Protein AF-0000000066235141 (afdb_homodimer)

Secondary structure (DSSP, 8-state):
---HHHHHHHTT--SEES-HHHHHHHHHH---EEEEEE--SSSS-BHHHHHHHHHHHHHHHTT-EEEEEE-HHHHHH-PPPSSSPPPPPPHHHHHHHHHHHHHHHGGGS--SSTT--EEE-THHHHTT-BHHHIIIIIGGG-BHHHHHTSHHHHHHHHTT--BHHHHTHHHHHHHHHHHHHHHH-EEEEEEEGGGHHHHHHHHHHHHHHH----EEEEEPPPB-TTSPBTTEETTEE-BSSTTTS-HHHHHHHHHT--TTTHHHHHHHH--S-HHHHHHHHHHHHH-GGG-HHHHHHHHHHHHHHH-HHHHHHHHHHHHHHTTSS-GGGS-HHHHHHHHHTS-EE--SSTTSBHHHHHHHTTSSSSHHHHHHHHHTT-EEETTEE---TT-BGGGS--BTTTEEEEEETTTEEEEEEPPP--/---HHHHHHHTT--SEES-HHHHHHHHHH---EEEEEE--SSSS-BHHHHHHHHHHHHHHHTT-EEEEEE-HHHHHH-PPPSSSPPPPPPHHHHHHHHHHHHHHHGGGS--SSTT--EEE-THHHHTT-BHHHIIIIIGGG-BHHHHHTSHHHHHHHHTT--BHHHHTHHHHHHHHHHHHHHHH-EEEEEEEGGGHHHHHHHHHHHHHHH----EEEEEPPPB-TTSPBTTEETTEE-BSSTTTS-HHHHHHHHHT--TTTHHHHHHHH----HHHHHHHHHHHHH-GGG-HHHHHHHHHHHHHHH-HHHHHHHHHHHHHHTTSS-GGGS-HHHHHHHHHTS-EE--SSTTSBHHHHHHHTTSSSSHHHHHHHHHTT-EEETTEE---TT-BGGGS--BTTTEEEEEETTTEEEEEEPPP--

Solvent-accessible surface area (backbone atoms only — not comparable to full-atom values): 44490 Å² total; per-residue (Å²): 132,79,56,63,60,57,53,37,50,73,32,58,48,63,62,47,54,79,48,60,70,62,50,49,51,47,66,71,63,43,70,46,30,28,35,42,74,43,68,29,81,49,74,54,52,33,57,64,53,44,50,55,53,50,49,49,32,55,44,27,76,70,47,19,26,40,34,44,30,38,22,45,45,56,29,46,61,31,67,72,49,83,84,50,84,70,77,72,58,54,70,68,59,30,52,51,16,34,54,43,39,52,60,69,52,48,81,69,53,53,70,60,74,94,30,26,43,41,84,44,44,48,34,77,66,42,63,80,31,24,34,61,53,44,31,62,72,50,24,58,78,37,46,44,60,62,55,51,68,35,65,72,48,42,54,19,55,74,64,84,41,44,31,40,31,34,67,44,33,50,56,55,55,14,48,47,48,38,50,40,26,73,75,65,56,36,45,31,40,45,46,48,46,93,45,44,70,44,55,49,48,12,41,49,48,31,29,74,74,68,70,41,90,57,45,41,40,17,22,54,76,64,54,44,91,88,63,45,67,47,48,57,51,97,88,36,74,44,36,64,41,52,91,81,24,29,66,36,53,52,27,48,56,39,44,64,46,50,82,92,42,40,54,58,48,37,42,52,69,46,86,67,54,69,69,58,52,53,49,33,45,50,42,41,70,75,43,50,89,70,38,57,40,24,48,52,45,14,42,52,50,30,21,71,72,64,31,60,68,49,30,53,50,38,52,50,42,57,38,16,75,62,58,69,43,68,63,76,75,41,54,64,71,56,45,48,32,50,38,67,74,30,45,63,37,67,53,95,56,51,76,47,40,46,26,50,50,33,25,72,40,58,73,16,95,31,54,67,49,19,33,50,37,16,65,72,60,38,23,24,48,70,76,36,76,35,67,58,56,78,40,28,46,67,78,48,85,46,43,92,75,36,27,45,40,38,31,41,65,80,79,44,64,28,23,36,46,49,70,75,86,127,131,82,55,64,60,57,52,37,50,74,31,59,47,62,62,47,53,79,48,62,68,61,49,48,51,47,67,70,63,43,70,47,30,29,34,42,75,44,68,30,82,49,74,54,52,34,56,64,55,44,50,57,54,48,50,49,33,54,43,29,76,70,46,20,26,40,34,44,29,37,22,46,45,55,30,46,61,30,68,72,48,82,84,48,84,70,78,71,56,54,69,69,59,30,51,50,16,33,53,44,41,52,61,70,52,48,81,68,54,52,70,61,74,95,28,29,42,40,83,43,45,48,34,77,65,42,62,78,31,25,36,62,55,44,31,61,74,51,25,57,79,38,45,44,61,63,54,51,66,35,64,73,49,42,54,20,57,74,65,86,40,43,32,40,30,32,68,44,33,51,56,56,55,14,47,49,47,39,50,40,27,72,76,66,56,36,44,32,41,44,47,48,46,92,44,44,71,45,54,50,48,12,41,49,47,30,30,73,74,70,70,41,89,56,45,41,41,18,22,54,77,63,53,42,92,88,62,46,67,46,48,58,50,98,90,36,74,44,35,64,41,53,89,80,24,30,66,35,53,51,28,47,56,39,45,64,45,50,82,92,40,39,55,58,47,38,42,54,69,46,86,67,55,67,67,59,53,52,50,33,44,51,40,40,71,75,42,51,87,70,39,57,40,24,50,52,44,14,41,52,50,31,20,71,71,66,31,59,68,50,30,51,50,38,52,50,42,57,39,16,74,63,60,68,45,69,64,75,74,43,55,64,71,55,46,48,32,50,39,66,75,30,45,63,37,67,52,94,56,50,77,47,40,46,28,49,50,32,24,72,41,59,73,17,95,31,56,69,50,19,34,48,36,17,66,73,59,38,24,26,49,69,77,36,76,35,67,58,56,79,40,28,47,68,78,47,85,46,44,92,76,34,26,46,39,38,32,40,66,80,80,44,65,28,22,36,45,50,70,73,84,128

Organism: Kineococcus radiotolerans (strain ATCC BAA-149 / DSM 14245 / SRS30216) (NCBI:txid266940)

Sequence (844 aa):
MNDVWDELQWRGLVAHSTDEAALQEALQTGPLTYYVGFDPTAASLHVGHLVQVLTAKRLQQAGHRPLILVGGATGLVGDPRPSAERTMNDPSVVAGWVTGLQGQIAPFLDFDGPAAATMVNNLDWTQSMSTIEFLRDVGKHFSVNRMLDREAVSKRLATTGISFTEFSYVLLQSNDYLQLHRRHGCTLQLGGSDQWGNITAGCELVRRVDQRTVHALATPLLTKADGTKFGKTESGAVWLDPELTSPYAFHQFWLNAEDAKVVDYLKAFSFRPREEIEELGRQAVENPRARAAQRALAHEVTALVHGEEAAVAVEAAAAALFGGSDLEAIDERILRGALAELPTAAPADRDVRLAQLFADTGLAPSLSGARRTIGEGGAYVNNIKLTDPEATLRDVQLLHGRYAVLRRGKKSLASVAVPLPQMNDVWDELQWRGLVAHSTDEAALQEALQTGPLTYYVGFDPTAASLHVGHLVQVLTAKRLQQAGHRPLILVGGATGLVGDPRPSAERTMNDPSVVAGWVTGLQGQIAPFLDFDGPAAATMVNNLDWTQSMSTIEFLRDVGKHFSVNRMLDREAVSKRLATTGISFTEFSYVLLQSNDYLQLHRRHGCTLQLGGSDQWGNITAGCELVRRVDQRTVHALATPLLTKADGTKFGKTESGAVWLDPELTSPYAFHQFWLNAEDAKVVDYLKAFSFRPREEIEELGRQAVENPRARAAQRALAHEVTALVHGEEAAVAVEAAAAALFGGSDLEAIDERILRGALAELPTAAPADRDVRLAQLFADTGLAPSLSGARRTIGEGGAYVNNIKLTDPEATLRDVQLLHGRYAVLRRGKKSLASVAVPLPQ

pLDDT: mean 92.31, std 8.02, range [39.16, 98.88]

Radius of gyration: 41.21 Å; Cα contacts (8 Å, |Δi|>4): 1485; chains: 2; bounding box: 71×123×77 Å

Nearest PDB structures (foldseek):
  1tyb-assembly1_E-2  TM=9.726E-01  e=3.275E-38  Geobacillus stearothermophilus
  1tyd-assembly1_E-2  TM=9.726E-01  e=3.624E-38  Geobacillus stearothermophilus
  1tya-assembly1_E-2  TM=9.669E-01  e=2.356E-37  Geobacillus stearothermophilus
  1tyc-assembly1_A-2  TM=9.668E-01  e=2.239E-37  Geobacillus stearothermophilus
  2ts1-assembly1_A  TM=9.709E-01  e=3.034E-37  Geobacillus stearothermophilus

InterPro domains:
  IPR001412 Aminoacyl-tRNA synthetase, class I, conserved site [PS00178] (40-50)
  IPR002305 Aminoacyl-tRNA synthetase, class Ic [PF00579] (29-322)
  IPR002307 Tyrosine-tRNA ligase [PR01040] (44-66)
  IPR002307 Tyrosine-tRNA ligase [PR01040] (161-176)
  IPR002307 Tyrosine-tRNA ligase [PR01040] (182-204)
  IPR002307 Tyrosine-tRNA ligase [PR01040] (215-227)
  IPR002307 Tyrosine-tRNA ligase [TIGR00234] (2-417)
  IPR002307 Tyrosine-tRNA ligase [cd00805] (32-304)
  IPR014729 Rossmann-like alpha/beta/alpha sandwich fold [G3DSA:3.40.50.620] (1-221)
  IPR024088 Tyrosine-tRNA ligase, bacterial-type [PTHR11766] (2-416)
  IPR024107 Tyrosine-tRNA ligase, bacterial-type, type 1 [MF_02006] (2-418)
  IPR036986 RNA-binding S4 domain superfamily [G3DSA:3.10.290.10] (327-419)
  IPR054608 Tyrosine--tRNA ligase SYY-like, C-terminal domain [PF22421] (339-412)

Structure (mmCIF, N/CA/C/O backbone):
data_AF-0000000066235141-model_v1
#
loop_
_entity.id
_entity.type
_entity.pdbx_description
1 polymer 'Tyrosine--tRNA ligase'
#
loop_
_atom_site.group_PDB
_atom_site.id
_atom_site.type_symbol
_atom_site.label_atom_id
_atom_site.label_alt_id
_atom_site.label_comp_id
_atom_site.label_asym_id
_atom_site.label_entity_id
_atom_site.label_seq_id
_atom_site.pdbx_PDB_ins_code
_atom_site.Cartn_x
_atom_site.Cartn_y
_atom_site.Cartn_z
_atom_site.occupancy
_atom_site.B_iso_or_equiv
_atom_site.auth_seq_id
_atom_site.auth_comp_id
_atom_site.auth_asym_id
_atom_site.auth_atom_id
_atom_site.pdbx_PDB_model_num
ATOM 1 N N . MET A 1 1 ? 29.391 36.25 10 1 39.16 1 MET A N 1
ATOM 2 C CA . MET A 1 1 ? 28.109 35.656 9.594 1 39.16 1 MET A CA 1
ATOM 3 C C . MET A 1 1 ? 27.734 34.469 10.492 1 39.16 1 MET A C 1
ATOM 5 O O . MET A 1 1 ? 28.531 33.562 10.664 1 39.16 1 MET A O 1
ATOM 9 N N . ASN A 1 2 ? 26.891 34.656 11.586 1 54.81 2 ASN A N 1
ATOM 10 C CA . ASN A 1 2 ? 26.562 33.719 12.648 1 54.81 2 ASN A CA 1
ATOM 11 C C . ASN A 1 2 ? 26.078 32.375 12.094 1 54.81 2 ASN A C 1
ATOM 13 O O . ASN A 1 2 ? 25.391 32.344 11.07 1 54.81 2 ASN A O 1
ATOM 17 N N . ASP A 1 3 ? 26.766 31.234 12.469 1 87.06 3 ASP A N 1
ATOM 18 C CA . ASP A 1 3 ? 26.5 29.844 12.148 1 87.06 3 ASP A CA 1
ATOM 19 C C . ASP A 1 3 ? 25.031 29.484 12.359 1 87.06 3 ASP A C 1
ATOM 21 O O . ASP A 1 3 ? 24.516 29.625 13.477 1 87.06 3 ASP A O 1
ATOM 25 N N . VAL A 1 4 ? 24.25 29.562 11.219 1 94.69 4 VAL A N 1
ATOM 26 C CA . VAL A 1 4 ? 22.812 29.312 11.273 1 94.69 4 VAL A CA 1
ATOM 27 C C . VAL A 1 4 ? 22.531 28.156 12.227 1 94.69 4 VAL A C 1
ATOM 29 O O . VAL A 1 4 ? 21.5 28.141 12.914 1 94.69 4 VAL A O 1
ATOM 32 N N . TRP A 1 5 ? 23.422 27.25 12.328 1 95.88 5 TRP A N 1
ATOM 33 C CA . TRP A 1 5 ? 23.25 26.141 13.242 1 95.88 5 TRP A CA 1
ATOM 34 C C . TRP A 1 5 ? 23.25 26.609 14.688 1 95.88 5 TRP A C 1
ATOM 36 O O . TRP A 1 5 ? 22.375 26.234 15.469 1 95.88 5 TRP A O 1
ATOM 46 N N . ASP A 1 6 ? 24.203 27.422 15.016 1 95.38 6 ASP A N 1
ATOM 47 C CA . ASP A 1 6 ? 24.297 27.953 16.375 1 95.38 6 ASP A CA 1
ATOM 48 C C . ASP A 1 6 ? 23.062 28.766 16.734 1 95.38 6 ASP A C 1
ATOM 50 O O . ASP A 1 6 ? 22.594 28.719 17.875 1 95.38 6 ASP A O 1
ATOM 54 N N . GLU A 1 7 ? 22.672 29.516 15.812 1 96.44 7 GLU A N 1
ATOM 55 C CA . GLU A 1 7 ? 21.453 30.312 16.031 1 96.44 7 GLU A CA 1
ATOM 56 C C . GLU A 1 7 ? 20.25 29.422 16.297 1 96.44 7 GLU A C 1
ATOM 58 O O . GLU A 1 7 ? 19.484 29.688 17.234 1 96.44 7 GLU A O 1
ATOM 63 N N . LEU A 1 8 ? 20.031 28.359 15.477 1 97.69 8 LEU A N 1
ATOM 64 C CA . LEU A 1 8 ? 18.922 27.453 15.656 1 97.69 8 LEU A CA 1
ATOM 65 C C . LEU A 1 8 ? 19 26.75 17.016 1 97.69 8 LEU A C 1
ATOM 67 O O . LEU A 1 8 ? 17.984 26.562 17.688 1 97.69 8 LEU A O 1
ATOM 71 N N . GLN A 1 9 ? 20.172 26.391 17.375 1 96.88 9 GLN A N 1
ATOM 72 C CA . GLN A 1 9 ? 20.391 25.766 18.672 1 96.88 9 GLN A CA 1
ATOM 73 C C . GLN A 1 9 ? 20.016 26.703 19.812 1 96.88 9 GLN A C 1
ATOM 75 O O . GLN A 1 9 ? 19.312 26.312 20.734 1 96.88 9 GLN A O 1
ATOM 80 N N . TRP A 1 10 ? 20.531 27.891 19.719 1 97.06 10 TRP A N 1
ATOM 81 C CA . TRP A 1 10 ? 20.266 28.859 20.75 1 97.06 10 TRP A CA 1
ATOM 82 C C . TRP A 1 10 ? 18.766 29.125 20.875 1 97.06 10 TRP A C 1
ATOM 84 O O . TRP A 1 10 ? 18.25 29.328 21.984 1 97.06 10 TRP A O 1
ATOM 94 N N . ARG A 1 11 ? 18.078 29.109 19.844 1 97.81 11 ARG A N 1
ATOM 95 C CA . ARG A 1 11 ? 16.656 29.391 19.812 1 97.81 11 ARG A CA 1
ATOM 96 C C . ARG A 1 11 ? 15.844 28.172 20.234 1 97.81 11 ARG A C 1
ATOM 98 O O . ARG A 1 11 ? 14.617 28.234 20.344 1 97.81 11 ARG A O 1
ATOM 105 N N . GLY A 1 12 ? 16.531 27.062 20.438 1 97.12 12 GLY A N 1
ATOM 106 C CA . GLY A 1 12 ? 15.859 25.859 20.875 1 97.12 12 GLY A CA 1
ATOM 107 C C . GLY A 1 12 ? 15.086 25.172 19.766 1 97.12 12 GLY A C 1
ATOM 108 O O . GLY A 1 12 ? 14.055 24.547 20.016 1 97.12 12 GLY A O 1
ATOM 109 N N . LEU A 1 13 ? 15.562 25.281 18.547 1 98 13 LEU A N 1
ATOM 110 C CA . LEU A 1 13 ? 14.812 24.781 17.391 1 98 13 LEU A CA 1
ATOM 111 C C . LEU A 1 13 ? 15.414 23.484 16.859 1 98 13 LEU A C 1
ATOM 113 O O . LEU A 1 13 ? 15.07 23.031 15.773 1 98 13 LEU A O 1
ATOM 117 N N . VAL A 1 14 ? 16.328 22.891 17.609 1 98 14 VAL A N 1
ATOM 118 C CA . VAL A 1 14 ? 16.922 21.609 17.219 1 98 14 VAL A CA 1
ATOM 119 C C . VAL A 1 14 ? 16.547 20.547 18.25 1 98 14 VAL A C 1
ATOM 121 O O . VAL A 1 14 ? 17.047 20.547 19.375 1 98 14 VAL A O 1
ATOM 124 N N . ALA A 1 15 ? 15.688 19.688 17.844 1 97.75 15 ALA A N 1
ATOM 125 C CA . ALA A 1 15 ? 15.352 18.531 18.672 1 97.75 15 ALA A CA 1
ATOM 126 C C . ALA A 1 15 ? 16.156 17.297 18.266 1 97.75 15 ALA A C 1
ATOM 128 O O . ALA A 1 15 ? 16.703 16.594 19.109 1 97.75 15 ALA A O 1
ATOM 129 N N . HIS A 1 16 ? 16.125 16.969 16.953 1 97.19 16 HIS A N 1
ATOM 130 C CA . HIS A 1 16 ? 16.828 15.82 16.391 1 97.19 16 HIS A CA 1
ATOM 131 C C . HIS A 1 16 ? 17.516 16.172 15.078 1 97.19 16 HIS A C 1
ATOM 133 O O . HIS A 1 16 ? 17.062 17.062 14.359 1 97.19 16 HIS A O 1
ATOM 139 N N . SER A 1 17 ? 18.641 15.594 14.891 1 97.56 17 SER A N 1
ATOM 140 C CA . SER A 1 17 ? 19.344 15.656 13.609 1 97.56 17 SER A CA 1
ATOM 141 C C . SER A 1 17 ? 19.953 14.305 13.258 1 97.56 17 SER A C 1
ATOM 143 O O . SER A 1 17 ? 20.422 13.578 14.133 1 97.56 17 SER A O 1
ATOM 145 N N . THR A 1 18 ? 19.844 13.875 12 1 95.94 18 THR A N 1
ATOM 146 C CA . THR A 1 18 ? 20.422 12.602 11.586 1 95.94 18 THR A CA 1
ATOM 147 C C . THR A 1 18 ? 21.906 12.555 11.906 1 95.94 18 THR A C 1
ATOM 149 O O . THR A 1 18 ? 22.422 11.531 12.383 1 95.94 18 THR A O 1
ATOM 152 N N . ASP A 1 19 ? 22.672 13.57 11.531 1 95.94 19 ASP A N 1
ATOM 153 C CA . ASP A 1 19 ? 24.094 13.758 11.789 1 95.94 19 ASP A CA 1
ATOM 154 C C . ASP A 1 19 ? 24.422 15.234 12.016 1 95.94 19 ASP A C 1
ATOM 156 O O . ASP A 1 19 ? 24.672 15.977 11.062 1 95.94 19 ASP A O 1
ATOM 160 N N . GLU A 1 20 ? 24.562 15.539 13.25 1 96 20 GLU A N 1
ATOM 161 C CA . GLU A 1 20 ? 24.688 16.953 13.617 1 96 20 GLU A CA 1
ATOM 162 C C . GLU A 1 20 ? 25.938 17.562 12.992 1 96 20 GLU A C 1
ATOM 164 O O . GLU A 1 20 ? 25.875 18.641 12.406 1 96 20 GLU A O 1
ATOM 169 N N . ALA A 1 21 ? 27.047 16.875 13.117 1 96.06 21 ALA A N 1
ATOM 170 C CA . ALA A 1 21 ? 28.312 17.391 12.594 1 96.06 21 ALA A CA 1
ATOM 171 C C . ALA A 1 21 ? 28.25 17.562 11.078 1 96.06 21 ALA A C 1
ATOM 173 O O . ALA A 1 21 ? 28.672 18.578 10.531 1 96.06 21 ALA A O 1
ATOM 174 N N . ALA A 1 22 ? 27.766 16.578 10.438 1 96.56 22 ALA A N 1
ATOM 175 C CA . ALA A 1 22 ? 27.672 16.609 8.984 1 96.56 22 ALA A CA 1
ATOM 176 C C . ALA A 1 22 ? 26.719 17.703 8.516 1 96.56 22 ALA A C 1
ATOM 178 O O . ALA A 1 22 ? 26.984 18.359 7.504 1 96.56 22 ALA A O 1
ATOM 179 N N . LEU A 1 23 ? 25.609 17.844 9.211 1 97.06 23 LEU A N 1
ATOM 180 C CA . LEU A 1 23 ? 24.656 18.875 8.836 1 97.06 23 LEU A CA 1
ATOM 181 C C . LEU A 1 23 ? 25.234 20.266 9.055 1 97.06 23 LEU A C 1
ATOM 183 O O . LEU A 1 23 ? 25.031 21.172 8.234 1 97.06 23 LEU A O 1
ATOM 187 N N . GLN A 1 24 ? 25.922 20.453 10.125 1 95.88 24 GLN A N 1
ATOM 188 C CA . GLN A 1 24 ? 26.578 21.734 10.391 1 95.88 24 GLN A CA 1
ATOM 189 C C . GLN A 1 24 ? 27.547 22.094 9.273 1 95.88 24 GLN A C 1
ATOM 191 O O . GLN A 1 24 ? 27.562 23.25 8.805 1 95.88 24 GLN A O 1
ATOM 196 N N . GLU A 1 25 ? 28.312 21.125 8.891 1 95.69 25 GLU A N 1
ATOM 197 C CA . GLU A 1 25 ? 29.25 21.344 7.805 1 95.69 25 GLU A CA 1
ATOM 198 C C . GLU A 1 25 ? 28.531 21.672 6.5 1 95.69 25 GLU A C 1
ATOM 200 O O . GLU A 1 25 ? 28.953 22.562 5.762 1 95.69 25 GLU A O 1
ATOM 205 N N . ALA A 1 26 ? 27.469 20.969 6.258 1 96.44 26 ALA A N 1
ATOM 206 C CA . ALA A 1 26 ? 26.703 21.203 5.039 1 96.44 26 ALA A CA 1
ATOM 207 C C . ALA A 1 26 ? 26.109 22.609 5.031 1 96.44 26 ALA A C 1
ATOM 209 O O . ALA A 1 26 ? 26.062 23.266 3.99 1 96.44 26 ALA A O 1
ATOM 210 N N . LEU A 1 27 ? 25.641 23.062 6.172 1 96.62 27 LEU A N 1
ATOM 211 C CA . LEU A 1 27 ? 25.031 24.391 6.289 1 96.62 27 LEU A CA 1
ATOM 212 C C . LEU A 1 27 ? 26.094 25.484 6.141 1 96.62 27 LEU A C 1
ATOM 214 O O . LEU A 1 27 ? 25.797 26.562 5.629 1 96.62 27 LEU A O 1
ATOM 218 N N . GLN A 1 28 ? 27.25 25.172 6.488 1 94.25 28 GLN A N 1
ATOM 219 C CA . GLN A 1 28 ? 28.344 26.141 6.398 1 94.25 28 GLN A CA 1
ATOM 220 C C . GLN A 1 28 ? 28.859 26.25 4.965 1 94.25 28 GLN A C 1
ATOM 222 O O . GLN A 1 28 ? 29.219 27.344 4.512 1 94.25 28 GLN A O 1
ATOM 227 N N . THR A 1 29 ? 28.984 25.203 4.246 1 92.44 29 THR A N 1
ATOM 228 C CA . THR A 1 29 ? 29.531 25.172 2.9 1 92.44 29 THR A CA 1
ATOM 229 C C . THR A 1 29 ? 28.484 25.547 1.865 1 92.44 29 THR A C 1
ATOM 231 O O . THR A 1 29 ? 28.812 26 0.768 1 92.44 29 THR A O 1
ATOM 234 N N . GLY A 1 30 ? 27.328 25.562 2.184 1 84.5 30 GLY A N 1
ATOM 235 C CA . GLY A 1 30 ? 26.156 25.781 1.356 1 84.5 30 GLY A CA 1
ATOM 236 C C . GLY A 1 30 ? 26.438 26.609 0.122 1 84.5 30 GLY A C 1
ATOM 237 O O . GLY A 1 30 ? 27.594 26.859 -0.215 1 84.5 30 GLY A O 1
ATOM 238 N N . PRO A 1 31 ? 25.328 26.891 -0.505 1 95.56 31 PRO A N 1
ATOM 239 C CA . PRO A 1 31 ? 23.906 26.812 -0.154 1 95.56 31 PRO A CA 1
ATOM 240 C C . PRO A 1 31 ? 23.344 25.406 -0.316 1 95.56 31 PRO A C 1
ATOM 242 O O . PRO A 1 31 ? 23.781 24.656 -1.203 1 95.56 31 PRO A O 1
ATOM 245 N N . LEU A 1 32 ? 22.453 25 0.52 1 97 32 LEU A N 1
ATOM 246 C CA . LEU A 1 32 ? 21.766 23.734 0.346 1 97 32 LEU A CA 1
ATOM 247 C C . LEU A 1 32 ? 20.281 23.969 0.069 1 97 32 LEU A C 1
ATOM 249 O O . LEU A 1 32 ? 19.734 25.031 0.386 1 97 32 LEU A O 1
ATOM 253 N N . THR A 1 33 ? 19.641 23.016 -0.656 1 98.69 33 THR A N 1
ATOM 254 C CA . THR A 1 33 ? 18.203 22.984 -0.862 1 98.69 33 THR A CA 1
ATOM 255 C C . THR A 1 33 ? 17.516 22.125 0.196 1 98.69 33 THR A C 1
ATOM 257 O O . THR A 1 33 ? 17.984 21.016 0.484 1 98.69 33 THR A O 1
ATOM 260 N N . TYR A 1 34 ? 16.578 22.719 0.841 1 98.81 34 TYR A N 1
ATOM 261 C CA . TYR A 1 34 ? 15.852 22 1.895 1 98.81 34 TYR A CA 1
ATOM 262 C C . TYR A 1 34 ? 14.344 22.125 1.701 1 98.81 34 TYR A C 1
ATOM 264 O O . TYR A 1 34 ? 13.875 22.969 0.929 1 98.81 34 TYR A O 1
ATOM 272 N N . TYR A 1 35 ? 13.586 21.156 2.389 1 98.88 35 TYR A N 1
ATOM 273 C CA . TYR A 1 35 ? 12.141 21.297 2.24 1 98.88 35 TYR A CA 1
ATOM 274 C C . TYR A 1 35 ? 11.438 21.062 3.57 1 98.88 35 TYR A C 1
ATOM 276 O O . TYR A 1 35 ? 11.992 20.453 4.477 1 98.88 35 TYR A O 1
ATOM 284 N N . VAL A 1 36 ? 10.328 21.625 3.74 1 98.5 36 VAL A N 1
ATOM 285 C CA . VAL A 1 36 ? 9.367 21.375 4.809 1 98.5 36 VAL A CA 1
ATOM 286 C C . VAL A 1 36 ? 7.98 21.125 4.215 1 98.5 36 VAL A C 1
ATOM 288 O O . VAL A 1 36 ? 7.594 21.781 3.238 1 98.5 36 VAL A O 1
ATOM 291 N N . GLY A 1 37 ? 7.336 20.141 4.727 1 97.25 37 GLY A N 1
ATOM 292 C CA . GLY A 1 37 ? 6.055 19.734 4.164 1 97.25 37 GLY A CA 1
ATOM 293 C C . GLY A 1 37 ? 4.875 20.109 5.039 1 97.25 37 GLY A C 1
ATOM 294 O O . GLY A 1 37 ? 4.973 20.078 6.27 1 97.25 37 GLY A O 1
ATOM 295 N N . PHE A 1 38 ? 3.771 20.453 4.43 1 96.62 38 PHE A N 1
ATOM 296 C CA . PHE A 1 38 ? 2.49 20.734 5.07 1 96.62 38 PHE A CA 1
ATOM 297 C C . PHE A 1 38 ? 1.37 19.938 4.398 1 96.62 38 PHE A C 1
ATOM 299 O O . PHE A 1 38 ? 1.238 19.969 3.174 1 96.62 38 PHE A O 1
ATOM 306 N N . ASP A 1 39 ? 0.614 19.266 5.16 1 92.25 39 ASP A N 1
ATOM 307 C CA . ASP A 1 39 ? -0.542 18.562 4.617 1 92.25 39 ASP A CA 1
ATOM 308 C C . ASP A 1 39 ? -1.79 19.438 4.652 1 92.25 39 ASP A C 1
ATOM 310 O O . ASP A 1 39 ? -2.129 20 5.695 1 92.25 39 ASP A O 1
ATOM 314 N N . PRO A 1 40 ? -2.469 19.531 3.578 1 93.75 40 PRO A N 1
ATOM 315 C CA . PRO A 1 40 ? -3.703 20.328 3.529 1 93.75 40 PRO A CA 1
ATOM 316 C C . PRO A 1 40 ? -4.902 19.578 4.117 1 93.75 40 PRO A C 1
ATOM 318 O O . PRO A 1 40 ? -5.797 19.156 3.379 1 93.75 40 PRO A O 1
ATOM 321 N N . THR A 1 41 ? -5.016 19.469 5.375 1 88.38 41 THR A N 1
ATOM 322 C CA . THR A 1 41 ? -6.086 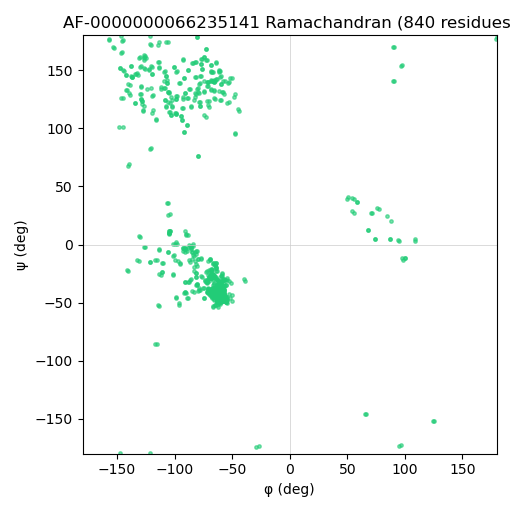18.766 6.062 1 88.38 41 THR A CA 1
ATOM 323 C C . THR A 1 41 ? -7.133 19.75 6.586 1 88.38 41 THR A C 1
ATOM 325 O O . THR A 1 41 ? -8.164 19.328 7.129 1 88.38 41 THR A O 1
ATOM 328 N N . ALA A 1 42 ? -6.848 21 6.516 1 89.38 42 ALA A N 1
ATOM 329 C CA . ALA A 1 42 ? -7.762 22.094 6.867 1 89.38 42 ALA A CA 1
ATOM 330 C C . ALA A 1 42 ? -7.547 23.297 5.965 1 89.38 42 ALA A C 1
ATOM 332 O O . ALA A 1 42 ? -6.605 23.328 5.168 1 89.38 42 ALA A O 1
ATOM 333 N N . ALA A 1 43 ? -8.391 24.234 6.176 1 92.56 43 ALA A N 1
ATOM 334 C CA . ALA A 1 43 ? -8.398 25.406 5.297 1 92.56 43 ALA A CA 1
ATOM 335 C C . ALA A 1 43 ? -7.285 26.375 5.676 1 92.56 43 ALA A C 1
ATOM 337 O O . ALA A 1 43 ? -6.961 27.281 4.906 1 92.56 43 ALA A O 1
ATOM 338 N N . SER A 1 44 ? -6.664 26.188 6.828 1 96 44 SER A N 1
ATOM 339 C CA . SER A 1 44 ? -5.676 27.156 7.285 1 96 44 SER A CA 1
ATOM 340 C C . SER A 1 44 ? -4.57 26.469 8.094 1 96 44 SER A C 1
ATOM 342 O O . SER A 1 44 ? -4.789 25.422 8.688 1 96 44 SER A O 1
ATOM 344 N N . LEU A 1 45 ? -3.443 27.109 8.016 1 96.75 45 LEU A N 1
ATOM 345 C CA . LEU A 1 45 ? -2.396 26.766 8.977 1 96.75 45 LEU A CA 1
ATOM 346 C C . LEU A 1 45 ? -2.742 27.297 10.367 1 96.75 45 LEU A C 1
ATOM 348 O O . LEU A 1 45 ? -3.613 28.156 10.516 1 96.75 45 LEU A O 1
ATOM 352 N N . HIS A 1 46 ? -2.16 26.734 11.32 1 95.81 46 HIS A N 1
ATOM 353 C CA . HIS A 1 46 ? -2.256 27.234 12.688 1 95.81 46 HIS A CA 1
ATOM 354 C C . HIS A 1 46 ? -0.877 27.562 13.25 1 95.81 46 HIS A C 1
ATOM 356 O O . HIS A 1 46 ? 0.134 27.391 12.57 1 95.81 46 HIS A O 1
ATOM 362 N N . VAL A 1 47 ? -0.79 28.016 14.477 1 95.62 47 VAL A N 1
ATOM 363 C CA . VAL A 1 47 ? 0.435 28.562 15.055 1 95.62 47 VAL A CA 1
ATOM 364 C C . VAL A 1 47 ? 1.477 27.453 15.195 1 95.62 47 VAL A C 1
ATOM 366 O O . VAL A 1 47 ? 2.68 27.719 15.188 1 95.62 47 VAL A O 1
ATOM 369 N N . GLY A 1 48 ? 1.035 26.219 15.305 1 93.12 48 GLY A N 1
ATOM 370 C CA . GLY A 1 48 ? 1.975 25.109 15.32 1 93.12 48 GLY A CA 1
ATOM 371 C C . GLY A 1 48 ? 2.773 24.984 14.031 1 93.12 48 GLY A C 1
ATOM 372 O O . GLY A 1 48 ? 3.965 24.672 14.07 1 93.12 48 GLY A O 1
ATOM 373 N N . HIS A 1 49 ? 2.146 25.219 12.906 1 95.38 49 HIS A N 1
ATOM 374 C CA . HIS A 1 49 ? 2.795 25.188 11.602 1 95.38 49 HIS A CA 1
ATOM 375 C C . HIS A 1 49 ? 3.775 26.344 11.453 1 95.38 49 HIS A C 1
ATOM 377 O O . HIS A 1 49 ? 4.738 26.25 10.688 1 95.38 49 HIS A O 1
ATOM 383 N N . LEU A 1 50 ? 3.457 27.406 12.156 1 96.88 50 LEU A N 1
ATOM 384 C CA . LEU A 1 50 ? 4.234 28.625 12.016 1 96.88 50 LEU A CA 1
ATOM 385 C C . LEU A 1 50 ? 5.684 28.406 12.43 1 96.88 50 LEU A C 1
ATOM 387 O O . LEU A 1 50 ? 6.598 29 11.859 1 96.88 50 LEU A O 1
ATOM 391 N N . VAL A 1 51 ? 5.934 27.5 13.414 1 96.62 51 VAL A N 1
ATOM 392 C CA . VAL A 1 51 ? 7.289 27.172 13.844 1 96.62 51 VAL A CA 1
ATOM 393 C C . VAL A 1 51 ? 8.117 26.719 12.648 1 96.62 51 VAL A C 1
ATOM 395 O O . VAL A 1 51 ? 9.25 27.172 12.453 1 96.62 51 VAL A O 1
ATOM 398 N N . GLN A 1 52 ? 7.539 25.891 11.867 1 97.69 52 GLN A N 1
ATOM 399 C CA . GLN A 1 52 ? 8.242 25.344 10.711 1 97.69 52 GLN A CA 1
ATOM 400 C C . GLN A 1 52 ? 8.445 26.406 9.633 1 97.69 52 GLN A C 1
ATOM 402 O O . GLN A 1 52 ? 9.508 26.469 9.008 1 97.69 52 GLN A O 1
ATOM 407 N N . VAL A 1 53 ? 7.453 27.172 9.414 1 98.25 53 VAL A N 1
ATOM 408 C CA . VAL A 1 53 ? 7.527 28.234 8.406 1 98.25 53 VAL A CA 1
ATOM 409 C C . VAL A 1 53 ? 8.648 29.203 8.773 1 98.25 53 VAL A C 1
ATOM 411 O O . VAL A 1 53 ? 9.453 29.578 7.922 1 98.25 53 VAL A O 1
ATOM 414 N N . LEU A 1 54 ? 8.703 29.609 10.016 1 98.38 54 LEU A N 1
ATOM 415 C CA . LEU A 1 54 ? 9.688 30.594 10.453 1 98.38 54 LEU A CA 1
ATOM 416 C C . LEU A 1 54 ? 11.078 29.984 10.492 1 98.38 54 LEU A C 1
ATOM 418 O O . LEU A 1 54 ? 12.07 30.688 10.266 1 98.38 54 LEU A O 1
ATOM 422 N N . THR A 1 55 ? 11.141 28.672 10.82 1 98.31 55 THR A N 1
ATOM 423 C CA . THR A 1 55 ? 12.43 28 10.734 1 98.31 55 THR A CA 1
ATOM 424 C C . THR A 1 55 ? 12.938 27.969 9.289 1 98.31 55 THR A C 1
ATOM 426 O O . THR A 1 55 ? 14.117 28.203 9.039 1 98.31 55 THR A O 1
ATOM 429 N N . ALA A 1 56 ? 12.094 27.703 8.375 1 98.56 56 ALA A N 1
ATOM 430 C CA . ALA A 1 56 ? 12.445 27.75 6.961 1 98.56 56 ALA A CA 1
ATOM 431 C C . ALA A 1 56 ? 12.93 29.141 6.562 1 98.56 56 ALA A C 1
ATOM 433 O O . ALA A 1 56 ? 13.914 29.266 5.828 1 98.56 56 ALA A O 1
ATOM 434 N N . LYS A 1 57 ? 12.227 30.141 7.043 1 98.44 57 LYS A N 1
ATOM 435 C CA . LYS A 1 57 ? 12.609 31.531 6.758 1 98.44 57 LYS A CA 1
ATOM 436 C C . LYS A 1 57 ? 14.016 31.828 7.27 1 98.44 57 LYS A C 1
ATOM 438 O O . LYS A 1 57 ? 14.812 32.469 6.578 1 98.44 57 LYS A O 1
ATOM 443 N N . ARG A 1 58 ? 14.359 31.375 8.484 1 98.06 58 ARG A N 1
ATOM 444 C CA . ARG A 1 58 ? 15.68 31.594 9.062 1 98.06 58 ARG A CA 1
ATOM 445 C C . ARG A 1 58 ? 16.781 30.984 8.195 1 98.06 58 ARG A C 1
ATOM 447 O O . ARG A 1 58 ? 17.828 31.594 7.984 1 98.06 58 ARG A O 1
ATOM 454 N N . LEU A 1 59 ? 16.5 29.781 7.699 1 98.31 59 LEU A N 1
ATOM 455 C CA . LEU A 1 59 ? 17.469 29.125 6.84 1 98.31 59 LEU A CA 1
ATOM 456 C C . LEU A 1 59 ? 17.625 29.875 5.516 1 98.31 59 LEU A C 1
ATOM 458 O O . LEU A 1 59 ? 18.734 29.984 4.984 1 98.31 59 LEU A O 1
ATOM 462 N N . GLN A 1 60 ? 16.5 30.312 4.988 1 98.44 60 GLN A N 1
ATOM 463 C CA . GLN A 1 60 ? 16.594 31.109 3.766 1 98.44 60 GLN A CA 1
ATOM 464 C C . GLN A 1 60 ? 17.438 32.375 3.984 1 98.44 60 GLN A C 1
ATOM 466 O O . GLN A 1 60 ? 18.281 32.719 3.15 1 98.44 60 GLN A O 1
ATOM 471 N N . GLN A 1 61 ? 17.188 33.062 5.105 1 97.19 61 GLN A N 1
ATOM 472 C CA . GLN A 1 61 ? 17.953 34.281 5.441 1 97.19 61 GLN A CA 1
ATOM 473 C C . GLN A 1 61 ? 19.438 33.969 5.551 1 97.19 61 GLN A C 1
ATOM 475 O O . GLN A 1 61 ? 20.266 34.844 5.34 1 97.19 61 GLN A O 1
ATOM 480 N N . ALA A 1 62 ? 19.734 32.75 5.84 1 97.12 62 ALA A N 1
ATOM 481 C CA . ALA A 1 62 ? 21.125 32.312 5.949 1 97.12 62 ALA A CA 1
ATOM 482 C C . ALA A 1 62 ? 21.688 31.922 4.586 1 97.12 62 ALA A C 1
ATOM 484 O O . ALA A 1 62 ? 22.844 31.5 4.484 1 97.12 62 ALA A O 1
ATOM 485 N N . GLY A 1 63 ? 20.859 31.953 3.57 1 97.5 63 GLY A N 1
ATOM 486 C CA . GLY A 1 63 ? 21.359 31.781 2.217 1 97.5 63 GLY A CA 1
ATOM 487 C C . GLY A 1 63 ? 20.969 30.438 1.618 1 97.5 63 GLY A C 1
ATOM 488 O O . GLY A 1 63 ? 21.406 30.094 0.516 1 97.5 63 GLY A O 1
ATOM 489 N N . HIS A 1 64 ? 20.172 29.594 2.264 1 98.38 64 HIS A N 1
ATOM 490 C CA . HIS A 1 64 ? 19.75 28.281 1.771 1 98.38 64 HIS A CA 1
ATOM 491 C C . HIS A 1 64 ? 18.438 28.359 1.022 1 98.38 64 HIS A C 1
ATOM 493 O O . HIS A 1 64 ? 17.688 29.344 1.162 1 98.38 64 HIS A O 1
ATOM 499 N N . ARG A 1 65 ? 18.125 27.438 0.189 1 98.62 65 ARG A N 1
ATOM 500 C CA . ARG A 1 65 ? 17 27.484 -0.745 1 98.62 65 ARG A CA 1
ATOM 501 C C . ARG A 1 65 ? 15.852 26.609 -0.269 1 98.62 65 ARG A C 1
ATOM 503 O O . ARG A 1 65 ? 15.953 25.391 -0.279 1 98.62 65 ARG A O 1
ATOM 510 N N . PRO A 1 66 ? 14.734 27.203 0.072 1 98.75 66 PRO A N 1
ATOM 511 C CA . PRO A 1 66 ? 13.609 26.422 0.599 1 98.75 66 PRO A CA 1
ATOM 512 C C . PRO A 1 66 ? 12.703 25.859 -0.502 1 98.75 66 PRO A C 1
ATOM 514 O O . PRO A 1 66 ? 12.422 26.562 -1.48 1 98.75 66 PRO A O 1
ATOM 517 N N . LEU A 1 67 ? 12.312 24.578 -0.454 1 98.88 67 LEU A N 1
ATOM 518 C CA . LEU A 1 67 ? 11.156 23.984 -1.118 1 98.88 67 LEU A CA 1
ATOM 519 C C . LEU A 1 67 ? 9.984 23.844 -0.149 1 98.88 67 LEU A C 1
ATOM 521 O O . LEU A 1 67 ? 10.07 23.094 0.826 1 98.88 67 LEU A O 1
ATOM 525 N N . ILE A 1 68 ? 8.93 24.594 -0.37 1 98.81 68 ILE A N 1
ATOM 526 C CA . ILE A 1 68 ? 7.738 24.5 0.473 1 98.81 68 ILE A CA 1
ATOM 527 C C . ILE A 1 68 ? 6.742 23.516 -0.146 1 98.81 68 ILE A C 1
ATOM 529 O O . ILE A 1 68 ? 6.086 23.844 -1.14 1 98.81 68 ILE A O 1
ATOM 533 N N . LEU A 1 69 ? 6.656 22.375 0.502 1 98.75 69 LEU A N 1
ATOM 534 C CA . LEU A 1 69 ? 5.797 21.312 -0.019 1 98.75 69 LEU A CA 1
ATOM 535 C C . LEU A 1 69 ? 4.414 21.375 0.628 1 98.75 69 LEU A C 1
ATOM 537 O O . LEU A 1 69 ? 4.289 21.203 1.844 1 98.75 69 LEU A O 1
ATOM 541 N N . VAL A 1 70 ? 3.451 21.719 -0.065 1 97.75 70 VAL A N 1
ATOM 542 C CA . VAL A 1 70 ? 2.062 21.531 0.34 1 97.75 70 VAL A CA 1
ATOM 543 C C . VAL A 1 70 ? 1.464 20.344 -0.404 1 97.75 70 VAL A C 1
ATOM 545 O O . VAL A 1 70 ? 1.191 20.422 -1.604 1 97.75 70 VAL A O 1
ATOM 548 N N . GLY A 1 71 ? 1.191 19.297 0.276 1 95.75 71 GLY A N 1
ATOM 549 C CA . GLY A 1 71 ? 1.016 17.969 -0.307 1 95.75 71 GLY A CA 1
ATOM 550 C C . GLY A 1 71 ? -0.427 17.672 -0.656 1 95.75 71 GLY A C 1
ATOM 551 O O . GLY A 1 71 ? -1.165 17.109 0.163 1 95.75 71 GLY A O 1
ATOM 552 N N . GLY A 1 72 ? -0.738 17.875 -1.869 1 93.69 72 GLY A N 1
ATOM 553 C CA . GLY A 1 72 ? -2.08 17.516 -2.305 1 93.69 72 GLY A CA 1
ATOM 554 C C . GLY A 1 72 ? -2.342 16.031 -2.289 1 93.69 72 GLY A C 1
ATOM 555 O O . GLY A 1 72 ? -3.455 15.586 -1.99 1 93.69 72 GLY A O 1
ATOM 556 N N . ALA A 1 73 ? -1.343 15.234 -2.654 1 93.31 73 ALA A N 1
ATOM 557 C CA . ALA A 1 73 ? -1.488 13.781 -2.676 1 93.31 73 ALA A CA 1
ATOM 558 C C . ALA A 1 73 ? -1.709 13.227 -1.27 1 93.31 73 ALA A C 1
ATOM 560 O O . ALA A 1 73 ? -2.658 12.477 -1.032 1 93.31 73 ALA A O 1
ATOM 561 N N . THR A 1 74 ? -0.837 13.594 -0.363 1 90.88 74 THR A N 1
ATOM 562 C CA . THR A 1 74 ? -0.967 13.125 1.015 1 90.88 74 THR A CA 1
ATOM 563 C C . THR A 1 74 ? -2.229 13.695 1.659 1 90.88 74 THR A C 1
ATOM 565 O O . THR A 1 74 ? -2.799 13.086 2.564 1 90.88 74 THR A O 1
ATOM 568 N N . GLY A 1 75 ? -2.662 14.859 1.183 1 89.88 75 GLY A N 1
ATOM 569 C CA . GLY A 1 75 ? -3.926 15.414 1.641 1 89.88 75 GLY A CA 1
ATOM 570 C C . GLY A 1 75 ? -5.125 14.562 1.277 1 89.88 75 GLY A C 1
ATOM 571 O O . GLY A 1 75 ? -6.145 14.586 1.97 1 89.88 75 GLY A O 1
ATOM 572 N N . LEU A 1 76 ? -5.008 13.859 0.211 1 88.75 76 LEU A N 1
ATOM 573 C CA . LEU A 1 76 ? -6.094 13 -0.257 1 88.75 76 LEU A CA 1
ATOM 574 C C . LEU A 1 76 ? -6.094 11.672 0.488 1 88.75 76 LEU A C 1
ATOM 576 O O . LEU A 1 76 ? -7.102 10.961 0.488 1 88.75 76 LEU A O 1
ATOM 580 N N . VAL A 1 77 ? -5.027 11.227 1.013 1 83.44 77 VAL A N 1
ATOM 581 C CA . VAL A 1 77 ? -4.879 9.945 1.692 1 83.44 77 VAL A CA 1
ATOM 582 C C . VAL A 1 77 ? -4.965 10.148 3.203 1 83.44 77 VAL A C 1
ATOM 584 O O . VAL A 1 77 ? -5.75 9.484 3.881 1 83.44 77 VAL A O 1
ATOM 587 N N . GLY A 1 78 ? -4.309 11.102 3.701 1 75.06 78 GLY A N 1
ATOM 588 C CA . GLY A 1 78 ? -4.34 11.477 5.105 1 75.06 78 GLY A CA 1
ATOM 589 C C . GLY A 1 78 ? -3.291 10.766 5.938 1 75.06 78 GLY A C 1
ATOM 590 O O . GLY A 1 78 ? -2.949 9.617 5.664 1 75.06 78 GLY A O 1
ATOM 591 N N . ASP A 1 79 ? -2.664 11.43 6.875 1 72.06 79 ASP A N 1
ATOM 592 C CA . ASP A 1 79 ? -1.775 10.859 7.883 1 72.06 79 ASP A CA 1
ATOM 593 C C . ASP A 1 79 ? -2.57 10.195 9.008 1 72.06 79 ASP A C 1
ATOM 595 O O . ASP A 1 79 ? -3.621 10.703 9.406 1 72.06 79 ASP A O 1
ATOM 599 N N . PRO A 1 80 ? -2.084 9.047 9.43 1 69.25 80 PRO A N 1
ATOM 600 C CA . PRO A 1 80 ? -2.793 8.422 10.547 1 69.25 80 PRO A CA 1
ATOM 601 C C . PRO A 1 80 ? -2.814 9.297 11.797 1 69.25 80 PRO A C 1
ATOM 603 O O . PRO A 1 80 ? -1.799 9.898 12.148 1 69.25 80 PRO A O 1
ATOM 606 N N . ARG A 1 81 ? -4.078 9.539 12.273 1 65.06 81 ARG A N 1
ATOM 607 C CA . ARG A 1 81 ? -4.227 10.227 13.555 1 65.06 81 ARG A CA 1
ATOM 608 C C . ARG A 1 81 ? -4.316 9.227 14.703 1 65.06 81 ARG A C 1
ATOM 610 O O . ARG A 1 81 ? -4.824 8.117 14.531 1 65.06 81 ARG A O 1
ATOM 617 N N . PRO A 1 82 ? -3.738 9.617 15.766 1 59.81 82 PRO A N 1
ATOM 618 C CA . PRO A 1 82 ? -3.771 8.695 16.906 1 59.81 82 PRO A CA 1
ATOM 619 C C . PRO A 1 82 ? -5.191 8.297 17.297 1 59.81 82 PRO A C 1
ATOM 621 O O . PRO A 1 82 ? -5.414 7.184 17.781 1 59.81 82 PRO A O 1
ATOM 624 N N . SER A 1 83 ? -6.105 9.094 17.109 1 59.69 83 SER A N 1
ATOM 625 C CA . SER A 1 83 ? -7.375 8.812 17.766 1 59.69 83 SER A CA 1
ATOM 626 C C . SER A 1 83 ? -8.469 8.484 16.75 1 59.69 83 SER A C 1
ATOM 628 O O . SER A 1 83 ? -9.516 7.949 17.109 1 59.69 83 SER A O 1
ATOM 630 N N . ALA A 1 84 ? -8.43 8.914 15.516 1 64.44 84 ALA A N 1
ATOM 631 C CA . ALA A 1 84 ? -9.547 8.664 14.609 1 64.44 84 ALA A CA 1
ATOM 632 C C . ALA A 1 84 ? -9.055 8.422 13.188 1 64.44 84 ALA A C 1
ATOM 634 O O . ALA A 1 84 ? -7.973 8.875 12.812 1 64.44 84 ALA A O 1
ATOM 635 N N . GLU A 1 85 ? -9.867 7.602 12.492 1 66.75 85 GLU A N 1
ATOM 636 C CA . GLU A 1 85 ? -9.633 7.41 11.062 1 66.75 85 GLU A CA 1
ATOM 637 C C . GLU A 1 85 ? -9.867 8.703 10.289 1 66.75 85 GLU A C 1
ATOM 639 O O . GLU A 1 85 ? -10.766 9.477 10.625 1 66.75 85 GLU A O 1
ATOM 644 N N . ARG A 1 86 ? -9.031 8.914 9.359 1 68.81 86 ARG A N 1
ATOM 645 C CA . ARG A 1 86 ? -9.117 10.125 8.539 1 68.81 86 ARG A CA 1
ATOM 646 C C . ARG A 1 86 ? -10.273 10.031 7.547 1 68.81 86 ARG A C 1
ATOM 648 O O . ARG A 1 86 ? -10.531 8.969 6.984 1 68.81 86 ARG A O 1
ATOM 655 N N . THR A 1 87 ? -11 11.031 7.52 1 71.56 87 THR A N 1
ATOM 656 C CA . THR A 1 87 ? -12.008 11.133 6.477 1 71.56 87 THR A CA 1
ATOM 657 C C . THR A 1 87 ? -11.391 11.625 5.168 1 71.56 87 THR A C 1
ATOM 659 O O . THR A 1 87 ? -10.562 12.531 5.172 1 71.56 87 THR A O 1
ATOM 662 N N . MET A 1 88 ? -11.719 11 4.117 1 77.88 88 MET A N 1
ATOM 663 C CA . MET A 1 88 ? -11.164 11.406 2.828 1 77.88 88 MET A CA 1
ATOM 664 C C . MET A 1 88 ? -11.992 12.531 2.211 1 77.88 88 MET A C 1
ATOM 666 O O . MET A 1 88 ? -13.203 12.398 2.033 1 77.88 88 MET A O 1
ATOM 670 N N . ASN A 1 89 ? -11.242 13.633 2.047 1 84 89 ASN A N 1
ATOM 671 C CA . ASN A 1 89 ? -11.875 14.805 1.453 1 84 89 ASN A CA 1
ATOM 672 C C . ASN A 1 89 ? -11.914 14.719 -0.07 1 84 89 ASN A C 1
ATOM 674 O O . ASN A 1 89 ? -11.117 13.984 -0.67 1 84 89 ASN A O 1
ATOM 678 N N . ASP A 1 90 ? -12.844 15.453 -0.633 1 88.88 90 ASP A N 1
ATOM 679 C CA . ASP A 1 90 ? -12.93 15.539 -2.088 1 88.88 90 ASP A CA 1
ATOM 680 C C . ASP A 1 90 ? -11.68 16.188 -2.672 1 88.88 90 ASP A C 1
ATOM 682 O O . ASP A 1 90 ? -11.164 17.172 -2.115 1 88.88 90 ASP A O 1
ATOM 686 N N . PRO A 1 91 ? -11.258 15.68 -3.822 1 89.75 91 PRO A N 1
ATOM 687 C CA . PRO A 1 91 ? -10.055 16.234 -4.441 1 89.75 91 PRO A CA 1
ATOM 688 C C . PRO A 1 91 ? -10.148 17.734 -4.664 1 89.75 91 PRO A C 1
ATOM 690 O O . PRO A 1 91 ? -9.148 18.453 -4.508 1 89.75 91 PRO A O 1
ATOM 693 N N . SER A 1 92 ? -11.32 18.219 -4.969 1 93.38 92 SER A N 1
ATOM 694 C CA . SER A 1 92 ? -11.477 19.656 -5.215 1 93.38 92 SER A CA 1
ATOM 695 C C . SER A 1 92 ? -11.281 20.453 -3.939 1 93.38 92 SER A C 1
ATOM 697 O O . SER A 1 92 ? -10.703 21.547 -3.973 1 93.38 92 SER A O 1
ATOM 699 N N . VAL A 1 93 ? -11.75 19.969 -2.826 1 93.62 93 VAL A N 1
ATOM 700 C CA . VAL A 1 93 ? -11.57 20.609 -1.531 1 93.62 93 VAL A CA 1
ATOM 701 C C . VAL A 1 93 ? -10.086 20.672 -1.176 1 93.62 93 VAL A C 1
ATOM 703 O O . VAL A 1 93 ? -9.57 21.719 -0.787 1 93.62 93 VAL A O 1
ATOM 706 N N . VAL A 1 94 ? -9.43 19.547 -1.386 1 93.19 94 VAL A N 1
ATOM 707 C CA . VAL A 1 94 ? -8.008 19.469 -1.067 1 93.19 94 VAL A CA 1
ATOM 708 C C . VAL A 1 94 ? -7.223 20.438 -1.945 1 93.19 94 VAL A C 1
ATOM 710 O O . VAL A 1 94 ? -6.305 21.109 -1.47 1 93.19 94 VAL A O 1
ATOM 713 N N . ALA A 1 95 ? -7.59 20.531 -3.215 1 95.06 95 ALA A N 1
ATOM 714 C CA . ALA A 1 95 ? -6.922 21.453 -4.121 1 95.06 95 ALA A CA 1
ATOM 715 C C . ALA A 1 95 ? -7.074 22.891 -3.641 1 95.06 95 ALA A C 1
ATOM 717 O O . ALA A 1 95 ? -6.133 23.688 -3.729 1 95.06 95 ALA A O 1
ATOM 718 N N . GLY A 1 96 ? -8.25 23.219 -3.195 1 95.81 96 GLY A N 1
ATOM 719 C CA . GLY A 1 96 ? -8.477 24.547 -2.615 1 95.81 96 GLY A CA 1
ATOM 720 C C . GLY A 1 96 ? -7.613 24.812 -1.395 1 95.81 96 GLY A C 1
ATOM 721 O O . GLY A 1 96 ? -7.062 25.906 -1.248 1 95.81 96 GLY A O 1
ATOM 722 N N . TRP A 1 97 ? -7.523 23.844 -0.605 1 95.31 97 TRP A N 1
ATOM 723 C CA . TRP A 1 97 ? -6.707 23.984 0.596 1 95.31 97 TRP A CA 1
ATOM 724 C C . TRP A 1 97 ? -5.234 24.141 0.239 1 95.31 97 TRP A C 1
ATOM 726 O O . TRP A 1 97 ? -4.516 24.922 0.872 1 95.31 97 TRP A O 1
ATOM 736 N N . VAL A 1 98 ? -4.801 23.375 -0.742 1 96.75 98 VAL A N 1
ATOM 737 C CA . VAL A 1 98 ? -3.42 23.516 -1.187 1 96.75 98 VAL A CA 1
ATOM 738 C C . VAL A 1 98 ? -3.131 24.953 -1.568 1 96.75 98 VAL A C 1
ATOM 740 O O . VAL A 1 98 ? -2.168 25.562 -1.083 1 96.75 98 VAL A O 1
ATOM 743 N N . THR A 1 99 ? -3.971 25.547 -2.377 1 96.94 99 THR A N 1
ATOM 744 C CA . THR A 1 99 ? -3.812 26.938 -2.822 1 96.94 99 THR A CA 1
ATOM 745 C C . THR A 1 99 ? -3.873 27.891 -1.64 1 96.94 99 THR A C 1
ATOM 747 O O . THR A 1 99 ? -3.076 28.828 -1.552 1 96.94 99 THR A O 1
ATOM 750 N N . GLY A 1 100 ? -4.809 27.672 -0.802 1 96.81 100 GLY A N 1
ATOM 751 C CA . GLY A 1 100 ? -4.953 28.516 0.377 1 96.81 100 GLY A CA 1
ATOM 752 C C . GLY A 1 100 ? -3.732 28.5 1.276 1 96.81 100 GLY A C 1
ATOM 753 O O . GLY A 1 100 ? -3.27 29.547 1.72 1 96.81 100 GLY A O 1
ATOM 754 N N . LEU A 1 101 ? -3.215 27.328 1.546 1 97.94 101 LEU A N 1
ATOM 755 C CA . LEU A 1 101 ? -2.051 27.188 2.412 1 97.94 101 LEU A CA 1
ATOM 756 C C . LEU A 1 101 ? -0.818 27.812 1.774 1 97.94 101 LEU A C 1
ATOM 758 O O . LEU A 1 101 ? -0.03 28.469 2.455 1 97.94 101 LEU A O 1
ATOM 762 N N . GLN A 1 102 ? -0.645 27.562 0.479 1 97.81 102 GLN A N 1
ATOM 763 C CA . GLN A 1 102 ? 0.467 28.203 -0.222 1 97.81 102 GLN A CA 1
ATOM 764 C C . GLN A 1 102 ? 0.392 29.719 -0.11 1 97.81 102 GLN A C 1
ATOM 766 O O . GLN A 1 102 ? 1.409 30.375 0.1 1 97.81 102 GLN A O 1
ATOM 771 N N . GLY A 1 103 ? -0.792 30.234 -0.248 1 96.94 103 GLY A N 1
ATOM 772 C CA . GLY A 1 103 ? -0.995 31.656 -0.102 1 96.94 103 GLY A CA 1
ATOM 773 C C . GLY A 1 103 ? -0.68 32.156 1.292 1 96.94 103 GLY A C 1
ATOM 774 O O . GLY A 1 103 ? -0.2 33.281 1.456 1 96.94 103 GLY A O 1
ATOM 775 N N . GLN A 1 104 ? -0.942 31.391 2.268 1 97 104 GLN A N 1
ATOM 776 C CA . GLN A 1 104 ? -0.694 31.766 3.654 1 97 104 GLN A CA 1
ATOM 777 C C . GLN A 1 104 ? 0.797 31.734 3.975 1 97 104 GLN A C 1
ATOM 779 O O . GLN A 1 104 ? 1.272 32.5 4.816 1 97 104 GLN A O 1
ATOM 784 N N . ILE A 1 105 ? 1.545 30.859 3.316 1 98.06 105 ILE A N 1
ATOM 785 C CA . ILE A 1 105 ? 2.961 30.656 3.613 1 98.06 105 ILE A CA 1
ATOM 786 C C . ILE A 1 105 ? 3.795 31.672 2.824 1 98.06 105 ILE A C 1
ATOM 788 O O . ILE A 1 105 ? 4.836 32.125 3.301 1 98.06 105 ILE A O 1
ATOM 792 N N . ALA A 1 106 ? 3.365 32.094 1.688 1 97.69 106 ALA A N 1
ATOM 793 C CA . ALA A 1 106 ? 4.129 32.844 0.697 1 97.69 106 ALA A CA 1
ATOM 794 C C . ALA A 1 106 ? 4.676 34.125 1.298 1 97.69 106 ALA A C 1
ATOM 796 O O . ALA A 1 106 ? 5.828 34.5 1.057 1 97.69 106 ALA A O 1
ATOM 797 N N . PRO A 1 107 ? 3.889 34.844 2.146 1 96.56 107 PRO A N 1
ATOM 798 C CA . PRO A 1 107 ? 4.371 36.125 2.641 1 96.56 107 PRO A CA 1
ATOM 799 C C . PRO A 1 107 ? 5.598 36 3.543 1 96.56 107 PRO A C 1
ATOM 801 O O . PRO A 1 107 ? 6.281 36.969 3.809 1 96.56 107 PRO A O 1
ATOM 804 N N . PHE A 1 108 ? 5.914 34.875 4.027 1 97.88 108 PHE A N 1
ATOM 805 C CA . PHE A 1 108 ? 7 34.688 4.984 1 97.88 108 PHE A CA 1
ATOM 806 C C . PHE A 1 108 ? 8.328 34.469 4.27 1 97.88 108 PHE A C 1
ATOM 808 O O . PHE A 1 108 ? 9.391 34.562 4.883 1 97.88 108 PHE A O 1
ATOM 815 N N . LEU A 1 109 ? 8.289 34.219 2.986 1 98.31 109 LEU A N 1
ATOM 816 C CA . LEU A 1 109 ? 9.5 33.781 2.275 1 98.31 109 LEU A CA 1
ATOM 817 C C . LEU A 1 109 ? 9.75 34.688 1.069 1 98.31 109 LEU A C 1
ATOM 819 O O . LEU A 1 109 ? 8.852 35.406 0.614 1 98.31 109 LEU A O 1
ATOM 823 N N . ASP A 1 110 ? 11 34.656 0.613 1 98.19 110 ASP A N 1
ATOM 824 C CA . ASP A 1 110 ? 11.391 35.406 -0.593 1 98.19 110 ASP A CA 1
ATOM 825 C C . ASP A 1 110 ? 11.414 34.469 -1.806 1 98.19 110 ASP A C 1
ATOM 827 O O . ASP A 1 110 ? 12.039 33.406 -1.769 1 98.19 110 ASP A O 1
ATOM 831 N N . PHE A 1 111 ? 10.727 34.844 -2.869 1 98.19 111 PHE A N 1
ATOM 832 C CA . PHE A 1 111 ? 10.625 33.969 -4.047 1 98.19 111 PHE A CA 1
ATOM 833 C C . PHE A 1 111 ? 11.523 34.5 -5.172 1 98.19 111 PHE A C 1
ATOM 835 O O . PHE A 1 111 ? 11.5 33.969 -6.281 1 98.19 111 PHE A O 1
ATOM 842 N N . ASP A 1 112 ? 12.352 35.469 -4.828 1 97 112 ASP A N 1
ATOM 843 C CA . ASP A 1 112 ? 13.344 36.031 -5.742 1 97 112 ASP A CA 1
ATOM 844 C C . ASP A 1 112 ? 14.742 36 -5.117 1 97 112 ASP A C 1
ATOM 846 O O . ASP A 1 112 ? 14.883 35.781 -3.908 1 97 112 ASP A O 1
ATOM 850 N N . GLY A 1 113 ? 15.773 36.062 -5.984 1 96.56 113 GLY A N 1
ATOM 851 C CA . GLY A 1 113 ? 17.141 36.125 -5.496 1 96.56 113 GLY A CA 1
ATOM 852 C C . GLY A 1 113 ? 17.828 34.781 -5.469 1 96.56 113 GLY A C 1
ATOM 853 O O . GLY A 1 113 ? 17.281 33.781 -5.98 1 96.56 113 GLY A O 1
ATOM 854 N N . PRO A 1 114 ? 18.969 34.688 -4.922 1 96.19 114 PRO A N 1
ATOM 855 C CA . PRO A 1 114 ? 19.797 33.5 -4.965 1 96.19 114 PRO A CA 1
ATOM 856 C C . PRO A 1 114 ? 19.234 32.375 -4.082 1 96.19 114 PRO A C 1
ATOM 858 O O . PRO A 1 114 ? 19.484 31.188 -4.348 1 96.19 114 PRO A O 1
ATOM 861 N N . ALA A 1 115 ? 18.578 32.719 -3.004 1 97.94 115 ALA A N 1
ATOM 862 C CA . ALA A 1 115 ? 17.984 31.734 -2.105 1 97.94 115 ALA A CA 1
ATOM 863 C C . ALA A 1 115 ? 16.469 31.688 -2.264 1 97.94 115 ALA A C 1
ATOM 865 O O . ALA A 1 115 ? 15.742 31.5 -1.285 1 97.94 115 ALA A O 1
ATOM 866 N N . ALA A 1 116 ? 15.961 31.859 -3.473 1 98.5 116 ALA A N 1
ATOM 867 C CA . ALA A 1 116 ? 14.531 31.953 -3.76 1 98.5 116 ALA A CA 1
ATOM 868 C C . ALA A 1 116 ? 13.797 30.688 -3.33 1 98.5 116 ALA A C 1
ATOM 870 O O . ALA A 1 116 ? 14.297 29.578 -3.518 1 98.5 116 ALA A O 1
ATOM 871 N N . ALA A 1 117 ? 12.648 30.875 -2.746 1 98.75 117 ALA A N 1
ATOM 872 C CA . ALA A 1 117 ? 11.766 29.781 -2.373 1 98.75 117 ALA A CA 1
ATOM 873 C C . ALA A 1 117 ? 11.047 29.219 -3.594 1 98.75 117 ALA A C 1
ATOM 875 O O . ALA A 1 117 ? 10.891 29.906 -4.605 1 98.75 117 ALA A O 1
ATOM 876 N N . THR A 1 118 ? 10.711 27.953 -3.559 1 98.62 118 THR A N 1
ATOM 877 C CA . THR A 1 118 ? 9.875 27.297 -4.559 1 98.62 118 THR A CA 1
ATOM 878 C C . THR A 1 118 ? 8.734 26.531 -3.895 1 98.62 118 THR A C 1
ATOM 880 O O . THR A 1 118 ? 8.953 25.766 -2.955 1 98.62 118 THR A O 1
ATOM 883 N N . MET A 1 119 ? 7.516 26.859 -4.324 1 98.5 119 MET A N 1
ATOM 884 C CA . MET A 1 119 ? 6.379 26.062 -3.885 1 98.5 119 MET A CA 1
ATOM 885 C C . MET A 1 119 ? 6.281 24.766 -4.688 1 98.5 119 MET A C 1
ATOM 887 O O . MET A 1 119 ? 6.414 24.781 -5.914 1 98.5 119 MET A O 1
ATOM 891 N N . VAL A 1 120 ? 6.152 23.656 -4.02 1 98.38 120 VAL A N 1
ATOM 892 C CA . VAL A 1 120 ? 6.016 22.375 -4.707 1 98.38 120 VAL A CA 1
ATOM 893 C C . VAL A 1 120 ? 4.809 21.625 -4.16 1 98.38 120 VAL A C 1
ATOM 895 O O . VAL A 1 120 ? 4.367 21.875 -3.037 1 98.38 120 VAL A O 1
ATOM 898 N N . ASN A 1 121 ? 4.219 20.781 -4.926 1 98.12 121 ASN A N 1
ATOM 899 C CA . ASN A 1 121 ? 3.072 19.922 -4.625 1 98.12 121 ASN A CA 1
ATOM 900 C C . ASN A 1 121 ? 3.354 18.469 -4.969 1 98.12 121 ASN A C 1
ATOM 902 O O . ASN A 1 121 ? 3.646 18.141 -6.121 1 98.12 121 ASN A O 1
ATOM 906 N N . ASN A 1 122 ? 3.205 17.578 -3.965 1 97.88 122 ASN A N 1
ATOM 907 C CA . ASN A 1 122 ? 3.551 16.188 -4.211 1 97.88 122 ASN A CA 1
ATOM 908 C C . ASN A 1 122 ? 2.566 15.523 -5.172 1 97.88 122 ASN A C 1
ATOM 910 O O . ASN A 1 122 ? 2.828 14.43 -5.684 1 97.88 122 ASN A O 1
ATOM 914 N N . LEU A 1 123 ? 1.472 16.156 -5.438 1 95.75 123 LEU A N 1
ATOM 915 C CA . LEU A 1 123 ? 0.582 15.672 -6.488 1 95.75 123 LEU A CA 1
ATOM 916 C C . LEU A 1 123 ? 1.302 15.617 -7.832 1 95.75 123 LEU A C 1
ATOM 918 O O . LEU A 1 123 ? 0.996 14.773 -8.672 1 95.75 123 LEU A O 1
ATOM 922 N N . ASP A 1 124 ? 2.229 16.5 -8.039 1 95.69 124 ASP A N 1
ATOM 923 C CA . ASP A 1 124 ? 2.932 16.609 -9.312 1 95.69 124 ASP A CA 1
ATOM 924 C C . ASP A 1 124 ? 3.666 15.32 -9.656 1 95.69 124 ASP A C 1
ATOM 926 O O . ASP A 1 124 ? 3.82 14.977 -10.828 1 95.69 124 ASP A O 1
ATOM 930 N N . TRP A 1 125 ? 4.168 14.578 -8.641 1 96.94 125 TRP A N 1
ATOM 931 C CA . TRP A 1 125 ? 4.898 13.352 -8.961 1 96.94 125 TRP A CA 1
ATOM 932 C C . TRP A 1 125 ? 4.105 12.125 -8.531 1 96.94 125 TRP A C 1
ATOM 934 O O . TRP A 1 125 ? 4.387 11.008 -8.977 1 96.94 125 TRP A O 1
ATOM 944 N N . THR A 1 126 ? 3.1 12.273 -7.699 1 95.69 126 THR A N 1
ATOM 945 C CA . THR A 1 126 ? 2.367 11.109 -7.207 1 95.69 126 THR A CA 1
ATOM 946 C C . THR A 1 126 ? 1.181 10.797 -8.117 1 95.69 126 THR A C 1
ATOM 948 O O . THR A 1 126 ? 0.79 9.633 -8.258 1 95.69 126 THR A O 1
ATOM 951 N N . GLN A 1 127 ? 0.612 11.82 -8.688 1 91.44 127 GLN A N 1
ATOM 952 C CA . GLN A 1 127 ? -0.596 11.641 -9.484 1 91.44 127 GLN A CA 1
ATOM 953 C C . GLN A 1 127 ? -0.35 10.688 -10.648 1 91.44 127 GLN A C 1
ATOM 955 O O . GLN A 1 127 ? -1.238 9.922 -11.031 1 91.44 127 GLN A O 1
ATOM 960 N N . SER A 1 128 ? 0.8 10.766 -11.266 1 92.88 128 SER A N 1
ATOM 961 C CA . SER A 1 128 ? 1.104 9.945 -12.438 1 92.88 128 SER A CA 1
ATOM 962 C C . SER A 1 128 ? 1.771 8.633 -12.031 1 92.88 128 SER A C 1
ATOM 964 O O . SER A 1 128 ? 2.074 7.797 -12.883 1 92.88 128 SER A O 1
ATOM 966 N N . MET A 1 129 ? 2.021 8.469 -10.789 1 95.62 129 MET A N 1
ATOM 967 C CA . MET A 1 129 ? 2.65 7.238 -10.32 1 95.62 129 MET A CA 1
ATOM 968 C C . MET A 1 129 ? 1.632 6.105 -10.242 1 95.62 129 MET A C 1
ATOM 970 O O . MET A 1 129 ? 0.662 6.188 -9.492 1 95.62 129 MET A O 1
ATOM 974 N N . SER A 1 130 ? 1.866 5.031 -11.016 1 95.69 130 SER A N 1
ATOM 975 C CA . SER A 1 130 ? 0.942 3.902 -11.008 1 95.69 130 SER A CA 1
ATOM 976 C C . SER A 1 130 ? 1.082 3.08 -9.734 1 95.69 130 SER A C 1
ATOM 978 O O . SER A 1 130 ? 2.098 3.17 -9.039 1 95.69 130 SER A O 1
ATOM 980 N N . THR A 1 131 ? 0.065 2.299 -9.461 1 96.38 131 THR A N 1
ATOM 981 C CA . THR A 1 131 ? 0.088 1.387 -8.32 1 96.38 131 THR A CA 1
ATOM 982 C C . THR A 1 131 ? 1.289 0.449 -8.406 1 96.38 131 THR A C 1
ATOM 984 O O . THR A 1 131 ? 2 0.254 -7.418 1 96.38 131 THR A O 1
ATOM 987 N N . ILE A 1 132 ? 1.56 -0.106 -9.562 1 94.19 132 ILE A N 1
ATOM 988 C CA . ILE A 1 132 ? 2.643 -1.062 -9.766 1 94.19 132 ILE A CA 1
ATOM 989 C C . ILE A 1 132 ? 3.986 -0.386 -9.5 1 94.19 132 ILE A C 1
ATOM 991 O O . ILE A 1 132 ? 4.836 -0.938 -8.797 1 94.19 132 ILE A O 1
ATOM 995 N N . GLU A 1 133 ? 4.195 0.83 -10.039 1 94 133 GLU A N 1
ATOM 996 C CA . GLU A 1 133 ? 5.43 1.58 -9.812 1 94 133 GLU A CA 1
ATOM 997 C C . GLU A 1 133 ? 5.641 1.863 -8.328 1 94 133 GLU A C 1
ATOM 999 O O . GLU A 1 133 ? 6.75 1.72 -7.816 1 94 133 GLU A O 1
ATOM 1004 N N . PHE A 1 134 ? 4.594 2.289 -7.723 1 96.81 134 PHE A N 1
ATOM 1005 C CA . PHE A 1 134 ? 4.648 2.604 -6.301 1 96.81 134 PHE A CA 1
ATOM 1006 C C . PHE A 1 134 ? 5.086 1.387 -5.496 1 96.81 134 PHE A C 1
ATOM 1008 O O . PHE A 1 134 ? 5.969 1.487 -4.637 1 96.81 134 PHE A O 1
ATOM 1015 N N . LEU A 1 135 ? 4.488 0.254 -5.73 1 95.81 135 LEU A N 1
ATOM 1016 C CA . LEU A 1 135 ? 4.777 -0.962 -4.977 1 95.81 135 LEU A CA 1
ATOM 1017 C C . LEU A 1 135 ? 6.16 -1.503 -5.328 1 95.81 135 LEU A C 1
ATOM 1019 O O . LEU A 1 135 ? 6.922 -1.897 -4.441 1 95.81 135 LEU A O 1
ATOM 1023 N N . ARG A 1 136 ? 6.59 -1.442 -6.559 1 92.44 136 ARG A N 1
ATOM 1024 C CA . ARG A 1 136 ? 7.832 -2.041 -7.031 1 92.44 136 ARG A CA 1
ATOM 1025 C C . ARG A 1 136 ? 9.023 -1.15 -6.703 1 92.44 136 ARG A C 1
ATOM 1027 O O . ARG A 1 136 ? 10.125 -1.646 -6.438 1 92.44 136 ARG A O 1
ATOM 1034 N N . ASP A 1 137 ? 8.805 0.172 -6.746 1 93.12 137 ASP A N 1
ATOM 1035 C CA . ASP A 1 137 ? 9.945 1.074 -6.652 1 93.12 137 ASP A CA 1
ATOM 1036 C C . ASP A 1 137 ? 10.07 1.663 -5.25 1 93.12 137 ASP A C 1
ATOM 1038 O O . ASP A 1 137 ? 11.156 2.092 -4.844 1 93.12 137 ASP A O 1
ATOM 1042 N N . VAL A 1 138 ? 9.016 1.743 -4.539 1 97 138 VAL A N 1
ATOM 1043 C CA . VAL A 1 138 ? 9.047 2.318 -3.201 1 97 138 VAL A CA 1
ATOM 1044 C C . VAL A 1 138 ? 8.727 1.239 -2.166 1 97 138 VAL A C 1
ATOM 1046 O O . VAL A 1 138 ? 9.539 0.965 -1.28 1 97 138 VAL A O 1
ATOM 1049 N N . GLY A 1 139 ? 7.617 0.543 -2.369 1 96.56 139 GLY A N 1
ATOM 1050 C CA . GLY A 1 139 ? 7.121 -0.41 -1.392 1 96.56 139 GLY A CA 1
ATOM 1051 C C . GLY A 1 139 ? 8.125 -1.498 -1.054 1 96.56 139 GLY A C 1
ATOM 1052 O O . GLY A 1 139 ? 8.188 -1.959 0.088 1 96.56 139 GLY A O 1
ATOM 1053 N N . LYS A 1 140 ? 8.922 -1.944 -2.027 1 93.81 140 LYS A N 1
ATOM 1054 C CA . LYS A 1 140 ? 9.852 -3.061 -1.856 1 93.81 140 LYS A CA 1
ATOM 1055 C C . LYS A 1 140 ? 10.93 -2.725 -0.831 1 93.81 140 LYS A C 1
ATOM 1057 O O . LYS A 1 140 ? 11.562 -3.625 -0.268 1 93.81 140 LYS A O 1
ATOM 1062 N N . HIS A 1 141 ? 11.141 -1.457 -0.573 1 95.75 141 HIS A N 1
ATOM 1063 C CA . HIS A 1 141 ? 12.227 -1.034 0.312 1 95.75 141 HIS A CA 1
ATOM 1064 C C . HIS A 1 141 ? 11.734 -0.885 1.748 1 95.75 141 HIS A C 1
ATOM 1066 O O . HIS A 1 141 ? 12.508 -0.55 2.645 1 95.75 141 HIS A O 1
ATOM 1072 N N . PHE A 1 142 ? 10.508 -1.071 2.012 1 96.94 142 PHE A N 1
ATOM 1073 C CA . PHE A 1 142 ? 9.93 -0.921 3.344 1 96.94 142 PHE A CA 1
ATOM 1074 C C . PHE A 1 142 ? 9.562 -2.279 3.93 1 96.94 142 PHE A C 1
ATOM 1076 O O . PHE A 1 142 ? 8.789 -3.031 3.332 1 96.94 142 PHE A O 1
ATOM 1083 N N . SER A 1 143 ? 10.07 -2.557 5.051 1 95.25 143 SER A N 1
ATOM 1084 C CA . SER A 1 143 ? 9.742 -3.766 5.801 1 95.25 143 SER A CA 1
ATOM 1085 C C . SER A 1 143 ? 8.547 -3.541 6.715 1 95.25 143 SER A C 1
ATOM 1087 O O . SER A 1 143 ? 8.562 -2.65 7.566 1 95.25 143 SER A O 1
ATOM 1089 N N . VAL A 1 144 ? 7.559 -4.398 6.582 1 95.69 144 VAL A N 1
ATOM 1090 C CA . VAL A 1 144 ? 6.371 -4.277 7.414 1 95.69 144 VAL A CA 1
ATOM 1091 C C . VAL A 1 144 ? 6.75 -4.445 8.883 1 95.69 144 VAL A C 1
ATOM 1093 O O . VAL A 1 144 ? 6.215 -3.754 9.758 1 95.69 144 VAL A O 1
ATOM 1096 N N . ASN A 1 145 ? 7.688 -5.316 9.172 1 94.25 145 ASN A N 1
ATOM 1097 C CA . ASN A 1 145 ? 8.172 -5.504 10.531 1 94.25 145 ASN A CA 1
ATOM 1098 C C . ASN A 1 145 ? 8.633 -4.188 11.148 1 94.25 145 ASN A C 1
ATOM 1100 O O . ASN A 1 145 ? 8.242 -3.857 12.273 1 94.25 145 ASN A O 1
ATOM 1104 N N . ARG A 1 146 ? 9.391 -3.48 10.422 1 93.12 146 ARG A N 1
ATOM 1105 C CA . ARG A 1 146 ? 9.938 -2.219 10.906 1 93.12 146 ARG A CA 1
ATOM 1106 C C . ARG A 1 146 ? 8.852 -1.155 11.016 1 93.12 146 ARG A C 1
ATOM 1108 O O . ARG A 1 146 ? 8.867 -0.332 11.93 1 93.12 146 ARG A O 1
ATOM 1115 N N . MET A 1 147 ? 7.973 -1.177 10.078 1 94.56 147 MET A N 1
ATOM 1116 C CA . MET A 1 147 ? 6.887 -0.203 10.07 1 94.56 147 MET A CA 1
ATOM 1117 C C . MET A 1 147 ? 5.996 -0.378 11.297 1 94.56 147 MET A C 1
ATOM 1119 O O . MET A 1 147 ? 5.535 0.604 11.883 1 94.56 147 MET A O 1
ATOM 1123 N N . LEU A 1 148 ? 5.777 -1.609 11.656 1 93.31 148 LEU A N 1
ATOM 1124 C CA . LEU A 1 148 ? 4.906 -1.92 12.789 1 93.31 148 LEU A CA 1
ATOM 1125 C C . LEU A 1 148 ? 5.547 -1.485 14.102 1 93.31 148 LEU A C 1
ATOM 1127 O O . LEU A 1 148 ? 4.848 -1.231 15.086 1 93.31 148 LEU A O 1
ATOM 1131 N N . ASP A 1 149 ? 6.805 -1.416 14.125 1 89.19 149 ASP A N 1
ATOM 1132 C CA . ASP A 1 149 ? 7.547 -1.075 15.336 1 89.19 149 ASP A CA 1
ATOM 1133 C C . ASP A 1 149 ? 7.48 0.425 15.609 1 89.19 149 ASP A C 1
ATOM 1135 O O . ASP A 1 149 ? 7.82 0.872 16.703 1 89.19 149 ASP A O 1
ATOM 1139 N N . ARG A 1 150 ? 7.027 1.193 14.719 1 87.62 150 ARG A N 1
ATOM 1140 C CA . ARG A 1 150 ? 6.906 2.633 14.922 1 87.62 150 ARG A CA 1
ATOM 1141 C C . ARG A 1 150 ? 5.859 2.949 15.984 1 87.62 150 ARG A C 1
ATOM 1143 O O . ARG A 1 150 ? 4.781 2.348 16 1 87.62 150 ARG A O 1
ATOM 1150 N N . GLU A 1 151 ? 6.109 3.861 16.75 1 83.12 151 GLU A N 1
ATOM 1151 C CA . GLU A 1 151 ? 5.281 4.16 17.906 1 83.12 151 GLU A CA 1
ATOM 1152 C C . GLU A 1 151 ? 3.859 4.527 17.484 1 83.12 151 GLU A C 1
ATOM 1154 O O . GLU A 1 151 ? 2.889 4.023 18.062 1 83.12 151 GLU A O 1
ATOM 1159 N N . ALA A 1 152 ? 3.766 5.418 16.578 1 80.06 152 ALA A N 1
ATOM 1160 C CA . ALA A 1 152 ? 2.447 5.871 16.141 1 80.06 152 ALA A CA 1
ATOM 1161 C C . ALA A 1 152 ? 1.61 4.711 15.617 1 80.06 152 ALA A C 1
ATOM 1163 O O . ALA A 1 152 ? 0.41 4.629 15.891 1 80.06 152 ALA A O 1
ATOM 1164 N N . VAL A 1 153 ? 2.203 3.783 14.914 1 87.81 153 VAL A N 1
ATOM 1165 C CA . VAL A 1 153 ? 1.508 2.65 14.312 1 87.81 153 VAL A CA 1
ATOM 1166 C C . VAL A 1 153 ? 1.137 1.637 15.391 1 87.81 153 VAL A C 1
ATOM 1168 O O . VAL A 1 153 ? 0.002 1.156 15.438 1 87.81 153 VAL A O 1
ATOM 1171 N N . SER A 1 154 ? 2.088 1.363 16.234 1 88.69 154 SER A N 1
ATOM 1172 C CA . SER A 1 154 ? 1.853 0.396 17.297 1 88.69 154 SER A CA 1
ATOM 1173 C C . SER A 1 154 ? 0.7 0.833 18.188 1 88.69 154 SER A C 1
ATOM 1175 O O . SER A 1 154 ? -0.129 0.013 18.594 1 88.69 154 SER A O 1
ATOM 1177 N N . LYS A 1 155 ? 0.651 2.076 18.484 1 86.94 155 LYS A N 1
ATOM 1178 C CA . LYS A 1 155 ? -0.415 2.611 19.328 1 86.94 155 LYS A CA 1
ATOM 1179 C C . LYS A 1 155 ? -1.775 2.463 18.656 1 86.94 155 LYS A C 1
ATOM 1181 O O . LYS A 1 155 ? -2.752 2.068 19.297 1 86.94 155 LYS A O 1
ATOM 1186 N N . ARG A 1 156 ? -1.848 2.725 17.453 1 88.31 156 ARG A N 1
ATOM 1187 C CA . ARG A 1 156 ? -3.094 2.627 16.703 1 88.31 156 ARG A CA 1
ATOM 1188 C C . ARG A 1 156 ? -3.553 1.176 16.594 1 88.31 156 ARG A C 1
ATOM 1190 O O . ARG A 1 156 ? -4.742 0.884 16.719 1 88.31 156 ARG A O 1
ATOM 1197 N N . LEU A 1 157 ? -2.639 0.327 16.297 1 90.06 157 LEU A N 1
ATOM 1198 C CA . LEU A 1 157 ? -2.955 -1.092 16.188 1 90.06 157 LEU A CA 1
ATOM 1199 C C . LEU A 1 157 ? -3.557 -1.628 17.469 1 90.06 157 LEU A C 1
ATOM 1201 O O . LEU A 1 157 ? -4.457 -2.471 17.438 1 90.06 157 LEU A O 1
ATOM 1205 N N . ALA A 1 158 ? -3.121 -1.115 18.578 1 89.19 158 ALA A N 1
ATOM 1206 C CA . ALA A 1 158 ? -3.545 -1.591 19.891 1 89.19 158 ALA A CA 1
ATOM 1207 C C . ALA A 1 158 ? -4.895 -0.998 20.281 1 89.19 158 ALA A C 1
ATOM 1209 O O . ALA A 1 158 ? -5.555 -1.49 21.203 1 89.19 158 ALA A O 1
ATOM 1210 N N . THR A 1 159 ? -5.301 0.04 19.625 1 89.25 159 THR A N 1
ATOM 1211 C CA . THR A 1 159 ? -6.508 0.745 20.047 1 89.25 159 THR A CA 1
ATOM 1212 C C . THR A 1 159 ? -7.578 0.677 18.969 1 89.25 159 THR A C 1
ATOM 1214 O O . THR A 1 159 ? -8.305 -0.312 18.859 1 89.25 159 THR A O 1
ATOM 1217 N N . THR A 1 160 ? -7.566 1.594 17.984 1 86.38 160 THR A N 1
ATOM 1218 C CA . THR A 1 160 ? -8.648 1.76 17.031 1 86.38 160 THR A CA 1
ATOM 1219 C C . THR A 1 160 ? -8.359 0.979 15.742 1 86.38 160 THR A C 1
ATOM 1221 O O . THR A 1 160 ? -9.266 0.75 14.938 1 86.38 160 THR A O 1
ATOM 1224 N N . GLY A 1 161 ? -7.121 0.612 15.602 1 90.88 161 GLY A N 1
ATOM 1225 C CA . GLY A 1 161 ? -6.746 -0.016 14.344 1 90.88 161 GLY A CA 1
ATOM 1226 C C . GLY A 1 161 ? -6.281 0.978 13.297 1 90.88 161 GLY A C 1
ATOM 1227 O O . GLY A 1 161 ? -6.379 2.191 13.492 1 90.88 161 GLY A O 1
ATOM 1228 N N . ILE A 1 162 ? -5.754 0.581 12.258 1 92.69 162 ILE A N 1
ATOM 1229 C CA . ILE A 1 162 ? -5.211 1.434 11.203 1 92.69 162 ILE A CA 1
ATOM 1230 C C . ILE A 1 162 ? -5.52 0.829 9.836 1 92.69 162 ILE A C 1
ATOM 1232 O O . ILE A 1 162 ? -5.422 -0.386 9.648 1 92.69 162 ILE A O 1
ATOM 1236 N N . SER A 1 163 ? -5.996 1.601 8.93 1 94.12 163 SER A N 1
ATOM 1237 C CA . SER A 1 163 ? -6.266 1.132 7.578 1 94.12 163 SER A CA 1
ATOM 1238 C C . SER A 1 163 ? -4.977 0.997 6.773 1 94.12 163 SER A C 1
ATOM 1240 O O . SER A 1 163 ? -3.957 1.598 7.121 1 94.12 163 SER A O 1
ATOM 1242 N N . PHE A 1 164 ? -5.02 0.226 5.73 1 96.38 164 PHE A N 1
ATOM 1243 C CA . PHE A 1 164 ? -3.877 0.081 4.84 1 96.38 164 PHE A CA 1
ATOM 1244 C C . PHE A 1 164 ? -3.475 1.429 4.254 1 96.38 164 PHE A C 1
ATOM 1246 O O . PHE A 1 164 ? -2.285 1.722 4.113 1 96.38 164 PHE A O 1
ATOM 1253 N N . THR A 1 165 ? -4.438 2.254 3.92 1 94.56 165 THR A N 1
ATOM 1254 C CA . THR A 1 165 ? -4.184 3.58 3.365 1 94.56 165 THR A CA 1
ATOM 1255 C C . THR A 1 165 ? -3.375 4.43 4.34 1 94.56 165 THR A C 1
ATOM 1257 O O . THR A 1 165 ? -2.344 4.996 3.971 1 94.56 165 THR A O 1
ATOM 1260 N N . GLU A 1 166 ? -3.803 4.465 5.562 1 92.25 166 GLU A N 1
ATOM 1261 C CA . GLU A 1 166 ? -3.08 5.219 6.578 1 92.25 166 GLU A CA 1
ATOM 1262 C C . GLU A 1 166 ? -1.682 4.652 6.801 1 92.25 166 GLU A C 1
ATOM 1264 O O . GLU A 1 166 ? -0.725 5.402 7.008 1 92.25 166 GLU A O 1
ATOM 1269 N N . PHE A 1 167 ? -1.633 3.359 6.832 1 94.75 167 PHE A N 1
ATOM 1270 C CA . PHE A 1 167 ? -0.385 2.633 7.039 1 94.75 167 PHE A CA 1
ATOM 1271 C C . PHE A 1 167 ? 0.624 2.969 5.945 1 94.75 167 PHE A C 1
ATOM 1273 O O . PHE A 1 167 ? 1.834 2.904 6.172 1 94.75 167 PHE A O 1
ATOM 1280 N N . SER A 1 168 ? 0.161 3.35 4.77 1 95.88 168 SER A N 1
ATOM 1281 C CA . SER A 1 168 ? 1.012 3.607 3.613 1 95.88 168 SER A CA 1
ATOM 1282 C C . SER A 1 168 ? 1.552 5.031 3.629 1 95.88 168 SER A C 1
ATOM 1284 O O . SER A 1 168 ? 2.406 5.387 2.816 1 95.88 168 SER A O 1
ATOM 1286 N N . TYR A 1 169 ? 1.129 5.836 4.523 1 93.38 169 TYR A N 1
ATOM 1287 C CA . TYR A 1 169 ? 1.456 7.258 4.539 1 93.38 169 TYR A CA 1
ATOM 1288 C C . TYR A 1 169 ? 2.965 7.469 4.578 1 93.38 169 TYR A C 1
ATOM 1290 O O . TYR A 1 169 ? 3.494 8.336 3.881 1 93.38 169 TYR A O 1
ATOM 1298 N N . VAL A 1 170 ? 3.658 6.738 5.379 1 95.38 170 VAL A N 1
ATOM 1299 C CA . VAL A 1 170 ? 5.098 6.895 5.555 1 95.38 170 VAL A CA 1
ATOM 1300 C C . VAL A 1 170 ? 5.805 6.688 4.219 1 95.38 170 VAL A C 1
ATOM 1302 O O . VAL A 1 170 ? 6.812 7.34 3.936 1 95.38 170 VAL A O 1
ATOM 1305 N N . LEU A 1 171 ? 5.309 5.777 3.383 1 97.25 171 LEU A N 1
ATOM 1306 C CA . LEU A 1 171 ? 5.906 5.539 2.074 1 97.25 171 LEU A CA 1
ATOM 1307 C C . LEU A 1 171 ? 5.75 6.762 1.174 1 97.25 171 LEU A C 1
ATOM 1309 O O . LEU A 1 171 ? 6.691 7.145 0.473 1 97.25 171 LEU A O 1
ATOM 1313 N N . LEU A 1 172 ? 4.539 7.324 1.195 1 96.81 172 LEU A N 1
ATOM 1314 C CA . LEU A 1 172 ? 4.281 8.508 0.387 1 96.81 172 LEU A CA 1
ATOM 1315 C C . LEU A 1 172 ? 5.195 9.656 0.802 1 96.81 172 LEU A C 1
ATOM 1317 O O . LEU A 1 172 ? 5.773 10.336 -0.051 1 96.81 172 LEU A O 1
ATOM 1321 N N . GLN A 1 173 ? 5.246 9.867 2.066 1 96.5 173 GLN A N 1
ATOM 1322 C CA . GLN A 1 173 ? 6.105 10.938 2.564 1 96.5 173 GLN A CA 1
ATOM 1323 C C . GLN A 1 173 ? 7.566 10.672 2.221 1 96.5 173 GLN A C 1
ATOM 1325 O O . GLN A 1 173 ? 8.305 11.602 1.863 1 96.5 173 GLN A O 1
ATOM 1330 N N . SER A 1 174 ? 8.039 9.438 2.369 1 98.19 174 SER A N 1
ATOM 1331 C CA . SER A 1 174 ? 9.406 9.078 2.004 1 98.19 174 SER A CA 1
ATOM 1332 C C . SER A 1 174 ? 9.656 9.312 0.519 1 98.19 174 SER A C 1
ATOM 1334 O O . SER A 1 174 ? 10.734 9.773 0.134 1 98.19 174 SER A O 1
ATOM 1336 N N . ASN A 1 175 ? 8.688 8.938 -0.283 1 98.31 175 ASN A N 1
ATOM 1337 C CA . ASN A 1 175 ? 8.805 9.164 -1.719 1 98.31 175 ASN A CA 1
ATOM 1338 C C . ASN A 1 175 ? 8.93 10.656 -2.039 1 98.31 175 ASN A C 1
ATOM 1340 O O . ASN A 1 175 ? 9.586 11.031 -3.012 1 98.31 175 ASN A O 1
ATOM 1344 N N . ASP A 1 176 ? 8.258 11.562 -1.277 1 98.38 176 ASP A N 1
ATOM 1345 C CA . ASP A 1 176 ? 8.406 13.008 -1.445 1 98.38 176 ASP A CA 1
ATOM 1346 C C . ASP A 1 176 ? 9.867 13.43 -1.344 1 98.38 176 ASP A C 1
ATOM 1348 O O . ASP A 1 176 ? 10.359 14.195 -2.174 1 98.38 176 ASP A O 1
ATOM 1352 N N . TYR A 1 177 ? 10.516 12.93 -0.281 1 98.81 177 TYR A N 1
ATOM 1353 C CA . TYR A 1 177 ? 11.922 13.281 -0.11 1 98.81 177 TYR A CA 1
ATOM 1354 C C . TYR A 1 177 ? 12.75 12.805 -1.297 1 98.81 177 TYR A C 1
ATOM 1356 O O . TYR A 1 177 ? 13.562 13.555 -1.835 1 98.81 177 TYR A O 1
ATOM 1364 N N . LEU A 1 178 ? 12.555 11.555 -1.745 1 98.75 178 LEU A N 1
ATOM 1365 C CA . LEU A 1 178 ? 13.273 10.992 -2.879 1 98.75 178 LEU A CA 1
ATOM 1366 C C . LEU A 1 178 ? 13.062 11.836 -4.133 1 98.75 178 LEU A C 1
ATOM 1368 O O . LEU A 1 178 ? 14.023 12.156 -4.836 1 98.75 178 LEU A O 1
ATOM 1372 N N . GLN A 1 179 ? 11.828 12.195 -4.438 1 98.56 179 GLN A N 1
ATOM 1373 C CA . GLN A 1 179 ? 11.508 12.977 -5.629 1 98.56 179 GLN A CA 1
ATOM 1374 C C . GLN A 1 179 ? 12.109 14.375 -5.555 1 98.56 179 GLN A C 1
ATOM 1376 O O . GLN A 1 179 ? 12.617 14.891 -6.551 1 98.56 179 GLN A O 1
ATOM 1381 N N . LEU A 1 180 ? 12 15 -4.363 1 98.81 180 LEU A N 1
ATOM 1382 C CA . LEU A 1 180 ? 12.57 16.328 -4.195 1 98.81 180 LEU A CA 1
ATOM 1383 C C . LEU A 1 180 ? 14.086 16.297 -4.316 1 98.81 180 LEU A C 1
ATOM 1385 O O . LEU A 1 180 ? 14.695 17.234 -4.828 1 98.81 180 LEU A O 1
ATOM 1389 N N . HIS A 1 181 ? 14.703 15.258 -3.805 1 98.81 181 HIS A N 1
ATOM 1390 C CA . HIS A 1 181 ? 16.141 15.062 -3.98 1 98.81 181 HIS A CA 1
ATOM 1391 C C . HIS A 1 181 ? 16.5 14.961 -5.457 1 98.81 181 HIS A C 1
ATOM 1393 O O . HIS A 1 181 ? 17.453 15.602 -5.914 1 98.81 181 HIS A O 1
ATOM 1399 N N . ARG A 1 182 ? 15.781 14.195 -6.207 1 98.5 182 ARG A N 1
ATOM 1400 C CA . ARG A 1 182 ? 16.062 13.938 -7.613 1 98.5 182 ARG A CA 1
ATOM 1401 C C . ARG A 1 182 ? 15.758 15.156 -8.469 1 98.5 182 ARG A C 1
ATOM 1403 O O . ARG A 1 182 ? 16.516 15.5 -9.375 1 98.5 182 ARG A O 1
ATOM 1410 N N . ARG A 1 183 ? 14.688 15.844 -8.219 1 98.12 183 ARG A N 1
ATOM 1411 C CA . ARG A 1 183 ? 14.172 16.891 -9.086 1 98.12 183 ARG A CA 1
ATOM 1412 C C . ARG A 1 183 ? 14.805 18.234 -8.758 1 98.12 183 ARG A C 1
ATOM 1414 O O . ARG A 1 183 ? 14.977 19.094 -9.641 1 98.12 183 ARG A O 1
ATOM 1421 N N . HIS A 1 184 ? 15.141 18.453 -7.426 1 98.31 184 HIS A N 1
ATOM 1422 C CA . HIS A 1 184 ? 15.555 19.797 -7 1 98.31 184 HIS A CA 1
ATOM 1423 C C . HIS A 1 184 ? 16.906 19.75 -6.285 1 98.31 184 HIS A C 1
ATOM 1425 O O . HIS A 1 184 ? 17.391 20.781 -5.812 1 98.31 184 HIS A O 1
ATOM 1431 N N . GLY A 1 185 ? 17.453 18.516 -6.137 1 98.31 185 GLY A N 1
ATOM 1432 C CA . GLY A 1 185 ? 18.719 18.406 -5.406 1 98.31 185 GLY A CA 1
ATOM 1433 C C . GLY A 1 185 ? 18.562 18.656 -3.918 1 98.31 185 GLY A C 1
ATOM 1434 O O . GLY A 1 185 ? 19.484 19.125 -3.26 1 98.31 185 GLY A O 1
ATOM 1435 N N . CYS A 1 186 ? 17.391 18.391 -3.371 1 98.81 186 CYS A N 1
ATOM 1436 C CA . CYS A 1 186 ? 17.109 18.594 -1.955 1 98.81 186 CYS A CA 1
ATOM 1437 C C . CYS A 1 186 ? 17.938 17.656 -1.089 1 98.81 186 CYS A C 1
ATOM 1439 O O . CYS A 1 186 ? 17.984 16.453 -1.34 1 98.81 186 CYS A O 1
ATOM 1441 N N . THR A 1 187 ? 18.562 18.188 -0.066 1 98.75 187 THR A N 1
ATOM 1442 C CA . THR A 1 187 ? 19.422 17.344 0.745 1 98.75 187 THR A CA 1
ATOM 1443 C C . THR A 1 187 ? 19.094 17.5 2.229 1 98.75 187 THR A C 1
ATOM 1445 O O . THR A 1 187 ? 19.812 16.969 3.084 1 98.75 187 THR A O 1
ATOM 1448 N N . LEU A 1 188 ? 18.016 18.25 2.615 1 98.81 188 LEU A N 1
ATOM 1449 C CA . LEU A 1 188 ? 17.625 18.422 4.008 1 98.81 188 LEU A CA 1
ATOM 1450 C C . LEU A 1 188 ? 16.109 18.5 4.133 1 98.81 188 LEU A C 1
ATOM 1452 O O . LEU A 1 188 ? 15.461 19.266 3.404 1 98.81 188 LEU A O 1
ATOM 1456 N N . GLN A 1 189 ? 15.57 17.656 4.98 1 98.88 189 GLN A N 1
ATOM 1457 C CA . GLN A 1 189 ? 14.164 17.766 5.336 1 98.88 189 GLN A CA 1
ATOM 1458 C C . GLN A 1 189 ? 13.992 18.328 6.742 1 98.88 189 GLN A C 1
ATOM 1460 O O . GLN A 1 189 ? 14.672 17.891 7.68 1 98.88 189 GLN A O 1
ATOM 1465 N N . LEU A 1 190 ? 13.117 19.328 6.832 1 98.56 190 LEU A N 1
ATOM 1466 C CA . LEU A 1 190 ? 12.703 19.875 8.117 1 98.56 190 LEU A CA 1
ATOM 1467 C C . LEU A 1 190 ? 11.336 19.328 8.531 1 98.56 190 LEU A C 1
ATOM 1469 O O . LEU A 1 190 ? 10.523 18.969 7.676 1 98.56 190 LEU A O 1
ATOM 1473 N N . GLY A 1 191 ? 11.117 19.281 9.82 1 97.69 191 GLY A N 1
ATOM 1474 C CA . GLY A 1 191 ? 9.812 18.906 10.344 1 97.69 191 GLY A CA 1
ATOM 1475 C C . GLY A 1 191 ? 9.758 18.906 11.859 1 97.69 191 GLY A C 1
ATOM 1476 O O . GLY A 1 191 ? 10.734 19.234 12.523 1 97.69 191 GLY A O 1
ATOM 1477 N N . GLY A 1 192 ? 8.594 18.609 12.367 1 96.12 192 GLY A N 1
ATOM 1478 C CA . GLY A 1 192 ? 8.414 18.469 13.805 1 96.12 192 GLY A CA 1
ATOM 1479 C C . GLY A 1 192 ? 8.945 17.156 14.344 1 96.12 192 GLY A C 1
ATOM 1480 O O . GLY A 1 192 ? 8.984 16.156 13.625 1 96.12 192 GLY A O 1
ATOM 1481 N N . SER A 1 193 ? 9.273 17.188 15.586 1 95.56 193 SER A N 1
ATOM 1482 C CA . SER A 1 193 ? 9.859 16 16.203 1 95.56 193 SER A CA 1
ATOM 1483 C C . SER A 1 193 ? 8.852 14.852 16.25 1 95.56 193 SER A C 1
ATOM 1485 O O . SER A 1 193 ? 9.242 13.68 16.297 1 95.56 193 SER A O 1
ATOM 1487 N N . ASP A 1 194 ? 7.582 15.172 16.266 1 90.25 194 ASP A N 1
ATOM 1488 C CA . ASP A 1 194 ? 6.547 14.141 16.25 1 90.25 194 ASP A CA 1
ATOM 1489 C C . ASP A 1 194 ? 6.566 13.359 14.945 1 90.25 194 ASP A C 1
ATOM 1491 O O . ASP A 1 194 ? 6.039 12.25 14.867 1 90.25 194 ASP A O 1
ATOM 1495 N N . GLN A 1 195 ? 7.191 13.898 13.938 1 93 195 GLN A N 1
ATOM 1496 C CA . GLN A 1 195 ? 7.246 13.266 12.625 1 93 195 GLN A CA 1
ATOM 1497 C C . GLN A 1 195 ? 8.609 12.633 12.375 1 93 195 GLN A C 1
ATOM 1499 O O . GLN A 1 195 ? 8.938 12.266 11.25 1 93 195 GLN A O 1
ATOM 1504 N N . TRP A 1 196 ? 9.422 12.523 13.367 1 95.31 196 TRP A N 1
ATOM 1505 C CA . TRP A 1 196 ? 10.812 12.117 13.219 1 95.31 196 TRP A CA 1
ATOM 1506 C C . TRP A 1 196 ? 10.914 10.758 12.531 1 95.31 196 TRP A C 1
ATOM 1508 O O . TRP A 1 196 ? 11.75 10.562 11.641 1 95.31 196 TRP A O 1
ATOM 1518 N N . GLY A 1 197 ? 10.047 9.812 12.922 1 93.31 197 GLY A N 1
ATOM 1519 C CA . GLY A 1 197 ? 10.047 8.5 12.297 1 93.31 197 GLY A CA 1
ATOM 1520 C C . GLY A 1 197 ? 9.812 8.555 10.797 1 93.31 197 GLY A C 1
ATOM 1521 O O . GLY A 1 197 ? 10.523 7.898 10.031 1 93.31 197 GLY A O 1
ATOM 1522 N N . ASN A 1 198 ? 8.867 9.32 10.352 1 93.69 198 ASN A N 1
ATOM 1523 C CA . ASN A 1 198 ? 8.57 9.469 8.93 1 93.69 198 ASN A CA 1
ATOM 1524 C C . ASN A 1 198 ? 9.703 10.164 8.188 1 93.69 198 ASN A C 1
ATOM 1526 O O . ASN A 1 198 ? 10.047 9.789 7.066 1 93.69 198 ASN A O 1
ATOM 1530 N N . ILE A 1 199 ? 10.242 11.18 8.852 1 96.75 199 ILE A N 1
ATOM 1531 C CA . ILE A 1 199 ? 11.312 11.969 8.242 1 96.75 199 ILE A CA 1
ATOM 1532 C C . ILE A 1 199 ? 12.531 11.078 8 1 96.75 199 ILE A C 1
ATOM 1534 O O . ILE A 1 199 ? 13.102 11.094 6.906 1 96.75 199 ILE A O 1
ATOM 1538 N N . THR A 1 200 ? 12.891 10.289 8.945 1 97.12 200 THR A N 1
ATOM 1539 C CA . THR A 1 200 ? 14.07 9.445 8.812 1 97.12 200 THR A CA 1
ATOM 1540 C C . THR A 1 200 ? 13.82 8.305 7.824 1 97.12 200 THR A C 1
ATOM 1542 O O . THR A 1 200 ? 14.75 7.836 7.16 1 97.12 200 THR A O 1
ATOM 1545 N N . ALA A 1 201 ? 12.594 7.84 7.766 1 97 201 ALA A N 1
ATOM 1546 C CA . ALA A 1 201 ? 12.258 6.848 6.746 1 97 201 ALA A CA 1
ATOM 1547 C C . ALA A 1 201 ? 12.555 7.383 5.348 1 97 201 ALA A C 1
ATOM 1549 O O . ALA A 1 201 ? 13 6.637 4.473 1 97 201 ALA A O 1
ATOM 1550 N N . GLY A 1 202 ? 12.25 8.672 5.145 1 98.19 202 GLY A N 1
ATOM 1551 C CA . GLY A 1 202 ? 12.586 9.297 3.875 1 98.19 202 GLY A CA 1
ATOM 1552 C C . GLY A 1 202 ? 14.078 9.312 3.592 1 98.19 202 GLY A C 1
ATOM 1553 O O . GLY A 1 202 ? 14.5 9.047 2.465 1 98.19 202 GLY A O 1
ATOM 1554 N N . CYS A 1 203 ? 14.875 9.633 4.617 1 98.56 203 CYS A N 1
ATOM 1555 C CA . CYS A 1 203 ? 16.328 9.594 4.473 1 98.56 203 CYS A CA 1
ATOM 1556 C C . CYS A 1 203 ? 16.797 8.203 4.062 1 98.56 203 CYS A C 1
ATOM 1558 O O . CYS A 1 203 ? 17.641 8.062 3.184 1 98.56 203 CYS A O 1
ATOM 1560 N N . GLU A 1 204 ? 16.234 7.199 4.688 1 97.81 204 GLU A N 1
ATOM 1561 C CA . GLU A 1 204 ? 16.609 5.816 4.41 1 97.81 204 GLU A CA 1
ATOM 1562 C C . GLU A 1 204 ? 16.25 5.426 2.979 1 97.81 204 GLU A C 1
ATOM 1564 O O . GLU A 1 204 ? 17.016 4.711 2.318 1 97.81 204 GLU A O 1
ATOM 1569 N N . LEU A 1 205 ? 15.094 5.832 2.537 1 98.56 205 LEU A N 1
ATOM 1570 C CA . LEU A 1 205 ? 14.703 5.512 1.169 1 98.56 205 LEU A CA 1
ATOM 1571 C C . LEU A 1 205 ? 15.695 6.098 0.171 1 98.56 205 LEU A C 1
ATOM 1573 O O . LEU A 1 205 ? 16.109 5.418 -0.772 1 98.56 205 LEU A O 1
ATOM 1577 N N . VAL A 1 206 ? 16.078 7.402 0.354 1 98.62 206 VAL A N 1
ATOM 1578 C CA . VAL A 1 206 ? 17.047 8.047 -0.528 1 98.62 206 VAL A CA 1
ATOM 1579 C C . VAL A 1 206 ? 18.359 7.254 -0.519 1 98.62 206 VAL A C 1
ATOM 1581 O O . VAL A 1 206 ? 18.969 7.027 -1.571 1 98.62 206 VAL A O 1
ATOM 1584 N N . ARG A 1 207 ? 18.75 6.859 0.674 1 98.12 207 ARG A N 1
ATOM 1585 C CA . ARG A 1 207 ? 19.969 6.082 0.797 1 98.12 207 ARG A CA 1
ATOM 1586 C C . ARG A 1 207 ? 19.859 4.758 0.048 1 98.12 207 ARG A C 1
ATOM 1588 O O . ARG A 1 207 ? 20.781 4.375 -0.684 1 98.12 207 ARG A O 1
ATOM 1595 N N . ARG A 1 208 ? 18.797 4 0.194 1 96.5 208 ARG A N 1
ATOM 1596 C CA . ARG A 1 208 ? 18.609 2.674 -0.383 1 96.5 208 ARG A CA 1
ATOM 1597 C C . ARG A 1 208 ? 18.469 2.752 -1.899 1 96.5 208 ARG A C 1
ATOM 1599 O O . ARG A 1 208 ? 18.984 1.89 -2.619 1 96.5 208 ARG A O 1
ATOM 1606 N N . VAL A 1 209 ? 17.797 3.75 -2.352 1 97.06 209 VAL A N 1
ATOM 1607 C CA . VAL A 1 209 ? 17.438 3.818 -3.764 1 97.06 209 VAL A CA 1
ATOM 1608 C C . VAL A 1 209 ? 18.547 4.52 -4.547 1 97.06 209 VAL A C 1
ATOM 1610 O O . VAL A 1 209 ? 18.953 4.047 -5.609 1 97.06 209 VAL A O 1
ATOM 1613 N N . ASP A 1 210 ? 19.047 5.676 -4.02 1 97.5 210 ASP A N 1
ATOM 1614 C CA . ASP A 1 210 ? 20.016 6.48 -4.77 1 97.5 210 ASP A CA 1
ATOM 1615 C C . ASP A 1 210 ? 21.422 6.332 -4.195 1 97.5 210 ASP A C 1
ATOM 1617 O O . ASP A 1 210 ? 22.375 6.867 -4.75 1 97.5 210 ASP A O 1
ATOM 1621 N N . GLN A 1 211 ? 21.594 5.66 -3.086 1 97.19 211 GLN A N 1
ATOM 1622 C CA . GLN A 1 211 ? 22.875 5.48 -2.42 1 97.19 211 GLN A CA 1
ATOM 1623 C C . GLN A 1 211 ? 23.5 6.824 -2.061 1 97.19 211 GLN A C 1
ATOM 1625 O O . GLN A 1 211 ? 24.688 7.043 -2.305 1 97.19 211 GLN A O 1
ATOM 1630 N N . ARG A 1 212 ? 22.672 7.719 -1.691 1 97.19 212 ARG A N 1
ATOM 1631 C CA . ARG A 1 212 ? 23.109 9.039 -1.237 1 97.19 212 ARG A CA 1
ATOM 1632 C C . ARG A 1 212 ? 22.656 9.297 0.198 1 97.19 212 ARG A C 1
ATOM 1634 O O . ARG A 1 212 ? 21.578 8.844 0.606 1 97.19 212 ARG A O 1
ATOM 1641 N N . THR A 1 213 ? 23.5 10.031 0.896 1 97.44 213 THR A N 1
ATOM 1642 C CA . THR A 1 213 ? 23.172 10.414 2.264 1 97.44 213 THR A CA 1
ATOM 1643 C C . THR A 1 213 ? 22.609 11.828 2.311 1 97.44 213 THR A C 1
ATOM 1645 O O . THR A 1 213 ? 23.203 12.758 1.755 1 97.44 213 THR A O 1
ATOM 1648 N N . VAL A 1 214 ? 21.453 11.977 2.877 1 98.56 214 VAL A N 1
ATOM 1649 C CA . VAL A 1 214 ? 20.797 13.266 3.033 1 98.56 214 VAL A CA 1
ATOM 1650 C C . VAL A 1 214 ? 20.547 13.547 4.516 1 98.56 214 VAL A C 1
ATOM 1652 O O . VAL A 1 214 ? 20.812 12.695 5.363 1 98.56 214 VAL A O 1
ATOM 1655 N N . HIS A 1 215 ? 20.094 14.773 4.844 1 98.56 215 HIS A N 1
ATOM 1656 C CA . HIS A 1 215 ? 19.969 15.211 6.23 1 98.56 215 HIS A CA 1
ATOM 1657 C C . HIS A 1 215 ? 18.516 15.422 6.621 1 98.56 215 HIS A C 1
ATOM 1659 O O . HIS A 1 215 ? 17.656 15.562 5.754 1 98.56 215 HIS A O 1
ATOM 1665 N N . ALA A 1 216 ? 18.25 15.359 7.883 1 98.75 216 ALA A N 1
ATOM 1666 C CA . ALA A 1 216 ? 16.984 15.734 8.484 1 98.75 216 ALA A CA 1
ATOM 1667 C C . ALA A 1 216 ? 17.188 16.531 9.766 1 98.75 216 ALA A C 1
ATOM 1669 O O . ALA A 1 216 ? 18.172 16.328 10.484 1 98.75 216 ALA A O 1
ATOM 1670 N N . LEU A 1 217 ? 16.359 17.453 9.984 1 98.56 217 LEU A N 1
ATOM 1671 C CA . LEU A 1 217 ? 16.328 18.266 11.195 1 98.56 217 LEU A CA 1
ATOM 1672 C C . LEU A 1 217 ? 14.914 18.406 11.734 1 98.56 217 LEU A C 1
ATOM 1674 O O . LEU A 1 217 ? 14 18.828 11.016 1 98.56 217 LEU A O 1
ATOM 1678 N N . ALA A 1 218 ? 14.719 18 12.938 1 98.25 218 ALA A N 1
ATOM 1679 C CA . ALA A 1 218 ? 13.406 18.125 13.57 1 98.25 218 ALA A CA 1
ATOM 1680 C C . ALA A 1 218 ? 13.414 19.203 14.656 1 98.25 218 ALA A C 1
ATOM 1682 O O . ALA A 1 218 ? 14.359 19.281 15.445 1 98.25 218 ALA A O 1
ATOM 1683 N N . THR A 1 219 ? 12.406 20 14.633 1 97.81 219 THR A N 1
ATOM 1684 C CA . THR A 1 219 ? 12.195 20.984 15.695 1 97.81 219 THR A CA 1
ATOM 1685 C C . THR A 1 219 ? 11.375 20.375 16.828 1 97.81 219 THR A C 1
ATOM 1687 O O . THR A 1 219 ? 10.578 19.469 16.609 1 97.81 219 THR A O 1
ATOM 1690 N N . PRO A 1 220 ? 11.602 20.859 18.031 1 96.12 220 PRO A N 1
ATOM 1691 C CA . PRO A 1 220 ? 10.789 20.344 19.141 1 96.12 220 PRO A CA 1
ATOM 1692 C C . PRO A 1 220 ? 9.328 20.766 19.047 1 96.12 220 PRO A C 1
ATOM 1694 O O . PRO A 1 220 ? 9.008 21.781 18.406 1 96.12 220 PRO A O 1
ATOM 1697 N N . LEU A 1 221 ? 8.523 19.984 19.641 1 92.81 221 LEU A N 1
ATOM 1698 C CA . LEU A 1 221 ? 7.137 20.406 19.797 1 92.81 221 LEU A CA 1
ATOM 1699 C C . LEU A 1 221 ? 6.996 21.391 20.938 1 92.81 221 LEU A C 1
ATOM 1701 O O . LEU A 1 221 ? 7.426 21.125 22.062 1 92.81 221 LEU A O 1
ATOM 1705 N N . LEU A 1 222 ? 6.5 22.5 20.641 1 93.44 222 LEU A N 1
ATOM 1706 C CA . LEU A 1 222 ? 6.309 23.5 21.688 1 93.44 222 LEU A CA 1
ATOM 1707 C C . LEU A 1 222 ? 5.172 23.094 22.625 1 93.44 222 LEU A C 1
ATOM 1709 O O . LEU A 1 222 ? 4.16 22.547 22.188 1 93.44 222 LEU A O 1
ATOM 1713 N N . THR A 1 223 ? 5.391 23.328 23.859 1 91.88 223 THR A N 1
ATOM 1714 C CA . THR A 1 223 ? 4.387 23.016 24.859 1 91.88 223 THR A CA 1
ATOM 1715 C C . THR A 1 223 ? 4.07 24.234 25.719 1 91.88 223 THR A C 1
ATOM 1717 O O . THR A 1 223 ? 4.824 25.219 25.703 1 91.88 223 THR A O 1
ATOM 1720 N N . LYS A 1 224 ? 2.951 24.156 26.391 1 92.19 224 LYS A N 1
ATOM 1721 C CA . LYS A 1 224 ? 2.631 25.125 27.438 1 92.19 224 LYS A CA 1
ATOM 1722 C C . LYS A 1 224 ? 3.35 24.781 28.75 1 92.19 224 LYS A C 1
ATOM 1724 O O . LYS A 1 224 ? 4.078 23.781 28.812 1 92.19 224 LYS A O 1
ATOM 1729 N N . ALA A 1 225 ? 3.117 25.609 29.641 1 90.62 225 ALA A N 1
ATOM 1730 C CA . ALA A 1 225 ? 3.807 25.438 30.922 1 90.62 225 ALA A CA 1
ATOM 1731 C C . ALA A 1 225 ? 3.34 24.172 31.625 1 90.62 225 ALA A C 1
ATOM 1733 O O . ALA A 1 225 ? 4.117 23.516 32.312 1 90.62 225 ALA A O 1
ATOM 1734 N N . ASP A 1 226 ? 2.141 23.766 31.438 1 90.25 226 ASP A N 1
ATOM 1735 C CA . ASP A 1 226 ? 1.586 22.578 32.094 1 90.25 226 ASP A CA 1
ATOM 1736 C C . ASP A 1 226 ? 1.903 21.312 31.297 1 90.25 226 ASP A C 1
ATOM 1738 O O . ASP A 1 226 ? 1.46 20.219 31.672 1 90.25 226 ASP A O 1
ATOM 1742 N N . GLY A 1 227 ? 2.574 21.531 30.172 1 87.75 227 GLY A N 1
ATOM 1743 C CA . GLY A 1 227 ? 3.018 20.375 29.406 1 87.75 227 GLY A CA 1
ATOM 1744 C C . GLY A 1 227 ? 2.111 20.062 28.234 1 87.75 227 GLY A C 1
ATOM 1745 O O . GLY A 1 227 ? 2.471 19.266 27.359 1 87.75 227 GLY A O 1
ATOM 1746 N N . THR A 1 228 ? 1.004 20.703 28.266 1 86.06 228 THR A N 1
ATOM 1747 C CA . THR A 1 228 ? 0.08 20.422 27.172 1 86.06 228 THR A CA 1
ATOM 1748 C C . THR A 1 228 ? 0.585 21.047 25.875 1 86.06 228 THR A C 1
ATOM 1750 O O . THR A 1 228 ? 1.527 21.844 25.891 1 86.06 228 THR A O 1
ATOM 1753 N N . LYS A 1 229 ? -0.064 20.641 24.766 1 82.38 229 LYS A N 1
ATOM 1754 C CA . LYS A 1 229 ? 0.378 21.047 23.438 1 82.38 229 LYS A CA 1
ATOM 1755 C C . LYS A 1 229 ? 0.158 22.531 23.203 1 82.38 229 LYS A C 1
ATOM 1757 O O . LYS A 1 229 ? -0.887 23.078 23.562 1 82.38 229 LYS A O 1
ATOM 1762 N N . PHE A 1 230 ? 1.141 23.156 22.703 1 88.25 230 PHE A N 1
ATOM 1763 C CA . PHE A 1 230 ? 1.107 24.562 22.266 1 88.25 230 PHE A CA 1
ATOM 1764 C C . PHE A 1 230 ? 0.161 24.734 21.094 1 88.25 230 PHE A C 1
ATOM 1766 O O . PHE A 1 230 ? 0.057 23.859 20.234 1 88.25 230 PHE A O 1
ATOM 1773 N N . GLY A 1 231 ? -0.573 25.797 21.078 1 81.69 231 GLY A N 1
ATOM 1774 C CA . GLY A 1 231 ? -1.349 26.188 19.906 1 81.69 231 GLY A CA 1
ATOM 1775 C C . GLY A 1 231 ? -2.803 25.766 19.984 1 81.69 231 GLY A C 1
ATOM 1776 O O . GLY A 1 231 ? -3.604 26.094 19.109 1 81.69 231 GLY A O 1
ATOM 1777 N N . LYS A 1 232 ? -3.092 24.938 20.938 1 79.06 232 LYS A N 1
ATOM 1778 C CA . LYS A 1 232 ? -4.48 24.531 21.125 1 79.06 232 LYS A CA 1
ATOM 1779 C C . LYS A 1 232 ? -5.105 25.25 22.312 1 79.06 232 LYS A C 1
ATOM 1781 O O . LYS A 1 232 ? -4.457 25.422 23.359 1 79.06 232 LYS A O 1
ATOM 1786 N N . THR A 1 233 ? -6.203 25.844 22.031 1 75.38 233 THR A N 1
ATOM 1787 C CA . THR A 1 233 ? -6.984 26.469 23.109 1 75.38 233 THR A CA 1
ATOM 1788 C C . THR A 1 233 ? -8.25 25.656 23.391 1 75.38 233 THR A C 1
ATOM 1790 O O . THR A 1 233 ? -8.461 24.609 22.781 1 75.38 233 THR A O 1
ATOM 1793 N N . GLU A 1 234 ? -8.969 26.016 24.375 1 66.31 234 GLU A N 1
ATOM 1794 C CA . GLU A 1 234 ? -10.234 25.344 24.672 1 66.31 234 GLU A CA 1
ATOM 1795 C C . GLU A 1 234 ? -11.156 25.328 23.453 1 66.31 234 GLU A C 1
ATOM 1797 O O . GLU A 1 234 ? -11.914 24.391 23.266 1 66.31 234 GLU A O 1
ATOM 1802 N N . SER A 1 235 ? -10.992 26.312 22.703 1 68.62 235 SER A N 1
ATOM 1803 C CA . SER A 1 235 ? -11.883 26.469 21.562 1 68.62 235 SER A CA 1
ATOM 1804 C C . SER A 1 235 ? -11.305 25.797 20.328 1 68.62 235 SER A C 1
ATOM 1806 O O . SER A 1 235 ? -11.953 25.75 19.281 1 68.62 235 SER A O 1
ATOM 1808 N N . GLY A 1 236 ? -10.109 25.328 20.453 1 82.88 236 GLY A N 1
ATOM 1809 C CA . GLY A 1 236 ? -9.547 24.641 19.312 1 82.88 236 GLY A CA 1
ATOM 1810 C C . GLY A 1 236 ? -8.211 25.203 18.875 1 82.88 236 GLY A C 1
ATOM 1811 O O . GLY A 1 236 ? -7.469 25.766 19.688 1 82.88 236 GLY A O 1
ATOM 1812 N N . ALA A 1 237 ? -7.91 25.078 17.594 1 90 237 ALA A N 1
ATOM 1813 C CA . ALA A 1 237 ? -6.625 25.516 17.047 1 90 237 ALA A CA 1
ATOM 1814 C C . ALA A 1 237 ? -6.602 27.031 16.859 1 90 237 ALA A C 1
ATOM 1816 O O . ALA A 1 237 ? -7.633 27.641 16.578 1 90 237 ALA A O 1
ATOM 1817 N N . VAL A 1 238 ? -5.48 27.672 17.062 1 94.94 238 VAL A N 1
ATOM 1818 C CA . VAL A 1 238 ? -5.273 29.094 16.734 1 94.94 238 VAL A CA 1
ATOM 1819 C C . VAL A 1 238 ? -4.781 29.219 15.297 1 94.94 238 VAL A C 1
ATOM 1821 O O . VAL A 1 238 ? -3.596 29.047 15.016 1 94.94 238 VAL A O 1
ATOM 1824 N N . TRP A 1 239 ? -5.699 29.609 14.453 1 95.38 239 TRP A N 1
ATOM 1825 C CA . TRP A 1 239 ? -5.457 29.594 13.016 1 95.38 239 TRP A CA 1
ATOM 1826 C C . TRP A 1 239 ? -4.746 30.875 12.578 1 95.38 239 TRP A C 1
ATOM 1828 O O . TRP A 1 239 ? -4.836 31.906 13.242 1 95.38 239 TRP A O 1
ATOM 1838 N N . LEU A 1 240 ? -4.059 30.797 11.484 1 96.81 240 LEU A N 1
ATOM 1839 C CA . LEU A 1 240 ? -3.428 31.984 10.898 1 96.81 240 LEU A CA 1
ATOM 1840 C C . LEU A 1 240 ? -4.43 32.781 10.086 1 96.81 240 LEU A C 1
ATOM 1842 O O . LEU A 1 240 ? -4.289 34 9.953 1 96.81 240 LEU A O 1
ATOM 1846 N N . ASP A 1 241 ? -5.387 32.125 9.586 1 95.06 241 ASP A N 1
ATOM 1847 C CA . ASP A 1 241 ? -6.449 32.781 8.82 1 95.06 241 ASP A CA 1
ATOM 1848 C C . ASP A 1 241 ? -7.281 33.719 9.711 1 95.06 241 ASP A C 1
ATOM 1850 O O . ASP A 1 241 ? -7.863 33.281 10.703 1 95.06 241 ASP A O 1
ATOM 1854 N N . PRO A 1 242 ? -7.43 34.938 9.359 1 92.56 242 PRO A N 1
ATOM 1855 C CA . PRO A 1 242 ? -8.148 35.906 10.195 1 92.56 242 PRO A CA 1
ATOM 1856 C C . PRO A 1 242 ? -9.641 35.625 10.289 1 92.56 242 PRO A C 1
ATOM 1858 O O . PRO A 1 242 ? -10.312 36.094 11.203 1 92.56 242 PRO A O 1
ATOM 1861 N N . GLU A 1 243 ? -10.195 34.875 9.328 1 88.69 243 GLU A N 1
ATOM 1862 C CA . GLU A 1 243 ? -11.617 34.5 9.375 1 88.69 243 GLU A CA 1
ATOM 1863 C C . GLU A 1 243 ? -11.875 33.406 10.375 1 88.69 243 GLU A C 1
ATOM 1865 O O . GLU A 1 243 ? -12.977 33.312 10.93 1 88.69 243 GLU A O 1
ATOM 1870 N N . LEU A 1 244 ? -10.898 32.562 10.633 1 90.19 244 LEU A N 1
ATOM 1871 C CA . LEU A 1 244 ? -11.039 31.469 11.57 1 90.19 244 LEU A CA 1
ATOM 1872 C C . LEU A 1 244 ? -10.617 31.891 12.977 1 90.19 244 LEU A C 1
ATOM 1874 O O . LEU A 1 244 ? -11.227 31.469 13.961 1 90.19 244 LEU A O 1
ATOM 1878 N N . THR A 1 245 ? -9.578 32.625 13.086 1 91.44 245 THR A N 1
ATOM 1879 C CA . THR A 1 245 ? -9.133 33.281 14.305 1 91.44 245 THR A CA 1
ATOM 1880 C C . THR A 1 245 ? -8.906 34.781 14.062 1 91.44 245 THR A C 1
ATOM 1882 O O . THR A 1 245 ? -8.008 35.156 13.305 1 91.44 245 THR A O 1
ATOM 1885 N N . SER A 1 246 ? -9.703 35.562 14.703 1 89.5 246 SER A N 1
ATOM 1886 C CA . SER A 1 246 ? -9.578 37 14.477 1 89.5 246 SER A CA 1
ATOM 1887 C C . SER A 1 246 ? -8.195 37.5 14.891 1 89.5 246 SER A C 1
ATOM 1889 O O . SER A 1 246 ? -7.582 36.969 15.805 1 89.5 246 SER A O 1
ATOM 1891 N N . PRO A 1 247 ? -7.727 38.531 14.203 1 93.25 247 PRO A N 1
ATOM 1892 C CA . PRO A 1 247 ? -6.441 39.125 14.602 1 93.25 247 PRO A CA 1
ATOM 1893 C C . PRO A 1 247 ? -6.391 39.469 16.094 1 93.25 247 PRO A C 1
ATOM 1895 O O . PRO A 1 247 ? -5.34 39.344 16.719 1 93.25 247 PRO A O 1
ATOM 1898 N N . TYR A 1 248 ? -7.523 39.844 16.641 1 90.44 248 TYR A N 1
ATOM 1899 C CA . TYR A 1 248 ? -7.582 40.188 18.062 1 90.44 248 TYR A CA 1
ATOM 1900 C C . TYR A 1 248 ? -7.328 38.938 18.922 1 90.44 248 TYR A C 1
ATOM 1902 O O . TYR A 1 248 ? -6.48 38.938 19.812 1 90.44 248 TYR A O 1
ATOM 1910 N N . ALA A 1 249 ? -8.109 37.938 18.625 1 89.62 249 ALA A N 1
ATOM 1911 C CA . ALA A 1 249 ? -7.945 36.688 19.359 1 89.62 249 ALA A CA 1
ATOM 1912 C C . ALA A 1 249 ? -6.531 36.125 19.203 1 89.62 249 ALA A C 1
ATOM 1914 O O . ALA A 1 249 ? -5.957 35.594 20.156 1 89.62 249 ALA A O 1
ATOM 1915 N N . PHE A 1 250 ? -5.98 36.281 18.031 1 95.19 250 PHE A N 1
ATOM 1916 C CA . PHE A 1 250 ? -4.621 35.844 17.734 1 95.19 250 PHE A CA 1
ATOM 1917 C C . PHE A 1 250 ? -3.611 36.594 18.578 1 95.19 250 PHE A C 1
ATOM 1919 O O . PHE A 1 250 ? -2.734 36 19.203 1 95.19 250 PHE A O 1
ATOM 1926 N N . HIS A 1 251 ? -3.748 37.906 18.594 1 95.5 251 HIS A N 1
ATOM 1927 C CA . HIS A 1 251 ? -2.889 38.781 19.406 1 95.5 251 HIS A CA 1
ATOM 1928 C C . HIS A 1 251 ? -2.979 38.406 20.891 1 95.5 251 HIS A C 1
ATOM 1930 O O . HIS A 1 251 ? -1.958 38.344 21.578 1 95.5 251 HIS A O 1
ATOM 1936 N N . GLN A 1 252 ? -4.223 38.188 21.344 1 91.31 252 GLN A N 1
ATOM 1937 C CA . GLN A 1 252 ? -4.453 37.875 22.75 1 91.31 252 GLN A CA 1
ATOM 1938 C C . GLN A 1 252 ? -3.809 36.531 23.125 1 91.31 252 GLN A C 1
ATOM 1940 O O . GLN A 1 252 ? -3.336 36.344 24.25 1 91.31 252 GLN A O 1
ATOM 1945 N N . PHE A 1 253 ? -3.871 35.562 22.203 1 93.25 253 PHE A N 1
ATOM 1946 C CA . PHE A 1 253 ? -3.23 34.281 22.438 1 93.25 253 PHE A CA 1
ATOM 1947 C C . PHE A 1 253 ? -1.773 34.469 22.844 1 93.25 253 PHE A C 1
ATOM 1949 O O . PHE A 1 253 ? -1.315 33.844 23.812 1 93.25 253 PHE A O 1
ATOM 1956 N N . TRP A 1 254 ? -1.043 35.312 22.141 1 96.44 254 TRP A N 1
ATOM 1957 C CA . TRP A 1 254 ? 0.376 35.531 22.406 1 96.44 254 TRP A CA 1
ATOM 1958 C C . TRP A 1 254 ? 0.575 36.375 23.641 1 96.44 254 TRP A C 1
ATOM 1960 O O . TRP A 1 254 ? 1.512 36.156 24.422 1 96.44 254 TRP A O 1
ATOM 1970 N N . LEU A 1 255 ? -0.315 37.344 23.797 1 94.94 255 LEU A N 1
ATOM 1971 C CA . LEU A 1 255 ? -0.229 38.219 24.953 1 94.94 255 LEU A CA 1
ATOM 1972 C C . LEU A 1 255 ? -0.396 37.438 26.25 1 94.94 255 LEU A C 1
ATOM 1974 O O . LEU A 1 255 ? 0.166 37.781 27.281 1 94.94 255 LEU A O 1
ATOM 1978 N N . ASN A 1 256 ? -1.155 36.375 26.172 1 92.12 256 ASN A N 1
ATOM 1979 C CA . ASN A 1 256 ? -1.465 35.562 27.344 1 92.12 256 ASN A CA 1
ATOM 1980 C C . ASN A 1 256 ? -0.442 34.438 27.547 1 92.12 256 ASN A C 1
ATOM 1982 O O . ASN A 1 256 ? -0.658 33.531 28.359 1 92.12 256 ASN A O 1
ATOM 1986 N N . ALA A 1 257 ? 0.648 34.438 26.812 1 94.75 257 ALA A N 1
ATOM 1987 C CA . ALA A 1 257 ? 1.719 33.469 27.016 1 94.75 257 ALA A CA 1
ATOM 1988 C C . ALA A 1 257 ? 2.166 33.469 28.469 1 94.75 257 ALA A C 1
ATOM 1990 O O . ALA A 1 257 ? 2.268 34.5 29.109 1 94.75 257 ALA A O 1
ATOM 1991 N N . GLU A 1 258 ? 2.41 32.312 28.953 1 93.69 258 GLU A N 1
ATOM 1992 C CA . GLU A 1 258 ? 2.865 32.156 30.328 1 93.69 258 GLU A CA 1
ATOM 1993 C C . GLU A 1 258 ? 4.266 32.75 30.516 1 93.69 258 GLU A C 1
ATOM 1995 O O . GLU A 1 258 ? 5.117 32.594 29.641 1 93.69 258 GLU A O 1
ATOM 2000 N N . ASP A 1 259 ? 4.523 33.25 31.703 1 94.12 259 ASP A N 1
ATOM 2001 C CA . ASP A 1 259 ? 5.824 33.844 32.031 1 94.12 259 ASP A CA 1
ATOM 2002 C C . ASP A 1 259 ? 6.945 32.812 31.844 1 94.12 259 ASP A C 1
ATOM 2004 O O . ASP A 1 259 ? 8.023 33.156 31.359 1 94.12 259 ASP A O 1
ATOM 2008 N N . ALA A 1 260 ? 6.598 31.656 32.219 1 93.75 260 ALA A N 1
ATOM 2009 C CA . ALA A 1 260 ? 7.602 30.594 32.219 1 93.75 260 ALA A CA 1
ATOM 2010 C C . ALA A 1 260 ? 7.953 30.203 30.781 1 93.75 260 ALA A C 1
ATOM 2012 O O . ALA A 1 260 ? 8.977 29.547 30.531 1 93.75 260 ALA A O 1
ATOM 2013 N N . LYS A 1 261 ? 7.16 30.609 29.75 1 96.06 261 LYS A N 1
ATOM 2014 C CA . LYS A 1 261 ? 7.344 30.094 28.406 1 96.06 261 LYS A CA 1
ATOM 2015 C C . LYS A 1 261 ? 7.633 31.234 27.422 1 96.06 261 LYS A C 1
ATOM 2017 O O . LYS A 1 261 ? 8.102 30.984 26.312 1 96.06 261 LYS A O 1
ATOM 2022 N N . VAL A 1 262 ? 7.395 32.469 27.781 1 96.88 262 VAL A N 1
ATOM 2023 C CA . VAL A 1 262 ? 7.379 33.594 26.844 1 96.88 262 VAL A CA 1
ATOM 2024 C C . VAL A 1 262 ? 8.742 33.719 26.172 1 96.88 262 VAL A C 1
ATOM 2026 O O . VAL A 1 262 ? 8.836 34.062 25 1 96.88 262 VAL A O 1
ATOM 2029 N N . VAL A 1 263 ? 9.812 33.5 26.891 1 97.38 263 VAL A N 1
ATOM 2030 C CA . VAL A 1 263 ? 11.141 33.625 26.312 1 97.38 263 VAL A CA 1
ATOM 2031 C C . VAL A 1 263 ? 11.367 32.531 25.266 1 97.38 263 VAL A C 1
ATOM 2033 O O . VAL A 1 263 ? 11.938 32.781 24.203 1 97.38 263 VAL A O 1
ATOM 2036 N N . ASP A 1 264 ? 10.945 31.312 25.594 1 97.06 264 ASP A N 1
ATOM 2037 C CA . ASP A 1 264 ? 11.023 30.234 24.625 1 97.06 264 ASP A CA 1
ATOM 2038 C C . ASP A 1 264 ? 10.242 30.562 23.359 1 97.06 264 ASP A C 1
ATOM 2040 O O . ASP A 1 264 ? 10.695 30.281 22.25 1 97.06 264 ASP A O 1
ATOM 2044 N N . TYR A 1 265 ? 9.086 31.125 23.578 1 97.94 265 TYR A N 1
ATOM 2045 C CA . TYR A 1 265 ? 8.266 31.516 22.422 1 97.94 265 TYR A CA 1
ATOM 2046 C C . TYR A 1 265 ? 8.953 32.625 21.609 1 97.94 265 TYR A C 1
ATOM 2048 O O . TYR A 1 265 ? 8.938 32.594 20.375 1 97.94 265 TYR A O 1
ATOM 2056 N N . LEU A 1 266 ? 9.539 33.562 22.312 1 98.44 266 LEU A N 1
ATOM 2057 C CA . LEU A 1 266 ? 10.273 34.594 21.609 1 98.44 266 LEU A CA 1
ATOM 2058 C C . LEU A 1 266 ? 11.406 34 20.781 1 98.44 266 LEU A C 1
ATOM 2060 O O . LEU A 1 266 ? 11.609 34.406 19.625 1 98.44 266 LEU A O 1
ATOM 2064 N N . LYS A 1 267 ? 12.109 33.094 21.344 1 98.12 267 LYS A N 1
ATOM 2065 C CA . LYS A 1 267 ? 13.203 32.438 20.625 1 98.12 267 LYS A CA 1
ATOM 2066 C C . LYS A 1 267 ? 12.695 31.734 19.359 1 98.12 267 LYS A C 1
ATOM 2068 O O . LYS A 1 267 ? 13.32 31.828 18.297 1 98.12 267 LYS A O 1
ATOM 2073 N N . ALA A 1 268 ? 11.602 31.141 19.438 1 98 268 ALA A N 1
ATOM 2074 C CA . ALA A 1 268 ? 11.078 30.328 18.344 1 98 268 ALA A CA 1
ATOM 2075 C C . ALA A 1 268 ? 10.414 31.188 17.281 1 98 268 ALA A C 1
ATOM 2077 O O . ALA A 1 268 ? 10.5 30.891 16.094 1 98 268 ALA A O 1
ATOM 2078 N N . PHE A 1 269 ? 9.758 32.312 17.703 1 98.31 269 PHE A N 1
ATOM 2079 C CA . PHE A 1 269 ? 8.844 32.969 16.766 1 98.31 269 PHE A CA 1
ATOM 2080 C C . PHE A 1 269 ? 9.344 34.375 16.406 1 98.31 269 PHE A C 1
ATOM 2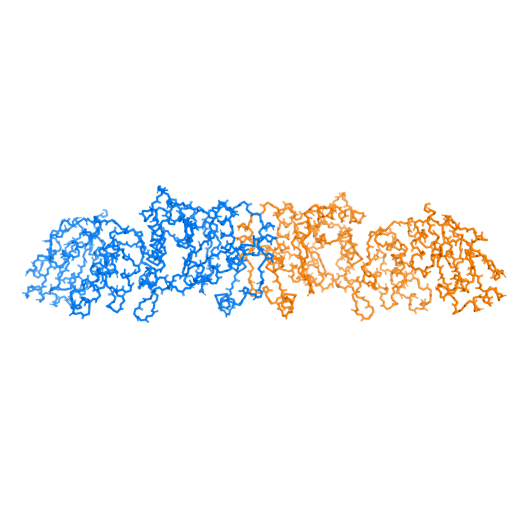082 O O . PHE A 1 269 ? 8.875 34.969 15.445 1 98.31 269 PHE A O 1
ATOM 2089 N N . SER A 1 270 ? 10.305 34.875 17.141 1 98.06 270 SER A N 1
ATOM 2090 C CA . SER A 1 270 ? 10.781 36.25 16.922 1 98.06 270 SER A CA 1
ATOM 2091 C C . SER A 1 270 ? 12.055 36.25 16.078 1 98.06 270 SER A C 1
ATOM 2093 O O . SER A 1 270 ? 12.828 35.312 16.109 1 98.06 270 SER A O 1
ATOM 2095 N N . PHE A 1 271 ? 12.242 37.25 15.32 1 97.19 271 PHE A N 1
ATOM 2096 C CA . PHE A 1 271 ? 13.469 37.438 14.555 1 97.19 271 PHE A CA 1
ATOM 2097 C C . PHE A 1 271 ? 14.344 38.5 15.172 1 97.19 271 PHE A C 1
ATOM 2099 O O . PHE A 1 271 ? 15.312 38.969 14.555 1 97.19 271 PHE A O 1
ATOM 2106 N N . ARG A 1 272 ? 13.945 38.906 16.375 1 97 272 ARG A N 1
ATOM 2107 C CA . ARG A 1 272 ? 14.773 39.875 17.109 1 97 272 ARG A CA 1
ATOM 2108 C C . ARG A 1 272 ? 16.156 39.281 17.391 1 97 272 ARG A C 1
ATOM 2110 O O . ARG A 1 272 ? 16.297 38.062 17.547 1 97 272 ARG A O 1
ATOM 2117 N N . PRO A 1 273 ? 17.156 40.188 17.469 1 96.12 273 PRO A N 1
ATOM 2118 C CA . PRO A 1 273 ? 18.484 39.688 17.828 1 96.12 273 PRO A CA 1
ATOM 2119 C C . PRO A 1 273 ? 18.547 39.094 19.219 1 96.12 273 PRO A C 1
ATOM 2121 O O . PRO A 1 273 ? 17.719 39.438 20.078 1 96.12 273 PRO A O 1
ATOM 2124 N N . ARG A 1 274 ? 19.484 38.25 19.406 1 96.81 274 ARG A N 1
ATOM 2125 C CA . ARG A 1 274 ? 19.688 37.531 20.656 1 96.81 274 ARG A CA 1
ATOM 2126 C C . ARG A 1 274 ? 19.703 38.5 21.844 1 96.81 274 ARG A C 1
ATOM 2128 O O . ARG A 1 274 ? 19.062 38.25 22.859 1 96.81 274 ARG A O 1
ATOM 2135 N N . GLU A 1 275 ? 20.375 39.594 21.688 1 97.19 275 GLU A N 1
ATOM 2136 C CA . GLU A 1 275 ? 20.531 40.562 22.781 1 97.19 275 GLU A CA 1
ATOM 2137 C C . GLU A 1 275 ? 19.172 41.125 23.203 1 97.19 275 GLU A C 1
ATOM 2139 O O . GLU A 1 275 ? 18.906 41.312 24.391 1 97.19 275 GLU A O 1
ATOM 2144 N N . GLU A 1 276 ? 18.391 41.406 22.266 1 97.94 276 GLU A N 1
ATOM 2145 C CA . GLU A 1 276 ? 17.062 41.969 22.547 1 97.94 276 GLU A CA 1
ATOM 2146 C C . GLU A 1 276 ? 16.172 40.938 23.234 1 97.94 276 GLU A C 1
ATOM 2148 O O . GLU A 1 276 ? 15.422 41.281 24.156 1 97.94 276 GLU A O 1
ATOM 2153 N N . ILE A 1 277 ? 16.25 39.719 22.797 1 98.19 277 ILE A N 1
ATOM 2154 C CA . ILE A 1 277 ? 15.445 38.656 23.406 1 98.19 277 ILE A CA 1
ATOM 2155 C C . ILE A 1 277 ? 15.906 38.406 24.828 1 98.19 277 ILE A C 1
ATOM 2157 O O . ILE A 1 277 ? 15.086 38.219 25.734 1 98.19 277 ILE A O 1
ATOM 2161 N N . GLU A 1 278 ? 17.203 38.406 25.047 1 97.62 278 GLU A N 1
ATOM 2162 C CA . GLU A 1 278 ? 17.75 38.25 26.391 1 97.62 278 GLU A CA 1
ATOM 2163 C C . GLU A 1 278 ? 17.328 39.406 27.312 1 97.62 278 GLU A C 1
ATOM 2165 O O . GLU A 1 278 ? 17.047 39.188 28.484 1 97.62 278 GLU A O 1
ATOM 2170 N N . GLU A 1 279 ? 17.328 40.562 26.75 1 97.75 279 GLU A N 1
ATOM 2171 C CA . GLU A 1 279 ? 16.891 41.719 27.531 1 97.75 279 GLU A CA 1
ATOM 2172 C C . GLU A 1 279 ? 15.414 41.562 27.922 1 97.75 279 GLU A C 1
ATOM 2174 O O . GLU A 1 279 ? 15.039 41.875 29.047 1 97.75 279 GLU A O 1
ATOM 2179 N N . LEU A 1 280 ? 14.586 41.219 27 1 97.75 280 LEU A N 1
ATOM 2180 C CA . LEU A 1 280 ? 13.172 40.969 27.297 1 97.75 280 LEU A CA 1
ATOM 2181 C C . LEU A 1 280 ? 13.008 39.875 28.359 1 97.75 280 LEU A C 1
ATOM 2183 O O . LEU A 1 280 ? 12.125 39.969 29.203 1 97.75 280 LEU A O 1
ATOM 2187 N N . GLY A 1 281 ? 13.852 38.875 28.25 1 96.69 281 GLY A N 1
ATOM 2188 C CA . GLY A 1 281 ? 13.844 37.812 29.281 1 96.69 281 GLY A CA 1
ATOM 2189 C C . GLY A 1 281 ? 14.172 38.344 30.656 1 96.69 281 GLY A C 1
ATOM 2190 O O . GLY A 1 281 ? 13.531 37.969 31.641 1 96.69 281 GLY A O 1
ATOM 2191 N N . ARG A 1 282 ? 15.133 39.188 30.734 1 96.44 282 ARG A N 1
ATOM 2192 C CA . ARG A 1 282 ? 15.492 39.812 32 1 96.44 282 ARG A CA 1
ATOM 2193 C C . ARG A 1 282 ? 14.344 40.656 32.562 1 96.44 282 ARG A C 1
ATOM 2195 O O . ARG A 1 282 ? 14.047 40.594 33.75 1 96.44 282 ARG A O 1
ATOM 2202 N N . GLN A 1 283 ? 13.75 41.344 31.703 1 95.19 283 GLN A N 1
ATOM 2203 C CA . GLN A 1 283 ? 12.625 42.188 32.094 1 95.19 283 GLN A CA 1
ATOM 2204 C C . GLN A 1 283 ? 11.461 41.344 32.594 1 95.19 283 GLN A C 1
ATOM 2206 O O . GLN A 1 283 ? 10.758 41.75 33.531 1 95.19 283 GLN A O 1
ATOM 2211 N N . ALA A 1 284 ? 11.258 40.219 31.969 1 93.19 284 ALA A N 1
ATOM 2212 C CA . ALA A 1 284 ? 10.164 39.344 32.375 1 93.19 284 ALA A CA 1
ATOM 2213 C C . ALA A 1 284 ? 10.352 38.844 33.781 1 93.19 284 ALA A C 1
ATOM 2215 O O . ALA A 1 284 ? 9.383 38.625 34.5 1 93.19 284 ALA A O 1
ATOM 2216 N N . VAL A 1 285 ? 11.578 38.688 34.219 1 92.94 285 VAL A N 1
ATOM 2217 C CA . VAL A 1 285 ? 11.898 38.219 35.562 1 92.94 285 VAL A CA 1
ATOM 2218 C C . VAL A 1 285 ? 11.852 39.375 36.562 1 92.94 285 VAL A C 1
ATOM 2220 O O . VAL A 1 285 ? 11.297 39.281 37.656 1 92.94 285 VAL A O 1
ATOM 2223 N N . GLU A 1 286 ? 12.352 40.5 36.156 1 94.56 286 GLU A N 1
ATOM 2224 C CA . GLU A 1 286 ? 12.5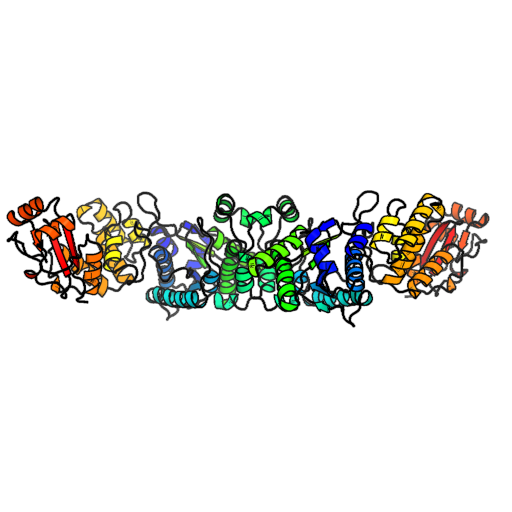16 41.656 37.031 1 94.56 286 GLU A CA 1
ATOM 2225 C C . GLU A 1 286 ? 11.188 42.375 37.25 1 94.56 286 GLU A C 1
ATOM 2227 O O . GLU A 1 286 ? 10.938 42.938 38.344 1 94.56 286 GLU A O 1
ATOM 2232 N N . ASN A 1 287 ? 10.43 42.469 36.25 1 93.5 287 ASN A N 1
ATOM 2233 C CA . ASN A 1 287 ? 9.148 43.188 36.312 1 93.5 287 ASN A CA 1
ATOM 2234 C C . ASN A 1 287 ? 8.062 42.438 35.531 1 93.5 287 ASN A C 1
ATOM 2236 O O . ASN A 1 287 ? 7.551 42.938 34.531 1 93.5 287 ASN A O 1
ATOM 2240 N N . PRO A 1 288 ? 7.676 41.344 36.031 1 90.56 288 PRO A N 1
ATOM 2241 C CA . PRO A 1 288 ? 6.695 40.5 35.344 1 90.56 288 PRO A CA 1
ATOM 2242 C C . PRO A 1 288 ? 5.379 41.219 35.062 1 90.56 288 PRO A C 1
ATOM 2244 O O . PRO A 1 288 ? 4.711 40.969 34.062 1 90.56 288 PRO A O 1
ATOM 2247 N N . ARG A 1 289 ? 4.988 42.156 35.906 1 91.38 289 ARG A N 1
ATOM 2248 C CA . ARG A 1 289 ? 3.709 42.844 35.781 1 91.38 289 ARG A CA 1
ATOM 2249 C C . ARG A 1 289 ? 3.654 43.656 34.5 1 91.38 289 ARG A C 1
ATOM 2251 O O . ARG A 1 289 ? 2.578 43.875 33.938 1 91.38 289 ARG A O 1
ATOM 2258 N N . ALA A 1 290 ? 4.801 44.094 34.031 1 92.56 290 ALA A N 1
ATOM 2259 C CA . ALA A 1 290 ? 4.863 44.938 32.844 1 92.56 290 ALA A CA 1
ATOM 2260 C C . ALA A 1 290 ? 4.559 44.125 31.578 1 92.56 290 ALA A C 1
ATOM 2262 O O . ALA A 1 290 ? 4.18 44.688 30.547 1 92.56 290 ALA A O 1
ATOM 2263 N N . ARG A 1 291 ? 4.754 42.844 31.609 1 95.31 291 ARG A N 1
ATOM 2264 C CA . ARG A 1 291 ? 4.496 41.906 30.516 1 95.31 291 ARG A CA 1
ATOM 2265 C C . ARG A 1 291 ? 5.152 42.406 29.234 1 95.31 291 ARG A C 1
ATOM 2267 O O . ARG A 1 291 ? 4.555 42.312 28.156 1 95.31 291 ARG A O 1
ATOM 2274 N N . ALA A 1 292 ? 6.359 42.938 29.344 1 96.69 292 ALA A N 1
ATOM 2275 C CA . ALA A 1 292 ? 7.07 43.5 28.203 1 96.69 292 ALA A CA 1
ATOM 2276 C C . ALA A 1 292 ? 7.363 42.438 27.156 1 96.69 292 ALA A C 1
ATOM 2278 O O . ALA A 1 292 ? 7.227 42.656 25.953 1 96.69 292 ALA A O 1
ATOM 2279 N N . ALA A 1 293 ? 7.809 41.25 27.656 1 97.75 293 ALA A N 1
ATOM 2280 C CA . ALA A 1 293 ? 8.125 40.188 26.734 1 97.75 293 ALA A CA 1
ATOM 2281 C C . ALA A 1 293 ? 6.879 39.719 26 1 97.75 293 ALA A C 1
ATOM 2283 O O . ALA A 1 293 ? 6.926 39.469 24.781 1 97.75 293 ALA A O 1
ATOM 2284 N N . GLN A 1 294 ? 5.758 39.562 26.75 1 97.75 294 GLN A N 1
ATOM 2285 C CA . GLN A 1 294 ? 4.5 39.125 26.141 1 97.75 294 GLN A CA 1
ATOM 2286 C C . GLN A 1 294 ? 4.008 40.156 25.125 1 97.75 294 GLN A C 1
ATOM 2288 O O . GLN A 1 294 ? 3.557 39.781 24.047 1 97.75 294 GLN A O 1
ATOM 2293 N N . ARG A 1 295 ? 4.105 41.406 25.453 1 96.94 295 ARG A N 1
ATOM 2294 C CA . ARG A 1 295 ? 3.668 42.469 24.547 1 96.94 295 ARG A CA 1
ATOM 2295 C C . ARG A 1 295 ? 4.504 42.5 23.266 1 96.94 295 ARG A C 1
ATOM 2297 O O . ARG A 1 295 ? 3.969 42.625 22.172 1 96.94 295 ARG A O 1
ATOM 2304 N N . ALA A 1 296 ? 5.805 42.344 23.438 1 98 296 ALA A N 1
ATOM 2305 C CA . ALA A 1 296 ? 6.699 42.312 22.281 1 98 296 ALA A CA 1
ATOM 2306 C C . ALA A 1 296 ? 6.371 41.125 21.375 1 98 296 ALA A C 1
ATOM 2308 O O . ALA A 1 296 ? 6.32 41.25 20.156 1 98 296 ALA A O 1
ATOM 2309 N N . LEU A 1 297 ? 6.184 40 22 1 98.38 297 LEU A N 1
ATOM 2310 C CA . LEU A 1 297 ? 5.859 38.781 21.266 1 98.38 297 LEU A CA 1
ATOM 2311 C C . LEU A 1 297 ? 4.535 38.906 20.531 1 98.38 297 LEU A C 1
ATOM 2313 O O . LEU A 1 297 ? 4.457 38.625 19.328 1 98.38 297 LEU A O 1
ATOM 2317 N N . ALA A 1 298 ? 3.498 39.375 21.203 1 98.12 298 ALA A N 1
ATOM 2318 C CA . ALA A 1 298 ? 2.164 39.5 20.625 1 98.12 298 ALA A CA 1
ATOM 2319 C C . ALA A 1 298 ? 2.18 40.438 19.438 1 98.12 298 ALA A C 1
ATOM 2321 O O . ALA A 1 298 ? 1.601 40.156 18.391 1 98.12 298 ALA A O 1
ATOM 2322 N N . HIS A 1 299 ? 2.836 41.531 19.625 1 97.75 299 HIS A N 1
ATOM 2323 C CA . HIS A 1 299 ? 2.92 42.531 18.531 1 97.75 299 HIS A CA 1
ATOM 2324 C C . HIS A 1 299 ? 3.641 41.938 17.328 1 97.75 299 HIS A C 1
ATOM 2326 O O . HIS A 1 299 ? 3.133 42 16.203 1 97.75 299 HIS A O 1
ATOM 2332 N N . GLU A 1 300 ? 4.789 41.438 17.547 1 98.19 300 GLU A N 1
ATOM 2333 C CA . GLU A 1 300 ? 5.641 40.969 16.453 1 98.19 300 GLU A CA 1
ATOM 2334 C C . GLU A 1 300 ? 4.977 39.844 15.664 1 98.19 300 GLU A C 1
ATOM 2336 O O . GLU A 1 300 ? 4.953 39.875 14.43 1 98.19 300 GLU A O 1
ATOM 2341 N N . VAL A 1 301 ? 4.465 38.844 16.375 1 98.25 301 VAL A N 1
ATOM 2342 C CA . VAL A 1 301 ? 3.906 37.688 15.688 1 98.25 301 VAL A CA 1
ATOM 2343 C C . VAL A 1 301 ? 2.617 38.062 14.969 1 98.25 301 VAL A C 1
ATOM 2345 O O . VAL A 1 301 ? 2.34 37.594 13.867 1 98.25 301 VAL A O 1
ATOM 2348 N N . THR A 1 302 ? 1.793 38.906 15.586 1 97.88 302 THR A N 1
ATOM 2349 C CA . THR A 1 302 ? 0.592 39.406 14.922 1 97.88 302 THR A CA 1
ATOM 2350 C C . THR A 1 302 ? 0.953 40.188 13.664 1 97.88 302 THR A C 1
ATOM 2352 O O . THR A 1 302 ? 0.303 40.031 12.625 1 97.88 302 THR A O 1
ATOM 2355 N N . ALA A 1 303 ? 1.96 41 13.789 1 97.75 303 ALA A N 1
ATOM 2356 C CA . ALA A 1 303 ? 2.412 41.781 12.633 1 97.75 303 ALA A CA 1
ATOM 2357 C C . ALA A 1 303 ? 2.912 40.875 11.523 1 97.75 303 ALA A C 1
ATOM 2359 O O . ALA A 1 303 ? 2.682 41.125 10.336 1 97.75 303 ALA A O 1
ATOM 2360 N N . LEU A 1 304 ? 3.609 39.844 11.883 1 97.12 304 LEU A N 1
ATOM 2361 C CA . LEU A 1 304 ? 4.148 38.906 10.922 1 97.12 304 LEU A CA 1
ATOM 2362 C C . LEU A 1 304 ? 3.027 38.188 10.164 1 97.12 304 LEU A C 1
ATOM 2364 O O . LEU A 1 304 ? 3.131 37.969 8.961 1 97.12 304 LEU A O 1
ATOM 2368 N N . VAL A 1 305 ? 1.996 37.844 10.852 1 97.5 305 VAL A N 1
ATOM 2369 C CA . VAL A 1 305 ? 0.964 36.969 10.297 1 97.5 305 VAL A CA 1
ATOM 2370 C C . VAL A 1 305 ? -0.132 37.812 9.656 1 97.5 305 VAL A C 1
ATOM 2372 O O . VAL A 1 305 ? -0.623 37.469 8.57 1 97.5 305 VAL A O 1
ATOM 2375 N N . HIS A 1 306 ? -0.508 38.906 10.32 1 95.94 306 HIS A N 1
ATOM 2376 C CA . HIS A 1 306 ? -1.672 39.656 9.875 1 95.94 306 HIS A CA 1
ATOM 2377 C C . HIS A 1 306 ? -1.271 41.031 9.367 1 95.94 306 HIS A C 1
ATOM 2379 O O . HIS A 1 306 ? -2.117 41.812 8.898 1 95.94 306 HIS A O 1
ATOM 2385 N N . GLY A 1 307 ? -0.011 41.375 9.461 1 95.5 307 GLY A N 1
ATOM 2386 C CA . GLY A 1 307 ? 0.463 42.688 9.016 1 95.5 307 GLY A CA 1
ATOM 2387 C C . GLY A 1 307 ? 0.576 43.688 10.141 1 95.5 307 GLY A C 1
ATOM 2388 O O . GLY A 1 307 ? -0.128 43.594 11.148 1 95.5 307 GLY A O 1
ATOM 2389 N N . GLU A 1 308 ? 1.458 44.656 9.953 1 96.12 308 GLU A N 1
ATOM 2390 C CA . GLU A 1 308 ? 1.731 45.688 10.945 1 96.12 308 GLU A CA 1
ATOM 2391 C C . GLU A 1 308 ? 0.481 46.5 11.25 1 96.12 308 GLU A C 1
ATOM 2393 O O . GLU A 1 308 ? 0.207 46.812 12.406 1 96.12 308 GLU A O 1
ATOM 2398 N N . GLU A 1 309 ? -0.262 46.812 10.273 1 93.19 309 GLU A N 1
ATOM 2399 C CA . GLU A 1 309 ? -1.477 47.594 10.453 1 93.19 309 GLU A CA 1
ATOM 2400 C C . GLU A 1 309 ? -2.475 46.875 11.352 1 93.19 309 GLU A C 1
ATOM 2402 O O . GLU A 1 309 ? -3.072 47.5 12.242 1 93.19 309 GLU A O 1
ATOM 2407 N N . ALA A 1 310 ? -2.619 45.625 11.102 1 91.5 310 ALA A N 1
ATOM 2408 C CA . ALA A 1 310 ? -3.531 44.844 11.922 1 91.5 310 ALA A CA 1
ATOM 2409 C C . ALA A 1 310 ? -3.053 44.781 13.375 1 91.5 310 ALA A C 1
ATOM 2411 O O . ALA A 1 310 ? -3.857 44.875 14.305 1 91.5 310 ALA A O 1
ATOM 2412 N N . ALA A 1 311 ? -1.738 44.594 13.609 1 95.44 311 ALA A N 1
ATOM 2413 C CA . ALA A 1 311 ? -1.176 44.531 14.961 1 95.44 311 ALA A CA 1
ATOM 2414 C C . ALA A 1 311 ? -1.433 45.812 15.734 1 95.44 311 ALA A C 1
ATOM 2416 O O . ALA A 1 311 ? -1.873 45.781 16.891 1 95.44 311 ALA A O 1
ATOM 2417 N N . VAL A 1 312 ? -1.245 46.875 15.055 1 93.38 312 VAL A N 1
ATOM 2418 C CA . VAL A 1 312 ? -1.439 48.188 15.688 1 93.38 312 VAL A CA 1
ATOM 2419 C C . VAL A 1 312 ? -2.92 48.406 15.992 1 93.38 312 VAL A C 1
ATOM 2421 O O . VAL A 1 312 ? -3.275 48.875 17.078 1 93.38 312 VAL A O 1
ATOM 2424 N N . ALA A 1 313 ? -3.697 48.062 15.031 1 88.38 313 ALA A N 1
ATOM 2425 C CA . ALA A 1 313 ? -5.137 48.25 15.203 1 88.38 313 ALA A CA 1
ATOM 2426 C C . ALA A 1 313 ? -5.656 47.406 16.375 1 88.38 313 ALA A C 1
ATOM 2428 O O . ALA A 1 313 ? -6.5 47.875 17.141 1 88.38 313 ALA A O 1
ATOM 2429 N N . VAL A 1 314 ? -5.199 46.219 16.469 1 91.88 314 VAL A N 1
ATOM 2430 C CA . VAL A 1 314 ? -5.625 45.312 17.531 1 91.88 314 VAL A CA 1
ATOM 2431 C C . VAL A 1 314 ? -5.172 45.844 18.891 1 91.88 314 VAL A C 1
ATOM 2433 O O . VAL A 1 314 ? -5.918 45.781 19.875 1 91.88 314 VAL A O 1
ATOM 2436 N N . GLU A 1 315 ? -3.996 46.312 18.984 1 91.75 315 GLU A N 1
ATOM 2437 C CA . GLU A 1 315 ? -3.477 46.875 20.234 1 91.75 315 GLU A CA 1
ATOM 2438 C C . GLU A 1 315 ? -4.262 48.094 20.641 1 91.75 315 GLU A C 1
ATOM 2440 O O . GLU A 1 315 ? -4.562 48.281 21.812 1 91.75 315 GLU A O 1
ATOM 2445 N N . ALA A 1 316 ? -4.539 48.906 19.656 1 86.62 316 ALA A N 1
ATOM 2446 C CA . ALA A 1 316 ? -5.359 50.062 19.922 1 86.62 316 ALA A CA 1
ATOM 2447 C C . ALA A 1 316 ? -6.75 49.688 20.406 1 86.62 316 ALA A C 1
ATOM 2449 O O . ALA A 1 316 ? -7.293 50.312 21.328 1 86.62 316 ALA A O 1
ATOM 2450 N N . ALA A 1 317 ? -7.277 48.719 19.766 1 85.5 317 ALA A N 1
ATOM 2451 C CA . ALA A 1 317 ? -8.586 48.219 20.172 1 85.5 317 ALA A CA 1
ATOM 2452 C C . ALA A 1 317 ? -8.555 47.688 21.594 1 85.5 317 ALA A C 1
ATOM 2454 O O . ALA A 1 317 ? -9.469 47.938 22.375 1 85.5 317 ALA A O 1
ATOM 2455 N N . ALA A 1 318 ? -7.555 46.938 21.875 1 85 318 ALA A N 1
ATOM 2456 C CA . ALA A 1 318 ? -7.406 46.375 23.219 1 85 318 ALA A CA 1
ATOM 2457 C C . ALA A 1 318 ? -7.312 47.5 24.266 1 85 318 ALA A C 1
ATOM 2459 O O . ALA A 1 318 ? -7.926 47.406 25.328 1 85 318 ALA A O 1
ATOM 2460 N N . ALA A 1 319 ? -6.551 48.469 23.906 1 83.5 319 ALA A N 1
ATOM 2461 C CA . ALA A 1 319 ? -6.41 49.625 24.812 1 83.5 319 ALA A CA 1
ATOM 2462 C C . ALA A 1 319 ? -7.734 50.344 24.969 1 83.5 319 ALA A C 1
ATOM 2464 O O . ALA A 1 319 ? -8.078 50.781 26.062 1 83.5 319 ALA A O 1
ATOM 2465 N N . ALA A 1 320 ? -8.43 50.438 23.922 1 81.19 320 ALA A N 1
ATOM 2466 C CA . ALA A 1 320 ? -9.703 51.156 23.922 1 81.19 320 ALA A CA 1
ATOM 2467 C C . ALA A 1 320 ? -10.75 50.438 24.734 1 81.19 320 ALA A C 1
ATOM 2469 O O . ALA A 1 320 ? -11.578 51.062 25.406 1 81.19 320 ALA A O 1
ATOM 2470 N N . LEU A 1 321 ? -10.727 49.188 24.594 1 82.88 321 LEU A N 1
ATOM 2471 C CA . LEU A 1 321 ? -11.695 48.406 25.344 1 82.88 321 LEU A CA 1
ATOM 2472 C C . LEU A 1 321 ? -11.57 48.625 26.844 1 82.88 321 LEU A C 1
ATOM 2474 O O . LEU A 1 321 ? -12.562 48.625 27.562 1 82.88 321 LEU A O 1
ATOM 2478 N N . PHE A 1 322 ? -10.398 48.969 27.266 1 78.44 322 PHE A N 1
ATOM 2479 C CA . PHE A 1 322 ? -10.188 49.156 28.688 1 78.44 322 PHE A CA 1
ATOM 2480 C C . PHE A 1 322 ? -10.078 50.625 29.031 1 78.44 322 PHE A C 1
ATOM 2482 O O . PHE A 1 322 ? -9.539 51 30.062 1 78.44 322 PHE A O 1
ATOM 2489 N N . GLY A 1 323 ? -10.68 51.406 28.172 1 73.06 323 GLY A N 1
ATOM 2490 C CA . GLY A 1 323 ? -10.875 52.812 28.5 1 73.06 323 GLY A CA 1
ATOM 2491 C C . GLY A 1 323 ? -9.773 53.719 27.953 1 73.06 323 GLY A C 1
ATOM 2492 O O . GLY A 1 323 ? -9.75 54.906 28.234 1 73.06 323 GLY A O 1
ATOM 2493 N N . GLY A 1 324 ? -8.867 53.188 27.25 1 64.94 324 GLY A N 1
ATOM 2494 C CA . GLY A 1 324 ? -7.695 53.969 26.859 1 64.94 324 GLY A CA 1
ATOM 2495 C C . GLY A 1 324 ? -7.926 54.812 25.641 1 64.94 324 GLY A C 1
ATOM 2496 O O . GLY A 1 324 ? -7.129 55.719 25.328 1 64.94 324 GLY A O 1
ATOM 2497 N N . SER A 1 325 ? -8.859 54.5 24.922 1 70.88 325 SER A N 1
ATOM 2498 C CA . SER A 1 325 ? -9.047 55.25 23.688 1 70.88 325 SER A CA 1
ATOM 2499 C C . SER A 1 325 ? -10.492 55.156 23.203 1 70.88 325 SER A C 1
ATOM 2501 O O . SER A 1 325 ? -11.344 54.562 23.875 1 70.88 325 SER A O 1
ATOM 2503 N N . ASP A 1 326 ? -10.703 55.938 22.078 1 81.38 326 ASP A N 1
ATOM 2504 C CA . ASP A 1 326 ? -12.023 56.031 21.469 1 81.38 326 ASP A CA 1
ATOM 2505 C C . ASP A 1 326 ? -12.406 54.719 20.766 1 81.38 326 ASP A C 1
ATOM 2507 O O . ASP A 1 326 ? -11.734 54.281 19.828 1 81.38 326 ASP A O 1
ATOM 2511 N N . LEU A 1 327 ? -13.492 54.125 21.203 1 88.06 327 LEU A N 1
ATOM 2512 C CA . LEU A 1 327 ? -13.984 52.875 20.672 1 88.06 327 LEU A CA 1
ATOM 2513 C C . LEU A 1 327 ? -14.539 53.031 19.266 1 88.06 327 LEU A C 1
ATOM 2515 O O . LEU A 1 327 ? -14.516 52.094 18.469 1 88.06 327 LEU A O 1
ATOM 2519 N N . GLU A 1 328 ? -14.992 54.219 19.031 1 84.44 328 GLU A N 1
ATOM 2520 C CA . GLU A 1 328 ? -15.633 54.5 17.75 1 84.44 328 GLU A CA 1
ATOM 2521 C C . GLU A 1 328 ? -14.625 54.469 16.594 1 84.44 328 GLU A C 1
ATOM 2523 O O . GLU A 1 328 ? -14.984 54.219 15.445 1 84.44 328 GLU A O 1
ATOM 2528 N N . ALA A 1 329 ? -13.453 54.656 16.969 1 83.38 329 ALA A N 1
ATOM 2529 C CA . ALA A 1 329 ? -12.398 54.781 15.961 1 83.38 329 ALA A CA 1
ATOM 2530 C C . ALA A 1 329 ? -11.906 53.406 15.523 1 83.38 329 ALA A C 1
ATOM 2532 O O . ALA A 1 329 ? -11.219 53.281 14.5 1 83.38 329 ALA A O 1
ATOM 2533 N N . ILE A 1 330 ? -12.328 52.438 16.203 1 85.5 330 ILE A N 1
ATOM 2534 C CA . ILE A 1 330 ? -11.852 51.094 15.938 1 85.5 330 ILE A CA 1
ATOM 2535 C C . ILE A 1 330 ? -12.617 50.5 14.75 1 85.5 330 ILE A C 1
ATOM 2537 O O . ILE A 1 330 ? -13.844 50.594 14.68 1 85.5 330 ILE A O 1
ATOM 2541 N N . ASP A 1 331 ? -11.789 50 13.844 1 86.81 331 ASP A N 1
ATOM 2542 C CA . ASP A 1 331 ? -12.406 49.281 12.711 1 86.81 331 ASP A CA 1
ATOM 2543 C C . ASP A 1 331 ? -13.414 48.25 13.188 1 86.81 331 ASP A C 1
ATOM 2545 O O . ASP A 1 331 ? -13.172 47.562 14.188 1 86.81 331 ASP A O 1
ATOM 2549 N N . GLU A 1 332 ? -14.5 48.125 12.398 1 86.69 332 GLU A N 1
ATOM 2550 C CA . GLU A 1 332 ? -15.594 47.25 12.828 1 86.69 332 GLU A CA 1
ATOM 2551 C C . GLU A 1 332 ? -15.133 45.781 12.945 1 86.69 332 GLU A C 1
ATOM 2553 O O . GLU A 1 332 ? -15.516 45.094 13.883 1 86.69 332 GLU A O 1
ATOM 2558 N N . ARG A 1 333 ? -14.406 45.406 11.969 1 82 333 ARG A N 1
ATOM 2559 C CA . ARG A 1 333 ? -13.961 44 11.984 1 82 333 ARG A CA 1
ATOM 2560 C C . ARG A 1 333 ? -13.094 43.719 13.203 1 82 333 ARG A C 1
ATOM 2562 O O . ARG A 1 333 ? -13.211 42.656 13.812 1 82 333 ARG A O 1
ATOM 2569 N N . ILE A 1 334 ? -12.258 44.531 13.539 1 84.62 334 ILE A N 1
ATOM 2570 C CA . ILE A 1 334 ? -11.375 44.406 14.695 1 84.62 334 ILE A CA 1
ATOM 2571 C C . ILE A 1 334 ? -12.195 44.469 15.984 1 84.62 334 ILE A C 1
ATOM 2573 O O . ILE A 1 334 ? -11.992 43.656 16.891 1 84.62 334 ILE A O 1
ATOM 2577 N N . LEU A 1 335 ? -13.078 45.406 15.984 1 87.31 335 LEU A N 1
ATOM 2578 C CA . LEU A 1 335 ? -13.938 45.531 17.156 1 87.31 335 LEU A CA 1
ATOM 2579 C C . LEU A 1 335 ? -14.75 44.281 17.375 1 87.31 335 LEU A C 1
ATOM 2581 O O . LEU A 1 335 ? -14.844 43.781 18.484 1 87.31 335 LEU A O 1
ATOM 2585 N N . ARG A 1 336 ? -15.25 43.812 16.312 1 85.88 336 ARG A N 1
ATOM 2586 C CA . ARG A 1 336 ? -16.031 42.594 16.391 1 85.88 336 ARG A CA 1
ATOM 2587 C C . ARG A 1 336 ? -15.195 41.438 16.938 1 85.88 336 ARG A C 1
ATOM 2589 O O . ARG A 1 336 ? -15.672 40.656 17.75 1 85.88 336 ARG A O 1
ATOM 2596 N N . GLY A 1 337 ? -14.07 41.344 16.469 1 84.31 337 GLY A N 1
ATOM 2597 C CA . GLY A 1 337 ? -13.172 40.312 16.969 1 84.31 337 GLY A CA 1
ATOM 2598 C C . GLY A 1 337 ? -12.883 40.438 18.453 1 84.31 337 GLY A C 1
ATOM 2599 O O . GLY A 1 337 ? -12.836 39.438 19.172 1 84.31 337 GLY A O 1
ATOM 2600 N N . ALA A 1 338 ? -12.711 41.594 18.828 1 84.94 338 ALA A N 1
ATOM 2601 C CA . ALA A 1 338 ? -12.445 41.875 20.234 1 84.94 338 ALA A CA 1
ATOM 2602 C C . ALA A 1 338 ? -13.672 41.562 21.094 1 84.94 338 ALA A C 1
ATOM 2604 O O . ALA A 1 338 ? -13.555 40.969 22.156 1 84.94 338 ALA A O 1
ATOM 2605 N N . LEU A 1 339 ? -14.781 41.938 20.562 1 86.81 339 LEU A N 1
ATOM 2606 C CA . LEU A 1 339 ? -16.016 41.781 21.312 1 86.81 339 LEU A CA 1
ATOM 2607 C C . LEU A 1 339 ? -16.406 40.312 21.406 1 86.81 339 LEU A C 1
ATOM 2609 O O . LEU A 1 339 ? -17.047 39.906 22.375 1 86.81 339 LEU A O 1
ATOM 2613 N N . ALA A 1 340 ? -16.031 39.594 20.375 1 82.31 340 ALA A N 1
ATOM 2614 C CA . ALA A 1 340 ? -16.375 38.156 20.328 1 82.31 340 ALA A CA 1
ATOM 2615 C C . ALA A 1 340 ? -15.695 37.406 21.469 1 82.31 340 ALA A C 1
ATOM 2617 O O . ALA A 1 340 ? -16.141 36.312 21.859 1 82.31 340 ALA A O 1
ATOM 2618 N N . GLU A 1 341 ? -14.672 37.938 21.969 1 78.94 341 GLU A N 1
ATOM 2619 C CA . GLU A 1 341 ? -13.914 37.281 23.031 1 78.94 341 GLU A CA 1
ATOM 2620 C C . GLU A 1 341 ? -14.516 37.594 24.406 1 78.94 341 GLU A C 1
ATOM 2622 O O . GLU A 1 341 ? -14.094 37.062 25.422 1 78.94 341 GLU A O 1
ATOM 2627 N N . LEU A 1 342 ? -15.562 38.406 24.438 1 85.06 342 LEU A N 1
ATOM 2628 C CA . LEU A 1 342 ? -16.172 38.875 25.672 1 85.06 342 LEU A CA 1
ATOM 2629 C C . LEU A 1 342 ? -17.547 38.219 25.875 1 85.06 342 LEU A C 1
ATOM 2631 O O . LEU A 1 342 ? -18.172 37.75 24.922 1 85.06 342 LEU A O 1
ATOM 2635 N N . PRO A 1 343 ? -17.859 38.031 27.172 1 87.25 343 PRO A N 1
ATOM 2636 C CA . PRO A 1 343 ? -19.281 37.688 27.359 1 87.25 343 PRO A CA 1
ATOM 2637 C C . PRO A 1 343 ? -20.203 38.625 26.578 1 87.25 343 PRO A C 1
ATOM 2639 O O . PRO A 1 343 ? -20.031 39.844 26.609 1 87.25 343 PRO A O 1
ATOM 2642 N N . THR A 1 344 ? -21.094 37.969 25.828 1 89.69 344 THR A N 1
ATOM 2643 C CA . THR A 1 344 ? -21.891 38.781 24.922 1 89.69 344 THR A CA 1
ATOM 2644 C C . THR A 1 344 ? -23.375 38.562 25.172 1 89.69 344 THR A C 1
ATOM 2646 O O . THR A 1 344 ? -23.828 37.438 25.438 1 89.69 344 THR A O 1
ATOM 2649 N N . ALA A 1 345 ? -24.047 39.656 25.234 1 89.94 345 ALA A N 1
ATOM 2650 C CA . ALA A 1 345 ? -25.516 39.625 25.234 1 89.94 345 ALA A CA 1
ATOM 2651 C C . ALA A 1 345 ? -26.078 40.094 23.906 1 89.94 345 ALA A C 1
ATOM 2653 O O . ALA A 1 345 ? -25.531 41 23.266 1 89.94 345 ALA A O 1
ATOM 2654 N N . ALA A 1 346 ? -27.172 39.406 23.5 1 90.06 346 ALA A N 1
ATOM 2655 C CA . ALA A 1 346 ? -27.875 39.781 22.266 1 90.06 346 ALA A CA 1
ATOM 2656 C C . ALA A 1 346 ? -29.328 40.125 22.531 1 90.06 346 ALA A C 1
ATOM 2658 O O . ALA A 1 346 ? -30.219 39.281 22.297 1 90.06 346 ALA A O 1
ATOM 2659 N N . PRO A 1 347 ? -29.5 41.281 22.938 1 89 347 PRO A N 1
ATOM 2660 C CA . PRO A 1 347 ? -30.875 41.656 23.234 1 89 347 PRO A CA 1
ATOM 2661 C C . PRO A 1 347 ? -31.75 41.75 21.984 1 89 347 PRO A C 1
ATOM 2663 O O . PRO A 1 347 ? -31.25 42.031 20.891 1 89 347 PRO A O 1
ATOM 2666 N N . ALA A 1 348 ? -33.094 41.438 22.156 1 81.94 348 ALA A N 1
ATOM 2667 C CA . ALA A 1 348 ? -34.031 41.438 21.047 1 81.94 348 ALA A CA 1
ATOM 2668 C C . ALA A 1 348 ? -34.25 42.844 20.484 1 81.94 348 ALA A C 1
ATOM 2670 O O . ALA A 1 348 ? -34.531 43 19.297 1 81.94 348 ALA A O 1
ATOM 2671 N N . ASP A 1 349 ? -34.219 43.781 21.375 1 83 349 ASP A N 1
ATOM 2672 C CA . ASP A 1 349 ? -34.406 45.156 20.938 1 83 349 ASP A CA 1
ATOM 2673 C C . ASP A 1 349 ? -33.594 46.125 21.812 1 83 349 ASP A C 1
ATOM 2675 O O . ASP A 1 349 ? -32.875 45.688 22.719 1 83 349 ASP A O 1
ATOM 2679 N N . ARG A 1 350 ? -33.75 47.438 21.438 1 90.56 350 ARG A N 1
ATOM 2680 C CA . ARG A 1 350 ? -32.906 48.469 22.109 1 90.56 350 ARG A CA 1
ATOM 2681 C C . ARG A 1 350 ? -33.625 49 23.344 1 90.56 350 ARG A C 1
ATOM 2683 O O . ARG A 1 350 ? -33.125 49.938 24 1 90.56 350 ARG A O 1
ATOM 2690 N N . ASP A 1 351 ? -34.781 48.344 23.703 1 90.62 351 ASP A N 1
ATOM 2691 C CA . ASP A 1 351 ? -35.531 48.875 24.859 1 90.62 351 ASP A CA 1
ATOM 2692 C C . ASP A 1 351 ? -35.062 48.188 26.156 1 90.62 351 ASP A C 1
ATOM 2694 O O . ASP A 1 351 ? -35.438 48.625 27.25 1 90.62 351 ASP A O 1
ATOM 2698 N N . VAL A 1 352 ? -34.219 47.312 26 1 93 352 VAL A N 1
ATOM 2699 C CA . VAL A 1 352 ? -33.75 46.562 27.172 1 93 352 VAL A CA 1
ATOM 2700 C C . VAL A 1 352 ? -32.938 47.5 28.078 1 93 352 VAL A C 1
ATOM 2702 O O . VAL A 1 352 ? -32.156 48.312 27.594 1 93 352 VAL A O 1
ATOM 2705 N N . ARG A 1 353 ? -33.094 47.344 29.422 1 94.81 353 ARG A N 1
ATOM 2706 C CA . ARG A 1 353 ? -32.344 48.125 30.391 1 94.81 353 ARG A CA 1
ATOM 2707 C C . ARG A 1 353 ? -30.875 47.719 30.422 1 94.81 353 ARG A C 1
ATOM 2709 O O . ARG A 1 353 ? -30.562 46.5 30.359 1 94.81 353 ARG A O 1
ATOM 2716 N N . LEU A 1 354 ? -30.031 48.688 30.469 1 95.44 354 LEU A N 1
ATOM 2717 C CA . LEU A 1 354 ? -28.594 48.406 30.531 1 95.44 354 LEU A CA 1
ATOM 2718 C C . LEU A 1 354 ? -28.25 47.594 31.766 1 95.44 354 LEU A C 1
ATOM 2720 O O . LEU A 1 354 ? -27.406 46.719 31.719 1 95.44 354 LEU A O 1
ATOM 2724 N N . ALA A 1 355 ? -28.922 47.875 32.844 1 95.44 355 ALA A N 1
ATOM 2725 C CA . ALA A 1 355 ? -28.703 47.094 34.094 1 95.44 355 ALA A CA 1
ATOM 2726 C C . ALA A 1 355 ? -28.953 45.625 33.875 1 95.44 355 ALA A C 1
ATOM 2728 O O . ALA A 1 355 ? -28.234 44.781 34.406 1 95.44 355 ALA A O 1
ATOM 2729 N N . GLN A 1 356 ? -29.922 45.375 33.062 1 95.19 356 GLN A N 1
ATOM 2730 C CA . GLN A 1 356 ? -30.234 43.969 32.75 1 95.19 356 GLN A CA 1
ATOM 2731 C C . GLN A 1 356 ? -29.109 43.344 31.938 1 95.19 356 GLN A C 1
ATOM 2733 O O . GLN A 1 356 ? -28.781 42.156 32.125 1 95.19 356 GLN A O 1
ATOM 2738 N N . LEU A 1 357 ? -28.594 44.094 31.047 1 95.31 357 LEU A N 1
ATOM 2739 C CA . LEU A 1 357 ? -27.5 43.594 30.219 1 95.31 357 LEU A CA 1
ATOM 2740 C C . LEU A 1 357 ? -26.25 43.312 31.062 1 95.31 357 LEU A C 1
ATOM 2742 O O . LEU A 1 357 ? -25.531 42.344 30.797 1 95.31 357 LEU A O 1
ATOM 2746 N N . PHE A 1 358 ? -26 44.125 32 1 95.69 358 PHE A N 1
ATOM 2747 C CA . PHE A 1 358 ? -24.906 43.875 32.938 1 95.69 358 PHE A CA 1
ATOM 2748 C C . PHE A 1 358 ? -25.125 42.562 33.688 1 95.69 358 PHE A C 1
ATOM 2750 O O . PHE A 1 358 ? -24.172 41.781 33.906 1 95.69 358 PHE A O 1
ATOM 2757 N N . ALA A 1 359 ? -26.297 42.312 34.062 1 93.94 359 ALA A N 1
ATOM 2758 C CA . ALA A 1 359 ? -26.625 41.062 34.781 1 93.94 359 ALA A CA 1
ATOM 2759 C C . ALA A 1 359 ? -26.547 39.875 33.844 1 93.94 359 ALA A C 1
ATOM 2761 O O . ALA A 1 359 ? -25.984 38.844 34.188 1 93.94 359 ALA A O 1
ATOM 2762 N N . ASP A 1 360 ? -27.047 40.094 32.656 1 93.56 360 ASP A N 1
ATOM 2763 C CA . ASP A 1 360 ? -27.109 39 31.672 1 93.56 360 ASP A CA 1
ATOM 2764 C C . ASP A 1 360 ? -25.719 38.562 31.266 1 93.56 360 ASP A C 1
ATOM 2766 O O . ASP A 1 360 ? -25.5 37.375 30.938 1 93.56 360 ASP A O 1
ATOM 2770 N N . THR A 1 361 ? -24.797 39.469 31.219 1 93.62 361 THR A N 1
ATOM 2771 C CA . THR A 1 361 ? -23.438 39.156 30.75 1 93.62 361 THR A CA 1
ATOM 2772 C C . THR A 1 361 ? -22.562 38.75 31.922 1 93.62 361 THR A C 1
ATOM 2774 O O . THR A 1 361 ? -21.375 38.469 31.734 1 93.62 361 THR A O 1
ATOM 2777 N N . GLY A 1 362 ? -23.156 38.844 33.125 1 91.19 362 GLY A N 1
ATOM 2778 C CA . GLY A 1 362 ? -22.422 38.406 34.312 1 91.19 362 GLY A CA 1
ATOM 2779 C C . GLY A 1 362 ? -21.547 39.5 34.906 1 91.19 362 GLY A C 1
ATOM 2780 O O . GLY A 1 362 ? -20.781 39.25 35.812 1 91.19 362 GLY A O 1
ATOM 2781 N N . LEU A 1 363 ? -21.625 40.656 34.375 1 92.69 363 LEU A N 1
ATOM 2782 C CA . LEU A 1 363 ? -20.844 41.781 34.938 1 92.69 363 LEU A CA 1
ATOM 2783 C C . LEU A 1 363 ? -21.359 42.156 36.312 1 92.69 363 LEU A C 1
ATOM 2785 O O . LEU A 1 363 ? -20.625 42.75 37.094 1 92.69 363 LEU A O 1
ATOM 2789 N N . ALA A 1 364 ? -22.625 41.75 36.531 1 92.44 364 ALA A N 1
ATOM 2790 C CA . ALA A 1 364 ? -23.234 41.906 37.844 1 92.44 364 ALA A CA 1
ATOM 2791 C C . ALA A 1 364 ? -23.969 40.625 38.25 1 92.44 364 ALA A C 1
ATOM 2793 O O . ALA A 1 364 ? -24.469 39.875 37.406 1 92.44 364 ALA A O 1
ATOM 2794 N N . PRO A 1 365 ? -23.953 40.344 39.562 1 91.56 365 PRO A N 1
ATOM 2795 C CA . PRO A 1 365 ? -24.547 39.094 40.031 1 91.56 365 PRO A CA 1
ATOM 2796 C C . PRO A 1 365 ? -26.062 39.094 39.875 1 91.56 365 PRO A C 1
ATOM 2798 O O . PRO A 1 365 ? -26.672 38 39.844 1 91.56 365 PRO A O 1
ATOM 2801 N N . SER A 1 366 ? -26.656 40.25 39.938 1 92.75 366 SER A N 1
ATOM 2802 C CA . SER A 1 366 ? -28.109 40.375 39.812 1 92.75 366 SER A CA 1
ATOM 2803 C C . SER A 1 366 ? -28.5 41.75 39.25 1 92.75 366 SER A C 1
ATOM 2805 O O . SER A 1 366 ? -27.641 42.625 39.125 1 92.75 366 SER A O 1
ATOM 2807 N N . LEU A 1 367 ? -29.812 41.812 38.906 1 93.56 367 LEU A N 1
ATOM 2808 C CA . LEU A 1 367 ? -30.328 43.094 38.438 1 93.56 367 LEU A CA 1
ATOM 2809 C C . LEU A 1 367 ? -30.141 44.188 39.5 1 93.56 367 LEU A C 1
ATOM 2811 O O . LEU A 1 367 ? -29.75 45.312 39.188 1 93.56 367 LEU A O 1
ATOM 2815 N N . SER A 1 368 ? -30.406 43.844 40.75 1 94.38 368 SER A N 1
ATOM 2816 C CA . SER A 1 368 ? -30.203 44.781 41.844 1 94.38 368 SER A CA 1
ATOM 2817 C C . SER A 1 368 ? -28.734 45.125 42 1 94.38 368 SER A C 1
ATOM 2819 O O . SER A 1 368 ? -28.391 46.281 42.281 1 94.38 368 SER A O 1
ATOM 2821 N N . GLY A 1 369 ? -27.953 44.156 41.844 1 94.25 369 GLY A N 1
ATOM 2822 C CA . GLY A 1 369 ? -26.516 44.375 41.906 1 94.25 369 GLY A CA 1
ATOM 2823 C C . GLY A 1 369 ? -26.031 45.312 40.812 1 94.25 369 GLY A C 1
ATOM 2824 O O . GLY A 1 369 ? -25.156 46.156 41.031 1 94.25 369 GLY A O 1
ATOM 2825 N N . ALA A 1 370 ? -26.594 45.125 39.656 1 96 370 ALA A N 1
ATOM 2826 C CA . ALA A 1 370 ? -26.25 46 38.531 1 96 370 ALA A CA 1
ATOM 2827 C C . ALA A 1 370 ? -26.672 47.438 38.781 1 96 370 ALA A C 1
ATOM 2829 O O . ALA A 1 370 ? -25.906 48.375 38.531 1 96 370 ALA A O 1
ATOM 2830 N N . ARG A 1 371 ? -27.844 47.594 39.25 1 94.75 371 ARG A N 1
ATOM 2831 C CA . ARG A 1 371 ? -28.344 48.938 39.594 1 94.75 371 ARG A CA 1
ATOM 2832 C C . ARG A 1 371 ? -27.469 49.625 40.625 1 94.75 371 ARG A C 1
ATOM 2834 O O . ARG A 1 371 ? -27.188 50.812 40.531 1 94.75 371 ARG A O 1
ATOM 2841 N N . ARG A 1 372 ? -27.078 48.875 41.531 1 94.12 372 ARG A N 1
ATOM 2842 C CA . ARG A 1 372 ? -26.172 49.406 42.562 1 94.12 372 ARG A CA 1
ATOM 2843 C C . ARG A 1 372 ? -24.844 49.844 41.938 1 94.12 372 ARG A C 1
ATOM 2845 O O . ARG A 1 372 ? -24.344 50.906 42.25 1 94.12 372 ARG A O 1
ATOM 2852 N N . THR A 1 373 ? -24.344 48.969 41.125 1 94.25 373 THR A N 1
ATOM 2853 C CA . THR A 1 373 ? -23.094 49.281 40.438 1 94.25 373 THR A CA 1
ATOM 2854 C C . THR A 1 373 ? -23.203 50.594 39.656 1 94.25 373 THR A C 1
ATOM 2856 O O . THR A 1 373 ? -22.281 51.406 39.688 1 94.25 373 THR A O 1
ATOM 2859 N N . ILE A 1 374 ? -24.25 50.719 38.969 1 94.56 374 ILE A N 1
ATOM 2860 C CA . ILE A 1 374 ? -24.484 51.938 38.188 1 94.56 374 ILE A CA 1
ATOM 2861 C C . ILE A 1 374 ? -24.578 53.156 39.125 1 94.56 374 ILE A C 1
ATOM 2863 O O . ILE A 1 374 ? -23.969 54.188 38.906 1 94.56 374 ILE A O 1
ATOM 2867 N N . GLY A 1 375 ? -25.281 52.969 40.188 1 92.69 375 GLY A N 1
ATOM 2868 C CA . GLY A 1 375 ? -25.469 54.031 41.156 1 92.69 375 GLY A CA 1
ATOM 2869 C C . GLY A 1 375 ? -24.156 54.469 41.812 1 92.69 375 GLY A C 1
ATOM 2870 O O . GLY A 1 375 ? -23.984 55.656 42.094 1 92.69 375 GLY A O 1
ATOM 2871 N N . GLU A 1 376 ? -23.344 53.594 42 1 93.12 376 GLU A N 1
ATOM 2872 C CA . GLU A 1 376 ? -22.047 53.875 42.625 1 93.12 376 GLU A CA 1
ATOM 2873 C C . GLU A 1 376 ? -21.047 54.406 41.625 1 93.12 376 GLU A C 1
ATOM 2875 O O . GLU A 1 376 ? -19.922 54.781 42 1 93.12 376 GLU A O 1
ATOM 2880 N N . GLY A 1 377 ? -21.422 54.406 40.406 1 91.56 377 GLY A N 1
ATOM 2881 C CA . GLY A 1 377 ? -20.578 55 39.375 1 91.56 377 GLY A CA 1
ATOM 2882 C C . GLY A 1 377 ? -19.562 54 38.812 1 91.56 377 GLY A C 1
ATOM 2883 O O . GLY A 1 377 ? -18.547 54.438 38.25 1 91.56 377 GLY A O 1
ATOM 2884 N N . GLY A 1 378 ? -19.797 52.844 38.969 1 92.69 378 GLY A N 1
ATOM 2885 C CA . GLY A 1 378 ? -18.812 51.844 38.562 1 92.69 378 GLY A CA 1
ATOM 2886 C C . GLY A 1 378 ? -19.141 51.219 37.219 1 92.69 378 GLY A C 1
ATOM 2887 O O . GLY A 1 378 ? -18.438 50.312 36.75 1 92.69 378 GLY A O 1
ATOM 2888 N N . ALA A 1 379 ? -20.234 51.625 36.562 1 94.62 379 ALA A N 1
ATOM 2889 C CA . ALA A 1 379 ? -20.672 51.031 35.281 1 94.62 379 ALA A CA 1
ATOM 2890 C C . ALA A 1 379 ? -20.406 51.969 34.125 1 94.62 379 ALA A C 1
ATOM 2892 O O . ALA A 1 379 ? -20.594 53.188 34.219 1 94.62 379 ALA A O 1
ATOM 2893 N N . TYR A 1 380 ? -19.953 51.375 33.062 1 93.5 380 TYR A N 1
ATOM 2894 C CA . TYR A 1 380 ? -19.672 52.156 31.859 1 93.5 380 TYR A CA 1
ATOM 2895 C C . TYR A 1 380 ? -20.266 51.469 30.641 1 93.5 380 TYR A C 1
ATOM 2897 O O . TYR A 1 380 ? -20.375 50.25 30.578 1 93.5 380 TYR A O 1
ATOM 2905 N N . VAL A 1 381 ? -20.688 52.281 29.688 1 93.69 381 VAL A N 1
ATOM 2906 C CA . VAL A 1 381 ? -21.094 51.812 28.359 1 93.69 381 VAL A CA 1
ATOM 2907 C C . VAL A 1 381 ? -20.328 52.625 27.281 1 93.69 381 VAL A C 1
ATOM 2909 O O . VAL A 1 381 ? -20.422 53.844 27.25 1 93.69 381 VAL A O 1
ATOM 2912 N N . ASN A 1 382 ? -19.609 51.875 26.516 1 92.56 382 ASN A N 1
ATOM 2913 C CA . ASN A 1 382 ? -18.75 52.5 25.531 1 92.56 382 ASN A CA 1
ATOM 2914 C C . ASN A 1 382 ? -17.812 53.531 26.156 1 92.56 382 ASN A C 1
ATOM 2916 O O . ASN A 1 382 ? -17.688 54.656 25.656 1 92.56 382 ASN A O 1
ATOM 2920 N N . ASN A 1 383 ? -17.312 53.188 27.297 1 89.5 383 ASN A N 1
ATOM 2921 C CA . ASN A 1 383 ? -16.328 53.938 28.078 1 89.5 383 ASN A CA 1
ATOM 2922 C C . ASN A 1 383 ? -16.906 55.25 28.625 1 89.5 383 ASN A C 1
ATOM 2924 O O . ASN A 1 383 ? -16.156 56.125 29.062 1 89.5 383 ASN A O 1
ATOM 2928 N N . ILE A 1 384 ? -18.188 55.375 28.547 1 89.94 384 ILE A N 1
ATOM 2929 C CA . ILE A 1 384 ? -18.891 56.5 29.172 1 89.94 384 ILE A CA 1
ATOM 2930 C C . ILE A 1 384 ? -19.609 56.031 30.438 1 89.94 384 ILE A C 1
ATOM 2932 O O . ILE A 1 384 ? -20.312 55 30.406 1 89.94 384 ILE A O 1
ATOM 2936 N N . LYS A 1 385 ? -19.391 56.75 31.453 1 92.44 385 LYS A N 1
ATOM 2937 C CA . LYS A 1 385 ? -19.984 56.375 32.719 1 92.44 385 LYS A CA 1
ATOM 2938 C C . LYS A 1 385 ? -21.516 56.312 32.625 1 92.44 385 LYS A C 1
ATOM 2940 O O . LYS A 1 385 ? -22.125 57.25 32.125 1 92.44 385 LYS A O 1
ATOM 2945 N N . LEU A 1 386 ? -22.031 55.25 33.094 1 93.56 386 LEU A N 1
ATOM 2946 C CA . LEU A 1 386 ? -23.484 55.094 33.188 1 93.56 386 LEU A CA 1
ATOM 2947 C C . LEU A 1 386 ? -24.016 55.531 34.531 1 93.56 386 LEU A C 1
ATOM 2949 O O . LEU A 1 386 ? -23.641 54.938 35.562 1 93.56 386 LEU A O 1
ATOM 2953 N N . THR A 1 387 ? -24.844 56.531 34.531 1 92.19 387 THR A N 1
ATOM 2954 C CA . THR A 1 387 ? -25.266 57.094 35.812 1 92.19 387 THR A CA 1
ATOM 2955 C C . THR A 1 387 ? -26.734 56.781 36.062 1 92.19 387 THR A C 1
ATOM 2957 O O . THR A 1 387 ? -27.188 56.844 37.219 1 92.19 387 THR A O 1
ATOM 2960 N N . ASP A 1 388 ? -27.5 56.531 35.062 1 93.81 388 ASP A N 1
ATOM 2961 C CA . ASP A 1 388 ? -28.938 56.281 35.219 1 93.81 388 ASP A CA 1
ATOM 2962 C C . ASP A 1 388 ? -29.25 54.812 35.219 1 93.81 388 ASP A C 1
ATOM 2964 O O . ASP A 1 388 ? -29.141 54.125 34.188 1 93.81 388 ASP A O 1
ATOM 2968 N N . PRO A 1 389 ? -29.672 54.312 36.344 1 93.75 389 PRO A N 1
ATOM 2969 C CA . PRO A 1 389 ? -29.984 52.875 36.406 1 93.75 389 PRO A CA 1
ATOM 2970 C C . PRO A 1 389 ? -31.141 52.469 35.5 1 93.75 389 PRO A C 1
ATOM 2972 O O . PRO A 1 389 ? -31.328 51.281 35.25 1 93.75 389 PRO A O 1
ATOM 2975 N N . GLU A 1 390 ? -31.891 53.438 35.062 1 93 390 GLU A N 1
ATOM 2976 C CA . GLU A 1 390 ? -33.062 53.125 34.219 1 93 390 GLU A CA 1
ATOM 2977 C C . GLU A 1 390 ? -32.75 53.312 32.75 1 93 390 GLU A C 1
ATOM 2979 O O . GLU A 1 390 ? -33.594 53.062 31.891 1 93 390 GLU A O 1
ATOM 2984 N N . ALA A 1 391 ? -31.516 53.656 32.5 1 94.94 391 ALA A N 1
ATOM 2985 C CA . ALA A 1 391 ? -31.109 53.844 31.109 1 94.94 391 ALA A CA 1
ATOM 2986 C C . ALA A 1 391 ? -31.281 52.562 30.312 1 94.94 391 ALA A C 1
ATOM 2988 O O . ALA A 1 391 ? -31.125 51.469 30.844 1 94.94 391 ALA A O 1
ATOM 2989 N N . THR A 1 392 ? -31.672 52.688 29.047 1 95.25 392 THR A N 1
ATOM 2990 C CA . THR A 1 392 ? -31.828 51.562 28.141 1 95.25 392 THR A CA 1
ATOM 2991 C C . THR A 1 392 ? -30.797 51.625 27.016 1 95.25 392 THR A C 1
ATOM 2993 O O . THR A 1 392 ? -30.047 52.594 26.906 1 95.25 392 THR A O 1
ATOM 2996 N N . LEU A 1 393 ? -30.75 50.562 26.172 1 94.31 393 LEU A N 1
ATOM 2997 C CA . LEU A 1 393 ? -29.797 50.531 25.078 1 94.31 393 LEU A CA 1
ATOM 2998 C C . LEU A 1 393 ? -30.109 51.594 24.031 1 94.31 393 LEU A C 1
ATOM 3000 O O . LEU A 1 393 ? -29.219 52 23.266 1 94.31 393 LEU A O 1
ATOM 3004 N N . ARG A 1 394 ? -31.297 52.125 24.047 1 92.38 394 ARG A N 1
ATOM 3005 C CA . ARG A 1 394 ? -31.672 53.219 23.141 1 92.38 394 ARG A CA 1
ATOM 3006 C C . ARG A 1 394 ? -30.922 54.469 23.484 1 92.38 394 ARG A C 1
ATOM 3008 O O . ARG A 1 394 ? -30.688 55.312 22.625 1 92.38 394 ARG A O 1
ATOM 3015 N N . ASP A 1 395 ? -30.531 54.562 24.75 1 92.75 395 ASP A N 1
ATOM 3016 C CA . ASP A 1 395 ? -29.875 55.781 25.234 1 92.75 395 ASP A CA 1
ATOM 3017 C C . ASP A 1 395 ? -28.391 55.75 24.922 1 92.75 395 ASP A C 1
ATOM 3019 O O . ASP A 1 395 ? -27.656 56.688 25.25 1 92.75 395 ASP A O 1
ATOM 3023 N N . VAL A 1 396 ? -27.922 54.75 24.312 1 91.38 396 VAL A N 1
ATOM 3024 C CA . VAL A 1 396 ? -26.5 54.562 24.047 1 91.38 396 VAL A CA 1
ATOM 3025 C C . VAL A 1 396 ? -26.234 54.688 22.547 1 91.38 396 VAL A C 1
ATOM 3027 O O . VAL A 1 396 ? -27.016 54.188 21.734 1 91.38 396 VAL A O 1
ATOM 3030 N N . GLN A 1 397 ? -25.203 55.406 22.188 1 90.31 397 GLN A N 1
ATOM 3031 C CA . GLN A 1 397 ? -24.734 55.406 20.812 1 90.31 397 GLN A CA 1
ATOM 3032 C C . GLN A 1 397 ? -24 54.094 20.516 1 90.31 397 GLN A C 1
ATOM 3034 O O . GLN A 1 397 ? -22.859 53.906 20.938 1 90.31 397 GLN A O 1
ATOM 3039 N N . LEU A 1 398 ? -24.625 53.344 19.703 1 93.12 398 LEU A N 1
ATOM 3040 C CA . LEU A 1 398 ? -24.047 52.031 19.406 1 93.12 398 LEU A CA 1
ATOM 3041 C C . LEU A 1 398 ? -22.828 52.188 18.484 1 93.12 398 LEU A C 1
ATOM 3043 O O . LEU A 1 398 ? -22.828 53.031 17.594 1 93.12 398 LEU A O 1
ATOM 3047 N N . LEU A 1 399 ? -21.828 51.406 18.75 1 92.12 399 LEU A N 1
ATOM 3048 C CA . LEU A 1 399 ? -20.641 51.344 17.906 1 92.12 399 LEU A CA 1
ATOM 3049 C C . LEU A 1 399 ? -20.953 50.625 16.578 1 92.12 399 LEU A C 1
ATOM 3051 O O . LEU A 1 399 ? -21.422 49.5 16.578 1 92.12 399 LEU A O 1
ATOM 3055 N N . HIS A 1 400 ? -20.672 51.344 15.508 1 91.69 400 HIS A N 1
ATOM 3056 C CA . HIS A 1 400 ? -20.984 50.844 14.164 1 91.69 400 HIS A CA 1
ATOM 3057 C C . HIS A 1 400 ? -22.453 50.438 14.039 1 91.69 400 HIS A C 1
ATOM 3059 O O . HIS A 1 400 ? -22.781 49.469 13.375 1 91.69 400 HIS A O 1
ATOM 3065 N N . GLY A 1 401 ? -23.219 51.094 14.812 1 88.38 401 GLY A N 1
ATOM 3066 C CA . GLY A 1 401 ? -24.672 50.938 14.75 1 88.38 401 GLY A CA 1
ATOM 3067 C C . GLY A 1 401 ? -25.156 49.625 15.352 1 88.38 401 GLY A C 1
ATOM 3068 O O . GLY A 1 401 ? -26.359 49.375 15.391 1 88.38 401 GLY A O 1
ATOM 3069 N N . ARG A 1 402 ? -24.297 48.844 15.93 1 90.69 402 ARG A N 1
ATOM 3070 C CA . ARG A 1 402 ? -24.75 47.5 16.281 1 90.69 402 ARG A CA 1
ATOM 3071 C C . ARG A 1 402 ? -24.172 47.062 17.625 1 90.69 402 ARG A C 1
ATOM 3073 O O . ARG A 1 402 ? -24.766 46.219 18.312 1 90.69 402 ARG A O 1
ATOM 3080 N N . TYR A 1 403 ? -23.094 47.656 18.031 1 93.25 403 TYR A N 1
ATOM 3081 C CA . TYR A 1 403 ? -22.375 47.094 19.156 1 93.25 403 TYR A CA 1
ATOM 3082 C C . TYR A 1 403 ? -22.297 48.062 20.312 1 93.25 403 TYR A C 1
ATOM 3084 O O . TYR A 1 403 ? -22.422 49.281 20.125 1 93.25 403 TYR A O 1
ATOM 3092 N N . ALA A 1 404 ? -22.188 47.531 21.516 1 93.5 404 ALA A N 1
ATOM 3093 C CA . ALA A 1 404 ? -21.859 48.312 22.703 1 93.5 404 ALA A CA 1
ATOM 3094 C C . ALA A 1 404 ? -20.938 47.531 23.641 1 93.5 404 ALA A C 1
ATOM 3096 O O . ALA A 1 404 ? -20.984 46.312 23.703 1 93.5 404 ALA A O 1
ATOM 3097 N N . VAL A 1 405 ? -20.094 48.25 24.266 1 93.75 405 VAL A N 1
ATOM 3098 C CA . VAL A 1 405 ? -19.156 47.656 25.219 1 93.75 405 VAL A CA 1
ATOM 3099 C C . VAL A 1 405 ? -19.578 48.031 26.641 1 93.75 405 VAL A C 1
ATOM 3101 O O . VAL A 1 405 ? -19.734 49.219 26.953 1 93.75 405 VAL A O 1
ATOM 3104 N N . LEU A 1 406 ? -19.875 47.031 27.422 1 93.88 406 LEU A N 1
ATOM 3105 C CA . LEU A 1 406 ? -20.188 47.25 28.828 1 93.88 406 LEU A CA 1
ATOM 3106 C C . LEU A 1 406 ? -18.953 47.031 29.703 1 93.88 406 LEU A C 1
ATOM 3108 O O . LEU A 1 406 ? -18.156 46.125 29.438 1 93.88 406 LEU A O 1
ATOM 3112 N N . ARG A 1 407 ? -18.75 47.844 30.656 1 92.69 407 ARG A N 1
ATOM 3113 C CA . ARG A 1 407 ? -17.609 47.656 31.531 1 92.69 407 ARG A CA 1
ATOM 3114 C C . ARG A 1 407 ? -17.984 47.938 33 1 92.69 407 ARG A C 1
ATOM 3116 O O . ARG A 1 407 ? -18.719 48.906 33.281 1 92.69 407 ARG A O 1
ATOM 3123 N N . ARG A 1 408 ? -17.672 47.094 33.844 1 92.31 408 ARG A N 1
ATOM 3124 C CA . ARG A 1 408 ? -17.781 47.312 35.281 1 92.31 408 ARG A CA 1
ATOM 3125 C C . ARG A 1 408 ? -16.406 47.531 35.906 1 92.31 408 ARG A C 1
ATOM 3127 O O . ARG A 1 408 ? -15.555 46.656 35.875 1 92.31 408 ARG A O 1
ATOM 3134 N N . GLY A 1 409 ? -16.203 48.594 36.531 1 85.38 409 GLY A N 1
ATOM 3135 C CA . GLY A 1 409 ? -14.898 48.875 37.094 1 85.38 409 GLY A CA 1
ATOM 3136 C C . GLY A 1 409 ? -13.828 49.062 36.031 1 85.38 409 GLY A C 1
ATOM 3137 O O . GLY A 1 409 ? -14.07 49.656 34.969 1 85.38 409 GLY A O 1
ATOM 3138 N N . LYS A 1 410 ? -12.609 48.625 36.344 1 78.12 410 LYS A N 1
ATOM 3139 C CA . LYS A 1 410 ? -11.477 48.875 35.469 1 78.12 410 LYS A CA 1
ATOM 3140 C C . LYS A 1 410 ? -11.188 47.625 34.625 1 78.12 410 LYS A C 1
ATOM 3142 O O . LYS A 1 410 ? -10.578 47.75 33.562 1 78.12 410 LYS A O 1
ATOM 3147 N N . LYS A 1 411 ? -11.758 46.5 34.969 1 78.31 411 LYS A N 1
ATOM 3148 C CA . LYS A 1 411 ? -11.18 45.281 34.375 1 78.31 411 LYS A CA 1
ATOM 3149 C C . LYS A 1 411 ? -12.258 44.375 33.812 1 78.31 411 LYS A C 1
ATOM 3151 O O . LYS A 1 411 ? -11.961 43.438 33.062 1 78.31 411 LYS A O 1
ATOM 3156 N N . SER A 1 412 ? -13.477 44.594 34.125 1 88.44 412 SER A N 1
ATOM 3157 C CA . SER A 1 412 ? -14.508 43.625 33.719 1 88.44 412 SER A CA 1
ATOM 3158 C C . SER A 1 412 ? -15.289 44.156 32.5 1 88.44 412 SER A C 1
ATOM 3160 O O . SER A 1 412 ? -15.93 45.219 32.562 1 88.44 412 SER A O 1
ATOM 3162 N N . LEU A 1 413 ? -15.172 43.344 31.438 1 91.25 413 LEU A N 1
ATOM 3163 C CA . LEU A 1 413 ? -15.781 43.812 30.188 1 91.25 413 LEU A CA 1
ATOM 3164 C C . LEU A 1 413 ? -16.812 42.781 29.688 1 91.25 413 LEU A C 1
ATOM 3166 O O . LEU A 1 413 ? -16.719 41.594 29.984 1 91.25 413 LEU A O 1
ATOM 3170 N N . ALA A 1 414 ? -17.812 43.281 29 1 93.12 414 ALA A N 1
ATOM 3171 C CA . ALA A 1 414 ? -18.766 42.5 28.219 1 93.12 414 ALA A CA 1
ATOM 3172 C C . ALA A 1 414 ? -19.219 43.25 26.969 1 93.12 414 ALA A C 1
ATOM 3174 O O . ALA A 1 414 ? -18.859 44.406 26.781 1 93.12 414 ALA A O 1
ATOM 3175 N N . SER A 1 415 ? -19.828 42.438 26.125 1 93.31 415 SER A N 1
ATOM 3176 C CA . SER A 1 415 ? -20.234 43.094 24.875 1 93.31 415 SER A CA 1
ATOM 3177 C C . SER A 1 415 ? -21.719 42.875 24.594 1 93.31 415 SER A C 1
ATOM 3179 O O . SER A 1 415 ? -22.328 41.938 25.141 1 93.31 415 SER A O 1
ATOM 3181 N N . VAL A 1 416 ? -22.281 43.812 23.906 1 92.94 416 VAL A N 1
ATOM 3182 C CA . VAL A 1 416 ? -23.656 43.719 23.422 1 92.94 416 VAL A CA 1
ATOM 3183 C C . VAL A 1 416 ? -23.672 43.781 21.891 1 92.94 416 VAL A C 1
ATOM 3185 O O . VAL A 1 416 ? -22.969 44.594 21.297 1 92.94 416 VAL A O 1
ATOM 3188 N N . ALA A 1 417 ? -24.328 42.844 21.281 1 90.88 417 ALA A N 1
ATOM 3189 C CA . ALA A 1 417 ? -24.531 42.844 19.828 1 90.88 417 ALA A CA 1
ATOM 3190 C C . ALA A 1 417 ? -26.016 42.875 19.484 1 90.88 417 ALA A C 1
ATOM 3192 O O . ALA A 1 417 ? -26.719 41.875 19.766 1 90.88 417 ALA A O 1
ATOM 3193 N N . VAL A 1 418 ? -26.422 44 18.891 1 88.12 418 VAL A N 1
ATOM 3194 C CA . VAL A 1 418 ? -27.812 44.094 18.484 1 88.12 418 VAL A CA 1
ATOM 3195 C C . VAL A 1 418 ? -28.031 43.406 17.156 1 88.12 418 VAL A C 1
ATOM 3197 O O . VAL A 1 418 ? -27.25 43.594 16.219 1 88.12 418 VAL A O 1
ATOM 3200 N N . PRO A 1 419 ? -29.031 42.438 17.062 1 80.88 419 PRO A N 1
ATOM 3201 C CA . PRO A 1 419 ? -29.297 41.75 15.789 1 80.88 419 PRO A CA 1
ATOM 3202 C C . PRO A 1 419 ? -29.656 42.719 14.664 1 80.88 419 PRO A C 1
ATOM 3204 O O . PRO A 1 419 ? -30.203 43.781 14.922 1 80.88 419 PRO A O 1
ATOM 3207 N N . LEU A 1 420 ? -29.172 42.438 13.516 1 68.94 420 LEU A N 1
ATOM 3208 C CA . LEU A 1 420 ? -29.562 43.25 12.352 1 68.94 420 LEU A CA 1
ATOM 3209 C C . LEU A 1 420 ? -31.078 43.219 12.164 1 68.94 420 LEU A C 1
ATOM 3211 O O . LEU A 1 420 ? -31.734 42.219 12.461 1 68.94 420 LEU A O 1
ATOM 3215 N N . PRO A 1 421 ? -31.688 44.531 11.977 1 59.31 421 PRO A N 1
ATOM 3216 C CA . PRO A 1 421 ? -33.125 44.5 11.68 1 59.31 421 PRO A CA 1
ATOM 3217 C C . PRO A 1 421 ? -33.469 43.438 10.625 1 59.31 421 PRO A C 1
ATOM 3219 O O . PRO A 1 421 ? -32.719 43.219 9.695 1 59.31 421 PRO A O 1
ATOM 3222 N N . GLN A 1 422 ? -34.25 42.406 10.93 1 47.69 422 GLN A N 1
ATOM 3223 C CA . GLN A 1 422 ? -34.75 41.5 9.898 1 47.69 422 GLN A CA 1
ATOM 3224 C C . GLN A 1 422 ? -35.406 42.281 8.75 1 47.69 422 GLN A C 1
ATOM 3226 O O . GLN A 1 422 ? -36 43.344 8.969 1 47.69 422 GLN A O 1
ATOM 3231 N N . MET B 1 1 ? -29.5 -33.969 -15.891 1 39.19 1 MET B N 1
ATOM 3232 C CA . MET B 1 1 ? -28.297 -33.125 -15.953 1 39.19 1 MET B CA 1
ATOM 3233 C C . MET B 1 1 ? -27.656 -33 -14.578 1 39.19 1 MET B C 1
ATOM 3235 O O . MET B 1 1 ? -28.312 -32.594 -13.617 1 39.19 1 MET B O 1
ATOM 3239 N N . ASN B 1 2 ? -26.609 -33.844 -14.195 1 54.78 2 ASN B N 1
ATOM 3240 C CA . ASN B 1 2 ? -26 -34 -12.883 1 54.78 2 ASN B CA 1
ATOM 3241 C C . ASN B 1 2 ? -25.516 -32.688 -12.328 1 54.78 2 ASN B C 1
ATOM 3243 O O . ASN B 1 2 ? -25.031 -31.828 -13.078 1 54.78 2 ASN B O 1
ATOM 3247 N N . ASP B 1 3 ? -26.031 -32.281 -11.102 1 87.19 3 ASP B N 1
ATOM 3248 C CA . ASP B 1 3 ? -25.719 -31.094 -10.297 1 87.19 3 ASP B CA 1
ATOM 3249 C C . ASP B 1 3 ? -24.203 -30.906 -10.172 1 87.19 3 ASP B C 1
ATOM 3251 O O . ASP B 1 3 ? -23.5 -31.781 -9.672 1 87.19 3 ASP B O 1
ATOM 3255 N N . VAL B 1 4 ? -23.656 -30.016 -11.094 1 94.75 4 VAL B N 1
ATOM 3256 C CA . VAL B 1 4 ? -22.219 -29.781 -11.141 1 94.75 4 VAL B CA 1
ATOM 3257 C C . VAL B 1 4 ? -21.656 -29.719 -9.719 1 94.75 4 VAL B C 1
ATOM 3259 O O . VAL B 1 4 ? -20.531 -30.141 -9.469 1 94.75 4 VAL B O 1
ATOM 3262 N N . TRP B 1 5 ? -22.438 -29.297 -8.805 1 96 5 TRP B N 1
ATOM 3263 C CA . TRP B 1 5 ? -22 -29.25 -7.414 1 96 5 TRP B CA 1
ATOM 3264 C C . TRP B 1 5 ? -21.766 -30.656 -6.863 1 96 5 TRP B C 1
ATOM 3266 O O . TRP B 1 5 ? -20.734 -30.922 -6.258 1 96 5 TRP B O 1
ATOM 3276 N N . ASP B 1 6 ? -22.703 -31.516 -7.109 1 95.44 6 ASP B N 1
ATOM 3277 C CA . ASP B 1 6 ? -22.594 -32.875 -6.645 1 95.44 6 ASP B CA 1
ATOM 3278 C C . ASP B 1 6 ? -21.391 -33.594 -7.266 1 95.44 6 ASP B C 1
ATOM 3280 O O . ASP B 1 6 ? -20.719 -34.375 -6.602 1 95.44 6 ASP B O 1
ATOM 3284 N N . GLU B 1 7 ? -21.234 -33.344 -8.469 1 96.5 7 GLU B N 1
ATOM 3285 C CA . GLU B 1 7 ? -20.094 -33.906 -9.164 1 96.5 7 GLU B CA 1
ATOM 3286 C C . GLU B 1 7 ? -18.781 -33.438 -8.539 1 96.5 7 GLU B C 1
ATOM 3288 O O . GLU B 1 7 ? -17.875 -34.25 -8.297 1 96.5 7 GLU B O 1
ATOM 3293 N N . LEU B 1 8 ? -18.641 -32.094 -8.305 1 97.69 8 LEU B N 1
ATOM 3294 C CA . LEU B 1 8 ? -17.422 -31.562 -7.699 1 97.69 8 LEU B CA 1
ATOM 3295 C C . LEU B 1 8 ? -17.203 -32.125 -6.309 1 97.69 8 LEU B C 1
ATOM 3297 O O . LEU B 1 8 ? -16.062 -32.438 -5.941 1 97.69 8 LEU B O 1
ATOM 3301 N N . GLN B 1 9 ? -18.25 -32.281 -5.59 1 96.94 9 GLN B N 1
ATOM 3302 C CA . GLN B 1 9 ? -18.156 -32.875 -4.258 1 96.94 9 GLN B CA 1
ATOM 3303 C C . GLN B 1 9 ? -17.672 -34.312 -4.328 1 96.94 9 GLN B C 1
ATOM 3305 O O . GLN B 1 9 ? -16.766 -34.719 -3.584 1 96.94 9 GLN B O 1
ATOM 3310 N N . TRP B 1 10 ? -18.297 -35.062 -5.184 1 97.06 10 TRP B N 1
ATOM 3311 C CA . TRP B 1 10 ? -17.922 -36.469 -5.328 1 97.06 10 TRP B CA 1
ATOM 3312 C C . TRP B 1 10 ? -16.469 -36.594 -5.73 1 97.06 10 TRP B C 1
ATOM 3314 O O . TRP B 1 10 ? -15.766 -37.5 -5.277 1 97.06 10 TRP B O 1
ATOM 3324 N N . ARG B 1 11 ? -15.984 -35.719 -6.492 1 97.88 11 ARG B N 1
ATOM 3325 C CA . ARG B 1 11 ? -14.609 -35.781 -6.988 1 97.88 11 ARG B CA 1
ATOM 3326 C C . ARG B 1 11 ? -13.633 -35.25 -5.949 1 97.88 11 ARG B C 1
ATOM 3328 O O . ARG B 1 11 ? -12.422 -35.25 -6.164 1 97.88 11 ARG B O 1
ATOM 3335 N N . GLY B 1 12 ? -14.172 -34.719 -4.855 1 97.19 12 GLY B N 1
ATOM 3336 C CA . GLY B 1 12 ? -13.32 -34.219 -3.795 1 97.19 12 GLY B CA 1
ATOM 3337 C C . GLY B 1 12 ? -12.711 -32.875 -4.113 1 97.19 12 GLY B C 1
ATOM 3338 O O . GLY B 1 12 ? -11.609 -32.562 -3.66 1 97.19 12 GLY B O 1
ATOM 3339 N N . LEU B 1 13 ? -13.422 -32.062 -4.883 1 98 13 LEU B N 1
ATOM 3340 C CA . LEU B 1 13 ? -12.852 -30.797 -5.363 1 98 13 LEU B CA 1
ATOM 3341 C C . LEU B 1 13 ? -13.422 -29.609 -4.594 1 98 13 LEU B C 1
ATOM 3343 O O . LEU B 1 13 ? -13.242 -28.469 -4.996 1 98 13 LEU B O 1
ATOM 3347 N N . VAL B 1 14 ? -14.125 -29.875 -3.496 1 98.06 14 VAL B N 1
ATOM 3348 C CA . VAL B 1 14 ? -14.672 -28.797 -2.666 1 98.06 14 VAL B CA 1
ATOM 3349 C C . VAL B 1 14 ? -14.023 -28.844 -1.28 1 98.06 14 VAL B C 1
ATOM 3351 O O . VAL B 1 14 ? -14.305 -29.75 -0.49 1 98.06 14 VAL B O 1
ATOM 3354 N N . ALA B 1 15 ? -13.18 -27.922 -1.039 1 97.81 15 ALA B N 1
ATOM 3355 C CA . ALA B 1 15 ? -12.594 -27.781 0.291 1 97.81 15 ALA B CA 1
ATOM 3356 C C . ALA B 1 15 ? -13.344 -26.734 1.114 1 97.81 15 ALA B C 1
ATOM 3358 O O . ALA B 1 15 ? -13.664 -26.984 2.281 1 97.81 15 ALA B O 1
ATOM 3359 N N . HIS B 1 16 ? -13.547 -25.531 0.539 1 97.19 16 HIS B N 1
ATOM 3360 C CA . HIS B 1 16 ? -14.234 -24.422 1.194 1 97.19 16 HIS B CA 1
ATOM 3361 C C . HIS B 1 16 ? -15.188 -23.719 0.235 1 97.19 16 HIS B C 1
ATOM 3363 O O . HIS B 1 16 ? -14.961 -23.703 -0.978 1 97.19 16 HIS B O 1
ATOM 3369 N N . SER B 1 17 ? -16.25 -23.281 0.761 1 97.62 17 SER B N 1
ATOM 3370 C CA . SER B 1 17 ? -17.188 -22.422 0.053 1 97.62 17 SER B CA 1
ATOM 3371 C C . SER B 1 17 ? -17.734 -21.328 0.971 1 97.62 17 SER B C 1
ATOM 3373 O O . SER B 1 17 ? -17.953 -21.562 2.158 1 97.62 17 SER B O 1
ATOM 3375 N N . THR B 1 18 ? -17.844 -20.109 0.49 1 96.31 18 THR B N 1
ATOM 3376 C CA . THR B 1 18 ? -18.359 -19.016 1.306 1 96.31 18 THR B CA 1
ATOM 3377 C C . THR B 1 18 ? -19.766 -19.344 1.822 1 96.31 18 THR B C 1
ATOM 3379 O O . THR B 1 18 ? -20.078 -19.078 2.982 1 96.31 18 THR B O 1
ATOM 3382 N N . ASP B 1 19 ? -20.641 -19.828 0.978 1 96.31 19 ASP B N 1
ATOM 3383 C CA . ASP B 1 19 ? -22 -20.266 1.257 1 96.31 19 ASP B CA 1
ATOM 3384 C C . ASP B 1 19 ? -22.406 -21.406 0.341 1 96.31 19 ASP B C 1
ATOM 3386 O O . ASP B 1 19 ? -22.875 -21.188 -0.778 1 96.31 19 ASP B O 1
ATOM 3390 N N . GLU B 1 20 ? -22.344 -22.562 0.892 1 96.25 20 GLU B N 1
ATOM 3391 C CA . GLU B 1 20 ? -22.531 -23.766 0.081 1 96.25 20 GLU B CA 1
ATOM 3392 C C . GLU B 1 20 ? -23.922 -23.797 -0.539 1 96.25 20 GLU B C 1
ATOM 3394 O O . GLU B 1 20 ? -24.062 -24.031 -1.739 1 96.25 20 GLU B O 1
ATOM 3399 N N . ALA B 1 21 ? -24.922 -23.531 0.269 1 96.25 21 ALA B N 1
ATOM 3400 C CA . ALA B 1 21 ? -26.297 -23.578 -0.22 1 96.25 21 ALA B CA 1
ATOM 3401 C C . ALA B 1 21 ? -26.531 -22.531 -1.298 1 96.25 21 ALA B C 1
ATOM 3403 O O . ALA B 1 21 ? -27.141 -22.812 -2.334 1 96.25 21 ALA B O 1
ATOM 3404 N N . ALA B 1 22 ? -26.109 -21.359 -1.046 1 96.69 22 ALA B N 1
ATOM 3405 C CA . ALA B 1 22 ? -26.297 -20.266 -1.997 1 96.69 22 ALA B CA 1
ATOM 3406 C C . ALA B 1 22 ? -25.547 -20.547 -3.299 1 96.69 22 ALA B C 1
ATOM 3408 O O . ALA B 1 22 ? -26.047 -20.234 -4.383 1 96.69 22 ALA B O 1
ATOM 3409 N N . LEU B 1 23 ? -24.328 -21.062 -3.186 1 97.19 23 LEU B N 1
ATOM 3410 C CA . LEU B 1 23 ? -23.562 -21.359 -4.383 1 97.19 23 LEU B CA 1
ATOM 3411 C C . LEU B 1 23 ? -24.203 -22.469 -5.191 1 97.19 23 LEU B C 1
ATOM 3413 O O . LEU B 1 23 ? -24.25 -22.406 -6.422 1 97.19 23 LEU B O 1
ATOM 3417 N N . GLN B 1 24 ? -24.688 -23.469 -4.531 1 96 24 GLN B N 1
ATOM 3418 C CA . GLN B 1 24 ? -25.391 -24.562 -5.219 1 96 24 GLN B CA 1
ATOM 3419 C C . GLN B 1 24 ? -26.578 -24.031 -6.008 1 96 24 GLN B C 1
ATOM 3421 O O . GLN B 1 24 ? -26.781 -24.422 -7.16 1 96 24 GLN B O 1
ATOM 3426 N N . GLU B 1 25 ? -27.312 -23.188 -5.359 1 95.81 25 GLU B N 1
ATOM 3427 C CA . GLU B 1 25 ? -28.469 -22.578 -6.023 1 95.81 25 GLU B CA 1
ATOM 3428 C C . GLU B 1 25 ? -28.031 -21.75 -7.227 1 95.81 25 GLU B C 1
ATOM 3430 O O . GLU B 1 25 ? -28.656 -21.797 -8.289 1 95.81 25 GLU B O 1
ATOM 3435 N N . ALA B 1 26 ? -27 -21.016 -7.047 1 96.5 26 ALA B N 1
ATOM 3436 C CA . ALA B 1 26 ? -26.484 -20.172 -8.125 1 96.5 26 ALA B CA 1
ATOM 3437 C C . ALA B 1 26 ? -26.031 -21.016 -9.312 1 96.5 26 ALA B C 1
ATOM 3439 O O . ALA B 1 26 ? -26.25 -20.656 -10.469 1 96.5 26 ALA B O 1
ATOM 3440 N N . LEU B 1 27 ? -25.391 -22.125 -9.031 1 96.69 27 LEU B N 1
ATOM 3441 C CA . LEU B 1 27 ? -24.891 -23.016 -10.078 1 96.69 27 LEU B CA 1
ATOM 3442 C C . LEU B 1 27 ? -26.047 -23.703 -10.805 1 96.69 27 LEU B C 1
ATOM 3444 O O . LEU B 1 27 ? -25.953 -23.984 -12 1 96.69 27 LEU B O 1
ATOM 3448 N N . GLN B 1 28 ? -27.094 -23.875 -10.133 1 94.44 28 GLN B N 1
ATOM 3449 C CA . GLN B 1 28 ? -28.266 -24.531 -10.719 1 94.44 28 GLN B CA 1
ATOM 3450 C C . GLN B 1 28 ? -29.047 -23.562 -11.594 1 94.44 28 GLN B C 1
ATOM 3452 O O . GLN B 1 28 ? -29.578 -23.953 -12.641 1 94.44 28 GLN B O 1
ATOM 3457 N N . THR B 1 29 ? -29.188 -22.359 -11.219 1 92.56 29 THR B N 1
ATOM 3458 C CA . THR B 1 29 ? -30 -21.359 -11.922 1 92.56 29 THR B CA 1
ATOM 3459 C C . THR B 1 29 ? -29.188 -20.719 -13.047 1 92.56 29 THR B C 1
ATOM 3461 O O . THR B 1 29 ? -29.766 -20.188 -14 1 92.56 29 THR B O 1
ATOM 3464 N N . GLY B 1 30 ? -28.016 -20.891 -13.102 1 84.56 30 GLY B N 1
ATOM 3465 C CA . GLY B 1 30 ? -27.047 -20.297 -14 1 84.56 30 GLY B CA 1
ATOM 3466 C C . GLY B 1 30 ? -27.625 -19.938 -15.359 1 84.56 30 GLY B C 1
ATOM 3467 O O . GLY B 1 30 ? -28.844 -19.984 -15.547 1 84.56 30 GLY B O 1
ATOM 3468 N N . PRO B 1 31 ? -26.672 -19.516 -16.172 1 95.56 31 PRO B N 1
ATOM 3469 C CA . PRO B 1 31 ? -25.219 -19.594 -16.156 1 95.56 31 PRO B CA 1
ATOM 3470 C C . PRO B 1 31 ? -24.578 -18.516 -15.289 1 95.56 31 PRO B C 1
ATOM 3472 O O . PRO B 1 31 ? -25.094 -17.406 -15.195 1 95.56 31 PRO B O 1
ATOM 3475 N N . LEU B 1 32 ? -23.516 -18.812 -14.633 1 97 32 LEU B N 1
ATOM 3476 C CA . LEU B 1 32 ? -22.75 -17.812 -13.906 1 97 32 LEU B CA 1
ATOM 3477 C C . LEU B 1 32 ? -21.375 -17.609 -14.539 1 97 32 LEU B C 1
ATOM 3479 O O . LEU B 1 32 ? -20.875 -18.5 -15.25 1 97 32 LEU B O 1
ATOM 3483 N N . THR B 1 33 ? -20.812 -16.391 -14.383 1 98.69 33 THR B N 1
ATOM 3484 C CA . THR B 1 33 ? -19.438 -16.094 -14.758 1 98.69 33 THR B CA 1
ATOM 3485 C C . THR B 1 33 ? -18.5 -16.281 -13.57 1 98.69 33 THR B C 1
ATOM 3487 O O . THR B 1 33 ? -18.797 -15.828 -12.461 1 98.69 33 THR B O 1
ATOM 3490 N N . TYR B 1 34 ? -17.484 -17.062 -13.797 1 98.81 34 TYR B N 1
ATOM 3491 C CA . TYR B 1 34 ? -16.516 -17.344 -12.734 1 98.81 34 TYR B CA 1
ATOM 3492 C C . TYR B 1 34 ? -15.094 -17.141 -13.234 1 98.81 34 TYR B C 1
ATOM 3494 O O . TYR B 1 34 ? -14.852 -17.062 -14.445 1 98.81 34 TYR B O 1
ATOM 3502 N N . TYR B 1 35 ? -14.141 -16.969 -12.219 1 98.88 35 TYR B N 1
ATOM 3503 C CA . TYR B 1 35 ? -12.766 -16.828 -12.688 1 98.88 35 TYR B CA 1
ATOM 3504 C C . TYR B 1 35 ? -11.805 -17.625 -11.812 1 98.88 35 TYR B C 1
ATOM 3506 O O . TYR B 1 35 ? -12.117 -17.953 -10.672 1 98.88 35 TYR B O 1
ATOM 3514 N N . VAL B 1 36 ? -10.734 -18.016 -12.336 1 98.5 36 VAL B N 1
ATOM 3515 C CA . VAL B 1 36 ? -9.57 -18.578 -11.656 1 98.5 36 VAL B CA 1
ATOM 3516 C C . VAL B 1 36 ? -8.305 -17.844 -12.102 1 98.5 36 VAL B C 1
ATOM 3518 O O . VAL B 1 36 ? -8.164 -17.5 -13.281 1 98.5 36 VAL B O 1
ATOM 3521 N N . GLY B 1 37 ? -7.496 -17.547 -11.156 1 97.25 37 GLY B N 1
ATOM 3522 C CA . GLY B 1 37 ? -6.312 -16.75 -11.438 1 97.25 37 GLY B CA 1
ATOM 3523 C C . GLY B 1 37 ? -5.027 -17.547 -11.398 1 97.25 37 GLY B C 1
ATOM 3524 O O . GLY B 1 37 ? -4.887 -18.469 -10.586 1 97.25 37 GLY B O 1
ATOM 3525 N N . PHE B 1 38 ? -4.09 -17.203 -12.242 1 96.62 38 PHE B N 1
ATOM 3526 C CA . PHE B 1 38 ? -2.742 -17.75 -12.289 1 96.62 38 PHE B CA 1
ATOM 3527 C C . PHE B 1 38 ? -1.702 -16.641 -12.32 1 96.62 38 PHE B C 1
ATOM 3529 O O . PHE B 1 38 ? -1.805 -15.711 -13.117 1 96.62 38 PHE B O 1
ATOM 3536 N N . ASP B 1 39 ? -0.763 -16.719 -11.477 1 92.25 39 ASP B N 1
ATOM 3537 C CA . ASP B 1 39 ? 0.33 -15.75 -11.492 1 92.25 39 ASP B CA 1
ATOM 3538 C C . ASP B 1 39 ? 1.479 -16.234 -12.375 1 92.25 39 ASP B C 1
ATOM 3540 O O . ASP B 1 39 ? 1.954 -17.359 -12.219 1 92.25 39 ASP B O 1
ATOM 3544 N N . PRO B 1 40 ? 1.938 -15.422 -13.242 1 93.75 40 PRO B N 1
ATOM 3545 C CA . PRO B 1 40 ? 3.064 -15.781 -14.102 1 93.75 40 PRO B CA 1
ATOM 3546 C C . PRO B 1 40 ? 4.414 -15.648 -13.398 1 93.75 40 PRO B C 1
ATOM 3548 O O . PRO B 1 40 ? 5.188 -14.734 -13.703 1 93.75 40 PRO B O 1
ATOM 3551 N N . THR B 1 41 ? 4.773 -16.531 -12.562 1 88.31 41 THR B N 1
ATOM 3552 C CA . THR B 1 41 ? 6.012 -16.5 -11.797 1 88.31 41 THR B CA 1
ATOM 3553 C C . THR B 1 41 ? 7.047 -17.438 -12.414 1 88.31 41 THR B C 1
ATOM 3555 O O . THR B 1 41 ? 8.188 -17.5 -11.953 1 88.31 41 THR B O 1
ATOM 3558 N N . ALA B 1 42 ? 6.637 -18.234 -13.359 1 89.25 42 ALA B N 1
ATOM 3559 C CA . ALA B 1 42 ? 7.5 -19.109 -14.133 1 89.25 42 ALA B CA 1
ATOM 3560 C C . ALA B 1 42 ? 7.012 -19.234 -15.578 1 89.25 42 ALA B C 1
ATOM 3562 O O . ALA B 1 42 ? 5.934 -18.734 -15.914 1 89.25 42 ALA B O 1
ATOM 3563 N N . ALA B 1 43 ? 7.793 -19.922 -16.312 1 92.44 43 ALA B N 1
ATOM 3564 C CA . ALA B 1 43 ? 7.531 -20.016 -17.734 1 92.44 43 ALA B CA 1
ATOM 3565 C C . ALA B 1 43 ? 6.43 -21.031 -18.031 1 92.44 43 ALA B C 1
ATOM 3567 O O . ALA B 1 43 ? 5.895 -21.062 -19.141 1 92.44 43 ALA B O 1
ATOM 3568 N N . SER B 1 44 ? 6.055 -21.828 -17.062 1 95.88 44 SER B N 1
ATOM 3569 C CA . SER B 1 44 ? 5.086 -22.891 -17.312 1 95.88 44 SER B CA 1
ATOM 3570 C C . SER B 1 44 ? 4.219 -23.156 -16.094 1 95.88 44 SER B C 1
ATOM 3572 O O . SER B 1 44 ? 4.629 -22.891 -14.961 1 95.88 44 SER B O 1
ATOM 3574 N N . LEU B 1 45 ? 3.043 -23.609 -16.406 1 96.75 45 LEU B N 1
ATOM 3575 C CA . LEU B 1 45 ? 2.229 -24.203 -15.359 1 96.75 45 LEU B CA 1
ATOM 3576 C C . LEU B 1 45 ? 2.783 -25.562 -14.945 1 96.75 45 LEU B C 1
ATOM 3578 O O . LEU B 1 45 ? 3.59 -26.156 -15.664 1 96.75 45 LEU B O 1
ATOM 3582 N N . HIS B 1 46 ? 2.447 -25.969 -13.812 1 95.81 46 HIS B N 1
ATOM 3583 C CA . HIS B 1 46 ? 2.754 -27.312 -13.344 1 95.81 46 HIS B CA 1
ATOM 3584 C C . HIS B 1 46 ? 1.481 -28.078 -12.984 1 95.81 46 HIS B C 1
ATOM 3586 O O . HIS B 1 46 ? 0.378 -27.531 -13.094 1 95.81 46 HIS B O 1
ATOM 3592 N N . VAL B 1 47 ? 1.579 -29.312 -12.547 1 95.56 47 VAL B N 1
ATOM 3593 C CA . VAL B 1 47 ? 0.441 -30.203 -12.375 1 95.56 47 VAL B CA 1
ATOM 3594 C C . VAL B 1 47 ? -0.454 -29.688 -11.25 1 95.56 47 VAL B C 1
ATOM 3596 O O . VAL B 1 47 ? -1.654 -29.969 -11.227 1 95.56 47 VAL B O 1
ATOM 3599 N N . GLY B 1 48 ? 0.112 -28.938 -10.328 1 93.06 48 GLY B N 1
ATOM 3600 C CA . GLY B 1 48 ? -0.707 -28.312 -9.305 1 93.06 48 GLY B CA 1
ATOM 3601 C C . GLY B 1 48 ? -1.716 -27.328 -9.859 1 93.06 48 GLY B C 1
ATOM 3602 O O . GLY B 1 48 ? -2.85 -27.25 -9.383 1 93.06 48 GLY B O 1
ATOM 3603 N N . HIS B 1 49 ? -1.336 -26.562 -10.859 1 95.31 49 HIS B N 1
ATOM 3604 C CA . HIS B 1 49 ? -2.211 -25.609 -11.531 1 95.31 49 HIS B CA 1
ATOM 3605 C C . HIS B 1 49 ? -3.301 -26.328 -12.32 1 95.31 49 HIS B C 1
ATOM 3607 O O . HIS B 1 49 ? -4.379 -25.781 -12.547 1 95.31 49 HIS B O 1
ATOM 3613 N N . LEU B 1 50 ? -2.943 -27.516 -12.742 1 96.88 50 LEU B N 1
ATOM 3614 C CA . LEU B 1 50 ? -3.838 -28.266 -13.617 1 96.88 50 LEU B CA 1
ATOM 3615 C C . LEU B 1 50 ? -5.156 -28.562 -12.914 1 96.88 50 LEU B C 1
ATOM 3617 O O . LEU B 1 50 ? -6.211 -28.609 -13.555 1 96.88 50 LEU B O 1
ATOM 3621 N N . VAL B 1 51 ? -5.145 -28.766 -11.578 1 96.62 51 VAL B N 1
ATOM 3622 C CA . VAL B 1 51 ? -6.359 -29 -10.805 1 96.62 51 VAL B CA 1
ATOM 3623 C C . VAL B 1 51 ? -7.355 -27.859 -11.047 1 96.62 51 VAL B C 1
ATOM 3625 O O . VAL B 1 51 ? -8.539 -28.109 -11.297 1 96.62 51 VAL B O 1
ATOM 3628 N N . GLN B 1 52 ? -6.863 -26.688 -11.016 1 97.69 52 GLN B N 1
ATOM 3629 C CA . GLN B 1 52 ? -7.719 -25.516 -11.188 1 97.69 52 GLN B CA 1
ATOM 3630 C C . GLN B 1 52 ? -8.219 -25.406 -12.625 1 97.69 52 GLN B C 1
ATOM 3632 O O . GLN B 1 52 ? -9.375 -25.078 -12.859 1 97.69 52 GLN B O 1
ATOM 3637 N N . VAL B 1 53 ? -7.352 -25.641 -13.531 1 98.25 53 VAL B N 1
ATOM 3638 C CA . VAL B 1 53 ? -7.711 -25.578 -14.938 1 98.25 53 VAL B CA 1
ATOM 3639 C C . VAL B 1 53 ? -8.82 -26.578 -15.242 1 98.25 53 VAL B C 1
ATOM 3641 O O . VAL B 1 53 ? -9.805 -26.234 -15.898 1 98.25 53 VAL B O 1
ATOM 3644 N N . LEU B 1 54 ? -8.672 -27.781 -14.766 1 98.38 54 LEU B N 1
ATOM 3645 C CA . LEU B 1 54 ? -9.641 -28.828 -15.062 1 98.38 54 LEU B CA 1
ATOM 3646 C C . LEU B 1 54 ? -10.945 -28.594 -14.312 1 98.38 54 LEU B C 1
ATOM 3648 O O . LEU B 1 54 ? -12.023 -28.953 -14.797 1 98.38 54 LEU B O 1
ATOM 3652 N N . THR B 1 55 ? -10.836 -28 -13.094 1 98.31 55 THR B N 1
ATOM 3653 C CA . THR B 1 55 ? -12.047 -27.609 -12.398 1 98.31 55 THR B CA 1
ATOM 3654 C C . THR B 1 55 ? -12.805 -26.547 -13.18 1 98.31 55 THR B C 1
ATOM 3656 O O . THR B 1 55 ? -14.031 -26.609 -13.305 1 98.31 55 THR B O 1
ATOM 3659 N N . ALA B 1 56 ? -12.133 -25.609 -13.703 1 98.5 56 ALA B N 1
ATOM 3660 C CA . ALA B 1 56 ? -12.75 -24.594 -14.555 1 98.5 56 ALA B CA 1
ATOM 3661 C C . ALA B 1 56 ? -13.422 -25.234 -15.766 1 98.5 56 ALA B C 1
ATOM 3663 O O . ALA B 1 56 ? -14.531 -24.844 -16.141 1 98.5 56 ALA B O 1
ATOM 3664 N N . LYS B 1 57 ? -12.734 -26.188 -16.375 1 98.44 57 LYS B N 1
ATOM 3665 C CA . LYS B 1 57 ? -13.281 -26.891 -17.516 1 98.44 57 LYS B CA 1
ATOM 3666 C C . LYS B 1 57 ? -14.586 -27.594 -17.172 1 98.44 57 LYS B C 1
ATOM 3668 O O . LYS B 1 57 ? -15.555 -27.547 -17.938 1 98.44 57 LYS B O 1
ATOM 3673 N N . ARG B 1 58 ? -14.656 -28.266 -16 1 98.06 58 ARG B N 1
ATOM 3674 C CA . ARG B 1 58 ? -15.859 -28.969 -15.562 1 98.06 58 ARG B CA 1
ATOM 3675 C C . ARG B 1 58 ? -17.031 -28 -15.438 1 98.06 58 ARG B C 1
ATOM 3677 O O . ARG B 1 58 ? -18.156 -28.328 -15.836 1 98.06 58 ARG B O 1
ATOM 3684 N N . LEU B 1 59 ? -16.766 -26.828 -14.883 1 98.38 59 LEU B N 1
ATOM 3685 C CA . LEU B 1 59 ? -17.828 -25.844 -14.742 1 98.38 59 LEU B CA 1
ATOM 3686 C C . LEU B 1 59 ? -18.281 -25.328 -16.109 1 98.38 59 LEU B C 1
ATOM 3688 O O . LEU B 1 59 ? -19.469 -25.109 -16.312 1 98.38 59 LEU B O 1
ATOM 3692 N N . GLN B 1 60 ? -17.328 -25.125 -16.984 1 98.44 60 GLN B N 1
ATOM 3693 C CA . GLN B 1 60 ? -17.703 -24.703 -18.344 1 98.44 60 GLN B CA 1
ATOM 3694 C C . GLN B 1 60 ? -18.594 -25.766 -19 1 98.44 60 GLN B C 1
ATOM 3696 O O . GLN B 1 60 ? -19.609 -25.422 -19.625 1 98.44 60 GLN B O 1
ATOM 3701 N N . GLN B 1 61 ? -18.203 -27.047 -18.875 1 97.19 61 GLN B N 1
ATOM 3702 C CA . GLN B 1 61 ? -18.984 -28.141 -19.438 1 97.19 61 GLN B CA 1
ATOM 3703 C C . GLN B 1 61 ? -20.406 -28.156 -18.859 1 97.19 61 GLN B C 1
ATOM 3705 O O . GLN B 1 61 ? -21.328 -28.656 -19.516 1 97.19 61 GLN B O 1
ATOM 3710 N N . ALA B 1 62 ? -20.531 -27.625 -17.703 1 97.19 62 ALA B N 1
ATOM 3711 C CA . ALA B 1 62 ? -21.844 -27.547 -17.047 1 97.19 62 ALA B CA 1
ATOM 3712 C C . ALA B 1 62 ? -22.609 -26.312 -17.484 1 97.19 62 ALA B C 1
ATOM 3714 O O . ALA B 1 62 ? -23.719 -26.047 -17 1 97.19 62 ALA B O 1
ATOM 3715 N N . GLY B 1 63 ? -21.984 -25.484 -18.312 1 97.5 63 GLY B N 1
ATOM 3716 C CA . GLY B 1 63 ? -22.719 -24.375 -18.922 1 97.5 63 GLY B CA 1
ATOM 3717 C C . GLY B 1 63 ? -22.328 -23.031 -18.359 1 97.5 63 GLY B C 1
ATOM 3718 O O . GLY B 1 63 ? -22.938 -22 -18.703 1 97.5 63 GLY B O 1
ATOM 3719 N N . HIS B 1 64 ? -21.359 -22.906 -17.453 1 98.38 64 HIS B N 1
ATOM 3720 C CA . HIS B 1 64 ? -20.938 -21.641 -16.844 1 98.38 64 HIS B CA 1
ATOM 3721 C C . HIS B 1 64 ? -19.781 -21.016 -17.625 1 98.38 64 HIS B C 1
ATOM 3723 O O . HIS B 1 64 ? -19.125 -21.688 -18.438 1 98.38 64 HIS B O 1
ATOM 3729 N N . ARG B 1 65 ? -19.531 -19.75 -17.5 1 98.62 65 ARG B N 1
ATOM 3730 C CA . ARG B 1 65 ? -18.625 -18.984 -18.328 1 98.62 65 ARG B CA 1
ATOM 3731 C C . ARG B 1 65 ? -17.328 -18.688 -17.578 1 98.62 65 ARG B C 1
ATOM 3733 O O . ARG B 1 65 ? -17.328 -17.891 -16.625 1 98.62 65 ARG B O 1
ATOM 3740 N N . PRO B 1 66 ? -16.219 -19.219 -18.016 1 98.75 66 PRO B N 1
ATOM 3741 C CA . PRO B 1 66 ? -14.953 -19.016 -17.312 1 98.75 66 PRO B CA 1
ATOM 3742 C C . PRO B 1 66 ? -14.227 -17.75 -17.75 1 98.75 66 PRO B C 1
ATOM 3744 O O . PRO B 1 66 ? -14.195 -17.438 -18.938 1 98.75 66 PRO B O 1
ATOM 3747 N N . LEU B 1 67 ? -13.719 -16.922 -16.812 1 98.88 67 LEU B N 1
ATOM 3748 C CA . LEU B 1 67 ? -12.664 -15.93 -17 1 98.88 67 LEU B CA 1
ATOM 3749 C C . LEU B 1 67 ? -11.328 -16.469 -16.5 1 98.88 67 LEU B C 1
ATOM 3751 O O . LEU B 1 67 ? -11.164 -16.734 -15.312 1 98.88 67 LEU B O 1
ATOM 3755 N N . ILE B 1 68 ? -10.391 -16.688 -17.406 1 98.81 68 ILE B N 1
ATOM 3756 C CA . ILE B 1 68 ? -9.062 -17.156 -17.031 1 98.81 68 ILE B CA 1
ATOM 3757 C C . ILE B 1 68 ? -8.117 -15.977 -16.859 1 98.81 68 ILE B C 1
ATOM 3759 O O . ILE B 1 68 ? -7.695 -15.367 -17.844 1 98.81 68 ILE B O 1
ATOM 3763 N N . LEU B 1 69 ? -7.816 -15.727 -15.609 1 98.75 69 LEU B N 1
ATOM 3764 C CA . LEU B 1 69 ? -6.984 -14.57 -15.297 1 98.75 69 LEU B CA 1
ATOM 3765 C C . LEU B 1 69 ? -5.516 -14.969 -15.188 1 98.75 69 LEU B C 1
ATOM 3767 O O . LEU B 1 69 ? -5.148 -15.766 -14.32 1 98.75 69 LEU B O 1
ATOM 3771 N N . VAL B 1 70 ? -4.73 -14.578 -16.062 1 97.75 70 VAL B N 1
ATOM 3772 C CA . VAL B 1 70 ? -3.277 -14.641 -15.922 1 97.75 70 VAL B CA 1
ATOM 3773 C C . VAL B 1 70 ? -2.729 -13.258 -15.594 1 97.75 70 VAL B C 1
ATOM 3775 O O . VAL B 1 70 ? -2.697 -12.375 -16.453 1 97.75 70 VAL B O 1
ATOM 3778 N N . GLY B 1 71 ? -2.252 -13.086 -14.43 1 95.69 71 GLY B N 1
ATOM 3779 C CA . GLY B 1 71 ? -2.074 -11.773 -13.82 1 95.69 71 GLY B CA 1
ATOM 3780 C C . GLY B 1 71 ? -0.703 -11.18 -14.07 1 95.69 71 GLY B C 1
ATOM 3781 O O . GLY B 1 71 ? 0.221 -11.375 -13.281 1 95.69 71 GLY B O 1
ATOM 3782 N N . GLY B 1 72 ? -0.643 -10.367 -15.047 1 93.69 72 GLY B N 1
ATOM 3783 C CA . GLY B 1 72 ? 0.618 -9.688 -15.305 1 93.69 72 GLY B CA 1
ATOM 3784 C C . GLY B 1 72 ? 1.006 -8.711 -14.203 1 93.69 72 GLY B C 1
ATOM 3785 O O . GLY B 1 72 ? 2.189 -8.562 -13.891 1 93.69 72 GLY B O 1
ATOM 3786 N N . ALA B 1 73 ? 0.028 -8.016 -13.641 1 93.31 73 ALA B N 1
ATOM 3787 C CA . ALA B 1 73 ? 0.291 -7.051 -12.578 1 93.31 73 ALA B CA 1
ATOM 3788 C C . ALA B 1 73 ? 0.82 -7.742 -11.328 1 93.31 73 ALA B C 1
ATOM 3790 O O . ALA B 1 73 ? 1.856 -7.352 -10.781 1 93.31 73 ALA B O 1
ATOM 3791 N N . THR B 1 74 ? 0.108 -8.742 -10.875 1 90.94 74 THR B N 1
ATOM 3792 C CA . THR B 1 74 ? 0.536 -9.477 -9.695 1 90.94 74 THR B CA 1
ATOM 3793 C C . THR B 1 74 ? 1.843 -10.219 -9.961 1 90.94 74 THR B C 1
ATOM 3795 O O . THR B 1 74 ? 2.627 -10.453 -9.039 1 90.94 74 THR B O 1
ATOM 3798 N N . GLY B 1 75 ? 2.082 -10.562 -11.211 1 89.94 75 GLY B N 1
ATOM 3799 C CA . GLY B 1 75 ? 3.354 -11.156 -11.586 1 89.94 75 GLY B CA 1
ATOM 3800 C C . GLY B 1 75 ? 4.531 -10.219 -11.391 1 89.94 75 GLY B C 1
ATOM 3801 O O . GLY B 1 75 ? 5.656 -10.672 -11.156 1 89.94 75 GLY B O 1
ATOM 3802 N N . LEU B 1 76 ? 4.27 -8.977 -11.508 1 88.69 76 LEU B N 1
ATOM 3803 C CA . LEU B 1 76 ? 5.312 -7.973 -11.359 1 88.69 76 LEU B CA 1
ATOM 3804 C C . LEU B 1 76 ? 5.57 -7.676 -9.883 1 88.69 76 LEU B C 1
ATOM 3806 O O . LEU B 1 76 ? 6.621 -7.133 -9.531 1 88.69 76 LEU B O 1
ATOM 3810 N N . VAL B 1 77 ? 4.664 -7.883 -9.016 1 83.56 77 VAL B N 1
ATOM 3811 C CA . VAL B 1 77 ? 4.758 -7.578 -7.59 1 83.56 77 VAL B CA 1
ATOM 3812 C C . VAL B 1 77 ? 5.109 -8.844 -6.812 1 83.56 77 VAL B C 1
ATOM 3814 O O . VAL B 1 77 ? 6.062 -8.859 -6.031 1 83.56 77 VAL B O 1
ATOM 3817 N N . GLY B 1 78 ? 4.484 -9.883 -7.09 1 75.31 78 GLY B N 1
ATOM 3818 C CA . GLY B 1 78 ? 4.75 -11.188 -6.5 1 75.31 78 GLY B CA 1
ATOM 3819 C C . GLY B 1 78 ? 3.939 -11.453 -5.246 1 75.31 78 GLY B C 1
ATOM 3820 O O . GLY B 1 78 ? 3.643 -10.531 -4.484 1 75.31 78 GLY B O 1
ATOM 3821 N N . ASP B 1 79 ? 3.451 -12.656 -5.051 1 72.19 79 ASP B N 1
ATOM 3822 C CA . ASP B 1 79 ? 2.818 -13.125 -3.824 1 72.19 79 ASP B CA 1
ATOM 3823 C C . ASP B 1 79 ? 3.861 -13.484 -2.77 1 72.19 79 ASP B C 1
ATOM 3825 O O . ASP B 1 79 ? 4.922 -14.023 -3.092 1 72.19 79 ASP B O 1
ATOM 3829 N N . PRO B 1 80 ? 3.561 -13.094 -1.544 1 69.06 80 PRO B N 1
ATOM 3830 C CA . PRO B 1 80 ? 4.516 -13.477 -0.501 1 69.06 80 PRO B CA 1
ATOM 3831 C C . PRO B 1 80 ? 4.688 -14.992 -0.384 1 69.06 80 PRO B C 1
ATOM 3833 O O . PRO B 1 80 ? 3.705 -15.734 -0.431 1 69.06 80 PRO B O 1
ATOM 3836 N N . ARG B 1 81 ? 5.996 -15.406 -0.514 1 64.94 81 ARG B N 1
ATOM 3837 C CA . ARG B 1 81 ? 6.316 -16.812 -0.261 1 64.94 81 ARG B CA 1
ATOM 3838 C C . ARG B 1 81 ? 6.719 -17.016 1.193 1 64.94 81 ARG B C 1
ATOM 3840 O O . ARG B 1 81 ? 7.289 -16.125 1.822 1 64.94 81 ARG B O 1
ATOM 3847 N N . PRO B 1 82 ? 6.312 -18.125 1.676 1 59.44 82 PRO B N 1
ATOM 3848 C CA . PRO B 1 82 ? 6.652 -18.375 3.076 1 59.44 82 PRO B CA 1
ATOM 3849 C C . PRO B 1 82 ? 8.156 -18.297 3.344 1 59.44 82 PRO B C 1
ATOM 3851 O O . PRO B 1 82 ? 8.57 -17.938 4.445 1 59.44 82 PRO B O 1
ATOM 3854 N N . SER B 1 83 ? 8.938 -18.609 2.443 1 59.06 83 SER B N 1
ATOM 3855 C CA . SER B 1 83 ? 10.336 -18.812 2.822 1 59.06 83 SER B CA 1
ATOM 3856 C C . SER B 1 83 ? 11.234 -17.734 2.238 1 59.06 83 SER B C 1
ATOM 3858 O O . SER B 1 83 ? 12.375 -17.562 2.67 1 59.06 83 SER B O 1
ATOM 3860 N N . ALA B 1 84 ? 10.93 -17.078 1.135 1 63.94 84 ALA B N 1
ATOM 3861 C CA . ALA B 1 84 ? 11.875 -16.125 0.55 1 63.94 84 ALA B CA 1
ATOM 3862 C C . ALA B 1 84 ? 11.148 -14.938 -0.064 1 63.94 84 ALA B C 1
ATOM 3864 O O . ALA B 1 84 ? 9.984 -15.039 -0.436 1 63.94 84 ALA B O 1
ATOM 3865 N N . GLU B 1 85 ? 11.883 -13.812 -0.013 1 66.19 85 GLU B N 1
ATOM 3866 C CA . GLU B 1 85 ? 11.398 -12.633 -0.72 1 66.19 85 GLU B CA 1
ATOM 3867 C C . GLU B 1 85 ? 11.383 -12.859 -2.229 1 66.19 85 GLU B C 1
ATOM 3869 O O . GLU B 1 85 ? 12.266 -13.531 -2.771 1 66.19 85 GLU B O 1
ATOM 3874 N N . ARG B 1 86 ? 10.367 -12.383 -2.826 1 68.44 86 ARG B N 1
ATOM 3875 C CA . ARG B 1 86 ? 10.195 -12.539 -4.27 1 68.44 86 ARG B CA 1
ATOM 3876 C C . ARG B 1 86 ? 11.141 -11.617 -5.035 1 68.44 86 ARG B C 1
ATOM 3878 O O . ARG B 1 86 ? 11.375 -10.477 -4.629 1 68.44 86 ARG B O 1
ATOM 3885 N N . THR B 1 87 ? 11.773 -12.18 -5.934 1 71.31 87 THR B N 1
ATOM 3886 C CA . THR B 1 87 ? 12.555 -11.359 -6.852 1 71.31 87 THR B CA 1
ATOM 3887 C C . THR B 1 87 ? 11.656 -10.734 -7.918 1 71.31 87 THR B C 1
ATOM 3889 O O . THR B 1 87 ? 10.758 -11.391 -8.445 1 71.31 87 THR B O 1
ATOM 3892 N N . MET B 1 88 ? 11.836 -9.516 -8.156 1 77.81 88 MET B N 1
ATOM 3893 C CA . MET B 1 88 ? 11.016 -8.844 -9.156 1 77.81 88 MET B CA 1
ATOM 3894 C C . MET B 1 88 ? 11.602 -9.023 -10.555 1 77.81 88 MET B C 1
ATOM 3896 O O . MET B 1 88 ? 12.758 -8.68 -10.797 1 77.81 88 MET B O 1
ATOM 3900 N N . ASN B 1 89 ? 10.75 -9.688 -11.359 1 84.06 89 ASN B N 1
ATOM 3901 C CA . ASN B 1 89 ? 11.148 -9.938 -12.742 1 84.06 89 ASN B CA 1
ATOM 3902 C C . ASN B 1 89 ? 10.906 -8.711 -13.625 1 84.06 89 ASN B C 1
ATOM 3904 O O . ASN B 1 89 ? 10.086 -7.859 -13.297 1 84.06 89 ASN B O 1
ATOM 3908 N N . ASP B 1 90 ? 11.656 -8.688 -14.703 1 88.94 90 ASP B N 1
ATOM 3909 C CA . ASP B 1 90 ? 11.461 -7.629 -15.688 1 88.94 90 ASP B CA 1
ATOM 3910 C C . ASP B 1 90 ? 10.07 -7.719 -16.328 1 88.94 90 ASP B C 1
ATOM 3912 O O . ASP B 1 90 ? 9.586 -8.812 -16.609 1 88.94 90 ASP B O 1
ATOM 3916 N N . PRO B 1 91 ? 9.484 -6.555 -16.578 1 89.69 91 PRO B N 1
ATOM 3917 C CA . PRO B 1 91 ? 8.141 -6.551 -17.156 1 89.69 91 PRO B CA 1
ATOM 3918 C C . PRO B 1 91 ? 8.062 -7.348 -18.453 1 89.69 91 PRO B C 1
ATOM 3920 O O . PRO B 1 91 ? 7.055 -8.008 -18.719 1 89.69 91 PRO B O 1
ATOM 3923 N N . SER B 1 92 ? 9.109 -7.316 -19.219 1 93.38 92 SER B N 1
ATOM 3924 C CA . SER B 1 92 ? 9.102 -8.031 -20.5 1 93.38 92 SER B CA 1
ATOM 3925 C C . SER B 1 92 ? 9.07 -9.539 -20.281 1 93.38 92 SER B C 1
ATOM 3927 O O . SER B 1 92 ? 8.406 -10.273 -21.016 1 93.38 92 SER B O 1
ATOM 3929 N N . VAL B 1 93 ? 9.781 -10.031 -19.297 1 93.56 93 VAL B N 1
ATOM 3930 C CA . VAL B 1 93 ? 9.789 -11.445 -18.953 1 93.56 93 VAL B CA 1
ATOM 3931 C C . VAL B 1 93 ? 8.398 -11.875 -18.484 1 93.56 93 VAL B C 1
ATOM 3933 O O . VAL B 1 93 ? 7.871 -12.891 -18.953 1 93.56 93 VAL B O 1
ATOM 3936 N N . VAL B 1 94 ? 7.816 -11.062 -17.641 1 93.19 94 VAL B N 1
ATOM 3937 C CA . VAL B 1 94 ? 6.496 -11.375 -17.109 1 93.19 94 VAL B CA 1
ATOM 3938 C C . VAL B 1 94 ? 5.473 -11.398 -18.25 1 93.19 94 VAL B C 1
ATOM 3940 O O . VAL B 1 94 ? 4.609 -12.281 -18.297 1 93.19 94 VAL B O 1
ATOM 3943 N N . ALA B 1 95 ? 5.582 -10.461 -19.188 1 95.06 95 ALA B N 1
ATOM 3944 C CA . ALA B 1 95 ? 4.68 -10.43 -20.328 1 95.06 95 ALA B CA 1
ATOM 3945 C C . ALA B 1 95 ? 4.789 -11.711 -21.156 1 95.06 95 ALA B C 1
ATOM 3947 O O . ALA B 1 95 ? 3.783 -12.242 -21.625 1 95.06 95 ALA B O 1
ATOM 3948 N N . GLY B 1 96 ? 5.996 -12.156 -21.344 1 95.75 96 GLY B N 1
ATOM 3949 C CA . GLY B 1 96 ? 6.211 -13.422 -22.016 1 95.75 96 GLY B CA 1
ATOM 3950 C C . GLY B 1 96 ? 5.574 -14.602 -21.297 1 95.75 96 GLY B C 1
ATOM 3951 O O . GLY B 1 96 ? 4.965 -15.461 -21.938 1 95.75 96 GLY B O 1
ATOM 3952 N N . TRP B 1 97 ? 5.715 -14.586 -20.062 1 95.31 97 TRP B N 1
ATOM 3953 C CA . TRP B 1 97 ? 5.129 -15.664 -19.266 1 95.31 97 TRP B CA 1
ATOM 3954 C C . TRP B 1 97 ? 3.607 -15.625 -19.328 1 95.31 97 TRP B C 1
ATOM 3956 O O . TRP B 1 97 ? 2.955 -16.672 -19.406 1 95.31 97 TRP B O 1
ATOM 3966 N N . VAL B 1 98 ? 3.07 -14.43 -19.281 1 96.75 98 VAL B N 1
ATOM 3967 C CA . VAL B 1 98 ? 1.622 -14.289 -19.406 1 96.75 98 VAL B CA 1
ATOM 3968 C C . VAL B 1 98 ? 1.143 -14.961 -20.688 1 96.75 98 VAL B C 1
ATOM 3970 O O . VAL B 1 98 ? 0.24 -15.805 -20.656 1 96.75 98 VAL B O 1
ATOM 3973 N N . THR B 1 99 ? 1.768 -14.656 -21.797 1 96.94 99 THR B N 1
ATOM 3974 C CA . THR B 1 99 ? 1.408 -15.219 -23.094 1 96.94 99 THR B CA 1
ATOM 3975 C C . THR B 1 99 ? 1.604 -16.734 -23.094 1 96.94 99 THR B C 1
ATOM 3977 O O . THR B 1 99 ? 0.756 -17.469 -23.594 1 96.94 99 THR B O 1
ATOM 3980 N N . GLY B 1 100 ? 2.688 -17.141 -22.594 1 96.81 100 GLY B N 1
ATOM 3981 C CA . GLY B 1 100 ? 2.979 -18.578 -22.516 1 96.81 100 GLY B CA 1
ATOM 3982 C C . GLY B 1 100 ? 1.954 -19.344 -21.719 1 96.81 100 GLY B C 1
ATOM 3983 O O . GLY B 1 100 ? 1.486 -20.406 -22.156 1 96.81 100 GLY B O 1
ATOM 3984 N N . LEU B 1 101 ? 1.601 -18.859 -20.562 1 97.94 101 LEU B N 1
ATOM 3985 C CA . LEU B 1 101 ? 0.636 -19.516 -19.703 1 97.94 101 LEU B CA 1
ATOM 3986 C C . LEU B 1 101 ? -0.745 -19.547 -20.344 1 97.94 101 LEU B C 1
ATOM 3988 O O . LEU B 1 101 ? -1.446 -20.562 -20.266 1 97.94 101 LEU B O 1
ATOM 3992 N N . GLN B 1 102 ? -1.137 -18.406 -20.922 1 97.81 102 GLN B N 1
ATOM 3993 C CA . GLN B 1 102 ? -2.41 -18.391 -21.641 1 97.81 102 GLN B CA 1
ATOM 3994 C C . GLN B 1 102 ? -2.449 -19.438 -22.734 1 97.81 102 GLN B C 1
ATOM 3996 O O . GLN B 1 102 ? -3.463 -20.125 -22.922 1 97.81 102 GLN B O 1
ATOM 4001 N N . GLY B 1 103 ? -1.36 -19.562 -23.438 1 96.94 103 GLY B N 1
ATOM 4002 C CA . GLY B 1 103 ? -1.261 -20.594 -24.469 1 96.94 103 GLY B CA 1
ATOM 4003 C C . GLY B 1 103 ? -1.354 -22 -23.922 1 96.94 103 GLY B C 1
ATOM 4004 O O . GLY B 1 103 ? -1.894 -22.891 -24.594 1 96.94 103 GLY B O 1
ATOM 4005 N N . GLN B 1 104 ? -0.847 -22.219 -22.781 1 97 104 GLN B N 1
ATOM 4006 C CA . GLN B 1 104 ? -0.863 -23.547 -22.156 1 97 104 GLN B CA 1
ATOM 4007 C C . GLN B 1 104 ? -2.26 -23.891 -21.656 1 97 104 GLN B C 1
ATOM 4009 O O . GLN B 1 104 ? -2.635 -25.062 -21.625 1 97 104 GLN B O 1
ATOM 4014 N N . ILE B 1 105 ? -3.035 -22.891 -21.25 1 98.12 105 ILE B N 1
ATOM 4015 C CA . ILE B 1 105 ? -4.348 -23.109 -20.656 1 98.12 105 ILE B CA 1
ATOM 4016 C C . ILE B 1 105 ? -5.398 -23.234 -21.75 1 98.12 105 ILE B C 1
ATOM 4018 O O . ILE B 1 105 ? -6.371 -23.984 -21.609 1 98.12 105 ILE B O 1
ATOM 4022 N N . ALA B 1 106 ? -5.234 -22.609 -22.859 1 97.69 106 ALA B N 1
ATOM 4023 C CA . ALA B 1 106 ? -6.23 -22.422 -23.906 1 97.69 106 ALA B CA 1
ATOM 4024 C C . ALA B 1 106 ? -6.77 -23.75 -24.422 1 97.69 106 ALA B C 1
ATOM 4026 O O . ALA B 1 106 ? -7.973 -23.906 -24.625 1 97.69 106 ALA B O 1
ATOM 4027 N N . PRO B 1 107 ? -5.902 -24.781 -24.562 1 96.56 107 PRO B N 1
ATOM 4028 C CA . PRO B 1 107 ? -6.395 -26.031 -25.141 1 96.56 107 PRO B CA 1
ATOM 4029 C C . PRO B 1 107 ? -7.41 -26.734 -24.25 1 96.56 107 PRO B C 1
ATOM 4031 O O . PRO B 1 107 ? -8.117 -27.641 -24.703 1 96.56 107 PRO B O 1
ATOM 4034 N N . PHE B 1 108 ? -7.523 -26.406 -23.016 1 97.88 108 PHE B N 1
ATOM 4035 C CA . PHE B 1 108 ? -8.391 -27.109 -22.078 1 97.88 108 PHE B CA 1
ATOM 4036 C C . PHE B 1 108 ? -9.805 -26.547 -22.125 1 97.88 108 PHE B C 1
ATOM 4038 O O . PHE B 1 108 ? -10.734 -27.172 -21.609 1 97.88 108 PHE B O 1
ATOM 4045 N N . LEU B 1 109 ? -9.992 -25.391 -22.719 1 98.31 109 LEU B N 1
ATOM 4046 C CA . LEU B 1 109 ? -11.266 -24.688 -22.625 1 98.31 109 LEU B CA 1
ATOM 4047 C C . LEU B 1 109 ? -11.82 -24.375 -24.016 1 98.31 109 LEU B C 1
ATOM 4049 O O . LEU B 1 109 ? -11.094 -24.422 -25 1 98.31 109 LEU B O 1
ATOM 4053 N N . ASP B 1 110 ? -13.117 -24.125 -24.047 1 98.19 110 ASP B N 1
ATOM 4054 C CA . ASP B 1 110 ? -13.789 -23.719 -25.281 1 98.19 110 ASP B CA 1
ATOM 4055 C C . ASP B 1 110 ? -13.961 -22.203 -25.328 1 98.19 110 ASP B C 1
ATOM 4057 O O . ASP B 1 110 ? -14.477 -21.594 -24.375 1 98.19 110 ASP B O 1
ATOM 4061 N N . PHE B 1 111 ? -13.539 -21.562 -26.391 1 98.25 111 PHE B N 1
ATOM 4062 C CA . PHE B 1 111 ? -13.586 -20.109 -26.5 1 98.25 111 PHE B CA 1
ATOM 4063 C C . PHE B 1 111 ? -14.711 -19.672 -27.422 1 98.25 111 PHE B C 1
ATOM 4065 O O . PHE B 1 111 ? -14.859 -18.484 -27.719 1 98.25 111 PHE B O 1
ATOM 4072 N N . ASP B 1 112 ? -15.539 -20.641 -27.797 1 97.06 112 ASP B N 1
ATOM 4073 C CA . ASP B 1 112 ? -16.734 -20.375 -28.594 1 97.06 112 ASP B CA 1
ATOM 4074 C C . ASP B 1 112 ? -17.984 -20.953 -27.922 1 97.06 112 ASP B C 1
ATOM 4076 O O . ASP B 1 112 ? -17.875 -21.766 -27 1 97.06 112 ASP B O 1
ATOM 4080 N N . GLY B 1 113 ? -19.156 -20.438 -28.344 1 96.62 113 GLY B N 1
ATOM 4081 C CA . GLY B 1 113 ? -20.422 -20.969 -27.828 1 96.62 113 GLY B CA 1
ATOM 4082 C C . GLY B 1 113 ? -20.953 -20.172 -26.656 1 96.62 113 GLY B C 1
ATOM 4083 O O . GLY B 1 113 ? -20.438 -19.109 -26.328 1 96.62 113 GLY B O 1
ATOM 4084 N N . PRO B 1 114 ? -21.984 -20.641 -26.047 1 96.25 114 PRO B N 1
ATOM 4085 C CA . PRO B 1 114 ? -22.688 -19.906 -25 1 96.25 114 PRO B CA 1
ATOM 4086 C C . PRO B 1 114 ? -21.875 -19.797 -23.703 1 96.25 114 PRO B C 1
ATOM 4088 O O . PRO B 1 114 ? -22.062 -18.859 -22.922 1 96.25 114 PRO B O 1
ATOM 4091 N N . ALA B 1 115 ? -21.047 -20.797 -23.422 1 97.88 115 ALA B N 1
ATOM 4092 C CA . ALA B 1 115 ? -20.219 -20.781 -22.219 1 97.88 115 ALA B CA 1
ATOM 4093 C C . ALA B 1 115 ? -18.75 -20.5 -22.562 1 97.88 115 ALA B C 1
ATOM 4095 O O . ALA B 1 115 ? -17.844 -21.062 -21.953 1 97.88 115 ALA B O 1
ATOM 4096 N N . ALA B 1 116 ? -18.5 -19.656 -23.547 1 98.5 116 ALA B N 1
ATOM 4097 C CA . ALA B 1 116 ? -17.156 -19.375 -24.062 1 98.5 116 ALA B CA 1
ATOM 4098 C C . ALA B 1 116 ? -16.25 -18.812 -22.984 1 98.5 116 ALA B C 1
ATOM 4100 O O . ALA B 1 116 ? -16.672 -18 -22.156 1 98.5 116 ALA B O 1
ATOM 4101 N N . ALA B 1 117 ? -15.031 -19.281 -22.969 1 98.75 117 ALA B N 1
ATOM 4102 C CA . ALA B 1 117 ? -14.008 -18.781 -22.062 1 98.75 117 ALA B CA 1
ATOM 4103 C C . ALA B 1 117 ? -13.477 -17.422 -22.531 1 98.75 117 ALA B C 1
ATOM 4105 O O . ALA B 1 117 ? -13.578 -17.094 -23.719 1 98.75 117 ALA B O 1
ATOM 4106 N N . THR B 1 118 ? -13.031 -16.609 -21.609 1 98.62 118 THR B N 1
ATOM 4107 C CA . THR B 1 118 ? -12.344 -15.344 -21.891 1 98.62 118 THR B CA 1
ATOM 4108 C C . THR B 1 118 ? -11.039 -15.258 -21.109 1 98.62 118 THR B C 1
ATOM 4110 O O . THR B 1 118 ? -11.008 -15.492 -19.906 1 98.62 118 THR B O 1
ATOM 4113 N N . MET B 1 119 ? -9.961 -15.031 -21.859 1 98.5 119 MET B N 1
ATOM 4114 C CA . MET B 1 119 ? -8.695 -14.75 -21.188 1 98.5 119 MET B CA 1
ATOM 4115 C C . MET B 1 119 ? -8.641 -13.297 -20.734 1 98.5 119 MET B C 1
ATOM 4117 O O . MET B 1 119 ? -9 -12.383 -21.484 1 98.5 119 MET B O 1
ATOM 4121 N N . VAL B 1 120 ? -8.281 -13.078 -19.5 1 98.38 120 VAL B N 1
ATOM 4122 C CA . VAL B 1 120 ? -8.172 -11.719 -18.984 1 98.38 120 VAL B CA 1
ATOM 4123 C C . VAL B 1 120 ? -6.816 -11.539 -18.297 1 98.38 120 VAL B C 1
ATOM 4125 O O . VAL B 1 120 ? -6.195 -12.516 -17.875 1 98.38 120 VAL B O 1
ATOM 4128 N N . ASN B 1 121 ? -6.309 -10.359 -18.25 1 98.12 121 ASN B N 1
ATOM 4129 C CA . ASN B 1 121 ? -5.059 -9.938 -17.625 1 98.12 121 ASN B CA 1
ATOM 4130 C C . ASN B 1 121 ? -5.273 -8.758 -16.688 1 98.12 121 ASN B C 1
ATOM 4132 O O . ASN B 1 121 ? -5.742 -7.699 -17.094 1 98.12 121 ASN B O 1
ATOM 4136 N N . ASN B 1 122 ? -4.871 -8.938 -15.406 1 97.88 122 ASN B N 1
ATOM 4137 C CA . ASN B 1 122 ? -5.133 -7.875 -14.438 1 97.88 122 ASN B CA 1
ATOM 4138 C C . ASN B 1 122 ? -4.289 -6.637 -14.719 1 97.88 122 ASN B C 1
ATOM 4140 O O . ASN B 1 122 ? -4.547 -5.566 -14.164 1 97.88 122 ASN B O 1
ATOM 4144 N N . LEU B 1 123 ? -3.316 -6.754 -15.562 1 95.75 123 LEU B N 1
ATOM 4145 C CA . LEU B 1 123 ? -2.59 -5.57 -16.016 1 95.75 123 LEU B CA 1
ATOM 4146 C C . LEU B 1 123 ? -3.533 -4.578 -16.688 1 95.75 123 LEU B C 1
ATOM 4148 O O . LEU B 1 123 ? -3.311 -3.367 -16.641 1 95.75 123 LEU B O 1
ATOM 4152 N N . ASP B 1 124 ? -4.559 -5.062 -17.312 1 95.69 124 ASP B N 1
ATOM 4153 C CA . ASP B 1 124 ? -5.488 -4.234 -18.062 1 95.69 124 ASP B CA 1
ATOM 4154 C C . ASP B 1 124 ? -6.16 -3.197 -17.172 1 95.69 124 ASP B C 1
ATOM 4156 O O . ASP B 1 124 ? -6.492 -2.1 -17.625 1 95.69 124 ASP B O 1
ATOM 4160 N N . TRP B 1 125 ? -6.406 -3.527 -15.883 1 96.94 125 TRP B N 1
ATOM 4161 C CA . TRP B 1 125 ? -7.07 -2.555 -15.016 1 96.94 125 TRP B CA 1
ATOM 4162 C C . TRP B 1 125 ? -6.109 -2.014 -13.961 1 96.94 125 TRP B C 1
ATOM 4164 O O . TRP B 1 125 ? -6.367 -0.972 -13.359 1 96.94 125 TRP B O 1
ATOM 4174 N N . THR B 1 126 ? -4.988 -2.666 -13.742 1 95.75 126 THR B N 1
ATOM 4175 C CA . THR B 1 126 ? -4.082 -2.221 -12.688 1 95.75 126 THR B CA 1
ATOM 4176 C C . THR B 1 126 ? -3.062 -1.228 -13.242 1 95.75 126 THR B C 1
ATOM 4178 O O . THR B 1 126 ? -2.604 -0.338 -12.523 1 95.75 126 THR B O 1
ATOM 4181 N N . GLN B 1 127 ? -2.701 -1.397 -14.477 1 91.5 127 GLN B N 1
ATOM 4182 C CA . GLN B 1 127 ? -1.654 -0.573 -15.07 1 91.5 127 GLN B CA 1
ATOM 4183 C C . GLN B 1 127 ? -2.029 0.905 -15.031 1 91.5 127 GLN B C 1
ATOM 4185 O O . GLN B 1 127 ? -1.164 1.767 -14.859 1 91.5 127 GLN B O 1
ATOM 4190 N N . SER B 1 128 ? -3.279 1.223 -15.25 1 92.94 128 SER B N 1
ATOM 4191 C CA . SER B 1 128 ? -3.727 2.611 -15.305 1 92.94 128 SER B CA 1
ATOM 4192 C C . SER B 1 128 ? -4.184 3.096 -13.93 1 92.94 128 SER B C 1
ATOM 4194 O O . SER B 1 128 ? -4.566 4.258 -13.773 1 92.94 128 SER B O 1
ATOM 4196 N N . MET B 1 129 ? -4.184 2.24 -12.984 1 95.69 129 MET B N 1
ATOM 4197 C CA . MET B 1 129 ? -4.602 2.625 -11.641 1 95.69 129 MET B CA 1
ATOM 4198 C C . MET B 1 129 ? -3.494 3.389 -10.922 1 95.69 129 MET B C 1
ATOM 4200 O O . MET B 1 129 ? -2.408 2.852 -10.695 1 95.69 129 MET B O 1
ATOM 4204 N N . SER B 1 130 ? -3.773 4.648 -10.547 1 95.69 130 SER B N 1
ATOM 4205 C CA . SER B 1 130 ? -2.773 5.457 -9.859 1 95.69 130 SER B CA 1
ATOM 4206 C C . SER B 1 130 ? -2.598 5.008 -8.414 1 95.69 130 SER B C 1
ATOM 4208 O O . SER B 1 130 ? -3.467 4.328 -7.855 1 95.69 130 SER B O 1
ATOM 4210 N N . THR B 1 131 ? -1.488 5.391 -7.836 1 96.38 131 THR B N 1
ATOM 4211 C CA . THR B 1 131 ? -1.219 5.117 -6.43 1 96.38 131 THR B CA 1
ATOM 4212 C C . THR B 1 131 ? -2.328 5.684 -5.547 1 96.38 131 THR B C 1
ATOM 4214 O O . THR B 1 131 ? -2.822 5 -4.648 1 96.38 131 THR B O 1
ATOM 4217 N N . ILE B 1 132 ? -2.762 6.895 -5.797 1 94.12 132 ILE B N 1
ATOM 4218 C CA . ILE B 1 132 ? -3.777 7.574 -5.004 1 94.12 132 ILE B CA 1
ATOM 4219 C C . ILE B 1 132 ? -5.098 6.816 -5.094 1 94.12 132 ILE B C 1
ATOM 4221 O O . ILE B 1 132 ? -5.75 6.562 -4.078 1 94.12 132 ILE B O 1
ATOM 4225 N N . GLU B 1 133 ? -5.508 6.418 -6.316 1 94 133 GLU B N 1
ATOM 4226 C CA . GLU B 1 133 ? -6.738 5.652 -6.512 1 94 133 GLU B CA 1
ATOM 4227 C C . GLU B 1 133 ? -6.688 4.328 -5.758 1 94 133 GLU B C 1
ATOM 4229 O O . GLU B 1 133 ? -7.668 3.936 -5.121 1 94 133 GLU B O 1
ATOM 4234 N N . PHE B 1 134 ? -5.594 3.676 -5.898 1 96.88 134 PHE B N 1
ATOM 4235 C CA . PHE B 1 134 ? -5.406 2.389 -5.234 1 96.88 134 PHE B CA 1
ATOM 4236 C C . PHE B 1 134 ? -5.578 2.527 -3.727 1 96.88 134 PHE B C 1
ATOM 4238 O O . PHE B 1 134 ? -6.285 1.735 -3.102 1 96.88 134 PHE B O 1
ATOM 4245 N N . LEU B 1 135 ? -4.938 3.494 -3.131 1 95.81 135 LEU B N 1
ATOM 4246 C CA . LEU B 1 135 ? -4.973 3.684 -1.684 1 95.81 135 LEU B CA 1
ATOM 4247 C C . LEU B 1 135 ? -6.344 4.18 -1.233 1 95.81 135 LEU B C 1
ATOM 4249 O O . LEU B 1 135 ? -6.887 3.695 -0.238 1 95.81 135 LEU B O 1
ATOM 4253 N N . ARG B 1 136 ? -7 5.039 -1.963 1 92.44 136 ARG B N 1
ATOM 4254 C CA . ARG B 1 136 ? -8.25 5.676 -1.57 1 92.44 136 ARG B CA 1
ATOM 4255 C C . ARG B 1 136 ? -9.438 4.746 -1.813 1 92.44 136 ARG B C 1
ATOM 4257 O O . ARG B 1 136 ? -10.414 4.77 -1.062 1 92.44 136 ARG B O 1
ATOM 4264 N N . ASP B 1 137 ? -9.344 3.945 -2.889 1 93.12 137 ASP B N 1
ATOM 4265 C CA . ASP B 1 137 ? -10.523 3.195 -3.297 1 93.12 137 ASP B CA 1
ATOM 4266 C C . ASP B 1 137 ? -10.438 1.74 -2.844 1 93.12 137 ASP B C 1
ATOM 4268 O O . ASP B 1 137 ? -11.461 1.063 -2.707 1 93.12 137 ASP B O 1
ATOM 4272 N N . VAL B 1 138 ? -9.273 1.236 -2.666 1 97.06 138 VAL B N 1
ATOM 4273 C CA . VAL B 1 138 ? -9.102 -0.155 -2.26 1 97.06 138 VAL B CA 1
ATOM 4274 C C . VAL B 1 138 ? -8.508 -0.215 -0.855 1 97.06 138 VAL B C 1
ATOM 4276 O O . VAL B 1 138 ? -9.109 -0.784 0.058 1 97.06 138 VAL B O 1
ATOM 4279 N N . GLY B 1 139 ? -7.395 0.486 -0.663 1 96.56 139 GLY B N 1
ATOM 4280 C CA . GLY B 1 139 ? -6.641 0.404 0.579 1 96.56 139 GLY B CA 1
ATOM 4281 C C . GLY B 1 139 ? -7.465 0.762 1.802 1 96.56 139 GLY B C 1
ATOM 4282 O O . GLY B 1 139 ? -7.273 0.184 2.875 1 96.56 139 GLY B O 1
ATOM 4283 N N . LYS B 1 140 ? -8.391 1.724 1.68 1 93.88 140 LYS B N 1
ATOM 4284 C CA . LYS B 1 140 ? -9.164 2.234 2.809 1 93.88 140 LYS B CA 1
ATOM 4285 C C . LYS B 1 140 ? -10.055 1.146 3.395 1 93.88 140 LYS B C 1
ATOM 4287 O O . LYS B 1 140 ? -10.492 1.245 4.547 1 93.88 140 LYS B O 1
ATOM 4292 N N . HIS B 1 141 ? -10.336 0.111 2.637 1 95.75 141 HIS B N 1
ATOM 4293 C CA . HIS B 1 141 ? -11.258 -0.927 3.072 1 95.75 141 HIS B CA 1
ATOM 4294 C C . HIS B 1 141 ? -10.523 -2.07 3.762 1 95.75 141 HIS B C 1
ATOM 4296 O O . HIS B 1 141 ? -11.148 -3.035 4.211 1 95.75 141 HIS B O 1
ATOM 4302 N N . PHE B 1 142 ? -9.258 -2.039 3.838 1 96.94 142 PHE B N 1
ATOM 4303 C CA . PHE B 1 142 ? -8.453 -3.094 4.449 1 96.94 142 PHE B CA 1
ATOM 4304 C C . PHE B 1 142 ? -7.871 -2.627 5.777 1 96.94 142 PHE B C 1
ATOM 4306 O O . PHE B 1 142 ? -7.168 -1.616 5.832 1 96.94 142 PHE B O 1
ATOM 4313 N N . SER B 1 143 ? -8.133 -3.338 6.777 1 95.19 143 SER B N 1
ATOM 4314 C CA . SER B 1 143 ? -7.57 -3.098 8.102 1 95.19 143 SER B CA 1
ATOM 4315 C C . SER B 1 143 ? -6.242 -3.828 8.281 1 95.19 143 SER B C 1
ATOM 4317 O O . SER B 1 143 ? -6.18 -5.051 8.141 1 95.19 143 SER B O 1
ATOM 4319 N N . VAL B 1 144 ? -5.23 -3.096 8.656 1 95.69 144 VAL B N 1
ATOM 4320 C CA . VAL B 1 144 ? -3.922 -3.705 8.867 1 95.69 144 VAL B CA 1
ATOM 4321 C C . VAL B 1 144 ? -4.004 -4.742 9.984 1 95.69 144 VAL B C 1
ATOM 4323 O O . VAL B 1 144 ? -3.383 -5.805 9.906 1 95.69 144 VAL B O 1
ATOM 4326 N N . ASN B 1 145 ? -4.801 -4.469 11 1 94.25 145 ASN B N 1
ATOM 4327 C CA . ASN B 1 145 ? -5.008 -5.422 12.086 1 94.25 145 ASN B CA 1
ATOM 4328 C C . ASN B 1 145 ? -5.457 -6.781 11.562 1 94.25 145 ASN B C 1
ATOM 4330 O O . ASN B 1 145 ? -4.895 -7.812 11.938 1 94.25 145 ASN B O 1
ATOM 4334 N N . ARG B 1 146 ? -6.398 -6.754 10.711 1 93.12 146 ARG B N 1
ATOM 4335 C CA . ARG B 1 146 ? -6.953 -7.984 10.164 1 93.12 146 ARG B CA 1
ATOM 4336 C C . ARG B 1 146 ? -5.965 -8.664 9.219 1 93.12 146 ARG B C 1
ATOM 4338 O O . ARG B 1 146 ? 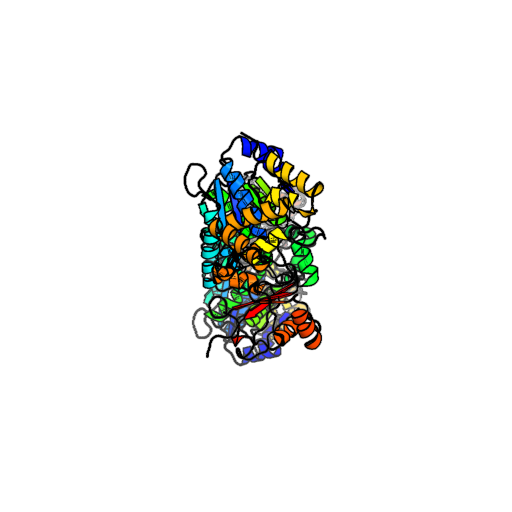-5.883 -9.891 9.18 1 93.12 146 ARG B O 1
ATOM 4345 N N . MET B 1 147 ? -5.273 -7.867 8.484 1 94.62 147 MET B N 1
ATOM 4346 C CA . MET B 1 147 ? -4.297 -8.406 7.543 1 94.62 147 MET B CA 1
ATOM 4347 C C . MET B 1 147 ? -3.184 -9.148 8.281 1 94.62 147 MET B C 1
ATOM 4349 O O . MET B 1 147 ? -2.713 -10.188 7.816 1 94.62 147 MET B O 1
ATOM 4353 N N . LEU B 1 148 ? -2.789 -8.594 9.391 1 93.31 148 LEU B N 1
ATOM 4354 C CA . LEU B 1 148 ? -1.7 -9.18 10.172 1 93.31 148 LEU B CA 1
ATOM 4355 C C . LEU B 1 148 ? -2.123 -10.508 10.789 1 93.31 148 LEU B C 1
ATOM 4357 O O . LEU B 1 148 ? -1.277 -11.359 11.078 1 93.31 148 LEU B O 1
ATOM 4361 N N . ASP B 1 149 ? -3.352 -10.672 10.984 1 89.25 149 ASP B N 1
ATOM 4362 C CA . ASP B 1 149 ? -3.885 -11.875 11.625 1 89.25 149 ASP B CA 1
ATOM 4363 C C . ASP B 1 149 ? -3.898 -13.055 10.656 1 89.25 149 ASP B C 1
ATOM 4365 O O . ASP B 1 149 ? -4.062 -14.203 11.078 1 89.25 149 ASP B O 1
ATOM 4369 N N . ARG B 1 150 ? -3.699 -12.836 9.422 1 87.69 150 ARG B N 1
ATOM 4370 C CA . ARG B 1 150 ? -3.666 -13.914 8.445 1 87.69 150 ARG B CA 1
ATOM 4371 C C . ARG B 1 150 ? -2.471 -14.828 8.68 1 87.69 150 ARG B C 1
ATOM 4373 O O . ARG B 1 150 ? -1.361 -14.359 8.938 1 87.69 150 ARG B O 1
ATOM 4380 N N . GLU B 1 151 ? -2.646 -16.016 8.516 1 83.06 151 GLU B N 1
ATOM 4381 C CA . GLU B 1 151 ? -1.641 -17.016 8.867 1 83.06 151 GLU B CA 1
ATOM 4382 C C . GLU B 1 151 ? -0.362 -16.812 8.055 1 83.06 151 GLU B C 1
ATOM 4384 O O . GLU B 1 151 ? 0.739 -16.828 8.609 1 83.06 151 GLU B O 1
ATOM 4389 N N . ALA B 1 152 ? -0.529 -16.703 6.797 1 80.06 152 ALA B N 1
ATOM 4390 C CA . ALA B 1 152 ? 0.637 -16.547 5.93 1 80.06 152 ALA B CA 1
ATOM 4391 C C . ALA B 1 152 ? 1.462 -15.328 6.32 1 80.06 152 ALA B C 1
ATOM 4393 O O . ALA B 1 152 ? 2.693 -15.375 6.332 1 80.06 152 ALA B O 1
ATOM 4394 N N . VAL B 1 153 ? 0.836 -14.242 6.688 1 87.75 153 VAL B N 1
ATOM 4395 C CA . VAL B 1 153 ? 1.504 -12.992 7.035 1 87.75 153 VAL B CA 1
ATOM 4396 C C . VAL B 1 153 ? 2.16 -13.117 8.406 1 87.75 153 VAL B C 1
ATOM 4398 O O . VAL B 1 153 ? 3.32 -12.742 8.586 1 87.75 153 VAL B O 1
ATOM 4401 N N . SER B 1 154 ? 1.411 -13.656 9.312 1 88.69 154 SER B N 1
ATOM 4402 C CA . SER B 1 154 ? 1.928 -13.812 10.672 1 88.69 154 SER B CA 1
ATOM 4403 C C . SER B 1 154 ? 3.186 -14.68 10.688 1 88.69 154 SER B C 1
ATOM 4405 O O . SER B 1 154 ? 4.145 -14.375 11.391 1 88.69 154 SER B O 1
ATOM 4407 N N . LYS B 1 155 ? 3.18 -15.703 9.922 1 86.94 155 LYS B N 1
ATOM 4408 C CA . LYS B 1 155 ? 4.332 -16.594 9.844 1 86.94 155 LYS B CA 1
ATOM 4409 C C . LYS B 1 155 ? 5.551 -15.875 9.281 1 86.94 155 LYS B C 1
ATOM 4411 O O . LYS B 1 155 ? 6.66 -16.016 9.797 1 86.94 155 LYS B O 1
ATOM 4416 N N . ARG B 1 156 ? 5.375 -15.133 8.312 1 88.31 156 ARG B N 1
ATOM 4417 C CA . ARG B 1 156 ? 6.461 -14.391 7.68 1 88.31 156 ARG B CA 1
ATOM 4418 C C . ARG B 1 156 ? 7.02 -13.328 8.617 1 88.31 156 ARG B C 1
ATOM 4420 O O . ARG B 1 156 ? 8.234 -13.125 8.688 1 88.31 156 ARG B O 1
ATOM 4427 N N . LEU B 1 157 ? 6.145 -12.641 9.25 1 90.12 157 LEU B N 1
ATOM 4428 C CA . LEU B 1 157 ? 6.559 -11.594 10.188 1 90.12 157 LEU B CA 1
ATOM 4429 C C . LEU B 1 157 ? 7.441 -12.18 11.289 1 90.12 157 LEU B C 1
ATOM 4431 O O . LEU B 1 157 ? 8.391 -11.531 11.734 1 90.12 157 LEU B O 1
ATOM 4435 N N . ALA B 1 158 ? 7.172 -13.367 11.68 1 89.25 158 ALA B N 1
ATOM 4436 C CA . ALA B 1 158 ? 7.875 -14.016 12.781 1 89.25 158 ALA B CA 1
ATOM 4437 C C . ALA B 1 158 ? 9.219 -14.578 12.32 1 89.25 158 ALA B C 1
ATOM 4439 O O . ALA B 1 158 ? 10.078 -14.891 13.148 1 89.25 158 ALA B O 1
ATOM 4440 N N . THR B 1 159 ? 9.391 -14.742 11.055 1 89.31 159 THR B N 1
ATOM 4441 C CA . THR B 1 159 ? 10.586 -15.414 10.555 1 89.31 159 THR B CA 1
ATOM 4442 C C . THR B 1 159 ? 11.445 -14.461 9.734 1 89.31 159 THR B C 1
ATOM 4444 O O . THR B 1 159 ? 12.234 -13.688 10.289 1 89.31 159 THR B O 1
ATOM 4447 N N . THR B 1 160 ? 11.18 -14.297 8.43 1 86.44 160 THR B N 1
ATOM 4448 C CA . THR B 1 160 ? 12.047 -13.578 7.504 1 86.44 160 THR B CA 1
ATOM 4449 C C . THR B 1 160 ? 11.594 -12.133 7.352 1 86.44 160 THR B C 1
ATOM 4451 O O . THR B 1 160 ? 12.352 -11.289 6.859 1 86.44 160 THR B O 1
ATOM 4454 N N . GLY B 1 161 ? 10.383 -11.883 7.758 1 90.88 161 GLY B N 1
ATOM 4455 C CA . GLY B 1 161 ? 9.836 -10.555 7.52 1 90.88 161 GLY B CA 1
ATOM 4456 C C . GLY B 1 161 ? 9.102 -10.445 6.199 1 90.88 161 GLY B C 1
ATOM 4457 O O . GLY B 1 161 ? 9.125 -11.375 5.387 1 90.88 161 GLY B O 1
ATOM 4458 N N . ILE B 1 162 ? 8.438 -9.453 5.949 1 92.62 162 ILE B N 1
ATOM 4459 C CA . ILE B 1 162 ? 7.629 -9.258 4.746 1 92.62 162 ILE B CA 1
ATOM 4460 C C . ILE B 1 162 ? 7.727 -7.805 4.293 1 92.62 162 ILE B C 1
ATOM 4462 O O . ILE B 1 162 ? 7.707 -6.887 5.117 1 92.62 162 ILE B O 1
ATOM 4466 N N . SER B 1 163 ? 7.945 -7.566 3.055 1 94.12 163 SER B N 1
ATOM 4467 C CA . SER B 1 163 ? 7.992 -6.215 2.512 1 94.12 163 SER B CA 1
ATOM 4468 C C . SER B 1 163 ? 6.594 -5.633 2.35 1 94.12 163 SER B C 1
ATOM 4470 O O . SER B 1 163 ? 5.609 -6.371 2.303 1 94.12 163 SER B O 1
ATOM 4472 N N . PHE B 1 164 ? 6.516 -4.336 2.277 1 96.31 164 PHE B N 1
ATOM 4473 C CA . PHE B 1 164 ? 5.238 -3.668 2.041 1 96.31 164 PHE B CA 1
ATOM 4474 C C . PHE B 1 164 ? 4.621 -4.133 0.726 1 96.31 164 PHE B C 1
ATOM 4476 O O . PHE B 1 164 ? 3.408 -4.32 0.637 1 96.31 164 PHE B O 1
ATOM 4483 N N . THR B 1 165 ? 5.43 -4.328 -0.287 1 94.62 165 THR B N 1
ATOM 4484 C CA . THR B 1 165 ? 4.969 -4.789 -1.592 1 94.62 165 THR B CA 1
ATOM 4485 C C . THR B 1 165 ? 4.285 -6.148 -1.475 1 94.62 165 THR B C 1
ATOM 4487 O O . THR B 1 165 ? 3.158 -6.328 -1.945 1 94.62 165 THR B O 1
ATOM 4490 N N . GLU B 1 166 ? 4.926 -7.059 -0.821 1 92.25 166 GLU B N 1
ATOM 4491 C CA . GLU B 1 166 ? 4.344 -8.383 -0.625 1 92.25 166 GLU B CA 1
ATOM 4492 C C . GLU B 1 166 ? 3.068 -8.305 0.206 1 92.25 166 GLU B C 1
ATOM 4494 O O . GLU B 1 166 ? 2.105 -9.031 -0.059 1 92.25 166 GLU B O 1
ATOM 4499 N N . PHE B 1 167 ? 3.137 -7.496 1.216 1 94.75 167 PHE B N 1
ATOM 4500 C CA . PHE B 1 167 ? 2.018 -7.293 2.127 1 94.75 167 PHE B CA 1
ATOM 4501 C C . PHE B 1 167 ? 0.797 -6.77 1.375 1 94.75 167 PHE B C 1
ATOM 4503 O O . PHE B 1 167 ? -0.34 -7.004 1.79 1 94.75 167 PHE B O 1
ATOM 4510 N N . SER B 1 168 ? 1 -6.086 0.267 1 95.94 168 SER B N 1
ATOM 4511 C CA . SER B 1 168 ? -0.068 -5.445 -0.496 1 95.94 168 SER B CA 1
ATOM 4512 C C . SER B 1 168 ? -0.716 -6.426 -1.466 1 95.94 168 SER B C 1
ATOM 4514 O O . SER B 1 168 ? -1.739 -6.117 -2.08 1 95.94 168 SER B O 1
ATOM 4516 N N . TYR B 1 169 ? -0.206 -7.586 -1.598 1 93.38 169 TYR B N 1
ATOM 4517 C CA . TYR B 1 169 ? -0.646 -8.547 -2.602 1 93.38 169 TYR B CA 1
ATOM 4518 C C . TYR B 1 169 ? -2.133 -8.852 -2.457 1 93.38 169 TYR B C 1
ATOM 4520 O O . TYR B 1 169 ? -2.857 -8.922 -3.451 1 93.38 169 TYR B O 1
ATOM 4528 N N . VAL B 1 170 ? -2.604 -9.047 -1.271 1 95.38 170 VAL B N 1
ATOM 4529 C CA . VAL B 1 170 ? -3.994 -9.406 -1.015 1 95.38 170 VAL B CA 1
ATOM 4530 C C . VAL B 1 170 ? -4.918 -8.32 -1.557 1 95.38 170 VAL B C 1
ATOM 4532 O O . VAL B 1 170 ? -6.016 -8.617 -2.041 1 95.38 170 VAL B O 1
ATOM 4535 N N . LEU B 1 171 ? -4.512 -7.059 -1.472 1 97.31 171 LEU B N 1
ATOM 4536 C CA . LEU B 1 171 ? -5.32 -5.961 -1.995 1 97.31 171 LEU B CA 1
ATOM 4537 C C . LEU B 1 171 ? -5.441 -6.055 -3.514 1 97.31 171 LEU B C 1
ATOM 4539 O O . LEU B 1 171 ? -6.523 -5.848 -4.066 1 97.31 171 LEU B O 1
ATOM 4543 N N . LEU B 1 172 ? -4.301 -6.324 -4.156 1 96.81 172 LEU B N 1
ATOM 4544 C CA . LEU B 1 172 ? -4.305 -6.457 -5.609 1 96.81 172 LEU B CA 1
ATOM 4545 C C . LEU B 1 172 ? -5.223 -7.594 -6.051 1 96.81 172 LEU B C 1
ATOM 4547 O O . LEU B 1 172 ? -6.012 -7.434 -6.988 1 96.81 172 LEU B O 1
ATOM 4551 N N . GLN B 1 173 ? -5.059 -8.695 -5.418 1 96.56 173 GLN B N 1
ATOM 4552 C CA . GLN B 1 173 ? -5.898 -9.836 -5.754 1 96.56 173 GLN B CA 1
ATOM 4553 C C . GLN B 1 173 ? -7.371 -9.539 -5.496 1 96.56 173 GLN B C 1
ATOM 4555 O O . GLN B 1 173 ? -8.242 -9.93 -6.277 1 96.56 173 GLN B O 1
ATOM 4560 N N . SER B 1 174 ? -7.691 -8.891 -4.375 1 98.19 174 SER B N 1
ATOM 4561 C CA . SER B 1 174 ? -9.062 -8.5 -4.07 1 98.19 174 SER B CA 1
ATOM 4562 C C . SER B 1 174 ? -9.617 -7.547 -5.129 1 98.19 174 SER B C 1
ATOM 4564 O O . SER B 1 174 ? -10.781 -7.648 -5.52 1 98.19 174 SER B O 1
ATOM 4566 N N . ASN B 1 175 ? -8.781 -6.609 -5.523 1 98.31 175 ASN B N 1
ATOM 4567 C CA . ASN B 1 175 ? -9.188 -5.68 -6.574 1 98.31 175 ASN B CA 1
ATOM 4568 C C . ASN B 1 175 ? -9.5 -6.41 -7.879 1 98.31 175 ASN B C 1
ATOM 4570 O O . ASN B 1 175 ? -10.359 -5.977 -8.648 1 98.31 175 ASN B O 1
ATOM 4574 N N . A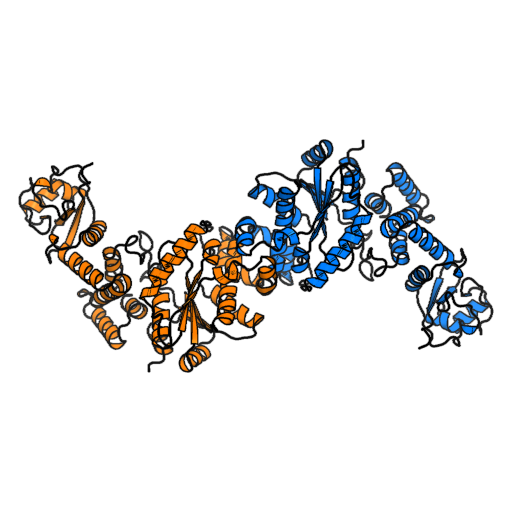SP B 1 176 ? -8.781 -7.52 -8.219 1 98.38 176 ASP B N 1
ATOM 4575 C CA . ASP B 1 176 ? -9.078 -8.336 -9.391 1 98.38 176 ASP B CA 1
ATOM 4576 C C . ASP B 1 176 ? -10.523 -8.812 -9.367 1 98.38 176 ASP B C 1
ATOM 4578 O O . ASP B 1 176 ? -11.234 -8.719 -10.375 1 98.38 176 ASP B O 1
ATOM 4582 N N . TYR B 1 177 ? -10.914 -9.359 -8.211 1 98.75 177 TYR B N 1
ATOM 4583 C CA . TYR B 1 177 ? -12.289 -9.844 -8.102 1 98.75 177 TYR B CA 1
ATOM 4584 C C . TYR B 1 177 ? -13.281 -8.711 -8.328 1 98.75 177 TYR B C 1
ATOM 4586 O O . TYR B 1 177 ? -14.242 -8.859 -9.094 1 98.75 177 TYR B O 1
ATOM 4594 N N . LEU B 1 178 ? -13.07 -7.551 -7.703 1 98.75 178 LEU B N 1
ATOM 4595 C CA . LEU B 1 178 ? -13.938 -6.391 -7.848 1 98.75 178 LEU B CA 1
ATOM 4596 C C . LEU B 1 178 ? -14.047 -5.965 -9.312 1 98.75 178 LEU B C 1
ATOM 4598 O O . LEU B 1 178 ? -15.141 -5.727 -9.812 1 98.75 178 LEU B O 1
ATOM 4602 N N . GLN B 1 179 ? -12.914 -5.848 -10 1 98.62 179 GLN B N 1
ATOM 4603 C CA . GLN B 1 179 ? -12.891 -5.418 -11.398 1 98.62 179 GLN B CA 1
ATOM 4604 C C . GLN B 1 179 ? -13.586 -6.434 -12.297 1 98.62 179 GLN B C 1
ATOM 4606 O O . GLN B 1 179 ? -14.32 -6.059 -13.211 1 98.62 179 GLN B O 1
ATOM 4611 N N . LEU B 1 180 ? -13.32 -7.73 -12.047 1 98.81 180 LEU B N 1
ATOM 4612 C CA . LEU B 1 180 ? -13.953 -8.766 -12.852 1 98.81 180 LEU B CA 1
ATOM 4613 C C . LEU B 1 180 ? -15.461 -8.789 -12.617 1 98.81 180 LEU B C 1
ATOM 4615 O O . LEU B 1 180 ? -16.234 -9.062 -13.539 1 98.81 180 LEU B O 1
ATOM 4619 N N . HIS B 1 181 ? -15.875 -8.562 -11.391 1 98.81 181 HIS B N 1
ATOM 4620 C CA . HIS B 1 181 ? -17.297 -8.438 -11.086 1 98.81 181 HIS B CA 1
ATOM 4621 C C . HIS B 1 181 ? -17.922 -7.281 -11.859 1 98.81 181 HIS B C 1
ATOM 4623 O O . HIS B 1 181 ? -18.984 -7.438 -12.461 1 98.81 181 HIS B O 1
ATOM 4629 N N . ARG B 1 182 ? -17.297 -6.152 -11.883 1 98.5 182 ARG B N 1
ATOM 4630 C CA . ARG B 1 182 ? -17.812 -4.945 -12.516 1 98.5 182 ARG B CA 1
ATOM 4631 C C . ARG B 1 182 ? -17.781 -5.055 -14.031 1 98.5 182 ARG B C 1
ATOM 4633 O O . ARG B 1 182 ? -18.719 -4.66 -14.711 1 98.5 182 ARG B O 1
ATOM 4640 N N . ARG B 1 183 ? -16.75 -5.598 -14.602 1 98.12 183 ARG B N 1
ATOM 4641 C CA . ARG B 1 183 ? -16.5 -5.57 -16.047 1 98.12 183 ARG B CA 1
ATOM 4642 C C . ARG B 1 183 ? -17.172 -6.75 -16.734 1 98.12 183 ARG B C 1
ATOM 4644 O O . ARG B 1 183 ? -17.578 -6.645 -17.891 1 98.12 183 ARG B O 1
ATOM 4651 N N . HIS B 1 184 ? -17.266 -7.93 -16.016 1 98.31 184 HIS B N 1
ATOM 4652 C CA . HIS B 1 184 ? -17.703 -9.148 -16.672 1 98.31 184 HIS B CA 1
ATOM 4653 C C . HIS B 1 184 ? -18.891 -9.781 -15.945 1 98.31 184 HIS B C 1
ATOM 4655 O O . HIS B 1 184 ? -19.359 -10.852 -16.328 1 98.31 184 HIS B O 1
ATOM 4661 N N . GLY B 1 185 ? -19.297 -9.148 -14.82 1 98.31 185 GLY B N 1
ATOM 4662 C CA . GLY B 1 185 ? -20.391 -9.742 -14.047 1 98.31 185 GLY B CA 1
ATOM 4663 C C . GLY B 1 185 ? -19.969 -11.016 -13.328 1 98.31 185 GLY B C 1
ATOM 4664 O O . GLY B 1 185 ? -20.797 -11.898 -13.102 1 98.31 185 GLY B O 1
ATOM 4665 N N . CYS B 1 186 ? -18.703 -11.148 -13.008 1 98.81 186 CYS B N 1
ATOM 4666 C CA . CYS B 1 186 ? -18.188 -12.328 -12.336 1 98.81 186 CYS B CA 1
ATOM 4667 C C . CYS B 1 186 ? -18.75 -12.453 -10.922 1 98.81 186 CYS B C 1
ATOM 4669 O O . CYS B 1 186 ? -18.75 -11.492 -10.156 1 98.81 186 CYS B O 1
ATOM 4671 N N . THR B 1 187 ? -19.203 -13.625 -10.57 1 98.75 187 THR B N 1
ATOM 4672 C CA . THR B 1 187 ? -19.828 -13.773 -9.25 1 98.75 187 THR B CA 1
ATOM 4673 C C . THR B 1 187 ? -19.25 -14.969 -8.508 1 98.75 187 THR B C 1
ATOM 4675 O O . THR B 1 187 ? -19.734 -15.336 -7.438 1 98.75 187 THR B O 1
ATOM 4678 N N . LEU B 1 188 ? -18.172 -15.648 -9.031 1 98.81 188 LEU B N 1
ATOM 4679 C CA . LEU B 1 188 ? -17.547 -16.781 -8.367 1 98.81 188 LEU B CA 1
ATOM 4680 C C . LEU B 1 188 ? -16.047 -16.797 -8.641 1 98.81 188 LEU B C 1
ATOM 4682 O O . LEU B 1 188 ? -15.617 -16.688 -9.789 1 98.81 188 LEU B O 1
ATOM 4686 N N . GLN B 1 189 ? -15.297 -16.844 -7.57 1 98.88 189 GLN B N 1
ATOM 4687 C CA . GLN B 1 189 ? -13.859 -17.062 -7.691 1 98.88 189 GLN B CA 1
ATOM 4688 C C . GLN B 1 189 ? -13.477 -18.484 -7.273 1 98.88 189 GLN B C 1
ATOM 4690 O O . GLN B 1 189 ? -13.93 -18.969 -6.238 1 98.88 189 GLN B O 1
ATOM 4695 N N . LEU B 1 190 ? -12.688 -19.109 -8.133 1 98.56 190 LEU B N 1
ATOM 4696 C CA . LEU B 1 190 ? -12.086 -20.406 -7.828 1 98.56 190 LEU B CA 1
ATOM 4697 C C . LEU B 1 190 ? -10.633 -20.25 -7.406 1 98.56 190 LEU B C 1
ATOM 4699 O O . LEU B 1 190 ? -9.961 -19.297 -7.824 1 98.56 190 LEU B O 1
ATOM 4703 N N . GLY B 1 191 ? -10.18 -21.188 -6.613 1 97.69 191 GLY B N 1
ATOM 4704 C CA . GLY B 1 191 ? -8.773 -21.219 -6.242 1 97.69 191 GLY B CA 1
ATOM 4705 C C . GLY B 1 191 ? -8.43 -22.359 -5.309 1 97.69 191 GLY B C 1
ATOM 4706 O O . GLY B 1 191 ? -9.297 -23.156 -4.949 1 97.69 191 GLY B O 1
ATOM 4707 N N . GLY B 1 192 ? -7.164 -22.469 -4.988 1 96.12 192 GLY B N 1
ATOM 4708 C CA . GLY B 1 192 ? -6.715 -23.453 -4.02 1 96.12 192 GLY B CA 1
ATOM 4709 C C . GLY B 1 192 ? -7.008 -23.047 -2.584 1 96.12 192 GLY B C 1
ATOM 4710 O O . GLY B 1 192 ? -7.09 -21.859 -2.268 1 96.12 192 GLY B O 1
ATOM 4711 N N . SER B 1 193 ? -7.105 -24.031 -1.764 1 95.5 193 SER B N 1
ATOM 4712 C CA . SER B 1 193 ? -7.457 -23.781 -0.37 1 95.5 193 SER B CA 1
ATOM 4713 C C . SER B 1 193 ? -6.367 -22.984 0.339 1 95.5 193 SER B C 1
ATOM 4715 O O . SER B 1 193 ? -6.633 -22.312 1.335 1 95.5 193 SER B O 1
ATOM 4717 N N . ASP B 1 194 ? -5.137 -23.109 -0.126 1 90.12 194 ASP B N 1
ATOM 4718 C CA . ASP B 1 194 ? -4.035 -22.344 0.451 1 90.12 194 ASP B CA 1
ATOM 4719 C C . ASP B 1 194 ? -4.23 -20.844 0.224 1 90.12 194 ASP B C 1
ATOM 4721 O O . ASP B 1 194 ? -3.625 -20.031 0.915 1 90.12 194 ASP B O 1
ATOM 4725 N N . GLN B 1 195 ? -5.086 -20.5 -0.7 1 92.94 195 GLN B N 1
ATOM 4726 C CA . GLN B 1 195 ? -5.328 -19.094 -1.031 1 92.94 195 GLN B CA 1
ATOM 4727 C C . GLN B 1 195 ? -6.652 -18.609 -0.446 1 92.94 195 GLN B C 1
ATOM 4729 O O . GLN B 1 195 ? -7.152 -17.547 -0.819 1 92.94 195 GLN B O 1
ATOM 4734 N N . TRP B 1 196 ? -7.246 -19.359 0.411 1 95.31 196 TRP B N 1
ATOM 4735 C CA . TRP B 1 196 ? -8.602 -19.109 0.883 1 95.31 196 TRP B CA 1
ATOM 4736 C C . TRP B 1 196 ? -8.711 -17.719 1.504 1 95.31 196 TRP B C 1
ATOM 4738 O O . TRP B 1 196 ? -9.68 -17 1.257 1 95.31 196 TRP B O 1
ATOM 4748 N N . GLY B 1 197 ? -7.707 -17.328 2.307 1 93.31 197 GLY B N 1
ATOM 4749 C CA . GLY B 1 197 ? -7.707 -16 2.908 1 93.31 197 GLY B CA 1
ATOM 4750 C C . GLY B 1 197 ? -7.766 -14.883 1.888 1 93.31 197 GLY B C 1
ATOM 4751 O O . GLY B 1 197 ? -8.547 -13.938 2.037 1 93.31 197 GLY B O 1
ATOM 4752 N N . ASN B 1 198 ? -6.988 -14.953 0.853 1 93.69 198 ASN B N 1
ATOM 4753 C CA . ASN B 1 198 ? -6.973 -13.953 -0.208 1 93.69 198 ASN B CA 1
ATOM 4754 C C . ASN B 1 198 ? -8.289 -13.938 -0.984 1 93.69 198 ASN B C 1
ATOM 4756 O O . ASN B 1 198 ? -8.797 -12.875 -1.334 1 93.69 198 ASN B O 1
ATOM 4760 N N . ILE B 1 199 ? -8.781 -15.133 -1.23 1 96.75 199 ILE B N 1
ATOM 4761 C CA . ILE B 1 199 ? -10.008 -15.281 -2.006 1 96.75 199 ILE B CA 1
ATOM 4762 C C . ILE B 1 199 ? -11.172 -14.633 -1.261 1 96.75 199 ILE B C 1
ATOM 4764 O O . ILE B 1 199 ? -11.938 -13.859 -1.845 1 96.75 199 ILE B O 1
ATOM 4768 N N . THR B 1 200 ? -11.273 -14.859 -0.005 1 97.19 200 THR B N 1
ATOM 4769 C CA . THR B 1 200 ? -12.383 -14.32 0.771 1 97.19 200 THR B CA 1
ATOM 4770 C C . THR B 1 200 ? -12.219 -12.812 0.972 1 97.19 200 THR B C 1
ATOM 4772 O O . THR B 1 200 ? -13.211 -12.086 1.09 1 97.19 200 THR B O 1
ATOM 4775 N N . ALA B 1 201 ? -10.992 -12.359 1.058 1 97 201 ALA B N 1
ATOM 4776 C CA . ALA B 1 201 ? -10.766 -10.914 1.108 1 97 201 ALA B CA 1
ATOM 4777 C C . ALA B 1 201 ? -11.359 -10.227 -0.114 1 97 201 ALA B C 1
ATOM 4779 O O . ALA B 1 201 ? -11.898 -9.117 -0.009 1 97 201 ALA B O 1
ATOM 4780 N N . GLY B 1 202 ? -11.227 -10.875 -1.272 1 98.19 202 GLY B N 1
ATOM 4781 C CA . GLY B 1 202 ? -11.852 -10.352 -2.479 1 98.19 202 GLY B CA 1
ATOM 4782 C C . GLY B 1 202 ? -13.359 -10.281 -2.391 1 98.19 202 GLY B C 1
ATOM 4783 O O . GLY B 1 202 ? -13.969 -9.289 -2.811 1 98.19 202 GLY B O 1
ATOM 4784 N N . CYS B 1 203 ? -13.969 -11.328 -1.837 1 98.62 203 CYS B N 1
ATOM 4785 C CA . CYS B 1 203 ? -15.414 -11.32 -1.625 1 98.62 203 CYS B CA 1
ATOM 4786 C C . CYS B 1 203 ? -15.828 -10.148 -0.738 1 98.62 203 CYS B C 1
ATOM 4788 O O . CYS B 1 203 ? -16.812 -9.469 -1.021 1 98.62 203 CYS B O 1
ATOM 4790 N N . GLU B 1 204 ? -15.078 -9.93 0.304 1 97.88 204 GLU B N 1
ATOM 4791 C CA . GLU B 1 204 ? -15.375 -8.859 1.251 1 97.88 204 GLU B CA 1
ATOM 4792 C C . GLU B 1 204 ? -15.266 -7.488 0.588 1 97.88 204 GLU B C 1
ATOM 4794 O O . GLU B 1 204 ? -16.062 -6.598 0.857 1 97.88 204 GLU B O 1
ATOM 4799 N N . LEU B 1 205 ? -14.25 -7.316 -0.214 1 98.56 205 LEU B N 1
ATOM 4800 C CA . LEU B 1 205 ? -14.094 -6.039 -0.901 1 98.56 205 LEU B CA 1
ATOM 4801 C C . LEU B 1 205 ? -15.305 -5.746 -1.78 1 98.56 205 LEU B C 1
ATOM 4803 O O . LEU B 1 205 ? -15.828 -4.629 -1.777 1 98.56 205 LEU B O 1
ATOM 4807 N N . VAL B 1 206 ? -15.766 -6.758 -2.578 1 98.62 206 VAL B N 1
ATOM 4808 C CA . VAL B 1 206 ? -16.938 -6.59 -3.434 1 98.62 206 VAL B CA 1
ATOM 4809 C C . VAL B 1 206 ? -18.141 -6.199 -2.584 1 98.62 206 VAL B C 1
ATOM 4811 O O . VAL B 1 206 ? -18.906 -5.309 -2.955 1 98.62 206 VAL B O 1
ATOM 4814 N N . ARG B 1 207 ? -18.266 -6.891 -1.468 1 98.12 207 ARG B N 1
ATOM 4815 C CA . ARG B 1 207 ? -19.375 -6.59 -0.57 1 98.12 207 ARG B CA 1
ATOM 4816 C C . ARG B 1 207 ? -19.297 -5.156 -0.057 1 98.12 207 ARG B C 1
ATOM 4818 O O . ARG B 1 207 ? -20.297 -4.434 -0.049 1 98.12 207 ARG B O 1
ATOM 4825 N N . ARG B 1 208 ? -18.156 -4.684 0.405 1 96.5 208 ARG B N 1
ATOM 4826 C CA . ARG B 1 208 ? -17.969 -3.371 1.014 1 96.5 208 ARG B CA 1
ATOM 4827 C C . ARG B 1 208 ? -18.125 -2.26 -0.017 1 96.5 208 ARG B C 1
ATOM 4829 O O . ARG B 1 208 ? -18.688 -1.204 0.283 1 96.5 208 ARG B O 1
ATOM 4836 N N . VAL B 1 209 ? -17.625 -2.496 -1.178 1 97.06 209 VAL B N 1
ATOM 4837 C CA . VAL B 1 209 ? -17.547 -1.437 -2.178 1 97.06 209 VAL B CA 1
ATOM 4838 C C . VAL B 1 209 ? -18.844 -1.396 -2.988 1 97.06 209 VAL B C 1
ATOM 4840 O O . VAL B 1 209 ? -19.406 -0.322 -3.213 1 97.06 209 VAL B O 1
ATOM 4843 N N . ASP B 1 210 ? -19.344 -2.59 -3.449 1 97.5 210 ASP B N 1
ATOM 4844 C CA . ASP B 1 210 ? -20.484 -2.625 -4.344 1 97.5 210 ASP B CA 1
ATOM 4845 C C . ASP B 1 210 ? -21.75 -3.088 -3.607 1 97.5 210 ASP B C 1
ATOM 4847 O O . ASP B 1 210 ? -22.844 -3.1 -4.18 1 97.5 210 ASP B O 1
ATOM 4851 N N . GLN B 1 211 ? -21.656 -3.508 -2.377 1 97.25 211 GLN B N 1
ATOM 4852 C CA . GLN B 1 211 ? -22.766 -4.008 -1.58 1 97.25 211 GLN B CA 1
ATOM 4853 C C . GLN B 1 211 ? -23.438 -5.207 -2.254 1 97.25 211 GLN B C 1
ATOM 4855 O O . GLN B 1 211 ? -24.656 -5.27 -2.352 1 97.25 211 GLN B O 1
ATOM 4860 N N . ARG B 1 212 ? -22.641 -5.992 -2.859 1 97.25 212 ARG B N 1
ATOM 4861 C CA . ARG B 1 212 ? -23.094 -7.227 -3.496 1 97.25 212 ARG B CA 1
ATOM 4862 C C . ARG B 1 212 ? -22.406 -8.445 -2.875 1 97.25 212 ARG B C 1
ATOM 4864 O O . ARG B 1 212 ? -21.234 -8.367 -2.477 1 97.25 212 ARG B O 1
ATOM 4871 N N . THR B 1 213 ? -23.156 -9.531 -2.84 1 97.5 213 THR B N 1
ATOM 4872 C CA . THR B 1 213 ? -22.609 -10.781 -2.336 1 97.5 213 THR B CA 1
ATOM 4873 C C . THR B 1 213 ? -22.172 -11.68 -3.49 1 97.5 213 THR B C 1
ATOM 4875 O O . THR B 1 213 ? -22.938 -11.914 -4.43 1 97.5 213 THR B O 1
ATOM 4878 N N . VAL B 1 214 ? -20.953 -12.102 -3.467 1 98.62 214 VAL B N 1
ATOM 4879 C CA . VAL B 1 214 ? -20.391 -13 -4.473 1 98.62 214 VAL B CA 1
ATOM 4880 C C . VAL B 1 214 ? -19.891 -14.273 -3.805 1 98.62 214 VAL B C 1
ATOM 4882 O O . VAL B 1 214 ? -19.906 -14.391 -2.578 1 98.62 214 VAL B O 1
ATOM 4885 N N . HIS B 1 215 ? -19.484 -15.273 -4.617 1 98.62 215 HIS B N 1
ATOM 4886 C CA . HIS B 1 215 ? -19.156 -16.594 -4.105 1 98.62 215 HIS B CA 1
ATOM 4887 C C . HIS B 1 215 ? -17.672 -16.906 -4.289 1 98.62 215 HIS B C 1
ATOM 4889 O O . HIS B 1 215 ? -17 -16.266 -5.098 1 98.62 215 HIS B O 1
ATOM 4895 N N . ALA B 1 216 ? -17.172 -17.797 -3.506 1 98.75 216 ALA B N 1
ATOM 4896 C CA . ALA B 1 216 ? -15.844 -18.391 -3.652 1 98.75 216 ALA B CA 1
ATOM 4897 C C . ALA B 1 216 ? -15.883 -19.891 -3.424 1 98.75 216 ALA B C 1
ATOM 4899 O O . ALA B 1 216 ? -16.703 -20.391 -2.639 1 98.75 216 ALA B O 1
ATOM 4900 N N . LEU B 1 217 ? -15.109 -20.578 -4.137 1 98.56 217 LEU B N 1
ATOM 4901 C CA . LEU B 1 217 ? -14.93 -22.016 -4.008 1 98.56 217 LEU B CA 1
ATOM 4902 C C . LEU B 1 217 ? -13.453 -22.391 -4.031 1 98.56 217 LEU B C 1
ATOM 4904 O O . LEU B 1 217 ? -12.734 -22.047 -4.977 1 98.56 217 LEU B O 1
ATOM 4908 N N . ALA B 1 218 ? -13 -23.031 -3.01 1 98.25 218 ALA B N 1
ATOM 4909 C CA . ALA B 1 218 ? -11.609 -23.469 -2.955 1 98.25 218 ALA B CA 1
ATOM 4910 C C . ALA B 1 218 ? -11.508 -24.984 -3.094 1 98.25 218 ALA B C 1
ATOM 4912 O O . ALA B 1 218 ? -12.289 -25.719 -2.48 1 98.25 218 ALA B O 1
ATOM 4913 N N . THR B 1 219 ? -10.602 -25.406 -3.906 1 97.81 219 THR B N 1
ATOM 4914 C CA . THR B 1 219 ? -10.281 -26.828 -4.023 1 97.81 219 THR B CA 1
ATOM 4915 C C . THR B 1 219 ? -9.211 -27.219 -3.014 1 97.81 219 THR B C 1
ATOM 4917 O O . THR B 1 219 ? -8.398 -26.391 -2.602 1 97.81 219 THR B O 1
ATOM 4920 N N . PRO B 1 220 ? -9.25 -28.469 -2.582 1 96.12 220 PRO B N 1
ATOM 4921 C CA . PRO B 1 220 ? -8.203 -28.906 -1.653 1 96.12 220 PRO B CA 1
ATOM 4922 C C . PRO B 1 220 ? -6.828 -28.984 -2.305 1 96.12 220 PRO B C 1
ATOM 4924 O O . PRO B 1 220 ? -6.723 -29.125 -3.525 1 96.12 220 PRO B O 1
ATOM 4927 N N . LEU B 1 221 ? -5.867 -28.844 -1.485 1 92.56 221 LEU B N 1
ATOM 4928 C CA . LEU B 1 221 ? -4.516 -29.109 -1.958 1 92.56 221 LEU B CA 1
ATOM 4929 C C . LEU B 1 221 ? -4.25 -30.609 -2.029 1 92.56 221 LEU B C 1
ATOM 4931 O O . LEU B 1 221 ? -4.438 -31.328 -1.042 1 92.56 221 LEU B O 1
ATOM 4935 N N . LEU B 1 222 ? -3.916 -31.047 -3.145 1 93.31 222 LEU B N 1
ATOM 4936 C CA . LEU B 1 222 ? -3.621 -32.469 -3.291 1 93.31 222 LEU B CA 1
ATOM 4937 C C . LEU B 1 222 ? -2.301 -32.812 -2.617 1 93.31 222 LEU B C 1
ATOM 4939 O O . LEU B 1 222 ? -1.341 -32.062 -2.68 1 93.31 222 LEU B O 1
ATOM 4943 N N . THR B 1 223 ? -2.309 -33.938 -1.981 1 91.81 223 THR B N 1
ATOM 4944 C CA . THR B 1 223 ? -1.108 -34.406 -1.299 1 91.81 223 THR B CA 1
ATOM 4945 C C . THR B 1 223 ? -0.751 -35.812 -1.752 1 91.81 223 THR B C 1
ATOM 4947 O O . THR B 1 223 ? -1.578 -36.5 -2.348 1 91.81 223 THR B O 1
ATOM 4950 N N . LYS B 1 224 ? 0.485 -36.188 -1.475 1 92.19 224 LYS B N 1
ATOM 4951 C CA . LYS B 1 224 ? 0.907 -37.562 -1.612 1 92.19 224 LYS B CA 1
ATOM 4952 C C . LYS B 1 224 ? 0.475 -38.406 -0.405 1 92.19 224 LYS B C 1
ATOM 4954 O O . LYS B 1 224 ? -0.138 -37.875 0.527 1 92.19 224 LYS B O 1
ATOM 4959 N N . ALA B 1 225 ? 0.794 -39.594 -0.516 1 90.62 225 ALA B N 1
ATOM 4960 C CA . ALA B 1 225 ? 0.373 -40.5 0.548 1 90.62 225 ALA B CA 1
ATOM 4961 C C . ALA B 1 225 ? 1.072 -40.188 1.862 1 90.62 225 ALA B C 1
ATOM 4963 O O . ALA B 1 225 ? 0.5 -40.375 2.939 1 90.62 225 ALA B O 1
ATOM 4964 N N . ASP B 1 226 ? 2.248 -39.656 1.826 1 90.31 226 ASP B N 1
ATOM 4965 C CA . ASP B 1 226 ? 3.014 -39.344 3.027 1 90.31 226 ASP B CA 1
ATOM 4966 C C . ASP B 1 226 ? 2.67 -37.969 3.553 1 90.31 226 ASP B C 1
ATOM 4968 O O . ASP B 1 226 ? 3.268 -37.5 4.523 1 90.31 226 ASP B O 1
ATOM 4972 N N . GLY B 1 227 ? 1.791 -37.312 2.812 1 87.75 227 GLY B N 1
ATOM 4973 C CA . GLY B 1 227 ? 1.312 -36.031 3.287 1 87.75 227 GLY B CA 1
ATOM 4974 C C . GLY B 1 227 ? 2.008 -34.844 2.625 1 87.75 227 GLY B C 1
ATOM 4975 O O . GLY B 1 227 ? 1.568 -33.719 2.758 1 87.75 227 GLY B O 1
ATOM 4976 N N . THR B 1 228 ? 3.041 -35.188 1.953 1 86 228 THR B N 1
ATOM 4977 C CA . THR B 1 228 ? 3.762 -34.094 1.301 1 86 228 THR B CA 1
ATOM 4978 C C . THR B 1 228 ? 2.973 -33.562 0.109 1 86 228 THR B C 1
ATOM 4980 O O . THR B 1 228 ? 1.986 -34.188 -0.311 1 86 228 THR B O 1
ATOM 4983 N N . LYS B 1 229 ? 3.422 -32.406 -0.404 1 82.31 229 LYS B N 1
ATOM 4984 C CA . LYS B 1 229 ? 2.709 -31.688 -1.46 1 82.31 229 LYS B CA 1
ATOM 4985 C C . LYS B 1 229 ? 2.754 -32.469 -2.773 1 82.31 229 LYS B C 1
ATOM 4987 O O . LYS B 1 229 ? 3.797 -33 -3.148 1 82.31 229 LYS B O 1
ATOM 4992 N N . PHE B 1 230 ? 1.65 -32.562 -3.383 1 88.25 230 PHE B N 1
ATOM 4993 C CA . PHE B 1 230 ? 1.485 -33.156 -4.711 1 88.25 230 PHE B CA 1
ATOM 4994 C C . PHE B 1 230 ? 2.176 -32.281 -5.766 1 88.25 230 PHE B C 1
ATOM 4996 O O . PHE B 1 230 ? 2.186 -31.062 -5.664 1 88.25 230 PHE B O 1
ATOM 5003 N N . GLY B 1 231 ? 2.801 -32.906 -6.715 1 81.56 231 GLY B N 1
ATOM 5004 C CA . GLY B 1 231 ? 3.314 -32.188 -7.879 1 81.56 231 GLY B CA 1
ATOM 5005 C C . GLY B 1 231 ? 4.789 -31.859 -7.77 1 81.56 231 GLY B C 1
ATOM 5006 O O . GLY B 1 231 ? 5.387 -31.344 -8.719 1 81.56 231 GLY B O 1
ATOM 5007 N N . LYS B 1 232 ? 5.336 -32 -6.602 1 79.25 232 LYS B N 1
ATOM 5008 C CA . LYS B 1 232 ? 6.766 -31.766 -6.418 1 79.25 232 LYS B CA 1
ATOM 5009 C C . LYS B 1 232 ? 7.539 -33.062 -6.336 1 79.25 232 LYS B C 1
ATOM 5011 O O . LYS B 1 232 ? 7.086 -34.031 -5.715 1 79.25 232 LYS B O 1
ATOM 5016 N N . THR B 1 233 ? 8.484 -33.156 -7.184 1 75.06 233 THR B N 1
ATOM 5017 C CA . THR B 1 233 ? 9.398 -34.312 -7.133 1 75.06 233 THR B CA 1
ATOM 5018 C C . THR B 1 233 ? 10.758 -33.906 -6.578 1 75.06 233 THR B C 1
ATOM 5020 O O . THR B 1 233 ? 10.953 -32.75 -6.203 1 75.06 233 THR B O 1
ATOM 5023 N N . GLU B 1 234 ? 11.625 -34.812 -6.367 1 66.31 234 GLU B N 1
ATOM 5024 C CA . GLU B 1 234 ? 12.977 -34.5 -5.918 1 66.31 234 GLU B CA 1
ATOM 5025 C C . GLU B 1 234 ? 13.648 -33.5 -6.844 1 66.31 234 GLU B C 1
ATOM 5027 O O . GLU B 1 234 ? 14.445 -32.656 -6.398 1 66.31 234 GLU B O 1
ATOM 5032 N N . SER B 1 235 ? 13.242 -33.562 -8.031 1 68.69 235 SER B N 1
ATOM 5033 C CA . SER B 1 235 ? 13.883 -32.719 -9.031 1 68.69 235 SER B CA 1
ATOM 5034 C C . SER B 1 235 ? 13.148 -31.406 -9.188 1 68.69 235 SER B C 1
ATOM 5036 O O . SER B 1 235 ? 13.594 -30.516 -9.93 1 68.69 235 SER B O 1
ATOM 5038 N N . GLY B 1 236 ? 12.055 -31.312 -8.523 1 82.88 236 GLY B N 1
ATOM 5039 C CA . GLY B 1 236 ? 11.352 -30.047 -8.609 1 82.88 236 GLY B CA 1
ATOM 5040 C C . GLY B 1 236 ? 9.906 -30.188 -9.07 1 82.88 236 GLY B C 1
ATOM 5041 O O . GLY B 1 236 ? 9.289 -31.234 -8.859 1 82.88 236 GLY B O 1
ATOM 5042 N N . ALA B 1 237 ? 9.383 -29.156 -9.703 1 89.75 237 ALA B N 1
ATOM 5043 C CA . ALA B 1 237 ? 7.988 -29.141 -10.141 1 89.75 237 ALA B CA 1
ATOM 5044 C C . ALA B 1 237 ? 7.797 -29.969 -11.398 1 89.75 237 ALA B C 1
ATOM 5046 O O . ALA B 1 237 ? 8.703 -30.078 -12.234 1 89.75 237 ALA B O 1
ATOM 5047 N N . VAL B 1 238 ? 6.68 -30.641 -11.57 1 94.88 238 VAL B N 1
ATOM 5048 C CA . VAL B 1 238 ? 6.297 -31.328 -12.797 1 94.88 238 VAL B CA 1
ATOM 5049 C C . VAL B 1 238 ? 5.531 -30.375 -13.711 1 94.88 238 VAL B C 1
ATOM 5051 O O . VAL B 1 238 ? 4.34 -30.125 -13.508 1 94.88 238 VAL B O 1
ATOM 5054 N N . TRP B 1 239 ? 6.234 -29.906 -14.695 1 95.31 239 TRP B N 1
ATOM 5055 C CA . TRP B 1 239 ? 5.73 -28.828 -15.547 1 95.31 239 TRP B CA 1
ATOM 5056 C C . TRP B 1 239 ? 4.836 -29.391 -16.656 1 95.31 239 TRP B C 1
ATOM 5058 O O . TRP B 1 239 ? 4.961 -30.547 -17.031 1 95.31 239 TRP B O 1
ATOM 5068 N N . LEU B 1 240 ? 3.969 -28.562 -17.156 1 96.81 240 LEU B N 1
ATOM 5069 C CA . LEU B 1 240 ? 3.137 -28.938 -18.297 1 96.81 240 LEU B CA 1
ATOM 5070 C C . LEU B 1 240 ? 3.896 -28.766 -19.609 1 96.81 240 LEU B C 1
ATOM 5072 O O . LEU B 1 240 ? 3.621 -29.453 -20.578 1 96.81 240 LEU B O 1
ATOM 5076 N N . ASP B 1 241 ? 4.793 -27.875 -19.609 1 95 241 ASP B N 1
ATOM 5077 C CA . ASP B 1 241 ? 5.633 -27.625 -20.766 1 95 241 ASP B CA 1
ATOM 5078 C C . ASP B 1 241 ? 6.531 -28.828 -21.078 1 95 241 ASP B C 1
ATOM 5080 O O . ASP B 1 241 ? 7.324 -29.234 -20.219 1 95 241 ASP B O 1
ATOM 5084 N N . PRO B 1 242 ? 6.504 -29.344 -22.25 1 92.5 242 PRO B N 1
ATOM 5085 C CA . PRO B 1 242 ? 7.277 -30.531 -22.594 1 92.5 242 PRO B CA 1
ATOM 5086 C C . PRO B 1 242 ? 8.781 -30.281 -22.594 1 92.5 242 PRO B C 1
ATOM 5088 O O . PRO B 1 242 ? 9.57 -31.234 -22.516 1 92.5 242 PRO B O 1
ATOM 5091 N N . GLU B 1 243 ? 9.211 -29.031 -22.734 1 88.62 243 GLU B N 1
ATOM 5092 C CA . GLU B 1 243 ? 10.641 -28.719 -22.719 1 88.62 243 GLU B CA 1
ATOM 5093 C C . GLU B 1 243 ? 11.18 -28.734 -21.281 1 88.62 243 GLU B C 1
ATOM 5095 O O . GLU B 1 243 ? 12.367 -28.984 -21.062 1 88.62 243 GLU B O 1
ATOM 5100 N N . LEU B 1 244 ? 10.336 -28.469 -20.312 1 90.12 244 LEU B N 1
ATOM 5101 C CA . LEU B 1 244 ? 10.75 -28.453 -18.922 1 90.12 244 LEU B CA 1
ATOM 5102 C C . LEU B 1 244 ? 10.57 -29.828 -18.281 1 90.12 244 LEU B C 1
ATOM 5104 O O . LEU B 1 244 ? 11.383 -30.25 -17.453 1 90.12 244 LEU B O 1
ATOM 5108 N N . THR B 1 245 ? 9.516 -30.484 -18.562 1 91.38 245 THR B N 1
ATOM 5109 C CA . THR B 1 245 ? 9.25 -31.875 -18.219 1 91.38 245 THR B CA 1
ATOM 5110 C C . THR B 1 245 ? 8.852 -32.656 -19.469 1 91.38 245 THR B C 1
ATOM 5112 O O . THR B 1 245 ? 7.801 -32.438 -20.062 1 91.38 245 THR B O 1
ATOM 5115 N N . SER B 1 246 ? 9.688 -33.594 -19.797 1 89.5 246 SER B N 1
ATOM 5116 C CA . SER B 1 246 ? 9.391 -34.375 -21 1 89.5 246 SER B CA 1
ATOM 5117 C C . SER B 1 246 ? 8.078 -35.125 -20.875 1 89.5 246 SER B C 1
ATOM 5119 O O . SER B 1 246 ? 7.695 -35.531 -19.766 1 89.5 246 SER B O 1
ATOM 5121 N N . PRO B 1 247 ? 7.398 -35.312 -22.016 1 93.12 247 PRO B N 1
ATOM 5122 C CA . PRO B 1 247 ? 6.164 -36.094 -21.953 1 93.12 247 PRO B CA 1
ATOM 5123 C C . PRO B 1 247 ? 6.359 -37.469 -21.281 1 93.12 247 PRO B C 1
ATOM 5125 O O . PRO B 1 247 ? 5.465 -37.938 -20.578 1 93.12 247 PRO B O 1
ATOM 5128 N N . TYR B 1 248 ? 7.535 -38.031 -21.438 1 90.31 248 TYR B N 1
ATOM 5129 C CA . TYR B 1 248 ? 7.828 -39.312 -20.812 1 90.31 248 TYR B CA 1
ATOM 5130 C C . TYR B 1 248 ? 7.848 -39.188 -19.297 1 90.31 248 TYR B C 1
ATOM 5132 O O . TYR B 1 248 ? 7.184 -39.938 -18.594 1 90.31 248 TYR B O 1
ATOM 5140 N N . ALA B 1 249 ? 8.656 -38.25 -18.859 1 89.5 249 ALA B N 1
ATOM 5141 C CA . ALA B 1 249 ? 8.742 -38 -17.422 1 89.5 249 ALA B CA 1
ATOM 5142 C C . ALA B 1 249 ? 7.375 -37.656 -16.828 1 89.5 249 ALA B C 1
ATOM 5144 O O . ALA B 1 249 ? 7.035 -38.094 -15.727 1 89.5 249 ALA B O 1
ATOM 5145 N N . PHE B 1 250 ? 6.602 -36.906 -17.562 1 95.19 250 PHE B N 1
ATOM 5146 C CA . PHE B 1 250 ? 5.254 -36.531 -17.156 1 95.19 250 PHE B CA 1
ATOM 5147 C C . PHE B 1 250 ? 4.359 -37.75 -17.016 1 95.19 250 PHE B C 1
ATOM 5149 O O . PHE B 1 250 ? 3.674 -37.906 -16 1 95.19 250 PHE B O 1
ATOM 5156 N N . HIS B 1 251 ? 4.383 -38.594 -18.031 1 95.44 251 HIS B N 1
ATOM 5157 C CA . HIS B 1 251 ? 3.619 -39.844 -18.031 1 95.44 251 HIS B CA 1
ATOM 5158 C C . HIS B 1 251 ? 4.016 -40.719 -16.844 1 95.44 251 HIS B C 1
ATOM 5160 O O . HIS B 1 251 ? 3.154 -41.25 -16.156 1 95.44 251 HIS B O 1
ATOM 5166 N N . GLN B 1 252 ? 5.332 -40.812 -16.625 1 91.25 252 GLN B N 1
ATOM 5167 C CA . GLN B 1 252 ? 5.852 -41.625 -15.539 1 91.25 252 GLN B CA 1
ATOM 5168 C C . GLN B 1 252 ? 5.406 -41.125 -14.18 1 91.25 252 GLN B C 1
ATOM 5170 O O . GLN B 1 252 ? 5.168 -41.906 -13.25 1 91.25 252 GLN B O 1
ATOM 5175 N N . PHE B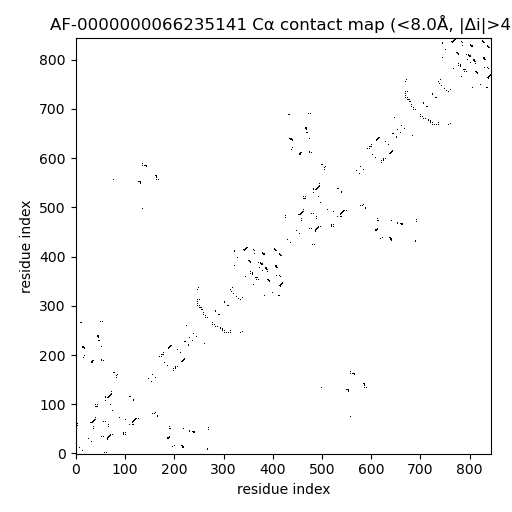 1 253 ? 5.387 -39.812 -14.023 1 93.19 253 PHE B N 1
ATOM 5176 C CA . PHE B 1 253 ? 4.914 -39.188 -12.789 1 93.19 253 PHE B CA 1
ATOM 5177 C C . PHE B 1 253 ? 3.551 -39.75 -12.398 1 93.19 253 PHE B C 1
ATOM 5179 O O . PHE B 1 253 ? 3.338 -40.125 -11.242 1 93.19 253 PHE B O 1
ATOM 5186 N N . TRP B 1 254 ? 2.629 -39.812 -13.328 1 96.44 254 TRP B N 1
ATOM 5187 C CA . TRP B 1 254 ? 1.27 -40.281 -13.07 1 96.44 254 TRP B CA 1
ATOM 5188 C C . TRP B 1 254 ? 1.23 -41.812 -12.906 1 96.44 254 TRP B C 1
ATOM 5190 O O . TRP B 1 254 ? 0.476 -42.312 -12.086 1 96.44 254 TRP B O 1
ATOM 5200 N N . LEU B 1 255 ? 2.043 -42.469 -13.711 1 94.81 255 LEU B N 1
ATOM 5201 C CA . LEU B 1 255 ? 2.098 -43.906 -13.633 1 94.81 255 LEU B CA 1
ATOM 5202 C C . LEU B 1 255 ? 2.57 -44.375 -12.258 1 94.81 255 LEU B C 1
ATOM 5204 O O . LEU B 1 255 ? 2.182 -45.438 -11.781 1 94.81 255 LEU B O 1
ATOM 5208 N N . ASN B 1 256 ? 3.396 -43.562 -11.633 1 92.06 256 ASN B N 1
ATOM 5209 C CA . ASN B 1 256 ? 3.99 -43.906 -10.352 1 92.06 256 ASN B CA 1
ATOM 5210 C C . ASN B 1 256 ? 3.121 -43.406 -9.188 1 92.06 256 ASN B C 1
ATOM 5212 O O . ASN B 1 256 ? 3.562 -43.406 -8.039 1 92.06 256 ASN B O 1
ATOM 5216 N N . ALA B 1 257 ? 1.913 -42.969 -9.461 1 94.69 257 ALA B N 1
ATOM 5217 C CA . ALA B 1 257 ? 0.987 -42.594 -8.398 1 94.69 257 ALA B CA 1
ATOM 5218 C C . ALA B 1 257 ? 0.824 -43.719 -7.387 1 94.69 257 ALA B C 1
ATOM 5220 O O . ALA B 1 257 ? 0.75 -44.875 -7.766 1 94.69 257 ALA B O 1
ATOM 5221 N N . GLU B 1 258 ? 0.782 -43.344 -6.156 1 93.56 258 GLU B N 1
ATOM 5222 C CA . GLU B 1 258 ? 0.61 -44.344 -5.098 1 93.56 258 GLU B CA 1
ATOM 5223 C C . GLU B 1 258 ? -0.774 -44.969 -5.16 1 93.56 258 GLU B C 1
ATOM 5225 O O . GLU B 1 258 ? -1.765 -44.281 -5.445 1 93.56 258 GLU B O 1
ATOM 5230 N N . ASP B 1 259 ? -0.85 -46.219 -4.762 1 94.06 259 ASP B N 1
ATOM 5231 C CA . ASP B 1 259 ? -2.111 -46.969 -4.758 1 94.06 259 ASP B CA 1
ATOM 5232 C C . ASP B 1 259 ? -3.154 -46.25 -3.895 1 94.06 259 ASP B C 1
ATOM 5234 O O . ASP B 1 259 ? -4.332 -46.219 -4.25 1 94.06 259 ASP B O 1
ATOM 5238 N N . ALA B 1 260 ? -2.646 -45.781 -2.836 1 93.75 260 ALA B N 1
ATOM 5239 C CA . ALA B 1 260 ? -3.545 -45.156 -1.858 1 93.75 260 ALA B CA 1
ATOM 5240 C C . ALA B 1 260 ? -4.125 -43.844 -2.387 1 93.75 260 ALA B C 1
ATOM 5242 O O . ALA B 1 260 ? -5.109 -43.344 -1.852 1 93.75 260 ALA B O 1
ATOM 5243 N N . LYS B 1 261 ? -3.57 -43.281 -3.484 1 96.06 261 LYS B N 1
ATOM 5244 C CA . LYS B 1 261 ? -3.959 -41.938 -3.906 1 96.06 261 LYS B CA 1
ATOM 5245 C C . LYS B 1 261 ? -4.523 -41.938 -5.324 1 96.06 261 LYS B C 1
ATOM 5247 O O . LYS B 1 261 ? -5.16 -40.969 -5.75 1 96.06 261 LYS B O 1
ATOM 5252 N N . VAL B 1 262 ? -4.328 -43 -6.082 1 96.88 262 VAL B N 1
ATOM 5253 C CA . VAL B 1 262 ? -4.586 -43 -7.52 1 96.88 262 VAL B CA 1
ATOM 5254 C C . VAL B 1 262 ? -6.059 -42.719 -7.785 1 96.88 262 VAL B C 1
ATOM 5256 O O . VAL B 1 262 ? -6.398 -42.031 -8.766 1 96.88 262 VAL B O 1
ATOM 5259 N N . VAL B 1 263 ? -6.945 -43.188 -6.969 1 97.31 263 VAL B N 1
ATOM 5260 C CA . VAL B 1 263 ? -8.367 -42.969 -7.184 1 97.31 263 VAL B CA 1
ATOM 5261 C C . VAL B 1 263 ? -8.68 -41.469 -6.961 1 97.31 263 VAL B C 1
ATOM 5263 O O . VAL B 1 263 ? -9.453 -40.875 -7.715 1 97.31 263 VAL B O 1
ATOM 5266 N N . ASP B 1 264 ? -8.109 -40.906 -5.91 1 97.06 264 ASP B N 1
ATOM 5267 C CA . ASP B 1 264 ? -8.273 -39.469 -5.676 1 97.06 264 ASP B CA 1
ATOM 5268 C C . ASP B 1 264 ? -7.77 -38.656 -6.867 1 97.06 264 ASP B C 1
ATOM 5270 O O . ASP B 1 264 ? -8.398 -37.656 -7.266 1 97.06 264 ASP B O 1
ATOM 5274 N N . TYR B 1 265 ? -6.645 -39.094 -7.387 1 97.94 265 TYR B N 1
ATOM 5275 C CA . TYR B 1 265 ? -6.098 -38.406 -8.555 1 97.94 265 TYR B CA 1
ATOM 5276 C C . TYR B 1 265 ? -7.016 -38.562 -9.758 1 97.94 265 TYR B C 1
ATOM 5278 O O . TYR B 1 265 ? -7.227 -37.594 -10.508 1 97.94 265 TYR B O 1
ATOM 5286 N N . LEU B 1 266 ? -7.543 -39.719 -9.922 1 98.44 266 LEU B N 1
ATOM 5287 C CA . LEU B 1 266 ? -8.484 -39.938 -11.016 1 98.44 266 LEU B CA 1
ATOM 5288 C C . LEU B 1 266 ? -9.695 -39.031 -10.875 1 98.44 266 LEU B C 1
ATOM 5290 O O . LEU B 1 266 ? -10.141 -38.406 -11.852 1 98.44 266 LEU B O 1
ATOM 5294 N N . LYS B 1 267 ? -10.195 -38.906 -9.695 1 98.12 267 LYS B N 1
ATOM 5295 C CA . LYS B 1 267 ? -11.344 -38.062 -9.453 1 98.12 267 LYS B CA 1
ATOM 5296 C C . LYS B 1 267 ? -11.023 -36.594 -9.797 1 98.12 267 LYS B C 1
ATOM 5298 O O . LYS B 1 267 ? -11.836 -35.906 -10.414 1 98.12 267 LYS B O 1
ATOM 5303 N N . ALA B 1 268 ? -9.883 -36.188 -9.5 1 98 268 ALA B N 1
ATOM 5304 C CA . ALA B 1 268 ? -9.5 -34.781 -9.656 1 98 268 ALA B CA 1
ATOM 5305 C C . ALA B 1 268 ? -9.125 -34.469 -11.109 1 98 268 ALA B C 1
ATOM 5307 O O . ALA B 1 268 ? -9.414 -33.375 -11.617 1 98 268 ALA B O 1
ATOM 5308 N N . PHE B 1 269 ? -8.508 -35.469 -11.828 1 98.25 269 PHE B N 1
ATOM 5309 C CA . PHE B 1 269 ? -7.844 -35.094 -13.07 1 98.25 269 PHE B CA 1
ATOM 5310 C C . PHE B 1 269 ? -8.523 -35.781 -14.258 1 98.25 269 PHE B C 1
ATOM 5312 O O . PHE B 1 269 ? -8.289 -35.406 -15.414 1 98.25 269 PHE B O 1
ATOM 5319 N N . SER B 1 270 ? -9.359 -36.75 -14.023 1 98.06 270 SER B N 1
ATOM 5320 C CA . SER B 1 270 ? -9.992 -37.5 -15.102 1 98.06 270 SER B CA 1
ATOM 5321 C C . SER B 1 270 ? -11.398 -36.969 -15.391 1 98.06 270 SER B C 1
ATOM 5323 O O . SER B 1 270 ? -12.062 -36.469 -14.5 1 98.06 270 SER B O 1
ATOM 5325 N N . PHE B 1 271 ? -11.812 -37.062 -16.594 1 97.12 271 PHE B N 1
ATOM 5326 C CA . PHE B 1 271 ? -13.172 -36.719 -16.969 1 97.12 271 PHE B CA 1
ATOM 5327 C C . PHE B 1 271 ? -14.008 -37.938 -17.234 1 97.12 271 PHE B C 1
ATOM 5329 O O . PHE B 1 271 ? -15.109 -37.844 -17.781 1 97.12 271 PHE B O 1
ATOM 5336 N N . ARG B 1 272 ? -13.43 -39.062 -16.875 1 97 272 ARG B N 1
ATOM 5337 C CA . ARG B 1 272 ? -14.188 -40.312 -16.969 1 97 272 ARG B CA 1
ATOM 5338 C C . ARG B 1 272 ? -15.43 -40.281 -16.094 1 97 272 ARG B C 1
ATOM 5340 O O . ARG B 1 272 ? -15.438 -39.625 -15.047 1 97 272 ARG B O 1
ATOM 5347 N N . PRO B 1 273 ? -16.469 -41 -16.547 1 96.12 273 PRO B N 1
ATOM 5348 C CA . PRO B 1 273 ? -17.672 -41.062 -15.703 1 96.12 273 PRO B CA 1
ATOM 5349 C C . PRO B 1 273 ? -17.406 -41.75 -14.367 1 96.12 273 PRO B C 1
ATOM 5351 O O . PRO B 1 273 ? -16.469 -42.562 -14.25 1 96.12 273 PRO B O 1
ATOM 5354 N N . ARG B 1 274 ? -18.234 -41.438 -13.445 1 96.81 274 ARG B N 1
ATOM 5355 C CA . ARG B 1 274 ? -18.125 -41.938 -12.086 1 96.81 274 ARG B CA 1
ATOM 5356 C C . ARG B 1 274 ? -18.016 -43.469 -12.07 1 96.81 274 ARG B C 1
ATOM 5358 O O . ARG B 1 274 ? -17.172 -44.031 -11.367 1 96.81 274 ARG B O 1
ATOM 5365 N N . GLU B 1 275 ? -18.797 -44.094 -12.867 1 97.12 275 GLU B N 1
ATOM 5366 C CA . GLU B 1 275 ? -18.828 -45.562 -12.891 1 97.12 275 GLU B CA 1
ATOM 5367 C C . GLU B 1 275 ? -17.469 -46.125 -13.312 1 97.12 275 GLU B C 1
ATOM 5369 O O . GLU B 1 275 ? -17 -47.125 -12.742 1 97.12 275 GLU B O 1
ATOM 5374 N N . GLU B 1 276 ? -16.906 -45.531 -14.266 1 97.88 276 GLU B N 1
ATOM 5375 C CA . GLU B 1 276 ? -15.609 -46 -14.75 1 97.88 276 GLU B CA 1
ATOM 5376 C C . GLU B 1 276 ? -14.516 -45.781 -13.703 1 97.88 276 GLU B C 1
ATOM 5378 O O . GLU B 1 276 ? -13.641 -46.625 -13.531 1 97.88 276 GLU B O 1
ATOM 5383 N N . ILE B 1 277 ? -14.555 -44.656 -13.031 1 98.19 277 ILE B N 1
ATOM 5384 C CA . ILE B 1 277 ? -13.562 -44.375 -12 1 98.19 277 ILE B CA 1
ATOM 5385 C C . ILE B 1 277 ? -13.734 -45.344 -10.836 1 98.19 277 ILE B C 1
ATOM 5387 O O . ILE B 1 277 ? -12.742 -45.844 -10.289 1 98.19 277 ILE B O 1
ATOM 5391 N N . GLU B 1 278 ? -14.953 -45.625 -10.469 1 97.56 278 GLU B N 1
ATOM 5392 C CA . GLU B 1 278 ? -15.227 -46.562 -9.398 1 97.56 278 GLU B CA 1
ATOM 5393 C C . GLU B 1 278 ? -14.75 -47.969 -9.766 1 97.56 278 GLU B C 1
ATOM 5395 O O . GLU B 1 278 ? -14.234 -48.688 -8.922 1 97.56 278 GLU B O 1
ATOM 5400 N N . GLU B 1 279 ? -14.953 -48.312 -11 1 97.69 279 GLU B N 1
ATOM 5401 C CA . GLU B 1 279 ? -14.469 -49.594 -11.477 1 97.69 279 GLU B CA 1
ATOM 5402 C C . GLU B 1 279 ? -12.945 -49.688 -11.406 1 97.69 279 GLU B C 1
ATOM 5404 O O . GLU B 1 279 ? -12.391 -50.688 -10.984 1 97.69 279 GLU B O 1
ATOM 5409 N N . LEU B 1 280 ? -12.273 -48.656 -11.852 1 97.75 280 LEU B N 1
ATOM 5410 C CA . LEU B 1 280 ? -10.82 -48.625 -11.758 1 97.75 280 LEU B CA 1
ATOM 5411 C C . LEU B 1 280 ? -10.367 -48.719 -10.297 1 97.75 280 LEU B C 1
ATOM 5413 O O . LEU B 1 280 ? -9.344 -49.344 -10 1 97.75 280 LEU B O 1
ATOM 5417 N N . GLY B 1 281 ? -11.109 -48.031 -9.43 1 96.62 281 GLY B N 1
ATOM 5418 C CA . GLY B 1 281 ? -10.828 -48.156 -8.008 1 96.62 281 GLY B CA 1
ATOM 5419 C C . GLY B 1 281 ? -10.93 -49.562 -7.48 1 96.62 281 GLY B C 1
ATOM 5420 O O . GLY B 1 281 ? -10.078 -50 -6.711 1 96.62 281 GLY B O 1
ATOM 5421 N N . ARG B 1 282 ? -11.922 -50.25 -7.891 1 96.38 282 ARG B N 1
ATOM 5422 C CA . ARG B 1 282 ? -12.102 -51.656 -7.504 1 96.38 282 ARG B CA 1
ATOM 5423 C C . ARG B 1 282 ? -10.945 -52.5 -8 1 96.38 282 ARG B C 1
ATOM 5425 O O . ARG B 1 282 ? -10.422 -53.344 -7.27 1 96.38 282 ARG B O 1
ATOM 5432 N N . GLN B 1 283 ? -10.578 -52.25 -9.18 1 95.06 283 GLN B N 1
ATOM 5433 C CA . GLN B 1 283 ? -9.484 -53 -9.781 1 95.06 283 GLN B CA 1
ATOM 5434 C C . GLN B 1 283 ? -8.172 -52.75 -9.039 1 95.06 283 GLN B C 1
ATOM 5436 O O . GLN B 1 283 ? -7.344 -53.656 -8.898 1 95.06 283 GLN B O 1
ATOM 5441 N N . ALA B 1 284 ? -7.996 -51.531 -8.617 1 93.06 284 ALA B N 1
ATOM 5442 C CA . ALA B 1 284 ? -6.777 -51.156 -7.906 1 93.06 284 ALA B CA 1
ATOM 5443 C C . ALA B 1 284 ? -6.648 -51.938 -6.602 1 93.06 284 ALA B C 1
ATOM 5445 O O . ALA B 1 284 ? -5.543 -52.25 -6.168 1 93.06 284 ALA B O 1
ATOM 5446 N N . VAL B 1 285 ? -7.758 -52.281 -5.984 1 92.88 285 VAL B N 1
ATOM 5447 C CA . VAL B 1 285 ? -7.773 -53 -4.727 1 92.88 285 VAL B CA 1
ATOM 5448 C C . VAL B 1 285 ? -7.652 -54.5 -5.008 1 92.88 285 VAL B C 1
ATOM 5450 O O . VAL B 1 285 ? -6.887 -55.219 -4.34 1 92.88 285 VAL B O 1
ATOM 5453 N N . GLU B 1 286 ? -8.312 -54.969 -6.02 1 94.5 286 GLU B N 1
ATOM 5454 C CA . GLU B 1 286 ? -8.414 -56.375 -6.305 1 94.5 286 GLU B CA 1
ATOM 5455 C C . GLU B 1 286 ? -7.145 -56.906 -6.977 1 94.5 286 GLU B C 1
ATOM 5457 O O . GLU B 1 286 ? -6.746 -58.062 -6.766 1 94.5 286 GLU B O 1
ATOM 5462 N N . ASN B 1 287 ? -6.582 -56.125 -7.82 1 93.44 287 ASN B N 1
ATOM 5463 C CA . ASN B 1 287 ? -5.387 -56.531 -8.562 1 93.44 287 ASN B CA 1
ATOM 5464 C C . ASN B 1 287 ? -4.395 -55.375 -8.68 1 93.44 287 ASN B C 1
ATOM 5466 O O . ASN B 1 287 ? -4.129 -54.875 -9.773 1 93.44 287 ASN B O 1
ATOM 5470 N N . PRO B 1 288 ? -3.836 -55 -7.578 1 90.56 288 PRO B N 1
ATOM 5471 C CA . PRO B 1 288 ? -2.932 -53.844 -7.559 1 90.56 288 PRO B CA 1
ATOM 5472 C C . PRO B 1 288 ? -1.758 -54 -8.523 1 90.56 288 PRO B C 1
ATOM 5474 O O . PRO B 1 288 ? -1.267 -53 -9.062 1 90.56 288 PRO B O 1
ATOM 5477 N N . ARG B 1 289 ? -1.312 -55.188 -8.789 1 91.56 289 ARG B N 1
ATOM 5478 C CA . ARG B 1 289 ? -0.141 -55.438 -9.625 1 91.56 289 ARG B CA 1
ATOM 5479 C C . ARG B 1 289 ? -0.395 -55 -11.062 1 91.56 289 ARG B C 1
ATOM 5481 O O . ARG B 1 289 ? 0.535 -54.594 -11.773 1 91.56 289 ARG B O 1
ATOM 5488 N N . ALA B 1 290 ? -1.646 -55.031 -11.477 1 92.5 290 ALA B N 1
ATOM 5489 C CA . ALA B 1 290 ? -2.002 -54.656 -12.852 1 92.5 290 ALA B CA 1
ATOM 5490 C C . ALA B 1 290 ? -1.867 -53.156 -13.078 1 92.5 290 ALA B C 1
ATOM 5492 O O . ALA B 1 290 ? -1.746 -52.719 -14.219 1 92.5 290 ALA B O 1
ATOM 5493 N N . ARG B 1 291 ? -1.926 -52.375 -12.047 1 95.19 291 ARG B N 1
ATOM 5494 C CA . ARG B 1 291 ? -1.8 -50.938 -12.062 1 95.19 291 ARG B CA 1
ATOM 5495 C C . ARG B 1 291 ? -2.725 -50.312 -13.109 1 95.19 291 ARG B C 1
ATOM 5497 O O . ARG B 1 291 ? -2.334 -49.406 -13.828 1 95.19 291 ARG B O 1
ATOM 5504 N N . ALA B 1 292 ? -3.924 -50.875 -13.219 1 96.69 292 ALA B N 1
ATOM 5505 C CA . ALA B 1 292 ? -4.887 -50.438 -14.227 1 96.69 292 ALA B CA 1
ATOM 5506 C C . ALA B 1 292 ? -5.277 -48.969 -14.016 1 96.69 292 ALA B C 1
ATOM 5508 O O . ALA B 1 292 ? -5.383 -48.219 -14.977 1 96.69 292 ALA B O 1
ATOM 5509 N N . ALA B 1 293 ? -5.52 -48.625 -12.742 1 97.75 293 ALA B N 1
ATOM 5510 C CA . ALA B 1 293 ? -5.91 -47.25 -12.438 1 97.75 293 ALA B CA 1
ATOM 5511 C C . ALA B 1 293 ? -4.789 -46.281 -12.781 1 97.75 293 ALA B C 1
ATOM 5513 O O . ALA B 1 293 ? -5.039 -45.219 -13.359 1 97.75 293 ALA B O 1
ATOM 5514 N N . GLN B 1 294 ? -3.537 -46.656 -12.398 1 97.75 294 GLN B N 1
ATOM 5515 C CA . GLN B 1 294 ? -2.383 -45.812 -12.688 1 97.75 294 GLN B CA 1
ATOM 5516 C C . GLN B 1 294 ? -2.178 -45.656 -14.188 1 97.75 294 GLN B C 1
ATOM 5518 O O . GLN B 1 294 ? -1.915 -44.562 -14.68 1 97.75 294 GLN B O 1
ATOM 5523 N N . ARG B 1 295 ? -2.322 -46.719 -14.93 1 96.88 295 ARG B N 1
ATOM 5524 C CA . ARG B 1 295 ? -2.154 -46.688 -16.375 1 96.88 295 ARG B CA 1
ATOM 5525 C C . ARG B 1 295 ? -3.215 -45.812 -17.031 1 96.88 295 ARG B C 1
ATOM 5527 O O . ARG B 1 295 ? -2.908 -45.031 -17.922 1 96.88 295 ARG B O 1
ATOM 5534 N N . ALA B 1 296 ? -4.438 -45.969 -16.594 1 97.94 296 ALA B N 1
ATOM 5535 C CA . ALA B 1 296 ? -5.523 -45.125 -17.109 1 97.94 296 ALA B CA 1
ATOM 5536 C C . ALA B 1 296 ? -5.27 -43.656 -16.844 1 97.94 296 ALA B C 1
ATOM 5538 O O . ALA B 1 296 ? -5.449 -42.812 -17.719 1 97.94 296 ALA B O 1
ATOM 5539 N N . LEU B 1 297 ? -4.883 -43.375 -15.633 1 98.38 297 LEU B N 1
ATOM 5540 C CA . LEU B 1 297 ? -4.594 -42 -15.219 1 98.38 297 LEU B CA 1
ATOM 5541 C C . LEU B 1 297 ? -3.451 -41.406 -16.047 1 98.38 297 LEU B C 1
ATOM 5543 O O . LEU B 1 297 ? -3.574 -40.312 -16.594 1 98.38 297 LEU B O 1
ATOM 5547 N N . ALA B 1 298 ? -2.338 -42.125 -16.141 1 98.12 298 ALA B N 1
ATOM 5548 C CA . ALA B 1 298 ? -1.152 -41.656 -16.859 1 98.12 298 ALA B CA 1
ATOM 5549 C C . ALA B 1 298 ? -1.473 -41.375 -18.328 1 98.12 298 ALA B C 1
ATOM 5551 O O . ALA B 1 298 ? -1.087 -40.344 -18.859 1 98.12 298 ALA B O 1
ATOM 5552 N N . HIS B 1 299 ? -2.186 -42.281 -18.906 1 97.75 299 HIS B N 1
ATOM 5553 C CA . HIS B 1 299 ? -2.557 -42.094 -20.312 1 97.75 299 HIS B CA 1
ATOM 5554 C C . HIS B 1 299 ? -3.438 -40.875 -20.484 1 97.75 299 HIS B C 1
ATOM 5556 O O . HIS B 1 299 ? -3.154 -40 -21.328 1 97.75 299 HIS B O 1
ATOM 5562 N N . GLU B 1 300 ? -4.469 -40.781 -19.75 1 98.19 300 GLU B N 1
ATOM 5563 C CA . GLU B 1 300 ? -5.473 -39.75 -19.922 1 98.19 300 GLU B CA 1
ATOM 5564 C C . GLU B 1 300 ? -4.871 -38.375 -19.688 1 98.19 300 GLU B C 1
ATOM 5566 O O . GLU B 1 300 ? -5.07 -37.438 -20.484 1 98.19 300 GLU B O 1
ATOM 5571 N N . VAL B 1 301 ? -4.148 -38.219 -18.578 1 98.25 301 VAL B N 1
ATOM 5572 C CA . VAL B 1 301 ? -3.631 -36.906 -18.234 1 98.25 301 VAL B CA 1
ATOM 5573 C C . VAL B 1 301 ? -2.537 -36.5 -19.234 1 98.25 301 VAL B C 1
ATOM 5575 O O . VAL B 1 301 ? -2.432 -35.312 -19.609 1 98.25 301 VAL B O 1
ATOM 5578 N N . THR B 1 302 ? -1.686 -37.406 -19.641 1 97.88 302 THR B N 1
ATOM 5579 C CA . THR B 1 302 ? -0.679 -37.125 -20.656 1 97.88 302 THR B CA 1
ATOM 5580 C C . THR B 1 302 ? -1.338 -36.719 -21.969 1 97.88 302 THR B C 1
ATOM 5582 O O . THR B 1 302 ? -0.892 -35.781 -22.625 1 97.88 302 THR B O 1
ATOM 5585 N N . ALA B 1 303 ? -2.373 -37.438 -22.328 1 97.75 303 ALA B N 1
ATOM 5586 C CA . ALA B 1 303 ? -3.102 -37.094 -23.547 1 97.75 303 ALA B CA 1
ATOM 5587 C C . ALA B 1 303 ? -3.719 -35.719 -23.453 1 97.75 303 ALA B C 1
ATOM 5589 O O . ALA B 1 303 ? -3.727 -34.969 -24.438 1 97.75 303 ALA B 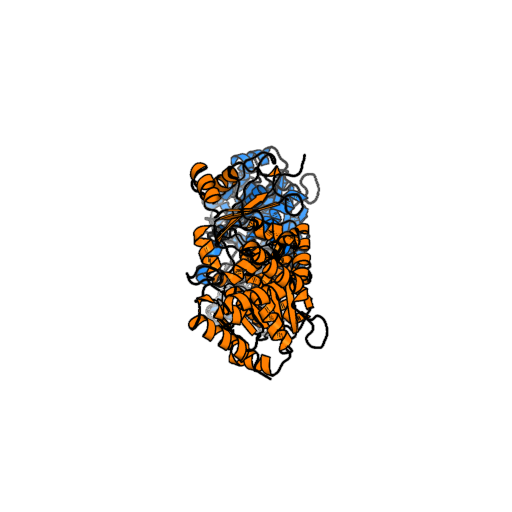O 1
ATOM 5590 N N . LEU B 1 304 ? -4.238 -35.406 -22.328 1 97.12 304 LEU B N 1
ATOM 5591 C CA . LEU B 1 304 ? -4.867 -34.094 -22.109 1 97.12 304 LEU B CA 1
ATOM 5592 C C . LEU B 1 304 ? -3.848 -32.969 -22.25 1 97.12 304 LEU B C 1
ATOM 5594 O O . LEU B 1 304 ? -4.156 -31.922 -22.828 1 97.12 304 LEU B O 1
ATOM 5598 N N . VAL B 1 305 ? -2.676 -33.156 -21.734 1 97.44 305 VAL B N 1
ATOM 5599 C CA . VAL B 1 305 ? -1.694 -32.094 -21.625 1 97.44 305 VAL B CA 1
ATOM 5600 C C . VAL B 1 305 ? -0.814 -32.062 -22.875 1 97.44 305 VAL B C 1
ATOM 5602 O O . VAL B 1 305 ? -0.513 -30.984 -23.391 1 97.44 305 VAL B O 1
ATOM 5605 N N . HIS B 1 306 ? -0.427 -33.219 -23.359 1 95.94 306 HIS B N 1
ATOM 5606 C CA . HIS B 1 306 ? 0.562 -33.281 -24.422 1 95.94 306 HIS B CA 1
ATOM 5607 C C . HIS B 1 306 ? -0.045 -33.812 -25.719 1 95.94 306 HIS B C 1
ATOM 5609 O O . HIS B 1 306 ? 0.628 -33.875 -26.75 1 95.94 306 HIS B O 1
ATOM 5615 N N . GLY B 1 307 ? -1.297 -34.219 -25.672 1 95.5 307 GLY B N 1
ATOM 5616 C CA . GLY B 1 307 ? -1.959 -34.75 -26.844 1 95.5 307 GLY B CA 1
ATOM 5617 C C . GLY B 1 307 ? -1.951 -36.281 -26.891 1 95.5 307 GLY B C 1
ATOM 5618 O O . GLY B 1 307 ? -1.069 -36.906 -26.312 1 95.5 307 GLY B O 1
ATOM 5619 N N . GLU B 1 308 ? -2.934 -36.844 -27.578 1 96.12 308 GLU B N 1
ATOM 5620 C CA . GLU B 1 308 ? -3.107 -38.281 -27.688 1 96.12 308 GLU B CA 1
ATOM 5621 C C . GLU B 1 308 ? -1.9 -38.938 -28.344 1 96.12 308 GLU B C 1
ATOM 5623 O O . GLU B 1 308 ? -1.443 -40 -27.922 1 96.12 308 GLU B O 1
ATOM 5628 N N . GLU B 1 309 ? -1.377 -38.344 -29.344 1 93.19 309 GLU B N 1
ATOM 5629 C CA . GLU B 1 309 ? -0.226 -38.875 -30.047 1 93.19 309 GLU B CA 1
ATOM 5630 C C . GLU B 1 309 ? 0.9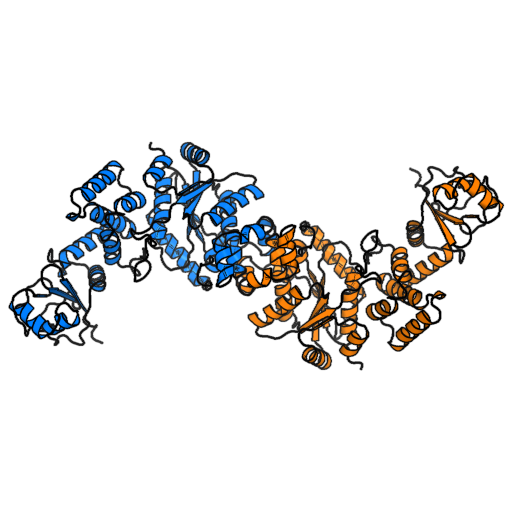83 -39 -29.125 1 93.19 309 GLU B C 1
ATOM 5632 O O . GLU B 1 309 ? 1.673 -40.031 -29.141 1 93.19 309 GLU B O 1
ATOM 5637 N N . ALA B 1 310 ? 1.183 -38 -28.359 1 91.38 310 ALA B N 1
ATOM 5638 C CA . ALA B 1 310 ? 2.301 -38.031 -27.422 1 91.38 310 ALA B CA 1
ATOM 5639 C C . ALA B 1 310 ? 2.109 -39.125 -26.375 1 91.38 310 ALA B C 1
ATOM 5641 O O . ALA B 1 310 ? 3.061 -39.812 -26.031 1 91.38 310 ALA B O 1
ATOM 5642 N N . ALA B 1 311 ? 0.886 -39.312 -25.844 1 95.38 311 ALA B N 1
ATOM 5643 C CA . ALA B 1 311 ? 0.595 -40.312 -24.844 1 95.38 311 ALA B CA 1
ATOM 5644 C C . ALA B 1 311 ? 0.877 -41.719 -25.375 1 95.38 311 ALA B C 1
ATOM 5646 O O . ALA B 1 311 ? 1.535 -42.531 -24.719 1 95.38 311 ALA B O 1
ATOM 5647 N N . VAL B 1 312 ? 0.47 -41.938 -26.578 1 93.31 312 VAL B N 1
ATOM 5648 C CA . VAL B 1 312 ? 0.662 -43.219 -27.203 1 93.31 312 VAL B CA 1
ATOM 5649 C C . VAL B 1 312 ? 2.148 -43.469 -27.453 1 93.31 312 VAL B C 1
ATOM 5651 O O . VAL B 1 312 ? 2.658 -44.562 -27.188 1 93.31 312 VAL B O 1
ATOM 5654 N N . ALA B 1 313 ? 2.76 -42.469 -27.953 1 88.19 313 ALA B N 1
ATOM 5655 C CA . ALA B 1 313 ? 4.188 -42.562 -28.25 1 88.19 313 ALA B CA 1
ATOM 5656 C C . ALA B 1 313 ? 4.988 -42.875 -26.984 1 88.19 313 ALA B C 1
ATOM 5658 O O . ALA B 1 313 ? 5.91 -43.688 -27 1 88.19 313 ALA B O 1
ATOM 5659 N N . VAL B 1 314 ? 4.664 -42.219 -25.938 1 91.81 314 VAL B N 1
ATOM 5660 C CA . VAL B 1 314 ? 5.363 -42.406 -24.672 1 91.81 314 VAL B CA 1
ATOM 5661 C C . VAL B 1 314 ? 5.121 -43.812 -24.141 1 91.81 314 VAL B C 1
ATOM 5663 O O . VAL B 1 314 ? 6.039 -44.469 -23.609 1 91.81 314 VAL B O 1
ATOM 5666 N N . GLU B 1 315 ? 3.945 -44.281 -24.203 1 91.69 315 GLU B N 1
ATOM 5667 C CA . GLU B 1 315 ? 3.617 -45.625 -23.75 1 91.69 315 GLU B CA 1
ATOM 5668 C C . GLU B 1 315 ? 4.352 -46.688 -24.578 1 91.69 315 GLU B C 1
ATOM 5670 O O . GLU B 1 315 ? 4.855 -47.656 -24.047 1 91.69 315 GLU B O 1
ATOM 5675 N N . ALA B 1 316 ? 4.375 -46.438 -25.844 1 86.44 316 ALA B N 1
ATOM 5676 C CA . ALA B 1 316 ? 5.125 -47.312 -26.734 1 86.44 316 ALA B CA 1
ATOM 5677 C C . ALA B 1 316 ? 6.609 -47.312 -26.375 1 86.44 316 ALA B C 1
ATOM 5679 O O . ALA B 1 316 ? 7.254 -48.375 -26.375 1 86.44 316 ALA B O 1
ATOM 5680 N N . ALA B 1 317 ? 7.09 -46.156 -26.172 1 85.19 317 ALA B N 1
ATOM 5681 C CA . ALA B 1 317 ? 8.492 -46.031 -25.781 1 85.19 317 ALA B CA 1
ATOM 5682 C C . ALA B 1 317 ? 8.773 -46.781 -24.469 1 85.19 317 ALA B C 1
ATOM 5684 O O . ALA B 1 317 ? 9.789 -47.469 -24.344 1 85.19 317 ALA B O 1
ATOM 5685 N N . ALA B 1 318 ? 7.91 -46.594 -23.531 1 84.75 318 ALA B N 1
ATOM 5686 C CA . ALA B 1 318 ? 8.062 -47.25 -22.234 1 84.75 318 ALA B CA 1
ATOM 5687 C C . ALA B 1 318 ? 8.062 -48.781 -22.422 1 84.75 318 ALA B C 1
ATOM 5689 O O . ALA B 1 318 ? 8.875 -49.469 -21.812 1 84.75 318 ALA B O 1
ATOM 5690 N N . ALA B 1 319 ? 7.172 -49.219 -23.25 1 83.38 319 ALA B N 1
ATOM 5691 C CA . ALA B 1 319 ? 7.094 -50.625 -23.531 1 83.38 319 ALA B CA 1
ATOM 5692 C C . ALA B 1 319 ? 8.359 -51.125 -24.234 1 83.38 319 ALA B C 1
ATOM 5694 O O . ALA B 1 319 ? 8.859 -52.219 -23.938 1 83.38 319 ALA B O 1
ATOM 5695 N N . ALA B 1 320 ? 8.836 -50.344 -25.094 1 80.75 320 ALA B N 1
ATOM 5696 C CA . ALA B 1 320 ? 10.016 -50.688 -25.875 1 80.75 320 ALA B CA 1
ATOM 5697 C C . ALA B 1 320 ? 11.258 -50.75 -25 1 80.75 320 ALA B C 1
ATOM 5699 O O . ALA B 1 320 ? 12.133 -51.594 -25.203 1 80.75 320 ALA B O 1
ATOM 5700 N N . LEU B 1 321 ? 11.312 -49.844 -24.156 1 82.62 321 LEU B N 1
ATOM 5701 C CA . LEU B 1 321 ? 12.477 -49.812 -23.266 1 82.62 321 LEU B CA 1
ATOM 5702 C C . LEU B 1 321 ? 12.602 -51.125 -22.484 1 82.62 321 LEU B C 1
ATOM 5704 O O . LEU B 1 321 ? 13.711 -51.594 -22.234 1 82.62 321 LEU B O 1
ATOM 5708 N N . PHE B 1 322 ? 11.508 -51.75 -22.234 1 78.06 322 PHE B N 1
ATOM 5709 C CA . PHE B 1 322 ? 11.555 -52.969 -21.453 1 78.06 322 PHE B CA 1
ATOM 5710 C C . PHE B 1 322 ? 11.383 -54.188 -22.344 1 78.06 322 PHE B C 1
ATOM 5712 O O . PHE B 1 322 ? 11.016 -55.281 -21.875 1 78.06 322 PHE B O 1
ATOM 5719 N N . GLY B 1 323 ? 11.75 -54.031 -23.578 1 72.44 323 GLY B N 1
ATOM 5720 C CA . GLY B 1 323 ? 11.875 -55.188 -24.469 1 72.44 323 GLY B CA 1
ATOM 5721 C C . GLY B 1 323 ? 10.625 -55.438 -25.281 1 72.44 323 GLY B C 1
ATOM 5722 O O . GLY B 1 323 ? 10.539 -56.438 -26.016 1 72.44 323 GLY B O 1
ATOM 5723 N N . GLY B 1 324 ? 9.633 -54.625 -25.188 1 64.5 324 GLY B N 1
ATOM 5724 C CA . GLY B 1 324 ? 8.352 -54.906 -25.797 1 64.5 324 GLY B CA 1
ATOM 5725 C C . GLY B 1 324 ? 8.281 -54.531 -27.266 1 64.5 324 GLY B C 1
ATOM 5726 O O . GLY B 1 324 ? 7.379 -54.969 -27.984 1 64.5 324 GLY B O 1
ATOM 5727 N N . SER B 1 325 ? 9.086 -53.688 -27.641 1 71 325 SER B N 1
ATOM 5728 C CA . SER B 1 325 ? 8.969 -53.219 -29.031 1 71 325 SER B CA 1
ATOM 5729 C C . SER B 1 325 ? 10.297 -52.656 -29.531 1 71 325 SER B C 1
ATOM 5731 O O . SER B 1 325 ? 11.305 -52.688 -28.828 1 71 325 SER B O 1
ATOM 5733 N N . ASP B 1 326 ? 10.234 -52.281 -30.859 1 81.12 326 ASP B N 1
ATOM 5734 C CA . ASP B 1 326 ? 11.391 -51.75 -31.578 1 81.12 326 ASP B CA 1
ATOM 5735 C C . ASP B 1 326 ? 11.75 -50.344 -31.078 1 81.12 326 ASP B C 1
ATOM 5737 O O . ASP B 1 326 ? 10.961 -49.406 -31.219 1 81.12 326 ASP B O 1
ATOM 5741 N N . LEU B 1 327 ? 12.953 -50.219 -30.547 1 87.75 327 LEU B N 1
ATOM 5742 C CA . LEU B 1 327 ? 13.438 -48.938 -30 1 87.75 327 LEU B CA 1
ATOM 5743 C C . LEU B 1 327 ? 13.703 -47.938 -31.109 1 87.75 327 LEU B C 1
ATOM 5745 O O . LEU B 1 327 ? 13.594 -46.719 -30.891 1 87.75 327 LEU B O 1
ATOM 5749 N N . GLU B 1 328 ? 13.992 -48.469 -32.25 1 84.44 328 GLU B N 1
ATOM 5750 C CA . GLU B 1 328 ? 14.359 -47.625 -33.375 1 84.44 328 GLU B CA 1
ATOM 5751 C C . GLU B 1 328 ? 13.156 -46.812 -33.906 1 84.44 328 GLU B C 1
ATOM 5753 O O . GLU B 1 328 ? 13.312 -45.75 -34.5 1 84.44 328 GLU B O 1
ATOM 5758 N N . ALA B 1 329 ? 12.047 -47.312 -33.594 1 83.44 329 ALA B N 1
ATOM 5759 C CA . ALA B 1 329 ? 10.82 -46.719 -34.094 1 83.44 329 ALA B CA 1
ATOM 5760 C C . ALA B 1 329 ? 10.383 -45.562 -33.25 1 83.44 329 ALA B C 1
ATOM 5762 O O . ALA B 1 329 ? 9.523 -44.75 -33.625 1 83.44 329 ALA B O 1
ATOM 5763 N N . ILE B 1 330 ? 11.016 -45.406 -32.156 1 85.56 330 ILE B N 1
ATOM 5764 C CA . ILE B 1 330 ? 10.617 -44.375 -31.203 1 85.56 330 ILE B CA 1
ATOM 5765 C C . ILE B 1 330 ? 11.203 -43.031 -31.625 1 85.56 330 ILE B C 1
ATOM 5767 O O . ILE B 1 330 ? 12.383 -42.938 -31.984 1 85.56 330 ILE B O 1
ATOM 5771 N N . ASP B 1 331 ? 10.281 -42.062 -31.641 1 86.81 331 ASP B N 1
ATOM 5772 C CA . ASP B 1 331 ? 10.734 -40.719 -31.938 1 86.81 331 ASP B CA 1
ATOM 5773 C C . ASP B 1 331 ? 11.906 -40.312 -31.031 1 86.81 331 ASP B C 1
ATOM 5775 O O . ASP B 1 331 ? 11.922 -40.656 -29.844 1 86.81 331 ASP B O 1
ATOM 5779 N N . GLU B 1 332 ? 12.844 -39.562 -31.641 1 86.69 332 GLU B N 1
ATOM 5780 C CA . GLU B 1 332 ? 14.07 -39.219 -30.922 1 86.69 332 GLU B CA 1
ATOM 5781 C C . GLU B 1 332 ? 13.773 -38.438 -29.656 1 86.69 332 GLU B C 1
ATOM 5783 O O . GLU B 1 332 ? 14.383 -38.656 -28.609 1 86.69 332 GLU B O 1
ATOM 5788 N N . ARG B 1 333 ? 12.914 -37.469 -29.828 1 82.19 333 ARG B N 1
ATOM 5789 C CA . ARG B 1 333 ? 12.617 -36.625 -28.672 1 82.19 333 ARG B CA 1
ATOM 5790 C C . ARG B 1 333 ? 12.016 -37.438 -27.531 1 82.19 333 ARG B C 1
ATOM 5792 O O . ARG B 1 333 ? 12.336 -37.219 -26.359 1 82.19 333 ARG B O 1
ATOM 5799 N N . ILE B 1 334 ? 11.188 -38.312 -27.781 1 84.62 334 ILE B N 1
ATOM 5800 C CA . ILE B 1 334 ? 10.547 -39.188 -26.797 1 84.62 334 ILE B CA 1
ATOM 5801 C C . ILE B 1 334 ? 11.586 -40.125 -26.203 1 84.62 334 ILE B C 1
ATOM 5803 O O . ILE B 1 334 ? 11.625 -40.312 -24.984 1 84.62 334 ILE B O 1
ATOM 5807 N N . LEU B 1 335 ? 12.352 -40.656 -27.094 1 87.25 335 LEU B N 1
ATOM 5808 C CA . LEU B 1 335 ? 13.398 -41.562 -26.625 1 87.25 335 LEU B CA 1
ATOM 5809 C C . LEU B 1 335 ? 14.352 -40.844 -25.672 1 87.25 335 LEU B C 1
ATOM 5811 O O . LEU B 1 335 ? 14.68 -41.375 -24.609 1 87.25 335 LEU B O 1
ATOM 5815 N N . ARG B 1 336 ? 14.688 -39.688 -26.078 1 85.88 336 ARG B N 1
ATOM 5816 C CA . ARG B 1 336 ? 15.578 -38.906 -25.25 1 85.88 336 ARG B CA 1
ATOM 5817 C C . ARG B 1 336 ? 14.969 -38.656 -23.875 1 85.88 336 ARG B C 1
ATOM 5819 O O . ARG B 1 336 ? 15.664 -38.75 -22.859 1 85.88 336 ARG B O 1
ATOM 5826 N N . GLY B 1 337 ? 13.789 -38.344 -23.891 1 84.38 337 GLY B N 1
ATOM 5827 C CA . GLY B 1 337 ? 13.102 -38.125 -22.625 1 84.38 337 GLY B CA 1
ATOM 5828 C C . GLY B 1 337 ? 13.078 -39.375 -21.734 1 84.38 337 GLY B C 1
ATOM 5829 O O . GLY B 1 337 ? 13.258 -39.281 -20.531 1 84.38 337 GLY B O 1
ATOM 5830 N N . ALA B 1 338 ? 12.875 -40.406 -22.359 1 84.69 338 ALA B N 1
ATOM 5831 C CA . ALA B 1 338 ? 12.844 -41.688 -21.641 1 84.69 338 ALA B CA 1
ATOM 5832 C C . ALA B 1 338 ? 14.234 -42.031 -21.094 1 84.69 338 ALA B C 1
ATOM 5834 O O . ALA B 1 338 ? 14.367 -42.469 -19.953 1 84.69 338 ALA B O 1
ATOM 5835 N N . LEU B 1 339 ? 15.18 -41.781 -21.938 1 86.81 339 LEU B N 1
ATOM 5836 C CA . LEU B 1 339 ? 16.547 -42.156 -21.578 1 86.81 339 LEU B CA 1
ATOM 5837 C C . LEU B 1 339 ? 17.078 -41.25 -20.484 1 86.81 339 LEU B C 1
ATOM 5839 O O . LEU B 1 339 ? 17.922 -41.656 -19.672 1 86.81 339 LEU B O 1
ATOM 5843 N N . ALA B 1 340 ? 16.578 -40.031 -20.484 1 82.19 340 ALA B N 1
ATOM 5844 C CA . ALA B 1 340 ? 17.031 -39.031 -19.5 1 82.19 340 ALA B CA 1
ATOM 5845 C C . ALA B 1 340 ? 16.656 -39.469 -18.094 1 82.19 340 ALA B C 1
ATOM 5847 O O . ALA B 1 340 ? 17.266 -39.031 -17.109 1 82.19 340 ALA B O 1
ATOM 5848 N N . GLU B 1 341 ? 15.711 -40.281 -18 1 78.75 341 GLU B N 1
ATOM 5849 C CA . GLU B 1 341 ? 15.234 -40.719 -16.703 1 78.75 341 GLU B CA 1
ATOM 5850 C C . GLU B 1 341 ? 16.031 -41.938 -16.203 1 78.75 341 GLU B C 1
ATOM 5852 O O . GLU B 1 341 ? 15.859 -42.375 -15.07 1 78.75 341 GLU B O 1
ATOM 5857 N N . LEU B 1 342 ? 16.984 -42.406 -16.984 1 84.94 342 LEU B N 1
ATOM 5858 C CA . LEU B 1 342 ? 17.781 -43.594 -16.672 1 84.94 342 LEU B CA 1
ATOM 5859 C C . LEU B 1 342 ? 19.203 -43.188 -16.297 1 84.94 342 LEU B C 1
ATOM 5861 O O . LEU B 1 342 ? 19.688 -42.125 -16.672 1 84.94 342 LEU B O 1
ATOM 5865 N N . PRO B 1 343 ? 19.781 -44.031 -15.422 1 87.31 343 PRO B N 1
ATOM 5866 C CA . PRO B 1 343 ? 21.234 -43.844 -15.32 1 87.31 343 PRO B CA 1
ATOM 5867 C C . PRO B 1 343 ? 21.922 -43.781 -16.672 1 87.31 343 PRO B C 1
ATOM 5869 O O . PRO B 1 343 ? 21.641 -44.594 -17.562 1 87.31 343 PRO B O 1
ATOM 5872 N N . THR B 1 344 ? 22.688 -42.688 -16.812 1 89.75 344 THR B N 1
ATOM 5873 C CA . THR B 1 344 ? 23.234 -42.438 -18.141 1 89.75 344 THR B CA 1
ATOM 5874 C C . THR B 1 344 ? 24.75 -42.406 -18.109 1 89.75 344 THR B C 1
ATOM 5876 O O . THR B 1 344 ? 25.344 -41.844 -17.188 1 89.75 344 THR B O 1
ATOM 5879 N N . ALA B 1 345 ? 25.328 -43.062 -19.047 1 90 345 ALA B N 1
ATOM 5880 C CA . ALA B 1 345 ? 26.766 -42.938 -19.297 1 90 345 ALA B CA 1
ATOM 5881 C C . ALA B 1 345 ? 27.031 -42.188 -20.594 1 90 345 ALA B C 1
ATOM 5883 O O . ALA B 1 345 ? 26.297 -42.312 -21.562 1 90 345 ALA B O 1
ATOM 5884 N N . ALA B 1 346 ? 28.094 -41.312 -20.531 1 89.94 346 ALA B N 1
ATOM 5885 C CA . ALA B 1 346 ? 28.5 -40.562 -21.703 1 89.94 346 ALA B CA 1
ATOM 5886 C C . ALA B 1 346 ? 29.953 -40.875 -22.078 1 89.94 346 ALA B C 1
ATOM 5888 O O . ALA B 1 346 ? 30.859 -40.094 -21.734 1 89.94 346 ALA B O 1
ATOM 5889 N N . PRO B 1 347 ? 30.078 -41.906 -22.75 1 88.81 347 PRO B N 1
ATOM 5890 C CA . PRO B 1 347 ? 31.438 -42.25 -23.109 1 88.81 347 PRO B CA 1
ATOM 5891 C C . PRO B 1 347 ? 32.062 -41.281 -24.109 1 88.81 347 PRO B C 1
ATOM 5893 O O . PRO B 1 347 ? 31.328 -40.656 -24.906 1 88.81 347 PRO B O 1
ATOM 5896 N N . ALA B 1 348 ? 33.406 -41.094 -24.016 1 81.44 348 ALA B N 1
ATOM 5897 C CA . ALA B 1 348 ? 34.156 -40.156 -24.875 1 81.44 348 ALA B CA 1
ATOM 5898 C C . ALA B 1 348 ? 34.125 -40.625 -26.328 1 81.44 348 ALA B C 1
ATOM 5900 O O . ALA B 1 348 ? 34.156 -39.812 -27.25 1 81.44 348 ALA B O 1
ATOM 5901 N N . ASP B 1 349 ? 34.188 -41.906 -26.5 1 83 349 ASP B N 1
ATOM 5902 C CA . ASP B 1 349 ? 34.156 -42.438 -27.859 1 83 349 ASP B CA 1
ATOM 5903 C C . ASP B 1 349 ? 33.438 -43.812 -27.891 1 83 349 ASP B C 1
ATOM 5905 O O . ASP B 1 349 ? 32.969 -44.281 -26.875 1 83 349 ASP B O 1
ATOM 5909 N N . ARG B 1 350 ? 33.375 -44.344 -29.156 1 90.31 350 ARG B N 1
ATOM 5910 C CA . ARG B 1 350 ? 32.625 -45.594 -29.359 1 90.31 350 ARG B CA 1
ATOM 5911 C C . ARG B 1 350 ? 33.5 -46.812 -29.141 1 90.31 350 ARG B C 1
ATOM 5913 O O . ARG B 1 350 ? 33.062 -47.938 -29.359 1 90.31 350 ARG B O 1
ATOM 5920 N N . ASP B 1 351 ? 34.75 -46.562 -28.641 1 90.56 351 ASP B N 1
ATOM 5921 C CA . ASP B 1 351 ? 35.656 -47.719 -28.453 1 90.56 351 ASP B CA 1
ATOM 5922 C C . ASP B 1 351 ? 35.5 -48.312 -27.062 1 90.56 351 ASP B C 1
ATOM 5924 O O . ASP B 1 351 ? 36.031 -49.375 -26.781 1 90.56 351 ASP B O 1
ATOM 5928 N N . VAL B 1 352 ? 34.75 -47.719 -26.328 1 93 352 VAL B N 1
ATOM 5929 C CA . VAL B 1 352 ? 34.562 -48.156 -24.938 1 93 352 VAL B CA 1
ATOM 5930 C C . VAL B 1 352 ? 33.844 -49.5 -24.922 1 93 352 VAL B C 1
ATOM 5932 O O . VAL B 1 352 ? 32.938 -49.75 -25.703 1 93 352 VAL B O 1
ATOM 5935 N N . ARG B 1 353 ? 34.25 -50.438 -24 1 94.81 353 ARG B N 1
ATOM 5936 C CA . ARG B 1 353 ? 33.625 -51.75 -23.859 1 94.81 353 ARG B CA 1
ATOM 5937 C C . ARG B 1 353 ? 32.25 -51.625 -23.234 1 94.81 353 ARG B C 1
ATOM 5939 O O . ARG B 1 353 ? 32.031 -50.812 -22.312 1 94.81 353 ARG B O 1
ATOM 5946 N N . LEU B 1 354 ? 31.328 -52.344 -23.781 1 95.44 354 LEU B N 1
ATOM 5947 C CA . LEU B 1 354 ? 29.969 -52.344 -23.266 1 95.44 354 LEU B CA 1
ATOM 5948 C C . LEU B 1 354 ? 29.938 -52.781 -21.812 1 95.44 354 LEU B C 1
ATOM 5950 O O . LEU B 1 354 ? 29.188 -52.25 -21 1 95.44 354 LEU B O 1
ATOM 5954 N N . ALA B 1 355 ? 30.766 -53.719 -21.484 1 95.44 355 ALA B N 1
ATOM 5955 C CA . ALA B 1 355 ? 30.844 -54.219 -20.094 1 95.44 355 ALA B CA 1
ATOM 5956 C C . ALA B 1 355 ? 31.188 -53.062 -19.141 1 95.44 355 ALA B C 1
ATOM 5958 O O . ALA B 1 355 ? 30.641 -53 -18.031 1 95.44 355 ALA B O 1
ATOM 5959 N N . GLN B 1 356 ? 32.031 -52.219 -19.625 1 95.19 356 GLN B N 1
ATOM 5960 C CA . GLN B 1 356 ? 32.375 -51.031 -18.828 1 95.19 356 GLN B CA 1
ATOM 5961 C C . GLN B 1 356 ? 31.188 -50.125 -18.625 1 95.19 356 GLN B C 1
ATOM 5963 O O . GLN B 1 356 ? 31.016 -49.531 -17.547 1 95.19 356 GLN B O 1
ATOM 5968 N N . LEU B 1 357 ? 30.438 -49.969 -19.656 1 95.31 357 LEU B N 1
ATOM 5969 C CA . LEU B 1 357 ? 29.266 -49.094 -19.578 1 95.31 357 LEU B CA 1
ATOM 5970 C C . LEU B 1 357 ? 28.234 -49.656 -18.609 1 95.31 357 LEU B C 1
ATOM 5972 O O . LEU B 1 357 ? 27.562 -48.906 -17.891 1 95.31 357 LEU B O 1
ATOM 5976 N N . PHE B 1 358 ? 28.078 -50.938 -18.578 1 95.75 358 PHE B N 1
ATOM 5977 C CA . PHE B 1 358 ? 27.219 -51.562 -17.594 1 95.75 358 PHE B CA 1
ATOM 5978 C C . PHE B 1 358 ? 27.688 -51.281 -16.172 1 95.75 358 PHE B C 1
ATOM 5980 O O . PHE B 1 358 ? 26.875 -51 -15.289 1 95.75 358 PHE B O 1
ATOM 5987 N N . ALA B 1 359 ? 28.938 -51.312 -15.992 1 93.94 359 ALA B N 1
ATOM 5988 C CA . ALA B 1 359 ? 29.5 -51.031 -14.672 1 93.94 359 ALA B CA 1
ATOM 5989 C C . ALA B 1 359 ? 29.359 -49.562 -14.328 1 93.94 359 ALA B C 1
ATOM 5991 O O . ALA B 1 359 ? 28.953 -49.188 -13.211 1 93.94 359 ALA B O 1
ATOM 5992 N N . ASP B 1 360 ? 29.609 -48.75 -15.336 1 93.5 360 ASP B N 1
ATOM 5993 C CA . ASP B 1 360 ? 29.594 -47.312 -15.117 1 93.5 360 ASP B CA 1
ATOM 5994 C C . ASP B 1 360 ? 28.188 -46.812 -14.766 1 93.5 360 ASP B C 1
ATOM 5996 O O . ASP B 1 360 ? 28.031 -45.844 -14.047 1 93.5 360 ASP B O 1
ATOM 6000 N N . THR B 1 361 ? 27.188 -47.438 -15.32 1 93.56 361 THR B N 1
ATOM 6001 C CA . THR B 1 361 ? 25.812 -47.031 -15.117 1 93.56 361 THR B CA 1
ATOM 6002 C C . THR B 1 361 ? 25.203 -47.719 -13.898 1 93.56 361 THR B C 1
ATOM 6004 O O . THR B 1 361 ? 24.031 -47.5 -13.578 1 93.56 361 THR B O 1
ATOM 6007 N N . GLY B 1 362 ? 26.016 -48.656 -13.328 1 91.25 362 GLY B N 1
ATOM 6008 C CA . GLY B 1 362 ? 25.547 -49.312 -12.133 1 91.25 362 GLY B CA 1
ATOM 6009 C C . GLY B 1 362 ? 24.703 -50.531 -12.43 1 91.25 362 GLY B C 1
ATOM 6010 O O . GLY B 1 362 ? 24.141 -51.156 -11.516 1 91.25 362 GLY B O 1
ATOM 6011 N N . LEU B 1 363 ? 24.562 -50.906 -13.656 1 92.69 363 LEU B N 1
ATOM 6012 C CA . LEU B 1 363 ? 23.812 -52.094 -14.008 1 92.69 363 LEU B CA 1
ATOM 6013 C C . LEU B 1 363 ? 24.531 -53.344 -13.531 1 92.69 363 LEU B C 1
ATOM 6015 O O . LEU B 1 363 ? 23.922 -54.406 -13.359 1 92.69 363 LEU B O 1
ATOM 6019 N N . ALA B 1 364 ? 25.859 -53.156 -13.352 1 92.44 364 ALA B N 1
ATOM 6020 C CA . ALA B 1 364 ? 26.688 -54.219 -12.758 1 92.44 364 ALA B CA 1
ATOM 6021 C C . ALA B 1 364 ? 27.609 -53.625 -11.672 1 92.44 364 ALA B C 1
ATOM 6023 O O . ALA B 1 364 ? 28 -52.469 -11.742 1 92.44 364 ALA B O 1
ATOM 6024 N N . PRO B 1 365 ? 27.859 -54.469 -10.633 1 91.56 365 PRO B N 1
ATOM 6025 C CA . PRO B 1 365 ? 28.641 -53.938 -9.508 1 91.56 365 PRO B CA 1
ATOM 6026 C C . PRO B 1 365 ? 30.109 -53.688 -9.883 1 91.56 365 PRO B C 1
ATOM 6028 O O . PRO B 1 365 ? 30.781 -52.906 -9.203 1 91.56 365 PRO B O 1
ATOM 6031 N N . SER B 1 366 ? 30.594 -54.438 -10.844 1 92.75 366 SER B N 1
ATOM 6032 C CA . SER B 1 366 ? 31.969 -54.281 -11.297 1 92.75 366 SER B CA 1
ATOM 6033 C C . SER B 1 366 ? 32.125 -54.719 -12.758 1 92.75 366 SER B C 1
ATOM 6035 O O . SER B 1 366 ? 31.188 -55.281 -13.344 1 92.75 366 SER B O 1
ATOM 6037 N N . LEU B 1 367 ? 33.344 -54.375 -13.273 1 93.5 367 LEU B N 1
ATOM 6038 C CA . LEU B 1 367 ? 33.625 -54.812 -14.641 1 93.5 367 LEU B CA 1
ATOM 6039 C C . LEU B 1 367 ? 33.531 -56.344 -14.758 1 93.5 367 LEU B C 1
ATOM 6041 O O . LEU B 1 367 ? 33 -56.844 -15.734 1 93.5 367 LEU B O 1
ATOM 6045 N N . SER B 1 368 ? 34.062 -57.031 -13.789 1 94.38 368 SER B N 1
ATOM 6046 C CA . SER B 1 368 ? 34 -58.5 -13.773 1 94.38 368 SER B CA 1
ATOM 6047 C C . SER B 1 368 ? 32.531 -58.969 -13.664 1 94.38 368 SER B C 1
ATOM 6049 O O . SER B 1 368 ? 32.156 -59.938 -14.312 1 94.38 368 SER B O 1
ATOM 6051 N N . GLY B 1 369 ? 31.844 -58.281 -12.859 1 94.19 369 GLY B N 1
ATOM 6052 C CA . GLY B 1 369 ? 30.422 -58.594 -12.734 1 94.19 369 GLY B CA 1
ATOM 6053 C C . GLY B 1 369 ? 29.656 -58.406 -14.031 1 94.19 369 GLY B C 1
ATOM 6054 O O . GLY B 1 369 ? 28.781 -59.188 -14.367 1 94.19 369 GLY B O 1
ATOM 6055 N N . ALA B 1 370 ? 30.016 -57.344 -14.719 1 96 370 ALA B N 1
ATOM 6056 C CA . ALA B 1 370 ? 29.391 -57.062 -16.016 1 96 370 ALA B CA 1
ATOM 6057 C C . ALA B 1 370 ? 29.719 -58.188 -17.016 1 96 370 ALA B C 1
ATOM 6059 O O . ALA B 1 370 ? 28.828 -58.656 -17.734 1 96 370 ALA B O 1
ATOM 6060 N N . ARG B 1 371 ? 30.938 -58.562 -17.078 1 94.75 371 ARG B N 1
ATOM 6061 C CA . ARG B 1 371 ? 31.359 -59.625 -17.984 1 94.75 371 ARG B CA 1
ATOM 6062 C C . ARG B 1 371 ? 30.641 -60.906 -17.688 1 94.75 371 ARG B C 1
ATOM 6064 O O . ARG B 1 371 ? 30.234 -61.656 -18.609 1 94.75 371 ARG B O 1
ATOM 6071 N N . ARG B 1 372 ? 30.484 -61.188 -16.484 1 94 372 ARG B N 1
ATOM 6072 C CA . ARG B 1 372 ? 29.75 -62.375 -16.078 1 94 372 ARG B CA 1
ATOM 6073 C C . ARG B 1 372 ? 28.297 -62.312 -16.547 1 94 372 ARG B C 1
ATOM 6075 O O . ARG B 1 372 ? 27.75 -63.281 -17.062 1 94 372 ARG B O 1
ATOM 6082 N N . THR B 1 373 ? 27.734 -61.156 -16.297 1 94.19 373 THR B N 1
ATOM 6083 C CA . THR B 1 373 ? 26.344 -60.938 -16.719 1 94.19 373 THR B CA 1
ATOM 6084 C C . THR B 1 373 ? 26.188 -61.188 -18.203 1 94.19 373 THR B C 1
ATOM 6086 O O . THR B 1 373 ? 25.219 -61.812 -18.641 1 94.19 373 THR B O 1
ATOM 6089 N N . ILE B 1 374 ? 27.062 -60.656 -18.953 1 94.56 374 ILE B N 1
ATOM 6090 C CA . ILE B 1 374 ? 27.047 -60.812 -20.406 1 94.56 374 ILE B CA 1
ATOM 6091 C C . ILE B 1 374 ? 27.219 -62.312 -20.75 1 94.56 374 ILE B C 1
ATOM 6093 O O . ILE B 1 374 ? 26.453 -62.844 -21.562 1 94.56 374 ILE B O 1
ATOM 6097 N N . GLY B 1 375 ? 28.109 -62.938 -20.109 1 92.62 375 GLY B N 1
ATOM 6098 C CA . GLY B 1 375 ? 28.359 -64.375 -20.344 1 92.62 375 GLY B CA 1
ATOM 6099 C C . GLY B 1 375 ? 27.172 -65.25 -20.031 1 92.62 375 GLY B C 1
ATOM 6100 O O . GLY B 1 375 ? 26.938 -66.25 -20.703 1 92.62 375 GLY B O 1
ATOM 6101 N N . GLU B 1 376 ? 26.484 -64.875 -19.078 1 93.06 376 GLU B N 1
ATOM 6102 C CA . GLU B 1 376 ? 25.312 -65.625 -18.641 1 93.06 376 GLU B CA 1
ATOM 6103 C C . GLU B 1 376 ? 24.094 -65.312 -19.5 1 93.06 376 GLU B C 1
ATOM 6105 O O . GLU B 1 376 ? 23.031 -65.875 -19.312 1 93.06 376 GLU B O 1
ATOM 6110 N N . GLY B 1 377 ? 24.234 -64.375 -20.312 1 91.62 377 GLY B N 1
ATOM 6111 C CA . GLY B 1 377 ? 23.172 -64 -21.25 1 91.62 377 GLY B CA 1
ATOM 6112 C C . GLY B 1 377 ? 22.156 -63.062 -20.656 1 91.62 377 GLY B C 1
ATOM 6113 O O . GLY B 1 377 ? 21.031 -62.969 -21.141 1 91.62 377 GLY B O 1
ATOM 6114 N N . GLY B 1 378 ? 22.531 -62.375 -19.719 1 92.62 378 GLY B N 1
ATOM 6115 C CA . GLY B 1 378 ? 21.578 -61.5 -19.031 1 92.62 378 GLY B CA 1
ATOM 6116 C C . GLY B 1 378 ? 21.703 -60.062 -19.453 1 92.62 378 GLY B C 1
ATOM 6117 O O . GLY B 1 378 ? 21.031 -59.188 -18.891 1 92.62 378 GLY B O 1
ATOM 6118 N N . ALA B 1 379 ? 22.625 -59.719 -20.391 1 94.62 379 ALA B N 1
ATOM 6119 C CA . ALA B 1 379 ? 22.859 -58.344 -20.797 1 94.62 379 ALA B CA 1
ATOM 6120 C C . ALA B 1 379 ? 22.297 -58.062 -22.188 1 94.62 379 ALA B C 1
ATOM 6122 O O . ALA B 1 379 ? 22.391 -58.906 -23.078 1 94.62 379 ALA B O 1
ATOM 6123 N N . TYR B 1 380 ? 21.719 -56.938 -22.312 1 93.44 380 TYR B N 1
ATOM 6124 C CA . TYR B 1 380 ? 21.141 -56.531 -23.594 1 93.44 380 TYR B CA 1
ATOM 6125 C C . TYR B 1 380 ? 21.562 -55.125 -23.953 1 93.44 380 TYR B C 1
ATOM 6127 O O . TYR B 1 380 ? 21.766 -54.281 -23.078 1 93.44 380 TYR B O 1
ATOM 6135 N N . VAL B 1 381 ? 21.734 -54.875 -25.234 1 93.56 381 VAL B N 1
ATOM 6136 C CA . VAL B 1 381 ? 21.906 -53.531 -25.797 1 93.56 381 VAL B CA 1
ATOM 6137 C C . VAL B 1 381 ? 20.906 -53.281 -26.906 1 93.56 381 VAL B C 1
ATOM 6139 O O . VAL B 1 381 ? 20.875 -54.031 -27.891 1 93.56 381 VAL B O 1
ATOM 6142 N N . ASN B 1 382 ? 20.109 -52.312 -26.703 1 92.38 382 ASN B N 1
ATOM 6143 C CA . ASN B 1 382 ? 19.031 -52 -27.641 1 92.38 382 ASN B CA 1
ATOM 6144 C C . ASN B 1 382 ? 18.141 -53.219 -27.844 1 92.38 382 ASN B C 1
ATOM 6146 O O . ASN B 1 382 ? 17.812 -53.594 -28.984 1 92.38 382 ASN B O 1
ATOM 6150 N N . ASN B 1 383 ? 17.891 -53.938 -26.766 1 89.38 383 ASN B N 1
ATOM 6151 C CA . ASN B 1 383 ? 17 -55.094 -26.656 1 89.38 383 ASN B CA 1
ATOM 6152 C C . ASN B 1 383 ? 17.547 -56.281 -27.422 1 89.38 383 ASN B C 1
ATOM 6154 O O . ASN B 1 383 ? 16.812 -57.25 -27.672 1 89.38 383 ASN B O 1
ATOM 6158 N N . ILE B 1 384 ? 18.781 -56.219 -27.828 1 89.81 384 ILE B N 1
ATOM 6159 C CA . ILE B 1 384 ? 19.469 -57.344 -28.422 1 89.81 384 ILE B CA 1
ATOM 6160 C C . ILE B 1 384 ? 20.453 -57.938 -27.406 1 89.81 384 ILE B C 1
ATOM 6162 O O . ILE B 1 384 ? 21.234 -57.219 -26.781 1 89.81 384 ILE B O 1
ATOM 6166 N N . LYS B 1 385 ? 20.375 -59.219 -27.281 1 92.44 385 LYS B N 1
ATOM 6167 C CA . LYS B 1 385 ? 21.219 -59.875 -26.297 1 92.44 385 LYS B CA 1
ATOM 6168 C C . LYS B 1 385 ? 22.703 -59.656 -26.609 1 92.44 385 LYS B C 1
ATOM 6170 O O . LYS B 1 385 ? 23.125 -59.812 -27.766 1 92.44 385 LYS B O 1
ATOM 6175 N N . LEU B 1 386 ? 23.406 -59.281 -25.625 1 93.5 386 LEU B N 1
ATOM 6176 C CA . LEU B 1 386 ? 24.859 -59.094 -25.734 1 93.5 386 LEU B CA 1
ATOM 6177 C C . LEU B 1 386 ? 25.594 -60.375 -25.312 1 93.5 386 LEU B C 1
ATOM 6179 O O . LEU B 1 386 ? 25.484 -60.812 -24.172 1 93.5 386 LEU B O 1
ATOM 6183 N N . THR B 1 387 ? 26.312 -60.938 -26.234 1 92.12 387 THR B N 1
ATOM 6184 C CA . THR B 1 387 ? 26.906 -62.25 -25.953 1 92.12 387 THR B CA 1
ATOM 6185 C C . THR B 1 387 ? 28.422 -62.125 -25.844 1 92.12 387 THR B C 1
ATOM 6187 O O . THR B 1 387 ? 29.078 -63 -25.25 1 92.12 387 THR B O 1
ATOM 6190 N N . ASP B 1 388 ? 29 -61.125 -26.438 1 93.69 388 ASP B N 1
ATOM 6191 C CA . ASP B 1 388 ? 30.453 -60.969 -26.438 1 93.69 388 ASP B CA 1
ATOM 6192 C C . ASP B 1 388 ? 30.891 -59.969 -25.359 1 93.69 388 ASP B C 1
ATOM 6194 O O . ASP B 1 388 ? 30.672 -58.781 -25.469 1 93.69 388 ASP B O 1
ATOM 6198 N N . PRO B 1 389 ? 31.578 -60.469 -24.359 1 93.69 389 PRO B N 1
ATOM 6199 C CA . PRO B 1 389 ? 32.031 -59.594 -23.281 1 93.69 389 PRO B CA 1
ATOM 6200 C C . PRO B 1 389 ? 33.031 -58.531 -23.75 1 93.69 389 PRO B C 1
ATOM 6202 O O . PRO B 1 389 ? 33.281 -57.562 -23.047 1 93.69 389 PRO B O 1
ATOM 6205 N N . GLU B 1 390 ? 33.594 -58.719 -24.906 1 93 390 GLU B N 1
ATOM 6206 C CA . GLU B 1 390 ? 34.594 -57.812 -25.422 1 93 390 GLU B CA 1
ATOM 6207 C C . GLU B 1 390 ? 34 -56.812 -26.406 1 93 390 GLU B C 1
ATOM 6209 O O . GLU B 1 390 ? 34.688 -55.938 -26.922 1 93 390 GLU B O 1
ATOM 6214 N N . ALA B 1 391 ? 32.688 -56.969 -26.594 1 94.94 391 ALA B N 1
ATOM 6215 C CA . ALA B 1 391 ? 32.031 -56.062 -27.531 1 94.94 391 ALA B CA 1
ATOM 6216 C C . ALA B 1 391 ? 32.188 -54.594 -27.078 1 94.94 391 ALA B C 1
ATOM 6218 O O . ALA B 1 391 ? 32.219 -54.344 -25.875 1 94.94 391 ALA B O 1
ATOM 6219 N N . THR B 1 392 ? 32.312 -53.688 -28.031 1 95.25 392 THR B N 1
ATOM 6220 C CA . THR B 1 392 ? 32.406 -52.281 -27.781 1 95.25 392 THR B CA 1
ATOM 6221 C C . THR B 1 392 ? 31.188 -51.531 -28.328 1 95.25 392 THR B C 1
ATOM 6223 O O . THR B 1 392 ? 30.344 -52.156 -28.984 1 95.25 392 THR B O 1
ATOM 6226 N N . LEU B 1 393 ? 31.062 -50.25 -28.016 1 94.31 393 LEU B N 1
ATOM 6227 C CA . LEU B 1 393 ? 29.938 -49.438 -28.484 1 94.31 393 LEU B CA 1
ATOM 6228 C C . LEU B 1 393 ? 29.938 -49.312 -30 1 94.31 393 LEU B C 1
ATOM 6230 O O . LEU B 1 393 ? 28.906 -49.031 -30.625 1 94.31 393 LEU B O 1
ATOM 6234 N N . ARG B 1 394 ? 31.078 -49.562 -30.625 1 92.38 394 ARG B N 1
ATOM 6235 C CA . ARG B 1 394 ? 31.188 -49.531 -32.094 1 92.38 394 ARG B CA 1
ATOM 6236 C C . ARG B 1 394 ? 30.391 -50.688 -32.719 1 92.38 394 ARG B C 1
ATOM 6238 O O . ARG B 1 394 ? 29.938 -50.594 -33.844 1 92.38 394 ARG B O 1
ATOM 6245 N N . ASP B 1 395 ? 30.234 -51.719 -31.922 1 92.75 395 ASP B N 1
ATOM 6246 C CA . ASP B 1 395 ? 29.578 -52.938 -32.406 1 92.75 395 ASP B CA 1
ATOM 6247 C C . ASP B 1 395 ? 28.062 -52.812 -32.312 1 92.75 395 ASP B C 1
ATOM 6249 O O . ASP B 1 395 ? 27.328 -53.719 -32.688 1 92.75 395 ASP B O 1
ATOM 6253 N N . VAL B 1 396 ? 27.578 -51.719 -31.828 1 91.38 396 VAL B N 1
ATOM 6254 C CA . VAL B 1 396 ? 26.156 -51.531 -31.578 1 91.38 396 VAL B CA 1
ATOM 6255 C C . VAL B 1 396 ? 25.609 -50.5 -32.531 1 91.38 396 VAL B C 1
ATOM 6257 O O . VAL B 1 396 ? 26.266 -49.5 -32.844 1 91.38 396 VAL B O 1
ATOM 6260 N N . GLN B 1 397 ? 24.453 -50.781 -33.156 1 90.25 397 GLN B N 1
ATOM 6261 C CA . GLN B 1 397 ? 23.734 -49.75 -33.906 1 90.25 397 GLN B CA 1
ATOM 6262 C C . GLN B 1 397 ? 23.078 -48.75 -32.969 1 90.25 397 GLN B C 1
ATOM 6264 O O . GLN B 1 397 ? 22.062 -49.062 -32.312 1 90.25 397 GLN B O 1
ATOM 6269 N N . LEU B 1 398 ? 23.625 -47.625 -33 1 93.06 398 LEU B N 1
ATOM 6270 C CA . LEU B 1 398 ? 23.125 -46.594 -32.094 1 93.06 398 LEU B CA 1
ATOM 6271 C C . LEU B 1 398 ? 21.75 -46.094 -32.531 1 93.06 398 LEU B C 1
ATOM 6273 O O . LEU B 1 398 ? 21.5 -45.938 -33.719 1 93.06 398 LEU B O 1
ATOM 6277 N N . LEU B 1 399 ? 20.875 -45.875 -31.578 1 92.12 399 LEU B N 1
ATOM 6278 C CA . LEU B 1 399 ? 19.562 -45.281 -31.828 1 92.12 399 LEU B CA 1
ATOM 6279 C C . LEU B 1 399 ? 19.688 -43.812 -32.188 1 92.12 399 LEU B C 1
ATOM 6281 O O . LEU B 1 399 ? 20.25 -43.031 -31.406 1 92.12 399 LEU B O 1
ATOM 6285 N N . HIS B 1 400 ? 19.156 -43.469 -33.344 1 91.62 400 HIS B N 1
ATOM 6286 C CA . HIS B 1 400 ? 19.234 -42.094 -33.844 1 91.62 400 HIS B CA 1
ATOM 6287 C C . HIS B 1 400 ? 20.688 -41.625 -33.906 1 91.62 400 HIS B C 1
ATOM 6289 O O . HIS B 1 400 ? 20.969 -40.438 -33.625 1 91.62 400 HIS B O 1
ATOM 6295 N N . GLY B 1 401 ? 21.531 -42.562 -34.062 1 88.31 401 GLY B N 1
ATOM 6296 C CA . GLY B 1 401 ? 22.953 -42.281 -34.25 1 88.31 401 GLY B CA 1
ATOM 6297 C C . GLY B 1 401 ? 23.656 -41.844 -33 1 88.31 401 GLY B C 1
ATOM 6298 O O . GLY B 1 401 ? 24.859 -41.594 -33 1 88.31 401 GLY B O 1
ATOM 6299 N N . ARG B 1 402 ? 23 -41.844 -31.844 1 90.62 402 ARG B N 1
ATOM 6300 C CA . ARG B 1 402 ? 23.625 -41.219 -30.688 1 90.62 402 ARG B CA 1
ATOM 6301 C C . ARG B 1 402 ? 23.359 -42.031 -29.422 1 90.62 402 ARG B C 1
ATOM 6303 O O . ARG B 1 402 ? 24.141 -41.938 -28.469 1 90.62 402 ARG B O 1
ATOM 6310 N N . TYR B 1 403 ? 22.328 -42.812 -29.438 1 93.25 403 TYR B N 1
ATOM 6311 C CA . TYR B 1 403 ? 21.891 -43.344 -28.156 1 93.25 403 TYR B CA 1
ATOM 6312 C C . TYR B 1 403 ? 21.938 -44.875 -28.172 1 93.25 403 TYR B C 1
ATOM 6314 O O . TYR B 1 403 ? 21.891 -45.5 -29.234 1 93.25 403 TYR B O 1
ATOM 6322 N N . ALA B 1 404 ? 22.094 -45.469 -27 1 93.38 404 ALA B N 1
ATOM 6323 C CA . ALA B 1 404 ? 21.922 -46.906 -26.797 1 93.38 404 ALA B CA 1
ATOM 6324 C C . ALA B 1 404 ? 21.266 -47.188 -25.453 1 93.38 404 ALA B C 1
ATOM 6326 O O . ALA B 1 404 ? 21.438 -46.438 -24.484 1 93.38 404 ALA B O 1
ATOM 6327 N N . VAL B 1 405 ? 20.484 -48.188 -25.422 1 93.62 405 VAL B N 1
ATOM 6328 C CA . VAL B 1 405 ? 19.812 -48.625 -24.203 1 93.62 405 VAL B CA 1
ATOM 6329 C C . VAL B 1 405 ? 20.453 -49.938 -23.688 1 93.62 405 VAL B C 1
ATOM 6331 O O . VAL B 1 405 ? 20.562 -50.906 -24.422 1 93.62 405 VAL B O 1
ATOM 6334 N N . LEU B 1 406 ? 20.984 -49.844 -22.5 1 93.75 406 LEU B N 1
ATOM 6335 C CA . LEU B 1 406 ? 21.531 -51.031 -21.844 1 93.75 406 LEU B CA 1
ATOM 6336 C C . LEU B 1 406 ? 20.5 -51.656 -20.906 1 93.75 406 LEU B C 1
ATOM 6338 O O . LEU B 1 406 ? 19.766 -50.938 -20.219 1 93.75 406 LEU B O 1
ATOM 6342 N N . ARG B 1 407 ? 20.406 -52.906 -20.891 1 92.62 407 ARG B N 1
ATOM 6343 C CA . ARG B 1 407 ? 19.469 -53.594 -20 1 92.62 407 ARG B CA 1
ATOM 6344 C C . ARG B 1 407 ? 20.094 -54.844 -19.375 1 92.62 407 ARG B C 1
ATOM 6346 O O . ARG B 1 407 ? 20.766 -55.594 -20.062 1 92.62 407 ARG B O 1
ATOM 6353 N N . ARG B 1 408 ? 20.031 -54.969 -18.141 1 92.25 408 ARG B N 1
ATOM 6354 C CA . ARG B 1 408 ? 20.375 -56.188 -17.422 1 92.25 408 ARG B CA 1
ATOM 6355 C C . ARG B 1 408 ? 19.125 -56.938 -16.953 1 92.25 408 ARG B C 1
ATOM 6357 O O . ARG B 1 408 ? 18.359 -56.406 -16.141 1 92.25 408 ARG B O 1
ATOM 6364 N N . GLY B 1 409 ? 18.953 -58.094 -17.328 1 85.12 409 GLY B N 1
ATOM 6365 C CA . GLY B 1 409 ? 17.75 -58.812 -16.953 1 85.12 409 GLY B CA 1
ATOM 6366 C C . GLY B 1 409 ? 16.484 -58.219 -17.547 1 85.12 409 GLY B C 1
ATOM 6367 O O . GLY B 1 409 ? 16.484 -57.75 -18.688 1 85.12 409 GLY B O 1
ATOM 6368 N N . LYS B 1 410 ? 15.398 -58.312 -16.781 1 77.69 410 LYS B N 1
ATOM 6369 C CA . LYS B 1 410 ? 14.102 -57.875 -17.297 1 77.69 410 LYS B CA 1
ATOM 6370 C C . LYS B 1 410 ? 13.773 -56.438 -16.844 1 77.69 410 LYS B C 1
ATOM 6372 O O . LYS B 1 410 ? 12.977 -55.75 -17.469 1 77.69 410 LYS B O 1
ATOM 6377 N N . LYS B 1 411 ? 14.5 -55.938 -15.867 1 78.38 411 LYS B N 1
ATOM 6378 C CA . LYS B 1 411 ? 13.93 -54.75 -15.195 1 78.38 411 LYS B CA 1
ATOM 6379 C C . LYS B 1 411 ? 14.969 -53.625 -15.07 1 78.38 411 LYS B C 1
ATOM 6381 O O . LYS B 1 411 ? 14.617 -52.5 -14.789 1 78.38 411 LYS B O 1
ATOM 6386 N N . SER B 1 412 ? 16.203 -53.906 -15.266 1 88.31 412 SER B N 1
ATOM 6387 C CA . SER B 1 412 ? 17.219 -52.906 -15 1 88.31 412 SER B CA 1
ATOM 6388 C C . SER B 1 412 ? 17.719 -52.25 -16.281 1 88.31 412 SER B C 1
ATOM 6390 O O . SER B 1 412 ? 18.25 -52.938 -17.156 1 88.31 412 SER B O 1
ATOM 6392 N N . LEU B 1 413 ? 17.469 -50.906 -16.312 1 91.19 413 LEU B N 1
ATOM 6393 C CA . LEU B 1 413 ? 17.797 -50.219 -17.547 1 91.19 413 LEU B CA 1
ATOM 6394 C C . LEU B 1 413 ? 18.797 -49.094 -17.297 1 91.19 413 LEU B C 1
ATOM 6396 O O . LEU B 1 413 ? 18.875 -48.562 -16.188 1 91.19 413 LEU B O 1
ATOM 6400 N N . ALA B 1 414 ? 19.609 -48.781 -18.297 1 93.06 414 ALA B N 1
ATOM 6401 C CA . ALA B 1 414 ? 20.469 -47.625 -18.344 1 93.06 414 ALA B CA 1
ATOM 6402 C C . ALA B 1 414 ? 20.609 -47.094 -19.781 1 93.06 414 ALA B C 1
ATOM 6404 O O . ALA B 1 414 ? 20.125 -47.75 -20.719 1 93.06 414 ALA B O 1
ATOM 6405 N N . SER B 1 415 ? 21.109 -45.875 -19.828 1 93.25 415 SER B N 1
ATOM 6406 C CA . SER B 1 415 ? 21.203 -45.312 -21.156 1 93.25 415 SER B CA 1
ATOM 6407 C C . SER B 1 415 ? 22.625 -44.844 -21.438 1 93.25 415 SER B C 1
ATOM 6409 O O . SER B 1 415 ? 23.406 -44.594 -20.516 1 93.25 415 SER B O 1
ATOM 6411 N N . VAL B 1 416 ? 22.969 -44.875 -22.688 1 92.94 416 VAL B N 1
ATOM 6412 C CA . VAL B 1 416 ? 24.234 -44.312 -23.188 1 92.94 416 VAL B CA 1
ATOM 6413 C C . VAL B 1 416 ? 23.969 -43.219 -24.188 1 92.94 416 VAL B C 1
ATOM 6415 O O . VAL B 1 416 ? 23.094 -43.344 -25.047 1 92.94 416 VAL B O 1
ATOM 6418 N N . ALA B 1 417 ? 24.562 -42.062 -23.969 1 90.81 417 ALA B N 1
ATOM 6419 C CA . ALA B 1 417 ? 24.5 -40.969 -24.922 1 90.81 417 ALA B CA 1
ATOM 6420 C C . ALA B 1 417 ? 25.891 -40.594 -25.422 1 90.81 417 ALA B C 1
ATOM 6422 O O . ALA B 1 417 ? 26.719 -40.094 -24.641 1 90.81 417 ALA B O 1
ATOM 6423 N N . VAL B 1 418 ? 26.078 -40.812 -26.734 1 88 418 VAL B N 1
ATOM 6424 C CA . VAL B 1 418 ? 27.359 -40.469 -27.328 1 88 418 VAL B CA 1
ATOM 6425 C C . VAL B 1 418 ? 27.391 -38.969 -27.688 1 88 418 VAL B C 1
ATOM 6427 O O . VAL B 1 418 ? 26.438 -38.438 -28.266 1 88 418 VAL B O 1
ATOM 6430 N N . PRO B 1 419 ? 28.422 -38.188 -27.172 1 80.56 419 PRO B N 1
ATOM 6431 C CA . PRO B 1 419 ? 28.516 -36.75 -27.5 1 80.56 419 PRO B CA 1
ATOM 6432 C C . PRO B 1 419 ? 28.578 -36.5 -29.016 1 80.56 419 PRO B C 1
ATOM 6434 O O . PRO B 1 419 ? 29.078 -37.344 -29.766 1 80.56 419 PRO B O 1
ATOM 6437 N N . LEU B 1 420 ? 27.938 -35.5 -29.453 1 69 420 LEU B N 1
ATOM 6438 C CA . LEU B 1 420 ? 28.031 -35.094 -30.844 1 69 420 LEU B CA 1
ATOM 6439 C C . LEU B 1 420 ? 29.469 -34.812 -31.234 1 69 420 LEU B C 1
ATOM 6441 O O . LEU B 1 420 ? 30.25 -34.344 -30.406 1 69 420 LEU B O 1
ATOM 6445 N N . PRO B 1 421 ? 29.922 -35.469 -32.438 1 59.44 421 PRO B N 1
ATOM 6446 C CA . PRO B 1 421 ? 31.266 -35.094 -32.875 1 59.44 421 PRO B CA 1
ATOM 6447 C C . PRO B 1 421 ? 31.516 -33.594 -32.812 1 59.44 421 PRO B C 1
ATOM 6449 O O . PRO B 1 421 ? 30.609 -32.812 -33.094 1 59.44 421 PRO B O 1
ATOM 6452 N N . GLN B 1 422 ? 32.406 -33.094 -31.984 1 47.75 422 GLN B N 1
ATOM 6453 C CA . GLN B 1 422 ? 32.812 -31.688 -32.062 1 47.75 422 GLN B CA 1
ATOM 6454 C C . GLN B 1 422 ? 33.156 -31.266 -33.469 1 47.75 422 GLN B C 1
ATOM 6456 O O . GLN B 1 422 ? 33.656 -32.094 -34.281 1 47.75 422 GLN B O 1
#

Foldseek 3Di:
DPQLLVLCVVLQFFDDKPDSVVVSVDLVVDQAEEEEEDELQDLFAFVQVLLVLLNQLSSLVSPHAYEYEYELPCNQLDADDLPDDDDGDDSVSSVNSSVNHCVQSVLSAAQDDRRHYHYDYLCVVVVPQDPVNLCVLQVVQDDPVVLCPDPSNVSQCVPVHDDPSNSCSLSSLLVVLLCCCVPPVHQEYEEAPVCVVSQVSSQVSNCVRVVDGGMYGHTYFDAAPVRHGPQADPVGGHGLDCVVANLLNQLVSLLPGDLVCLLSLCSSNPPDDPVVSVVLNVCCVVPVVVSSSSNVSSLRNSCSRVNNVSSVLSVVCVCQLLQNDQNLPRDPSSVVNVQVVAQEDEDADQQAFVLVVCCVSPVAVDSVRSLVQLCVQQKDKSNHTRNDRRDTSVNDDARVNFKIWIDGHRDHIHIYGYDDDD/DPQLLVLCVVLQFFDDKPDSVVVSVDLVVDQAEEEEEDELQDLFDFVQVLLVLLNQLSSLVSPHAYEYEYELPCNQLDADDLPDDDDGDDSVVSVNSSVNHCVLSVLSAAQDDRRHYHYDYLCVVVVPQDPVNLCVLQVVQDDPVVLCPDPSNVSQCVPVHDDPSNSCSLSSLLVVLLCCCVPPVHQEYEEAPVCVVSQVSSQVSNCVRVVDGGMYGHTYQDAAPVRHGPQADPVGGHGLDCVVANLLNQLVSLLPGDLVCLLSLCSSNPPDDPVVSVVLNVCCVVPVVVSSSSNVSSLRNSCSRVNNVSSVLSVVCVCQLLQNDQNLPRDPSSVVNVQVVAQEDEDADQQAFPLVVCCVSPVAVDSVRSLVQLCVQQKDKSSHTRNDRRDTSVNDDARVNFKIWIGGHRDHIHIYGYDDDD